Protein 5WB4 (pdb70)

Nearest PDB structures (foldseek):
  5wb4-assembly1_E  TM=1.005E+00  e=1.938E-36  Thermoanaerobacter italicus Ab9
  5wfg-assembly2_E  TM=9.991E-01  e=4.582E-32  Thermoanaerobacter italicus Ab9
  5wfg-assembly1_B  TM=9.938E-01  e=5.884E-32  Thermoanaerobacter italicus Ab9
  5wfg-assembly2_D  TM=9.981E-01  e=2.330E-31  Thermoanaerobacter italicus Ab9
  5wfg-assembly2_F  TM=9.857E-01  e=2.480E-31  Thermoanaerobacter italicus Ab9

Structure (mmCIF, N/CA/C/O backbone):
data_5WB4
#
_entry.id   5WB4
#
_cell.length_a   77.030
_cell.length_b   107.790
_cell.length_c   89.440
_cell.angle_alpha   90.000
_cell.angle_beta   98.290
_cell.angle_gamma   90.000
#
_symmetry.space_group_name_H-M   'P 1 21 1'
#
loop_
_entity.id
_entity.type
_entity.pdbx_description
1 polymer 'N-acetylglucosaminyldiphosphoundecaprenol N-acetyl-beta-D-mannosaminyltransferase'
2 non-polymer 'SULFATE ION'
3 water water
#
loop_
_atom_site.group_PDB
_atom_site.id
_atom_site.type_symbol
_atom_site.label_atom_id
_atom_site.label_alt_id
_atom_site.label_comp_id
_atom_site.label_asym_id
_atom_site.label_entity_id
_atom_site.label_seq_id
_atom_site.pdbx_PDB_ins_code
_atom_site.Cartn_x
_atom_site.Cartn_y
_atom_site.Cartn_z
_atom_site.occupancy
_atom_site.B_iso_or_equiv
_atom_site.auth_seq_id
_atom_site.auth_comp_id
_atom_site.auth_asym_id
_atom_site.auth_atom_id
_atom_site.pdbx_PDB_model_num
ATOM 1 N N . GLU A 1 2 ? 20.754 21.854 10.877 1.00 35.14 3 GLU A N 1
ATOM 2 C CA . GLU A 1 2 ? 21.602 21.438 9.767 1.00 32.64 3 GLU A CA 1
ATOM 3 C C . GLU A 1 2 ? 22.588 20.320 10.137 1.00 31.67 3 GLU A C 1
ATOM 4 O O . GLU A 1 2 ? 22.973 19.575 9.239 1.00 27.58 3 GLU A O 1
ATOM 10 N N . ARG A 1 3 ? 23.060 20.258 11.412 1.00 27.58 4 ARG A N 1
ATOM 11 C CA . ARG A 1 3 ? 24.019 19.236 11.861 1.00 26.91 4 ARG A CA 1
ATOM 12 C C . ARG A 1 3 ? 23.538 18.499 13.099 1.00 31.74 4 ARG A C 1
ATOM 13 O O . ARG A 1 3 ? 22.856 19.068 13.955 1.00 32.39 4 ARG A O 1
ATOM 21 N N . LEU A 1 4 ? 23.914 17.237 13.204 1.00 26.76 5 LEU A N 1
ATOM 22 C CA . LEU A 1 4 ? 23.670 16.467 14.406 1.00 26.22 5 LEU A CA 1
ATOM 23 C C . LEU A 1 4 ? 24.997 15.920 14.901 1.00 25.81 5 LEU A C 1
ATOM 24 O O . LEU A 1 4 ? 25.946 15.833 14.129 1.00 24.20 5 LEU A O 1
ATOM 29 N N . ASP A 1 5 ? 25.067 15.590 16.183 1.00 21.39 6 ASP A N 1
ATOM 30 C CA . ASP A 1 5 ? 26.275 15.117 16.824 1.00 21.86 6 ASP A CA 1
ATOM 31 C C . ASP A 1 5 ? 26.205 13.625 17.107 1.00 25.15 6 ASP A C 1
ATOM 32 O O . ASP A 1 5 ? 25.306 13.176 17.810 1.00 25.89 6 ASP A O 1
ATOM 37 N N . ILE A 1 6 ? 27.151 12.862 16.552 1.00 20.61 7 ILE A N 1
ATOM 38 C CA . ILE A 1 6 ? 27.241 11.418 16.780 1.00 20.19 7 ILE A CA 1
ATOM 39 C C . ILE A 1 6 ? 28.546 11.197 17.553 1.00 23.89 7 ILE A C 1
ATOM 40 O O . ILE A 1 6 ? 29.625 11.161 16.958 1.00 22.09 7 ILE A O 1
ATOM 45 N N . PHE A 1 7 ? 28.443 11.123 18.899 1.00 21.69 8 PHE A N 1
ATOM 46 C CA . PHE A 1 7 ? 29.552 10.920 19.832 1.00 21.67 8 PHE A CA 1
ATOM 47 C C . PHE A 1 7 ? 30.719 11.886 19.588 1.00 24.21 8 PHE A C 1
ATOM 48 O O . PHE A 1 7 ? 31.873 11.461 19.501 1.00 25.99 8 PHE A O 1
ATOM 56 N N . GLY A 1 8 ? 30.396 13.174 19.453 1.00 17.92 9 GLY A N 1
ATOM 57 C CA . GLY A 1 8 ? 31.379 14.220 19.218 1.00 19.56 9 GLY A CA 1
ATOM 58 C C . GLY A 1 8 ? 31.654 14.539 17.753 1.00 24.50 9 GLY A C 1
ATOM 59 O O . GLY A 1 8 ? 32.246 15.585 17.457 1.00 26.09 9 GLY A O 1
ATOM 60 N N . VAL A 1 9 ? 31.229 13.656 16.831 1.00 18.67 10 VAL A N 1
ATOM 61 C CA . VAL A 1 9 ? 31.429 13.829 15.381 1.00 16.91 10 VAL A CA 1
ATOM 62 C C . VAL A 1 9 ? 30.223 14.545 14.761 1.00 19.07 10 VAL A C 1
ATOM 63 O O . VAL A 1 9 ? 29.119 13.988 14.800 1.00 16.92 10 VAL A O 1
ATOM 67 N N . PRO A 1 10 ? 30.399 15.784 14.219 1.00 17.01 11 PRO A N 1
ATOM 68 C CA . PRO A 1 10 ? 29.243 16.472 13.611 1.00 17.40 11 PRO A CA 1
ATOM 69 C C . PRO A 1 10 ? 28.951 15.891 12.231 1.00 19.76 11 PRO A C 1
ATOM 70 O O . PRO A 1 10 ? 29.858 15.607 11.455 1.00 18.55 11 PRO A O 1
ATOM 74 N N . ILE A 1 11 ? 27.679 15.648 11.959 1.00 16.65 12 ILE A N 1
ATOM 75 C CA . ILE A 1 11 ? 27.222 15.072 10.699 1.00 15.34 12 ILE A CA 1
ATOM 76 C C . ILE A 1 11 ? 26.184 16.007 10.117 1.00 19.87 12 ILE A C 1
ATOM 77 O O . ILE A 1 11 ? 25.190 16.297 10.781 1.00 18.38 12 ILE A O 1
ATOM 82 N N . ASP A 1 12 ? 26.413 16.458 8.876 1.00 16.81 13 ASP A N 1
ATOM 83 C CA . ASP A 1 12 ? 25.468 17.320 8.175 1.00 16.79 13 ASP A CA 1
ATOM 84 C C . ASP A 1 12 ? 24.243 16.483 7.815 1.00 19.23 13 ASP A C 1
ATOM 85 O O . ASP A 1 12 ? 24.371 15.364 7.294 1.00 16.85 13 ASP A O 1
ATOM 90 N N . ARG A 1 13 ? 23.068 16.989 8.203 1.00 17.69 14 ARG A N 1
ATOM 91 C CA . ARG A 1 13 ? 21.774 16.346 7.960 1.00 17.58 14 ARG A CA 1
ATOM 92 C C . ARG A 1 13 ? 21.400 16.589 6.488 1.00 19.42 14 ARG A C 1
ATOM 93 O O . ARG A 1 13 ? 20.632 17.500 6.160 1.00 20.03 14 ARG A O 1
ATOM 95 N N . VAL A 1 14 ? 22.024 15.814 5.595 1.00 15.12 15 VAL A N 1
ATOM 96 C CA . VAL A 1 14 ? 21.852 15.960 4.148 1.00 14.06 15 VAL A CA 1
ATOM 97 C C . VAL A 1 14 ? 21.526 14.653 3.439 1.00 18.13 15 VAL A C 1
ATOM 98 O O . VAL A 1 14 ? 22.031 13.597 3.810 1.00 18.35 15 VAL A O 1
ATOM 102 N N . THR A 1 15 ? 20.732 14.747 2.362 1.00 16.45 16 THR A N 1
ATOM 103 C CA . THR A 1 15 ? 20.457 13.622 1.471 1.00 15.98 16 THR A CA 1
ATOM 104 C C . THR A 1 15 ? 21.632 13.612 0.482 1.00 19.49 16 THR A C 1
ATOM 105 O O . THR A 1 15 ? 22.435 14.553 0.466 1.00 16.28 16 THR A O 1
ATOM 117 N N . ILE A 1 17 ? 21.462 14.030 -2.847 1.00 18.66 18 ILE A N 1
ATOM 118 C CA . ILE A 1 17 ? 21.250 15.149 -3.763 1.00 20.04 18 ILE A CA 1
ATOM 119 C C . ILE A 1 17 ? 21.678 16.480 -3.136 1.00 22.11 18 ILE A C 1
ATOM 120 O O . ILE A 1 17 ? 22.313 17.296 -3.816 1.00 20.75 18 ILE A O 1
ATOM 125 N N . GLN A 1 18 ? 21.360 16.689 -1.842 1.00 17.18 19 GLN A N 1
ATOM 126 C CA . GLN A 1 18 ? 21.734 17.915 -1.137 1.00 16.64 19 GLN A CA 1
ATOM 127 C C . GLN A 1 18 ? 23.229 17.991 -0.996 1.00 18.19 19 GLN A C 1
ATOM 128 O O . GLN A 1 18 ? 23.778 19.075 -1.162 1.00 16.83 19 GLN A O 1
ATOM 134 N N . ALA A 1 19 ? 23.889 16.858 -0.693 1.00 14.30 20 ALA A N 1
ATOM 135 C CA . ALA A 1 19 ? 25.349 16.789 -0.558 1.00 15.56 20 ALA A CA 1
ATOM 136 C C . ALA A 1 19 ? 26.018 17.155 -1.900 1.00 18.89 20 ALA A C 1
ATOM 137 O O . ALA A 1 19 ? 26.926 17.977 -1.904 1.00 19.03 20 ALA A O 1
ATOM 139 N N . VAL A 1 20 ? 25.505 16.604 -3.034 1.00 14.27 21 VAL A N 1
ATOM 140 C CA . VAL A 1 20 ? 26.004 16.912 -4.384 1.00 15.32 21 VAL A CA 1
ATOM 141 C C . VAL A 1 20 ? 25.830 18.411 -4.698 1.00 19.59 21 VAL A C 1
ATOM 142 O O . VAL A 1 20 ? 26.781 19.042 -5.163 1.00 20.81 21 VAL A O 1
ATOM 146 N N . ASP A 1 21 ? 24.646 18.983 -4.366 1.00 15.41 22 ASP A N 1
ATOM 147 C CA . ASP A 1 21 ? 24.357 20.404 -4.543 1.00 16.13 22 ASP A CA 1
ATOM 148 C C . ASP A 1 21 ? 25.312 21.283 -3.741 1.00 19.55 22 ASP A C 1
ATOM 149 O O . ASP A 1 21 ? 25.741 22.311 -4.256 1.00 17.45 22 ASP A O 1
ATOM 154 N N . ILE A 1 22 ? 25.648 20.886 -2.494 1.00 18.06 23 ILE A N 1
ATOM 155 C CA . ILE A 1 22 ? 26.579 21.632 -1.615 1.00 18.36 23 ILE A CA 1
ATOM 156 C C . ILE A 1 22 ? 27.994 21.639 -2.225 1.00 19.97 23 ILE A C 1
ATOM 157 O O . ILE A 1 22 ? 28.658 22.687 -2.234 1.00 18.54 23 ILE A O 1
ATOM 162 N N . LEU A 1 23 ? 28.425 20.472 -2.753 1.00 16.54 24 LEU A N 1
ATOM 163 C CA . LEU A 1 23 ? 29.723 20.328 -3.420 1.00 16.32 24 LEU A CA 1
ATOM 164 C C . LEU A 1 23 ? 29.784 21.222 -4.667 1.00 20.03 24 LEU A C 1
ATOM 165 O O . LEU A 1 23 ? 30.782 21.912 -4.859 1.00 18.32 24 LEU A O 1
ATOM 170 N N . ASN A 1 24 ? 28.686 21.271 -5.472 1.00 16.52 25 ASN A N 1
ATOM 171 C CA . ASN A 1 24 ? 28.607 22.133 -6.647 1.00 17.73 25 ASN A CA 1
ATOM 172 C C . ASN A 1 24 ? 28.733 23.609 -6.214 1.00 23.15 25 ASN A C 1
ATOM 173 O O . ASN A 1 24 ? 29.466 24.362 -6.858 1.00 23.64 25 ASN A O 1
ATOM 178 N N . ASN A 1 25 ? 28.055 24.003 -5.099 1.00 17.68 26 ASN A N 1
ATOM 179 C CA . ASN A 1 25 ? 28.112 25.368 -4.553 1.00 19.07 26 ASN A CA 1
ATOM 180 C C . ASN A 1 25 ? 29.532 25.730 -4.068 1.00 22.50 26 ASN A C 1
ATOM 181 O O . ASN A 1 25 ? 29.965 26.879 -4.248 1.00 23.06 26 ASN A O 1
ATOM 186 N N . PHE A 1 26 ? 30.255 24.747 -3.495 1.00 16.40 27 PHE A N 1
ATOM 187 C CA . PHE A 1 26 ? 31.642 24.902 -3.029 1.00 15.29 27 PHE A CA 1
ATOM 188 C C . PHE A 1 26 ? 32.565 25.345 -4.184 1.00 20.61 27 PHE A C 1
ATOM 189 O O . PHE A 1 26 ? 33.511 26.097 -3.949 1.00 19.08 27 PHE A O 1
ATOM 197 N N . LEU A 1 27 ? 32.272 24.898 -5.431 1.00 18.32 28 LEU A N 1
ATOM 198 C CA . LEU A 1 27 ? 33.050 25.269 -6.634 1.00 18.98 28 LEU A CA 1
ATOM 199 C C . LEU A 1 27 ? 32.951 26.757 -6.965 1.00 23.67 28 LEU A C 1
ATOM 200 O O . LEU A 1 27 ? 33.781 27.257 -7.714 1.00 24.03 28 LEU A O 1
ATOM 205 N N . GLN A 1 28 ? 31.953 27.469 -6.393 1.00 20.30 29 GLN A N 1
ATOM 206 C CA . GLN A 1 28 ? 31.784 28.906 -6.596 1.00 20.86 29 GLN A CA 1
ATOM 207 C C . GLN A 1 28 ? 32.545 29.725 -5.540 1.00 25.21 29 GLN A C 1
ATOM 208 O O . GLN A 1 28 ? 32.599 30.949 -5.641 1.00 26.14 29 GLN A O 1
ATOM 214 N N . GLU A 1 29 ? 33.163 29.048 -4.550 1.00 20.27 30 GLU A N 1
ATOM 215 C CA . GLU A 1 29 ? 33.926 29.719 -3.490 1.00 20.74 30 GLU A CA 1
ATOM 216 C C . GLU A 1 29 ? 35.417 29.406 -3.663 1.00 21.32 30 GLU A C 1
ATOM 217 O O . GLU A 1 29 ? 35.805 28.250 -3.550 1.00 17.99 30 GLU A O 1
ATOM 223 N N . ASN A 1 30 ? 36.246 30.426 -3.981 1.00 20.07 31 ASN A N 1
ATOM 224 C CA . ASN A 1 30 ? 37.675 30.254 -4.248 1.00 19.91 31 ASN A CA 1
ATOM 225 C C . ASN A 1 30 ? 38.513 30.050 -2.982 1.00 24.26 31 ASN A C 1
ATOM 226 O O . ASN A 1 30 ? 39.329 30.895 -2.611 1.00 24.44 31 ASN A O 1
ATOM 231 N N . ARG A 1 31 ? 38.332 28.882 -2.351 1.00 20.95 32 ARG A N 1
ATOM 232 C CA . ARG A 1 31 ? 39.063 28.473 -1.152 1.00 21.01 32 ARG A CA 1
ATOM 233 C C . ARG A 1 31 ? 38.984 26.959 -1.047 1.00 24.96 32 ARG A C 1
ATOM 234 O O . ARG A 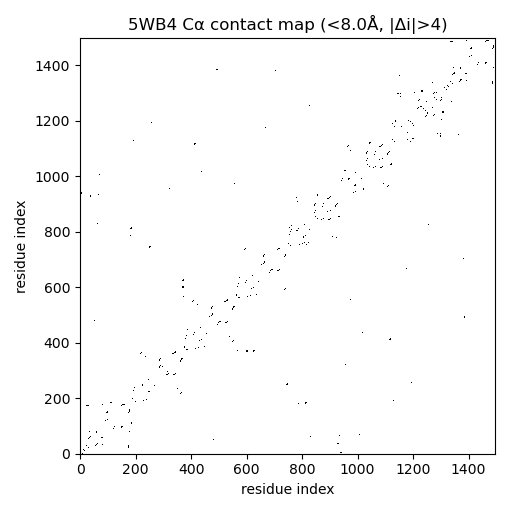1 31 ? 38.128 26.341 -1.694 1.00 23.93 32 ARG A O 1
ATOM 242 N N . LEU A 1 32 ? 39.870 26.361 -0.232 1.00 22.54 33 LEU A N 1
ATOM 243 C CA . LEU A 1 32 ? 39.827 24.919 -0.021 1.00 22.17 33 LEU A CA 1
ATOM 244 C C . LEU A 1 32 ? 38.627 24.559 0.860 1.00 25.03 33 LEU A C 1
ATOM 245 O O . LEU A 1 32 ? 38.402 25.202 1.889 1.00 27.18 33 LEU A O 1
ATOM 250 N N . HIS A 1 33 ? 37.881 23.522 0.453 1.00 18.21 34 HIS A N 1
ATOM 251 C CA . HIS A 1 33 ? 36.788 22.960 1.223 1.00 17.53 34 HIS A CA 1
ATOM 252 C C . HIS A 1 33 ? 37.164 21.503 1.539 1.00 20.94 34 HIS A C 1
ATOM 253 O O . HIS A 1 33 ? 37.473 20.742 0.623 1.00 22.16 34 HIS A O 1
ATOM 260 N N . ILE A 1 34 ? 37.158 21.127 2.824 1.00 16.04 35 ILE A N 1
ATOM 261 C CA . ILE A 1 34 ? 37.448 19.764 3.253 1.00 14.89 35 ILE A CA 1
ATOM 262 C C . ILE A 1 34 ? 36.142 19.001 3.437 1.00 19.48 35 ILE A C 1
ATOM 263 O O . ILE A 1 34 ? 35.274 19.430 4.209 1.00 18.99 35 ILE A O 1
ATOM 268 N N . VAL A 1 35 ? 36.018 17.876 2.716 1.00 15.36 36 VAL A N 1
ATOM 269 C CA . VAL A 1 35 ? 34.848 17.011 2.764 1.00 13.97 36 VAL A CA 1
ATOM 270 C C . VAL A 1 35 ? 35.243 15.641 3.321 1.00 17.92 36 VAL A C 1
ATOM 271 O O . VAL A 1 35 ? 36.204 15.032 2.857 1.00 18.65 36 VAL A O 1
ATOM 275 N N . ALA A 1 36 ? 34.509 15.174 4.334 1.00 14.59 37 ALA A N 1
ATOM 276 C CA . ALA A 1 36 ? 34.695 13.832 4.891 1.00 14.23 37 ALA A CA 1
ATOM 277 C C . ALA A 1 36 ? 33.347 13.121 4.832 1.00 15.07 37 ALA A C 1
ATOM 278 O O . ALA A 1 36 ? 32.316 13.789 4.713 1.00 11.97 37 ALA A O 1
ATOM 280 N N . THR A 1 37 ? 33.354 11.788 4.864 1.00 12.74 38 THR A N 1
ATOM 281 C CA . THR A 1 37 ? 32.140 10.974 4.823 1.00 12.73 38 THR A CA 1
ATOM 282 C C . THR A 1 37 ? 32.171 10.025 6.057 1.00 15.73 38 THR A C 1
ATOM 283 O O . THR A 1 37 ? 32.467 8.834 5.914 1.00 16.05 38 THR A O 1
ATOM 287 N N . PRO A 1 38 ? 31.912 10.538 7.275 1.00 12.11 39 PRO A N 1
ATOM 288 C CA . PRO A 1 38 ? 31.970 9.663 8.451 1.00 12.38 39 PRO A CA 1
ATOM 289 C C . PRO A 1 38 ? 30.931 8.545 8.484 1.00 17.01 39 PRO A C 1
ATOM 290 O O . PRO A 1 38 ? 29.748 8.729 8.158 1.00 16.33 39 PRO A O 1
ATOM 294 N N . ASN A 1 39 ? 31.406 7.368 8.860 1.00 12.44 40 ASN A N 1
ATOM 295 C CA . ASN A 1 39 ? 30.597 6.154 9.032 1.00 12.30 40 ASN A CA 1
ATOM 296 C C . ASN A 1 39 ? 30.787 5.680 10.480 1.00 15.53 40 ASN A C 1
ATOM 297 O O . ASN A 1 39 ? 31.563 6.290 11.216 1.00 15.24 40 ASN A O 1
ATOM 302 N N . ALA A 1 40 ? 30.129 4.579 10.872 1.00 12.02 41 ALA A N 1
ATOM 303 C CA . ALA A 1 40 ? 30.222 4.009 12.224 1.00 11.35 41 ALA A CA 1
ATOM 304 C C . ALA A 1 40 ? 31.690 3.763 12.652 1.00 15.59 41 ALA A C 1
ATOM 305 O O . ALA A 1 40 ? 32.074 4.134 13.766 1.00 13.74 41 ALA A O 1
ATOM 307 N N . GLU A 1 41 ? 32.508 3.185 11.736 1.00 11.33 42 GLU A N 1
ATOM 308 C CA . GLU A 1 41 ? 33.920 2.884 11.964 1.00 12.45 42 GLU A CA 1
ATOM 309 C C . GLU A 1 41 ? 34.732 4.149 12.301 1.00 20.62 42 GLU A C 1
ATOM 310 O O . GLU A 1 41 ? 35.533 4.133 13.238 1.00 21.78 42 GLU A O 1
ATOM 316 N N . ILE A 1 42 ? 34.505 5.242 11.540 1.00 17.94 43 ILE A N 1
ATOM 317 C CA . ILE A 1 42 ? 35.167 6.536 11.738 1.00 17.10 43 ILE A CA 1
ATOM 318 C C . ILE A 1 42 ? 34.784 7.135 13.108 1.00 18.98 43 ILE A C 1
ATOM 319 O O . ILE A 1 42 ? 35.648 7.623 13.818 1.00 17.52 43 ILE A O 1
ATOM 324 N N . VAL A 1 43 ? 33.505 7.040 13.490 1.00 17.05 44 VAL A N 1
ATOM 325 C CA . VAL A 1 43 ? 33.024 7.509 14.801 1.00 17.46 44 VAL A CA 1
ATOM 326 C C . VAL A 1 43 ? 33.805 6.776 15.911 1.00 19.83 44 VAL A C 1
ATOM 327 O O . VAL A 1 43 ? 34.332 7.418 16.821 1.00 19.71 44 VAL A O 1
ATOM 347 N N . ALA A 1 46 ? 37.523 8.001 15.978 1.00 16.24 47 ALA A N 1
ATOM 348 C CA . ALA A 1 46 ? 37.602 9.367 16.523 1.00 17.28 47 ALA A CA 1
ATOM 349 C C . ALA A 1 46 ? 37.571 9.416 18.059 1.00 24.35 47 ALA A C 1
ATOM 350 O O . ALA A 1 46 ? 38.170 10.321 18.643 1.00 26.28 47 ALA A O 1
ATOM 352 N N . GLN A 1 47 ? 36.922 8.418 18.708 1.00 22.76 48 GLN A N 1
ATOM 353 C CA . GLN A 1 47 ? 36.842 8.301 20.186 1.00 23.98 48 GLN A CA 1
ATOM 354 C C . GLN A 1 47 ? 38.223 8.064 20.832 1.00 28.22 48 GLN A C 1
ATOM 355 O O . GLN A 1 47 ? 38.431 8.430 21.981 1.00 26.92 48 GLN A O 1
ATOM 361 N N . LYS A 1 48 ? 39.132 7.403 20.103 1.00 26.68 49 LYS A N 1
ATOM 362 C CA . LYS A 1 48 ? 40.473 7.052 20.562 1.00 28.04 49 LYS A CA 1
ATOM 363 C C . LYS A 1 48 ? 41.566 7.950 19.952 1.00 33.16 49 LYS A C 1
ATOM 364 O O . LYS A 1 48 ? 42.702 7.904 20.427 1.00 33.43 49 LYS A O 1
ATOM 366 N N . ASP A 1 49 ? 41.223 8.755 18.903 1.00 28.81 50 ASP A N 1
ATOM 367 C CA . ASP A 1 49 ? 42.153 9.639 18.188 1.00 28.04 50 ASP A CA 1
ATOM 368 C C . ASP A 1 49 ? 41.725 11.129 18.295 1.00 32.24 50 ASP A C 1
ATOM 369 O O . ASP A 1 49 ? 40.919 11.595 17.495 1.00 30.02 50 ASP A O 1
ATOM 374 N N . LYS A 1 50 ? 42.301 11.872 19.271 1.00 30.98 51 LYS A N 1
ATOM 375 C CA . LYS A 1 50 ? 42.013 13.296 19.518 1.00 31.19 51 LYS A CA 1
ATOM 376 C C . LYS A 1 50 ? 42.207 14.169 18.268 1.00 33.11 51 LYS A C 1
ATOM 377 O O . LYS A 1 50 ? 41.320 14.963 17.933 1.00 32.57 51 LYS A O 1
ATOM 379 N N . GLU A 1 51 ? 43.337 13.976 17.552 1.00 27.43 52 GLU A N 1
ATOM 380 C CA . GLU A 1 51 ? 43.674 14.709 16.332 1.00 26.32 52 GLU A CA 1
ATOM 381 C C . GLU A 1 51 ? 42.611 14.499 15.267 1.00 24.89 52 GLU A C 1
ATOM 382 O O . GLU A 1 51 ? 42.178 15.467 14.649 1.00 22.48 52 GLU A O 1
ATOM 388 N N . TYR A 1 52 ? 42.174 13.238 15.075 1.00 20.97 53 TYR A N 1
ATOM 389 C CA . TYR A 1 52 ? 41.123 12.888 14.119 1.00 19.12 53 TYR A CA 1
ATOM 390 C C . TYR A 1 52 ? 39.795 13.535 14.510 1.00 20.90 53 TYR A C 1
ATOM 391 O O . TYR A 1 52 ? 39.123 14.096 13.642 1.00 18.45 53 TYR A O 1
ATOM 408 N N . GLU A 1 54 ? 39.391 16.300 16.203 1.00 17.97 55 GLU A N 1
ATOM 409 C CA . GLU A 1 54 ? 39.594 17.729 15.937 1.00 18.61 55 GLU A CA 1
ATOM 410 C C . GLU A 1 54 ? 39.380 18.041 14.444 1.00 22.46 55 GLU A C 1
ATOM 411 O O . GLU A 1 54 ? 38.634 18.971 14.113 1.00 22.29 55 GLU A O 1
ATOM 413 N N . ILE A 1 55 ? 39.989 17.234 13.550 1.00 18.15 56 ILE A N 1
ATOM 414 C CA . ILE A 1 55 ? 39.840 17.394 12.098 1.00 17.83 56 ILE A CA 1
ATOM 415 C C . ILE A 1 55 ? 38.363 17.295 11.693 1.00 19.63 56 ILE A C 1
ATOM 416 O O . ILE A 1 55 ? 37.865 18.164 10.974 1.00 17.83 56 ILE A O 1
ATOM 421 N N . LEU A 1 56 ? 37.672 16.261 12.190 1.00 16.77 57 LEU A N 1
ATOM 422 C CA . LEU A 1 56 ? 36.256 16.012 11.867 1.00 16.65 57 LEU A CA 1
ATOM 423 C C . LEU A 1 56 ? 35.324 17.140 12.355 1.00 19.59 57 LEU A C 1
ATOM 424 O O . LEU A 1 56 ? 34.213 17.292 11.847 1.00 19.95 57 LEU A O 1
ATOM 429 N N . ASN A 1 57 ? 35.801 17.942 13.316 1.00 18.12 58 ASN A N 1
ATOM 430 C CA . ASN A 1 57 ? 35.092 19.103 13.847 1.00 18.76 58 ASN A CA 1
ATOM 431 C C . ASN A 1 57 ? 35.470 20.394 13.122 1.00 24.15 58 ASN A C 1
ATOM 432 O O . ASN A 1 57 ? 34.946 21.471 13.446 1.00 23.28 58 ASN A O 1
ATOM 437 N N . ASN A 1 58 ? 36.367 20.288 12.113 1.00 22.00 59 ASN A N 1
ATOM 438 C CA . ASN A 1 58 ? 36.841 21.438 11.345 1.00 22.17 59 ASN A CA 1
ATOM 439 C C . ASN A 1 58 ? 36.683 21.290 9.818 1.00 26.94 59 ASN A C 1
ATOM 440 O O . ASN A 1 58 ? 37.261 22.069 9.058 1.00 28.73 59 ASN A O 1
ATOM 445 N N . THR A 1 59 ? 35.868 20.326 9.367 1.00 20.88 60 THR A N 1
ATOM 446 C CA . THR A 1 59 ? 35.623 20.122 7.934 1.00 18.67 60 THR A CA 1
ATOM 447 C C . THR A 1 59 ? 34.472 21.031 7.481 1.00 22.38 60 THR A C 1
ATOM 448 O O . THR A 1 59 ? 33.676 21.500 8.317 1.00 22.63 60 THR A O 1
ATOM 452 N N . ASP A 1 60 ? 34.352 21.253 6.166 1.00 16.46 61 ASP A N 1
ATOM 453 C CA . ASP A 1 60 ? 33.278 22.070 5.589 1.00 16.23 61 ASP A CA 1
ATOM 454 C C . ASP A 1 60 ? 31.977 21.282 5.414 1.00 21.22 61 ASP A C 1
ATOM 455 O O . ASP A 1 60 ? 30.887 21.871 5.406 1.00 21.55 61 ASP A O 1
ATOM 460 N N . LEU A 1 61 ? 32.097 19.953 5.227 1.00 16.95 62 LEU A N 1
ATOM 461 C CA . LEU A 1 61 ? 30.952 19.083 5.022 1.00 16.28 62 LEU A CA 1
ATOM 462 C C . LEU A 1 61 ? 31.270 17.656 5.439 1.00 17.74 62 LEU A C 1
ATOM 463 O O . LEU A 1 61 ? 32.263 17.103 4.997 1.00 16.66 62 LEU A O 1
ATOM 468 N N . ASN A 1 62 ? 30.421 17.075 6.308 1.00 14.11 63 ASN A N 1
ATOM 469 C CA . ASN A 1 62 ? 30.520 15.688 6.768 1.00 13.16 63 ASN A CA 1
ATOM 470 C C . ASN A 1 62 ? 29.247 14.976 6.319 1.00 17.63 63 ASN A C 1
ATOM 471 O O . ASN A 1 62 ? 28.194 15.128 6.943 1.00 15.49 63 ASN A O 1
ATOM 476 N N . VAL A 1 63 ? 29.340 14.247 5.202 1.00 14.62 64 VAL A N 1
ATOM 477 C CA . VAL A 1 63 ? 28.198 13.513 4.642 1.00 13.98 64 VAL A CA 1
ATOM 478 C C . VAL A 1 63 ? 28.144 12.143 5.330 1.00 15.91 64 VAL A C 1
ATOM 479 O O . VAL A 1 63 ? 29.177 11.479 5.401 1.00 15.36 64 VAL A O 1
ATOM 483 N N . PRO A 1 64 ? 26.986 11.696 5.849 1.00 11.74 65 PRO A N 1
ATOM 484 C CA . PRO A 1 64 ? 26.944 10.369 6.480 1.00 10.77 65 PRO A CA 1
ATOM 485 C C . PRO A 1 64 ? 27.267 9.267 5.475 1.00 14.35 65 PRO A C 1
ATOM 486 O O . PRO A 1 64 ? 26.865 9.342 4.309 1.00 14.56 65 PRO A O 1
ATOM 490 N N . ASP A 1 65 ? 28.023 8.257 5.920 1.00 11.03 66 ASP A N 1
ATOM 491 C CA . ASP A 1 65 ? 28.349 7.113 5.079 1.00 10.21 66 ASP A CA 1
ATOM 492 C C . ASP A 1 65 ? 27.880 5.825 5.762 1.00 14.41 66 ASP A C 1
ATOM 493 O O . ASP A 1 65 ? 28.124 5.647 6.934 1.00 15.59 66 ASP A O 1
ATOM 498 N N . GLY A 1 66 ? 27.206 4.953 5.021 1.00 12.96 67 GLY A N 1
ATOM 499 C CA . GLY A 1 66 ? 26.743 3.669 5.520 1.00 13.30 67 GLY A CA 1
ATOM 500 C C . GLY A 1 66 ? 25.443 3.701 6.303 1.00 17.03 67 GLY A C 1
ATOM 501 O O . GLY A 1 66 ? 24.814 4.747 6.473 1.00 17.65 67 GLY A O 1
ATOM 502 N N . SER A 1 67 ? 25.054 2.534 6.811 1.00 12.36 68 SER A N 1
ATOM 503 C CA . SER A 1 67 ? 23.803 2.336 7.528 1.00 11.73 68 SER A CA 1
ATOM 504 C C . SER A 1 67 ? 23.884 2.608 9.037 1.00 14.40 68 SER A C 1
ATOM 505 O O . SER A 1 67 ? 22.933 3.161 9.600 1.00 10.79 68 SER A O 1
ATOM 508 N N . GLY A 1 68 ? 24.984 2.166 9.662 1.00 11.22 69 GLY A N 1
ATOM 509 C CA . GLY A 1 68 ? 25.233 2.297 11.090 1.00 10.49 69 GLY A CA 1
ATOM 510 C C . GLY A 1 68 ? 25.026 3.705 11.610 1.00 14.47 69 GLY A C 1
ATOM 511 O O . GLY A 1 68 ? 24.293 3.890 12.585 1.00 14.00 69 GLY A O 1
ATOM 512 N N . ILE A 1 69 ? 25.630 4.714 10.931 1.00 11.45 70 ILE A N 1
ATOM 513 C CA . ILE A 1 69 ? 25.541 6.114 11.360 1.00 11.44 70 ILE A CA 1
ATOM 514 C C . ILE A 1 69 ? 24.089 6.628 11.284 1.00 15.95 70 ILE A C 1
ATOM 515 O O . ILE A 1 69 ? 23.673 7.402 12.150 1.00 18.34 70 ILE A O 1
ATOM 520 N N . VAL A 1 70 ? 23.321 6.175 10.291 1.00 11.86 71 VAL A N 1
ATOM 521 C CA . VAL A 1 70 ? 21.904 6.548 10.141 1.00 11.54 71 VAL A CA 1
ATOM 522 C C . VAL A 1 70 ? 21.106 5.937 11.317 1.00 18.40 71 VAL A C 1
ATOM 523 O O . VAL A 1 70 ? 20.306 6.627 11.946 1.00 19.70 71 VAL A O 1
ATOM 527 N N . PHE A 1 71 ? 21.365 4.654 11.638 1.00 14.59 72 PHE A N 1
ATOM 528 C CA . PHE A 1 71 ? 20.707 3.992 12.767 1.00 13.97 72 PHE A CA 1
ATOM 529 C C . PHE A 1 71 ? 20.973 4.769 14.088 1.00 17.60 72 PHE A C 1
ATOM 530 O O . PHE A 1 71 ? 20.031 4.988 14.845 1.00 15.77 72 PHE A O 1
ATOM 538 N N . ALA A 1 72 ? 22.241 5.203 14.333 1.00 14.00 73 ALA A N 1
ATOM 539 C CA . ALA A 1 72 ? 22.607 5.991 15.515 1.00 14.77 73 ALA A CA 1
ATOM 540 C C . ALA A 1 72 ? 21.784 7.298 15.612 1.00 16.67 73 ALA A C 1
ATOM 541 O O . ALA A 1 72 ? 21.419 7.698 16.711 1.00 13.84 73 ALA A O 1
ATOM 543 N N . SER A 1 73 ? 21.475 7.937 14.457 1.00 13.50 74 SER A N 1
ATOM 544 C CA . SER A 1 73 ? 20.732 9.182 14.397 1.00 14.10 74 SER A CA 1
ATOM 545 C C . SER A 1 73 ? 19.247 9.043 14.744 1.00 18.37 74 SER A C 1
ATOM 546 O O . SER A 1 73 ? 18.607 10.071 14.969 1.00 19.72 74 SER A O 1
ATOM 549 N N . LYS A 1 74 ? 18.703 7.798 14.785 1.00 12.83 75 LYS A N 1
ATOM 550 C CA . LYS A 1 74 ? 17.282 7.551 15.101 1.00 14.44 75 LYS A CA 1
ATOM 551 C C . LYS A 1 74 ? 16.871 8.047 16.503 1.00 18.61 75 LYS A C 1
ATOM 552 O O . LYS A 1 74 ? 15.677 8.261 16.736 1.00 18.98 75 LYS A O 1
ATOM 558 N N . VAL A 1 75 ? 17.850 8.254 17.411 1.00 13.81 76 VAL A N 1
ATOM 559 C CA . VAL A 1 75 ? 17.618 8.765 18.776 1.00 14.91 76 VAL A CA 1
ATOM 560 C C . VAL A 1 75 ? 17.154 10.250 18.758 1.00 17.88 76 VAL A C 1
ATOM 561 O O . VAL A 1 75 ? 16.615 10.736 19.759 1.00 16.37 76 VAL A O 1
ATOM 565 N N . PHE A 1 76 ? 17.403 10.958 17.631 1.00 14.12 77 PHE A N 1
ATOM 566 C CA . PHE A 1 76 ? 17.063 12.370 17.470 1.00 14.29 77 PHE A CA 1
ATOM 567 C C . PHE A 1 76 ? 15.664 12.576 16.925 1.00 17.78 77 PHE A C 1
ATOM 568 O O . PHE A 1 76 ? 15.209 11.761 16.140 1.00 17.26 77 PHE A O 1
ATOM 576 N N . LYS A 1 77 ? 15.009 13.697 17.297 1.00 15.77 78 LYS A N 1
ATOM 577 C CA . LYS A 1 77 ? 13.694 14.101 16.769 1.00 16.22 78 LYS A CA 1
ATOM 578 C C . LYS A 1 77 ? 13.814 14.269 15.241 1.00 19.84 78 LYS A C 1
ATOM 579 O O . LYS A 1 77 ? 12.878 13.954 14.519 1.00 19.79 78 LYS A O 1
ATOM 585 N N . LYS A 1 78 ? 14.997 14.716 14.760 1.00 17.79 79 LYS A N 1
ATOM 586 C CA . LYS A 1 78 ? 15.303 14.899 13.346 1.00 17.72 79 LYS A CA 1
ATOM 587 C C . LYS A 1 78 ? 16.481 13.999 12.972 1.00 20.43 79 LYS A C 1
ATOM 588 O O . LYS A 1 78 ? 17.633 14.432 13.042 1.00 19.42 79 LYS A O 1
ATOM 590 N N . PRO A 1 79 ? 16.237 12.719 12.592 1.00 17.30 80 PRO A N 1
ATOM 591 C CA . PRO A 1 79 ? 17.369 11.842 12.255 1.00 16.64 80 PRO A CA 1
ATOM 592 C C . PRO A 1 79 ? 18.007 12.216 10.913 1.00 20.23 80 PRO A C 1
ATOM 593 O O . PRO A 1 79 ? 17.520 13.128 10.223 1.00 17.72 80 PRO A O 1
ATOM 597 N N . LEU A 1 80 ? 19.095 11.499 10.535 1.00 16.24 81 LEU A N 1
ATOM 598 C CA . LEU A 1 80 ? 19.732 11.689 9.225 1.00 15.02 81 LEU A CA 1
ATOM 599 C C . LEU A 1 80 ? 18.679 11.235 8.160 1.00 18.86 81 LEU A C 1
ATOM 600 O O . LEU A 1 80 ? 18.000 10.228 8.394 1.00 15.92 81 LEU A O 1
ATOM 605 N N . PRO A 1 81 ? 18.406 12.039 7.094 1.00 15.07 82 PRO A N 1
ATOM 606 C CA . PRO A 1 81 ? 17.304 11.697 6.180 1.00 15.59 82 PRO A CA 1
ATOM 607 C C . PRO A 1 81 ? 17.480 10.438 5.346 1.00 19.97 82 PRO A C 1
ATOM 608 O O . PRO A 1 81 ? 16.474 9.866 4.978 1.00 19.13 82 PRO A O 1
ATOM 612 N N . GLU A 1 82 ? 18.723 10.034 5.004 1.00 17.13 83 GLU A N 1
ATOM 613 C CA . GLU A 1 82 ? 18.916 8.832 4.203 1.00 17.58 83 GLU A CA 1
ATOM 614 C C . GLU A 1 82 ? 20.299 8.198 4.271 1.00 20.99 83 GLU A C 1
ATOM 615 O O . GLU A 1 82 ? 21.293 8.863 4.599 1.00 20.07 83 GLU A O 1
ATOM 621 N N . ARG A 1 83 ? 20.348 6.903 3.913 1.00 16.34 84 ARG A N 1
ATOM 622 C CA . ARG A 1 83 ? 21.588 6.141 3.828 1.00 15.79 84 ARG A CA 1
ATOM 623 C C . ARG A 1 83 ? 22.289 6.551 2.553 1.00 21.00 84 ARG A C 1
ATOM 624 O O . ARG A 1 83 ? 21.708 6.505 1.471 1.00 20.80 84 ARG A O 1
ATOM 632 N N . VAL A 1 84 ? 23.513 7.041 2.703 1.00 19.02 85 VAL A N 1
ATOM 633 C CA . VAL A 1 84 ? 24.360 7.515 1.622 1.00 18.17 85 VAL A CA 1
ATOM 634 C C . VAL A 1 84 ? 25.665 6.716 1.670 1.00 20.62 85 VAL A C 1
ATOM 635 O O . VAL A 1 84 ? 26.186 6.478 2.759 1.00 19.30 85 VAL A O 1
ATOM 639 N N . ALA A 1 85 ? 26.196 6.300 0.505 1.00 15.84 86 ALA A N 1
ATOM 640 C CA . ALA A 1 85 ? 27.526 5.660 0.449 1.00 14.97 86 ALA A CA 1
ATOM 641 C C . ALA A 1 85 ? 28.474 6.700 -0.112 1.00 17.28 86 ALA A C 1
ATOM 642 O O . ALA A 1 85 ? 28.133 7.341 -1.104 1.00 16.89 86 ALA A O 1
ATOM 644 N N . GLY A 1 86 ? 29.646 6.866 0.506 1.00 15.36 87 GLY A N 1
ATOM 645 C CA . GLY A 1 86 ? 30.678 7.809 0.068 1.00 14.54 87 GLY A CA 1
ATOM 646 C C . GLY A 1 86 ? 31.076 7.574 -1.375 1.00 15.88 87 GLY A C 1
ATOM 647 O O . GLY A 1 86 ? 31.291 8.528 -2.130 1.00 14.51 87 GLY A O 1
ATOM 648 N N . PHE A 1 87 ? 31.105 6.295 -1.784 1.00 11.14 88 PHE A N 1
ATOM 649 C CA . PHE A 1 87 ? 31.425 5.888 -3.150 1.00 11.57 88 PHE A CA 1
ATOM 650 C C . PHE A 1 87 ? 30.442 6.487 -4.162 1.00 15.28 88 PHE A C 1
ATOM 651 O O . PHE A 1 87 ? 30.862 7.010 -5.195 1.00 14.30 88 PHE A O 1
ATOM 659 N N . ASP A 1 88 ? 29.133 6.367 -3.877 1.00 12.37 89 ASP A N 1
ATOM 660 C CA . ASP A 1 88 ? 28.070 6.897 -4.727 1.00 13.15 89 ASP A CA 1
ATOM 661 C C . ASP A 1 88 ? 28.119 8.421 -4.785 1.00 19.12 89 ASP A C 1
ATOM 662 O O . ASP A 1 88 ? 27.895 9.000 -5.842 1.00 18.85 89 ASP A O 1
ATOM 667 N N . LEU A 1 89 ? 28.431 9.067 -3.662 1.00 17.71 90 LEU A N 1
ATOM 668 C CA . LEU A 1 89 ? 28.569 10.527 -3.596 1.00 17.16 90 LEU A CA 1
ATOM 669 C C . LEU A 1 89 ? 29.668 11.007 -4.552 1.00 17.65 90 LEU A C 1
ATOM 670 O O . LEU A 1 89 ? 29.450 11.948 -5.311 1.00 17.16 90 LEU A O 1
ATOM 683 N N . LEU A 1 91 ? 30.880 9.383 -7.263 1.00 17.88 92 LEU A N 1
ATOM 684 C CA . LEU A 1 91 ? 30.454 9.166 -8.647 1.00 19.49 92 LEU A CA 1
ATOM 685 C C . LEU A 1 91 ? 29.394 10.164 -9.101 1.00 22.12 92 LEU A C 1
ATOM 686 O O . LEU A 1 91 ? 29.458 10.640 -10.231 1.00 19.59 92 LEU A O 1
ATOM 691 N N . GLU A 1 92 ? 28.414 10.456 -8.223 1.00 19.02 93 GLU A N 1
ATOM 692 C CA . GLU A 1 92 ? 27.352 11.392 -8.542 1.00 19.12 93 GLU A CA 1
ATOM 693 C C . GLU A 1 92 ? 27.925 12.802 -8.740 1.00 19.89 93 GLU A C 1
ATOM 694 O O . GLU A 1 92 ? 27.536 13.492 -9.680 1.00 18.99 93 GLU A O 1
ATOM 700 N N . PHE A 1 93 ? 28.869 13.209 -7.883 1.00 15.93 94 PHE A N 1
ATOM 701 C CA . PHE A 1 93 ? 29.519 14.520 -8.005 1.00 15.87 94 PHE A CA 1
ATOM 702 C C . PHE A 1 93 ? 30.321 14.606 -9.323 1.00 19.98 94 PHE A C 1
ATOM 703 O O . PHE A 1 93 ? 30.182 15.605 -10.054 1.00 19.18 94 PHE A O 1
ATOM 711 N N . ILE A 1 94 ? 31.105 13.543 -9.649 1.00 15.38 95 ILE A N 1
ATOM 712 C CA . ILE A 1 94 ? 31.899 13.448 -10.894 1.00 14.96 95 ILE A CA 1
ATOM 713 C C . ILE A 1 94 ? 30.983 13.553 -12.113 1.00 19.33 95 ILE A C 1
ATOM 714 O O . ILE A 1 94 ? 31.261 14.335 -13.031 1.00 18.39 95 ILE A O 1
ATOM 719 N N . LYS A 1 95 ? 29.878 12.779 -12.100 1.00 17.49 96 LYS A N 1
ATOM 720 C CA . LYS A 1 95 ? 28.871 12.770 -13.165 1.00 18.16 96 LYS A CA 1
ATOM 721 C C . LYS A 1 95 ? 28.453 14.207 -13.535 1.00 21.74 96 LYS A C 1
ATOM 722 O O . LYS A 1 95 ? 28.535 14.585 -14.698 1.00 19.65 96 LYS A O 1
ATOM 728 N N . GLY A 1 96 ? 28.049 14.998 -12.541 1.00 19.46 97 GLY A N 1
ATOM 729 C CA . GLY A 1 96 ? 27.619 16.380 -12.757 1.00 19.26 97 GLY A CA 1
ATOM 730 C C . GLY A 1 96 ? 28.711 17.316 -13.250 1.00 23.68 97 GLY A C 1
ATOM 731 O O . GLY A 1 96 ? 28.448 18.170 -14.092 1.00 25.86 97 GLY A O 1
ATOM 732 N N . ILE A 1 97 ? 29.949 17.171 -12.759 1.00 18.96 98 ILE A N 1
ATOM 733 C CA . ILE A 1 97 ? 31.021 18.096 -13.170 1.00 18.72 98 ILE A CA 1
ATOM 734 C C . ILE A 1 97 ? 31.755 17.663 -14.449 1.00 22.96 98 ILE A C 1
ATOM 735 O O . ILE A 1 97 ? 32.528 18.462 -14.987 1.00 23.42 98 ILE A O 1
ATOM 740 N N . SER A 1 98 ? 31.497 16.424 -14.947 1.00 19.23 99 SER A N 1
ATOM 741 C CA . SER A 1 98 ? 32.165 15.846 -16.130 1.00 18.67 99 SER A CA 1
ATOM 742 C C . SER A 1 98 ? 31.872 16.597 -17.427 1.00 24.92 99 SER A C 1
ATOM 743 O O . SER A 1 98 ? 32.623 16.464 -18.374 1.00 23.90 99 SER A O 1
ATOM 746 N N . SER A 1 99 ? 30.767 17.355 -17.477 1.00 24.63 100 SER A N 1
ATOM 747 C CA . SER A 1 99 ? 30.397 18.149 -18.651 1.00 26.23 100 SER A CA 1
ATOM 748 C C . SER A 1 99 ? 30.672 19.658 -18.434 1.00 30.69 100 SER A C 1
ATOM 749 O O . SER A 1 99 ? 30.362 20.470 -19.316 1.00 32.28 100 SER A O 1
ATOM 752 N N . LYS A 1 100 ? 31.261 20.026 -17.272 1.00 24.31 101 LYS A N 1
ATOM 753 C CA . LYS A 1 100 ? 31.520 21.416 -16.892 1.00 23.48 101 LYS A CA 1
ATOM 754 C C . LYS A 1 100 ? 32.994 21.852 -16.981 1.00 30.33 101 LYS A C 1
ATOM 755 O O . LYS A 1 100 ? 33.296 23.016 -16.730 1.00 31.16 101 LYS A O 1
ATOM 761 N N . GLY A 1 101 ? 33.887 20.936 -17.346 1.00 26.78 102 GLY A N 1
ATOM 762 C CA . GLY A 1 101 ? 35.308 21.246 -17.481 1.00 26.25 102 GLY A CA 1
ATOM 763 C C . GLY A 1 101 ? 36.054 21.406 -16.168 1.00 26.84 102 GLY A C 1
ATOM 764 O O . GLY A 1 101 ? 37.157 21.967 -16.149 1.00 26.51 102 GLY A O 1
ATOM 765 N N . VAL A 1 102 ? 35.462 20.916 -15.061 1.00 19.91 103 VAL A N 1
ATOM 766 C CA . VAL A 1 102 ? 36.061 20.982 -13.719 1.00 18.12 103 VAL A CA 1
ATOM 767 C C . VAL A 1 102 ? 37.267 20.029 -13.676 1.00 21.30 103 VAL A C 1
ATOM 768 O O . VAL A 1 102 ? 37.122 18.820 -13.891 1.00 21.73 103 VAL A O 1
ATOM 772 N N . LYS A 1 103 ? 38.448 20.585 -13.414 1.00 16.96 104 LYS A N 1
ATOM 773 C CA . LYS A 1 103 ? 39.699 19.825 -13.369 1.00 15.45 104 LYS A CA 1
ATOM 774 C C . LYS A 1 103 ? 39.771 18.959 -12.118 1.00 19.01 104 LYS A C 1
ATOM 775 O O . LYS A 1 103 ? 39.646 19.461 -10.997 1.00 19.16 104 LYS A O 1
ATOM 781 N N . ILE A 1 104 ? 39.948 17.649 -12.318 1.00 15.62 105 ILE A N 1
ATOM 782 C CA . ILE A 1 104 ? 39.994 16.644 -11.251 1.00 13.78 105 ILE A CA 1
ATOM 783 C C . ILE A 1 104 ? 41.389 16.020 -11.138 1.00 17.31 105 ILE A C 1
ATOM 784 O O . ILE A 1 104 ? 41.999 15.710 -12.152 1.00 16.64 105 ILE A O 1
ATOM 789 N N . TYR A 1 105 ? 41.870 15.810 -9.903 1.00 14.05 106 TYR A N 1
ATOM 790 C CA . TYR A 1 105 ? 43.119 15.102 -9.655 1.00 14.56 106 TYR A CA 1
ATOM 791 C C . TYR A 1 105 ? 42.829 13.862 -8.781 1.00 16.75 106 TYR A C 1
ATOM 792 O O . TYR A 1 105 ? 42.110 13.962 -7.796 1.00 16.04 106 TYR A O 1
ATOM 801 N N . LEU A 1 106 ? 43.402 12.706 -9.146 1.00 12.74 107 LEU A N 1
ATOM 802 C CA . LEU A 1 106 ? 43.219 11.449 -8.397 1.00 12.95 107 LEU A CA 1
ATOM 803 C C . LEU A 1 106 ? 44.515 11.066 -7.645 1.00 18.03 107 LEU A C 1
ATOM 804 O O . LEU A 1 106 ? 45.510 10.729 -8.268 1.00 17.30 107 LEU A O 1
ATOM 809 N N . LEU A 1 107 ? 44.495 11.124 -6.322 1.00 16.06 108 LEU A N 1
ATOM 810 C CA . LEU A 1 107 ? 45.671 10.779 -5.525 1.00 17.44 108 LEU A CA 1
ATOM 811 C C . LEU A 1 107 ? 45.360 9.621 -4.584 1.00 22.21 108 LEU A C 1
ATOM 812 O O . LEU A 1 107 ? 44.490 9.732 -3.719 1.00 20.31 108 LEU A O 1
ATOM 817 N N . GLY A 1 108 ? 46.086 8.526 -4.757 1.00 17.88 109 GLY A N 1
ATOM 818 C CA . GLY A 1 108 ? 45.901 7.377 -3.890 1.00 17.99 109 GLY A CA 1
ATOM 819 C C . GLY A 1 108 ? 45.977 6.051 -4.598 1.00 21.69 109 GLY A C 1
ATOM 820 O O . GLY A 1 108 ? 46.072 6.000 -5.828 1.00 19.21 109 GLY A O 1
ATOM 821 N N . ALA A 1 109 ? 45.906 4.973 -3.791 1.00 20.09 110 ALA A N 1
ATOM 822 C CA . ALA A 1 109 ? 45.941 3.565 -4.176 1.00 20.56 110 ALA A CA 1
ATOM 823 C C . ALA A 1 109 ? 47.311 3.115 -4.720 1.00 25.50 110 ALA A C 1
ATOM 824 O O . ALA A 1 109 ? 48.218 3.937 -4.877 1.00 23.71 110 ALA A O 1
ATOM 826 N N . ALA A 1 110 ? 47.488 1.793 -4.941 1.00 23.85 111 ALA A N 1
ATOM 827 C CA . ALA A 1 110 ? 48.769 1.249 -5.402 1.00 24.53 111 ALA A CA 1
ATOM 828 C C . ALA A 1 110 ? 49.089 1.639 -6.850 1.00 28.40 111 ALA A C 1
ATOM 829 O O . ALA A 1 110 ? 48.233 2.182 -7.560 1.00 26.49 111 ALA A O 1
ATOM 831 N N . ALA A 1 111 ? 50.340 1.396 -7.264 1.00 26.22 112 ALA A N 1
ATOM 832 C CA . ALA A 1 111 ? 50.868 1.668 -8.597 1.00 26.06 112 ALA A CA 1
ATOM 833 C C . ALA A 1 111 ? 49.891 1.312 -9.720 1.00 28.56 112 ALA A C 1
ATOM 834 O O . ALA A 1 111 ? 49.431 0.169 -9.819 1.00 28.37 112 ALA A O 1
ATOM 836 N N . GLN A 1 112 ? 49.565 2.327 -10.545 1.00 24.24 113 GLN A N 1
ATOM 837 C CA . GLN A 1 112 ? 48.704 2.318 -11.744 1.00 23.35 113 GLN A CA 1
ATOM 838 C C . GLN A 1 112 ? 47.188 2.217 -11.461 1.00 24.49 113 GLN A C 1
ATOM 839 O O . GLN A 1 112 ? 46.397 2.259 -12.416 1.00 22.70 113 GLN A O 1
ATOM 841 N N . VAL A 1 113 ? 46.783 2.116 -10.163 1.00 18.76 114 VAL A N 1
ATOM 842 C CA . VAL A 1 113 ? 45.347 2.008 -9.814 1.00 18.15 114 VAL A CA 1
ATOM 843 C C . VAL A 1 113 ? 44.603 3.332 -10.099 1.00 18.88 114 VAL A C 1
ATOM 844 O O . VAL A 1 113 ? 43.499 3.287 -10.641 1.00 15.60 114 VAL A O 1
ATOM 848 N N . ALA A 1 114 ? 45.172 4.491 -9.713 1.00 18.09 115 ALA A N 1
ATOM 849 C CA . ALA A 1 114 ? 44.506 5.776 -10.012 1.00 18.00 115 ALA A CA 1
ATOM 850 C C . ALA A 1 114 ? 44.512 6.059 -11.542 1.00 21.89 115 ALA A C 1
ATOM 851 O O . ALA A 1 114 ? 43.556 6.639 -12.051 1.00 19.42 115 ALA A O 1
ATOM 853 N N . GLU A 1 115 ? 45.522 5.550 -12.274 1.00 19.93 116 GLU A N 1
ATOM 854 C CA . GLU A 1 115 ? 45.574 5.657 -13.745 1.00 21.55 116 GLU A CA 1
ATOM 855 C C . GLU A 1 115 ? 44.452 4.841 -14.407 1.00 22.79 116 GLU A C 1
ATOM 856 O O . GLU A 1 115 ? 43.790 5.333 -15.333 1.00 20.62 116 GLU A O 1
ATOM 862 N N . GLN A 1 116 ? 44.217 3.615 -13.894 1.00 19.62 117 GLN A N 1
ATOM 863 C CA . GLN A 1 116 ? 43.162 2.727 -14.384 1.00 20.15 117 GLN A CA 1
ATOM 864 C C . GLN A 1 116 ? 41.789 3.317 -14.048 1.00 22.22 117 GLN A C 1
ATOM 865 O O . GLN A 1 116 ? 40.891 3.257 -14.885 1.00 20.54 117 GLN A O 1
ATOM 867 N N . ALA A 1 117 ? 41.646 3.915 -12.833 1.00 18.51 118 ALA A N 1
ATOM 868 C CA . ALA A 1 117 ? 40.422 4.572 -12.364 1.00 18.60 118 ALA A CA 1
ATOM 869 C C . ALA A 1 117 ? 40.116 5.740 -13.306 1.00 20.57 118 ALA A C 1
ATOM 870 O O . ALA A 1 117 ? 38.973 5.891 -13.714 1.00 20.18 118 ALA A O 1
ATOM 872 N N . ARG A 1 118 ? 41.150 6.535 -13.676 1.00 14.51 119 ARG A N 1
ATOM 873 C CA . ARG A 1 118 ? 41.023 7.671 -14.603 1.00 14.13 119 ARG A CA 1
ATOM 874 C C . ARG A 1 118 ? 40.487 7.191 -15.957 1.00 19.00 119 ARG A C 1
ATOM 875 O O . ARG A 1 118 ? 39.507 7.748 -16.447 1.00 16.15 119 ARG A O 1
ATOM 883 N N . ALA A 1 119 ? 41.122 6.128 -16.538 1.00 18.48 120 ALA A N 1
ATOM 884 C CA . ALA A 1 119 ? 40.728 5.542 -17.825 1.00 19.23 120 ALA A CA 1
ATOM 885 C C . ALA A 1 119 ? 39.264 5.101 -17.784 1.00 23.55 120 ALA A C 1
ATOM 886 O O . ALA A 1 119 ? 38.517 5.409 -18.710 1.00 23.11 120 ALA A O 1
ATOM 888 N N . ASN A 1 120 ? 38.846 4.455 -16.682 1.00 20.26 121 ASN A N 1
ATOM 889 C CA . ASN A 1 120 ? 37.475 3.970 -16.525 1.00 20.59 121 ASN A CA 1
ATOM 890 C C . ASN A 1 120 ? 36.452 5.094 -16.325 1.00 21.59 121 ASN A C 1
ATOM 891 O O . ASN A 1 120 ? 35.364 5.014 -16.885 1.00 20.28 121 ASN A O 1
ATOM 896 N N . LEU A 1 121 ? 36.812 6.150 -15.590 1.00 18.01 122 LEU A N 1
ATOM 897 C CA . LEU A 1 121 ? 35.945 7.319 -15.399 1.00 16.92 122 LEU A CA 1
ATOM 898 C C . LEU A 1 121 ? 35.758 8.095 -16.720 1.00 19.42 122 LEU A C 1
ATOM 899 O O . LEU A 1 121 ? 34.671 8.615 -16.984 1.00 17.73 122 LEU A O 1
ATOM 904 N N . GLU A 1 122 ? 36.788 8.104 -17.575 1.00 17.26 123 GLU A N 1
ATOM 905 C CA . GLU A 1 122 ? 36.716 8.750 -18.907 1.00 18.21 123 GLU A CA 1
ATOM 906 C C . GLU A 1 122 ? 35.735 8.009 -19.831 1.00 24.18 123 GLU A C 1
ATOM 907 O O . GLU A 1 122 ? 35.061 8.650 -20.638 1.00 26.63 123 GLU A O 1
ATOM 913 N N . LYS A 1 123 ? 35.622 6.669 -19.671 1.00 20.78 124 LYS A N 1
ATOM 914 C CA . LYS A 1 123 ? 34.680 5.846 -20.434 1.00 23.85 124 LYS A CA 1
ATOM 915 C C . LYS A 1 123 ? 33.257 6.033 -19.879 1.00 27.81 124 LYS A C 1
ATOM 916 O O . LYS A 1 123 ? 32.308 6.164 -20.656 1.00 28.30 124 LYS A O 1
ATOM 922 N N . LEU A 1 124 ? 33.120 6.025 -18.529 1.00 23.28 125 LEU A N 1
ATOM 923 C CA . LEU A 1 124 ? 31.848 6.166 -17.827 1.00 23.59 125 LEU A CA 1
ATOM 924 C C . LEU A 1 124 ? 31.218 7.543 -17.972 1.00 22.31 125 LEU A C 1
ATOM 925 O O . LEU A 1 124 ? 29.997 7.639 -18.086 1.00 19.20 125 LEU A O 1
ATOM 930 N N . TYR A 1 125 ? 32.042 8.598 -17.895 1.00 18.33 126 TYR A N 1
ATOM 931 C CA . TYR A 1 125 ? 31.583 9.977 -17.960 1.00 18.09 126 TYR A CA 1
ATOM 932 C C . TYR A 1 125 ? 32.309 10.703 -19.093 1.00 20.74 126 TYR A C 1
ATOM 933 O O . TYR A 1 125 ? 33.286 11.399 -18.841 1.00 19.90 126 TYR A O 1
ATOM 942 N N . PRO A 1 126 ? 31.871 10.519 -20.368 1.00 18.57 127 PRO A N 1
ATOM 943 C CA . PRO A 1 126 ? 32.560 11.195 -21.485 1.00 19.31 127 PRO A CA 1
ATOM 944 C C . PRO A 1 126 ? 32.678 12.707 -21.287 1.00 22.52 127 PRO A C 1
ATOM 945 O O . PRO A 1 126 ? 31.702 13.370 -20.916 1.00 21.51 127 PRO A O 1
ATOM 949 N N . GLY A 1 127 ? 33.896 13.211 -21.451 1.00 20.30 128 GLY A N 1
ATOM 950 C CA . GLY A 1 127 ? 34.208 14.626 -21.289 1.00 20.33 128 GLY A CA 1
ATOM 951 C C . GLY A 1 127 ? 34.872 14.984 -19.975 1.00 22.81 128 GLY A C 1
ATOM 952 O O . GLY A 1 127 ? 35.392 16.100 -19.854 1.00 22.69 128 GLY A O 1
ATOM 953 N N . VAL A 1 128 ? 34.842 14.066 -18.967 1.00 16.23 129 VAL A N 1
ATOM 954 C CA . VAL A 1 128 ? 35.475 14.304 -17.644 1.00 15.58 129 VAL A CA 1
ATOM 955 C C . VAL A 1 128 ? 36.931 14.764 -17.819 1.00 20.54 129 VAL A C 1
ATOM 956 O O . VAL A 1 128 ? 37.666 14.178 -18.621 1.00 19.92 129 VAL A O 1
ATOM 960 N N . LYS A 1 129 ? 37.318 15.831 -17.096 1.00 18.25 130 LYS A N 1
ATOM 961 C CA . LYS A 1 129 ? 38.658 16.412 -17.163 1.00 18.84 130 LYS A CA 1
ATOM 962 C C . LYS A 1 129 ? 39.504 16.015 -15.945 1.00 22.69 130 LYS A C 1
ATOM 963 O O . LYS A 1 129 ? 39.518 16.711 -14.923 1.00 23.06 130 LYS A O 1
ATOM 966 N N . ILE A 1 130 ? 40.195 14.868 -16.054 1.00 19.51 131 ILE A N 1
ATOM 967 C CA . ILE A 1 130 ? 41.096 14.379 -15.016 1.00 18.45 131 ILE A CA 1
ATOM 968 C C . ILE A 1 130 ? 42.498 14.791 -15.464 1.00 21.67 131 ILE A C 1
ATOM 969 O O . ILE A 1 130 ? 43.045 14.227 -16.403 1.00 20.92 131 ILE A O 1
ATOM 974 N N . VAL A 1 131 ? 43.037 15.821 -14.823 1.00 17.31 132 VAL A N 1
ATOM 975 C CA . VAL A 1 131 ? 44.317 16.445 -15.188 1.00 17.16 132 VAL A CA 1
ATOM 976 C C . VAL A 1 131 ? 45.543 15.687 -14.691 1.00 21.51 132 VAL A C 1
ATOM 977 O O . VAL A 1 131 ? 46.637 15.910 -15.187 1.00 21.94 132 VAL A O 1
ATOM 981 N N . GLY A 1 132 ? 45.369 14.811 -13.717 1.00 19.26 133 GLY A N 1
ATOM 982 C CA . GLY A 1 132 ? 46.508 14.062 -13.221 1.00 18.60 133 GLY A CA 1
ATOM 983 C C . GLY A 1 132 ? 46.150 13.008 -12.204 1.00 21.57 133 GLY A C 1
ATOM 984 O O . GLY A 1 132 ? 45.057 13.031 -11.627 1.00 19.79 133 GLY A O 1
ATOM 985 N N . THR A 1 133 ? 47.077 12.066 -12.018 1.00 17.48 134 THR A N 1
ATOM 986 C CA . THR A 1 133 ? 46.954 10.951 -11.080 1.00 18.17 134 THR A CA 1
ATOM 987 C C . THR A 1 133 ? 48.299 10.702 -10.410 1.00 21.74 134 THR A C 1
ATOM 988 O O . THR A 1 133 ? 49.336 11.050 -10.980 1.00 20.26 134 THR A O 1
ATOM 992 N N . HIS A 1 134 ? 48.281 10.117 -9.197 1.00 18.05 135 HIS A N 1
ATOM 993 C CA . HIS A 1 134 ? 49.491 9.725 -8.463 1.00 17.63 135 HIS A CA 1
ATOM 994 C C . HIS A 1 134 ? 49.124 8.682 -7.426 1.00 19.70 135 HIS A C 1
ATOM 995 O O . HIS A 1 134 ? 48.048 8.772 -6.825 1.00 16.64 135 HIS A O 1
ATOM 1002 N N . HIS A 1 135 ? 50.002 7.682 -7.223 1.00 19.67 136 HIS A N 1
ATOM 1003 C CA . HIS A 1 135 ? 49.801 6.616 -6.229 1.00 20.65 136 HIS A CA 1
ATOM 1004 C C . HIS A 1 135 ? 49.774 7.158 -4.805 1.00 22.24 136 HIS A C 1
ATOM 1005 O O . HIS A 1 135 ? 50.317 8.229 -4.555 1.00 20.03 136 HIS A O 1
ATOM 1012 N N . GLY A 1 136 ? 49.188 6.395 -3.892 1.00 21.39 137 GLY A N 1
ATOM 1013 C CA . GLY A 1 136 ? 49.055 6.789 -2.498 1.00 22.81 137 GLY A CA 1
ATOM 1014 C C . GLY A 1 136 ? 49.978 6.144 -1.482 1.00 32.23 137 GLY A C 1
ATOM 1015 O O . GLY A 1 136 ? 49.695 6.190 -0.281 1.00 34.65 137 GLY A O 1
ATOM 1016 N N . TYR A 1 137 ? 51.077 5.561 -1.917 1.00 28.86 138 TYR A N 1
ATOM 1017 C CA . TYR A 1 137 ? 51.965 4.968 -0.919 1.00 29.17 138 TYR A CA 1
ATOM 1018 C C . TYR A 1 137 ? 53.259 5.760 -0.866 1.00 31.78 138 TYR A C 1
ATOM 1019 O O . TYR A 1 137 ? 54.355 5.214 -0.916 1.00 32.95 138 TYR A O 1
ATOM 1028 N N . PHE A 1 138 ? 53.096 7.085 -0.723 1.00 26.38 139 PHE A N 1
ATOM 1029 C CA . PHE A 1 138 ? 54.195 8.042 -0.690 1.00 25.43 139 PHE A CA 1
ATOM 1030 C C . PHE A 1 138 ? 54.667 8.379 0.721 1.00 27.87 139 PHE A C 1
ATOM 1031 O O . PHE A 1 138 ? 53.894 8.319 1.674 1.00 25.23 139 PHE A O 1
ATOM 1039 N N . THR A 1 139 ? 55.936 8.785 0.834 1.00 26.84 140 THR A N 1
ATOM 1040 C CA . THR A 1 139 ? 56.551 9.232 2.084 1.00 27.73 140 THR A CA 1
ATOM 1041 C C . THR A 1 139 ? 56.294 10.748 2.258 1.00 32.72 140 THR A C 1
ATOM 1042 O O . THR A 1 139 ? 55.906 11.416 1.294 1.00 30.62 140 THR A O 1
ATOM 1046 N N . GLU A 1 140 ? 56.575 11.295 3.466 1.00 32.59 141 GLU A N 1
ATOM 1047 C CA . GLU A 1 140 ? 56.475 12.727 3.767 1.00 33.37 141 GLU A CA 1
ATOM 1048 C C . GLU A 1 140 ? 57.393 13.559 2.836 1.00 37.71 141 GLU A C 1
ATOM 1049 O O . GLU A 1 140 ? 57.027 14.668 2.460 1.00 37.73 141 GLU A O 1
ATOM 1051 N N . GLU A 1 141 ? 58.552 12.996 2.441 1.00 34.80 142 GLU A N 1
ATOM 1052 C CA . GLU A 1 141 ? 59.536 13.600 1.530 1.00 35.17 142 GLU A CA 1
ATOM 1053 C C . GLU A 1 141 ? 58.944 13.864 0.125 1.00 37.48 142 GLU A C 1
ATOM 1054 O O . GLU A 1 141 ? 59.218 14.903 -0.472 1.00 36.13 142 GLU A O 1
ATOM 1060 N N . GLU A 1 142 ? 58.162 12.898 -0.396 1.00 33.59 143 GLU A N 1
ATOM 1061 C CA . GLU A 1 142 ? 57.531 12.921 -1.721 1.00 32.41 143 GLU A CA 1
ATOM 1062 C C . GLU A 1 142 ? 56.360 13.914 -1.795 1.00 32.50 143 GLU A C 1
ATOM 1063 O O . GLU A 1 142 ? 56.005 14.371 -2.881 1.00 28.79 143 GLU A O 1
ATOM 1069 N N . GLU A 1 143 ? 55.725 14.159 -0.639 1.00 29.65 144 GLU A N 1
ATOM 1070 C CA . GLU A 1 143 ? 54.539 14.982 -0.409 1.00 28.52 144 GLU A CA 1
ATOM 1071 C C . GLU A 1 143 ? 54.547 16.365 -1.072 1.00 30.47 144 GLU A C 1
ATOM 1072 O O . GLU A 1 143 ? 53.551 16.726 -1.699 1.00 29.08 144 GLU A O 1
ATOM 1078 N N . ASN A 1 144 ? 55.633 17.137 -0.912 1.00 26.71 145 ASN A N 1
ATOM 1079 C CA . ASN A 1 144 ? 55.730 18.500 -1.438 1.00 26.80 145 ASN A CA 1
ATOM 1080 C C . ASN A 1 144 ? 55.735 18.545 -2.972 1.00 28.78 145 ASN A C 1
ATOM 1081 O O . ASN A 1 144 ? 55.080 19.420 -3.549 1.00 27.16 145 ASN A O 1
ATOM 1086 N N . LYS A 1 145 ? 56.408 17.571 -3.619 1.00 26.16 146 LYS A N 1
ATOM 1087 C CA . LYS A 1 145 ? 56.419 17.438 -5.081 1.00 26.82 146 LYS A CA 1
ATOM 1088 C C . LYS A 1 145 ? 55.008 17.028 -5.581 1.00 26.93 146 LYS A C 1
ATOM 1089 O O . LYS A 1 145 ? 54.566 17.520 -6.621 1.00 26.86 146 LYS A O 1
ATOM 1091 N N . ILE A 1 146 ? 54.298 16.164 -4.822 1.00 21.27 147 ILE A N 1
ATOM 1092 C CA . ILE A 1 146 ? 52.917 15.742 -5.161 1.00 19.20 147 ILE A CA 1
ATOM 1093 C C . ILE A 1 146 ? 51.969 16.953 -5.123 1.00 21.39 147 ILE A C 1
ATOM 1094 O O . ILE A 1 146 ? 51.215 17.182 -6.072 1.00 19.28 147 ILE A O 1
ATOM 1099 N N . ILE A 1 147 ? 52.031 17.741 -4.031 1.00 18.08 148 ILE A N 1
ATOM 1100 C CA . ILE A 1 147 ? 51.210 18.950 -3.887 1.00 18.25 148 ILE A CA 1
ATOM 1101 C C . ILE A 1 147 ? 51.531 19.944 -5.024 1.00 21.05 148 ILE A C 1
ATOM 1102 O O . ILE A 1 147 ? 50.609 20.532 -5.595 1.00 19.48 148 ILE A O 1
ATOM 1107 N N . GLU A 1 148 ? 52.833 20.093 -5.375 1.00 19.24 149 GLU A N 1
ATOM 1108 C CA . GLU A 1 148 ? 53.239 20.974 -6.472 1.00 19.68 149 GLU A CA 1
ATOM 1109 C C . GLU A 1 148 ? 52.623 20.555 -7.809 1.00 22.10 149 GLU A C 1
ATOM 1110 O O . GLU A 1 148 ? 52.161 21.422 -8.537 1.00 21.28 149 GLU A O 1
ATOM 1112 N N . GLU A 1 149 ? 52.564 19.234 -8.111 1.00 18.34 150 GLU A N 1
ATOM 1113 C CA . GLU A 1 149 ? 51.982 18.729 -9.357 1.00 17.89 150 GLU A CA 1
ATOM 1114 C C . GLU A 1 149 ? 50.469 18.994 -9.399 1.00 19.64 150 GLU A C 1
ATOM 1115 O O . GLU A 1 149 ? 49.938 19.379 -10.443 1.00 18.44 150 GLU A O 1
ATOM 1117 N N . ILE A 1 150 ? 49.787 18.755 -8.268 1.00 16.13 151 ILE A N 1
ATOM 1118 C CA . ILE A 1 150 ? 48.349 18.998 -8.099 1.00 16.16 151 ILE A CA 1
ATOM 1119 C C . ILE A 1 150 ? 48.050 20.473 -8.396 1.00 18.68 151 ILE A C 1
ATOM 1120 O O . ILE A 1 150 ? 47.142 20.776 -9.176 1.00 16.77 151 ILE A O 1
ATOM 1125 N N . ASN A 1 151 ? 48.843 21.370 -7.793 1.00 16.11 152 ASN A N 1
ATOM 1126 C CA . ASN A 1 151 ? 48.673 22.811 -7.949 1.00 17.87 152 ASN A CA 1
ATOM 1127 C C . ASN A 1 151 ? 49.048 23.282 -9.352 1.00 23.12 152 ASN A C 1
ATOM 1128 O O . ASN A 1 151 ? 48.308 24.077 -9.924 1.00 23.09 152 ASN A O 1
ATOM 1133 N N . ASN A 1 152 ? 50.166 22.761 -9.919 1.00 19.79 153 ASN A N 1
ATOM 1134 C CA . ASN A 1 152 ? 50.623 23.114 -11.269 1.00 19.85 153 ASN A CA 1
ATOM 1135 C C . ASN A 1 152 ? 49.607 22.749 -12.349 1.00 22.16 153 ASN A C 1
ATOM 1136 O O . ASN A 1 152 ? 49.412 23.508 -13.296 1.00 22.56 153 ASN A O 1
ATOM 1141 N N . LYS A 1 153 ? 48.909 21.625 -12.165 1.00 18.67 154 LYS A N 1
ATOM 1142 C CA . LYS A 1 153 ? 47.868 21.162 -13.087 1.00 18.02 154 LYS A CA 1
ATOM 1143 C C . LYS A 1 153 ? 46.537 21.910 -12.936 1.00 21.71 154 LYS A C 1
ATOM 1144 O O . LYS A 1 153 ? 45.601 21.679 -13.711 1.00 21.28 154 LYS A O 1
ATOM 1150 N N . GLY A 1 154 ? 46.472 22.810 -11.958 1.00 19.76 155 GLY A N 1
ATOM 1151 C CA . GLY A 1 154 ? 45.297 23.630 -11.677 1.00 20.16 155 GLY A CA 1
ATOM 1152 C C . GLY A 1 154 ? 44.065 22.858 -11.285 1.00 21.99 155 GLY A C 1
ATOM 1153 O O . GLY A 1 154 ? 42.941 23.262 -11.611 1.00 21.16 155 GLY A O 1
ATOM 1154 N N . ALA A 1 155 ? 44.259 21.744 -10.566 1.00 20.56 156 ALA A N 1
ATOM 1155 C CA . ALA A 1 155 ? 43.136 20.907 -10.117 1.00 19.54 156 ALA A CA 1
ATOM 1156 C C . ALA A 1 155 ? 42.140 21.697 -9.252 1.00 23.06 156 ALA A C 1
ATOM 1157 O O . ALA A 1 155 ? 42.550 22.527 -8.443 1.00 22.31 156 ALA A O 1
ATOM 1159 N N . GLU A 1 156 ? 40.827 21.503 -9.492 1.00 19.77 157 GLU A N 1
ATOM 1160 C CA . GLU A 1 156 ? 39.774 22.168 -8.711 1.00 20.16 157 GLU A CA 1
ATOM 1161 C C . GLU A 1 156 ? 39.240 21.201 -7.664 1.00 21.44 157 GLU A C 1
ATOM 1162 O O . GLU A 1 156 ? 38.791 21.622 -6.594 1.00 23.37 157 GLU A O 1
ATOM 1168 N N . VAL A 1 157 ? 39.237 19.907 -8.002 1.00 14.51 158 VAL A N 1
ATOM 1169 C CA . VAL A 1 157 ? 38.729 18.844 -7.141 1.00 12.92 158 VAL A CA 1
ATOM 1170 C C . VAL A 1 157 ? 39.801 17.802 -7.007 1.00 18.45 158 VAL A C 1
ATOM 1171 O O . VAL A 1 157 ? 40.336 17.344 -8.018 1.00 18.80 158 VAL A O 1
ATOM 1175 N N . LEU A 1 158 ? 40.096 17.403 -5.757 1.00 15.20 159 LEU A N 1
ATOM 1176 C CA . LEU A 1 158 ? 41.097 16.391 -5.444 1.00 13.11 159 LEU A CA 1
ATOM 1177 C C . LEU A 1 158 ? 40.456 15.246 -4.642 1.00 16.47 159 LEU A C 1
ATOM 1178 O O . LEU A 1 158 ? 39.937 15.467 -3.547 1.00 16.82 159 LEU A O 1
ATOM 1183 N N . PHE A 1 159 ? 40.489 14.033 -5.195 1.00 13.34 160 PHE A N 1
ATOM 1184 C CA . PHE A 1 159 ? 39.985 12.833 -4.502 1.00 12.56 160 PHE A CA 1
ATOM 1185 C C . PHE A 1 159 ? 41.183 12.130 -3.906 1.00 17.60 160 PHE A C 1
ATOM 1186 O O . PHE A 1 159 ? 42.177 11.897 -4.598 1.00 17.69 160 PHE A O 1
ATOM 1194 N N . VAL A 1 160 ? 41.120 11.889 -2.589 1.00 14.62 161 VAL A N 1
ATOM 1195 C CA . VAL A 1 160 ? 42.228 11.326 -1.810 1.00 13.69 161 VAL A CA 1
ATOM 1196 C C . VAL A 1 160 ? 41.875 9.918 -1.341 1.00 14.90 161 VAL A C 1
ATOM 1197 O O . VAL A 1 160 ? 41.159 9.742 -0.356 1.00 15.17 161 VAL A O 1
ATOM 1201 N N . ALA A 1 161 ? 42.358 8.914 -2.084 1.00 12.73 162 ALA A N 1
ATOM 1202 C CA . ALA A 1 161 ? 42.098 7.491 -1.806 1.00 13.52 162 ALA A CA 1
ATOM 1203 C C . ALA A 1 161 ? 43.188 6.868 -0.957 1.00 19.92 162 ALA A C 1
ATOM 1204 O O . ALA A 1 161 ? 43.911 5.986 -1.418 1.00 22.07 162 ALA A O 1
ATOM 1206 N N . LEU A 1 162 ? 43.300 7.330 0.302 1.00 17.34 163 LEU A N 1
ATOM 1207 C CA . LEU A 1 162 ? 44.323 6.841 1.243 1.00 17.96 163 LEU A CA 1
ATOM 1208 C C . LEU A 1 162 ? 43.752 6.016 2.395 1.00 20.41 163 LEU A C 1
ATOM 1209 O O . LEU A 1 162 ? 44.506 5.383 3.119 1.00 19.84 163 LEU A O 1
ATOM 1214 N N . GLY A 1 163 ? 42.431 6.075 2.589 1.00 16.85 164 GLY A N 1
ATOM 1215 C CA . GLY A 1 163 ? 41.765 5.370 3.676 1.00 16.68 164 GLY A CA 1
ATOM 1216 C C . GLY A 1 163 ? 41.708 6.199 4.942 1.00 22.42 164 GLY A C 1
ATOM 1217 O O . GLY A 1 163 ? 42.583 7.035 5.184 1.00 23.07 164 GLY A O 1
ATOM 1218 N N . ALA A 1 164 ? 40.662 5.987 5.752 1.00 19.49 165 ALA A N 1
ATOM 1219 C CA . ALA A 1 164 ? 40.478 6.750 6.985 1.00 20.04 165 ALA A CA 1
ATOM 1220 C C . ALA A 1 164 ? 41.309 6.146 8.124 1.00 25.08 165 ALA A C 1
ATOM 1221 O O . ALA A 1 164 ? 41.407 4.918 8.196 1.00 27.13 165 ALA A O 1
ATOM 1223 N N . PRO A 1 165 ? 41.970 6.941 8.995 1.00 21.74 166 PRO A N 1
ATOM 1224 C CA . PRO A 1 165 ? 41.999 8.417 9.064 1.00 21.54 166 PRO A CA 1
ATOM 1225 C C . PRO A 1 165 ? 43.090 9.107 8.239 1.00 22.12 166 PRO A C 1
ATOM 1226 O O . PRO A 1 165 ? 43.115 10.340 8.202 1.00 19.48 166 PRO A O 1
ATOM 1230 N N . LYS A 1 166 ? 44.006 8.337 7.595 1.00 19.57 167 LYS A N 1
ATOM 1231 C CA . LYS A 1 166 ? 45.130 8.885 6.810 1.00 19.87 167 LYS A CA 1
ATOM 1232 C C . LYS A 1 166 ? 44.708 9.966 5.780 1.00 20.34 167 LYS A C 1
ATOM 1233 O O . LYS A 1 166 ? 45.331 11.028 5.726 1.00 18.77 167 LYS A O 1
ATOM 1236 N N . GLN A 1 167 ? 43.618 9.720 5.038 1.00 14.69 168 GLN A N 1
ATOM 1237 C CA . GLN A 1 167 ? 43.138 10.662 4.034 1.00 14.24 168 GLN A CA 1
ATOM 1238 C C . GLN A 1 167 ? 42.751 12.041 4.618 1.00 18.48 168 GLN A C 1
ATOM 1239 O O . GLN A 1 167 ? 43.182 13.052 4.074 1.00 17.39 168 GLN A O 1
ATOM 1245 N N . GLU A 1 168 ? 41.989 12.079 5.725 1.00 16.87 169 GLU A N 1
ATOM 1246 C CA . GLU A 1 168 ? 41.557 13.326 6.382 1.00 16.95 169 GLU A CA 1
ATOM 1247 C C . GLU A 1 168 ? 42.755 14.048 6.984 1.00 19.76 169 GLU A C 1
ATOM 1248 O O . GLU A 1 168 ? 42.869 15.267 6.844 1.00 17.80 169 GLU A O 1
ATOM 1254 N N . LYS A 1 169 ? 43.656 13.280 7.638 1.00 18.06 170 LYS A N 1
ATOM 1255 C CA . LYS A 1 169 ? 44.860 13.810 8.276 1.00 19.44 170 LYS A CA 1
ATOM 1256 C C . LYS A 1 169 ? 45.785 14.457 7.255 1.00 23.62 170 LYS A C 1
ATOM 1257 O O . LYS A 1 169 ? 46.296 15.556 7.503 1.00 23.58 170 LYS A O 1
ATOM 1263 N N . TRP A 1 170 ? 45.973 13.792 6.106 1.00 19.66 171 TRP A N 1
ATOM 1264 C CA . TRP A 1 170 ? 46.837 14.305 5.039 1.00 19.64 171 TRP A CA 1
ATOM 1265 C C . TRP A 1 170 ? 46.285 15.621 4.465 1.00 20.72 171 TRP A C 1
ATOM 1266 O O . TRP A 1 170 ? 47.035 16.583 4.311 1.00 20.10 171 TRP A O 1
ATOM 1277 N N . ILE A 1 171 ? 44.975 15.660 4.163 1.00 16.22 172 ILE A N 1
ATOM 1278 C CA . ILE A 1 171 ? 44.298 16.842 3.637 1.00 17.04 172 ILE A CA 1
ATOM 1279 C C . ILE A 1 171 ? 44.438 18.016 4.617 1.00 22.72 172 ILE A C 1
ATOM 1280 O O . ILE A 1 171 ? 44.883 19.086 4.215 1.00 22.58 172 ILE A O 1
ATOM 1285 N N . TYR A 1 172 ? 44.061 17.789 5.899 1.00 20.85 173 TYR A N 1
ATOM 1286 C CA . TYR A 1 172 ? 44.105 18.782 6.969 1.00 21.39 173 TYR A CA 1
ATOM 1287 C C . TYR A 1 172 ? 45.491 19.338 7.200 1.00 23.62 173 TYR A C 1
ATOM 1288 O O . TYR A 1 172 ? 45.627 20.552 7.299 1.00 23.26 173 TYR A O 1
ATOM 1297 N N . LYS A 1 173 ? 46.515 18.477 7.246 1.00 20.38 174 LYS A N 1
ATOM 1298 C CA . LYS A 1 173 ? 47.901 18.928 7.439 1.00 21.21 174 LYS A CA 1
ATOM 1299 C C . LYS A 1 173 ? 48.338 19.839 6.287 1.00 26.78 174 LYS A C 1
ATOM 1300 O O . LYS A 1 173 ? 49.104 20.781 6.505 1.00 27.26 174 LYS A O 1
ATOM 1302 N N . ASN A 1 174 ? 47.812 19.578 5.066 1.00 23.47 175 ASN A N 1
ATOM 1303 C CA . ASN A 1 174 ? 48.173 20.306 3.852 1.00 23.47 175 ASN A CA 1
ATOM 1304 C C . ASN A 1 174 ? 47.112 21.300 3.383 1.00 26.18 175 ASN A C 1
ATOM 1305 O O . ASN A 1 174 ? 47.158 21.751 2.235 1.00 24.48 175 ASN A O 1
ATOM 1310 N N . LYS A 1 175 ? 46.197 21.693 4.292 1.00 22.51 176 LYS A N 1
ATOM 1311 C CA . LYS A 1 175 ? 45.092 22.607 4.001 1.00 22.21 176 LYS A CA 1
ATOM 1312 C C . LYS A 1 175 ? 45.532 23.989 3.476 1.00 28.06 176 LYS A C 1
ATOM 1313 O O . LYS A 1 175 ? 44.784 24.611 2.716 1.00 27.77 176 LYS A O 1
ATOM 1319 N N . ASP A 1 176 ? 46.730 24.459 3.863 1.00 25.34 177 ASP A N 1
ATOM 1320 C CA . ASP A 1 176 ? 47.248 25.762 3.426 1.00 26.21 177 ASP A CA 1
ATOM 1321 C C . ASP A 1 176 ? 48.172 25.655 2.204 1.00 27.05 177 ASP A C 1
ATOM 1322 O O . ASP A 1 176 ? 48.519 26.678 1.617 1.00 27.22 177 ASP A O 1
ATOM 1327 N N . LYS A 1 177 ? 48.529 24.422 1.797 1.00 21.15 178 LYS A N 1
ATOM 1328 C CA . LYS A 1 177 ? 49.418 24.155 0.658 1.00 21.46 178 LYS A CA 1
ATOM 1329 C C . LYS A 1 177 ? 48.631 23.819 -0.609 1.00 23.61 178 LYS A C 1
ATOM 1330 O O . LYS A 1 177 ? 49.046 24.198 -1.706 1.00 22.70 178 LYS A O 1
ATOM 1336 N N . LEU A 1 178 ? 47.525 23.076 -0.459 1.00 20.98 179 LEU A N 1
ATOM 1337 C CA . LEU A 1 178 ? 46.669 22.651 -1.565 1.00 20.17 179 LEU A CA 1
ATOM 1338 C C . LEU A 1 178 ? 45.858 23.815 -2.117 1.00 26.96 179 LEU A C 1
ATOM 1339 O O . LEU A 1 178 ? 45.137 24.475 -1.357 1.00 27.79 179 LEU A O 1
ATOM 1344 N N . LYS A 1 179 ? 45.978 24.076 -3.439 1.00 22.54 180 LYS A N 1
ATOM 1345 C CA . LYS A 1 179 ? 45.248 25.166 -4.082 1.00 22.76 180 LYS A CA 1
ATOM 1346 C C . LYS A 1 179 ? 44.026 24.646 -4.843 1.00 27.39 180 LYS A C 1
ATOM 1347 O O . LYS A 1 179 ? 43.681 25.129 -5.924 1.00 29.38 180 LYS A O 1
ATOM 1353 N N . VAL A 1 180 ? 43.337 23.688 -4.241 1.00 22.98 181 VAL A N 1
ATOM 1354 C CA . VAL A 1 180 ? 42.128 23.115 -4.841 1.00 21.40 181 VAL A CA 1
ATOM 1355 C C . VAL A 1 180 ? 40.908 23.704 -4.156 1.00 22.30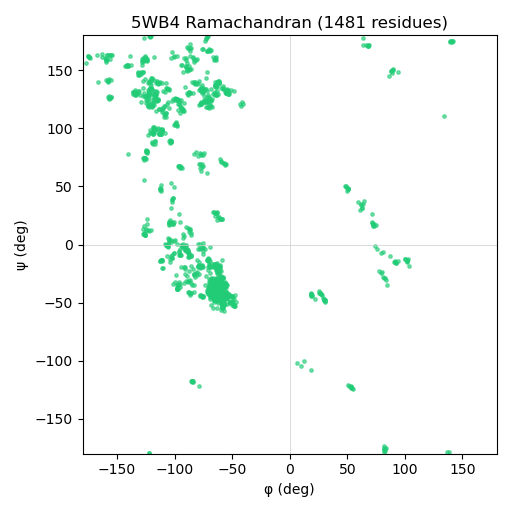 181 VAL A C 1
ATOM 1356 O O . VAL A 1 180 ? 41.054 24.319 -3.094 1.00 21.09 181 VAL A O 1
ATOM 1360 N N . LYS A 1 181 ? 39.713 23.525 -4.749 1.00 17.83 182 LYS A N 1
ATOM 1361 C CA . LYS A 1 181 ? 38.489 24.036 -4.122 1.00 17.76 182 LYS A CA 1
ATOM 1362 C C . LYS A 1 181 ? 37.868 22.971 -3.239 1.00 19.56 182 LYS A C 1
ATOM 1363 O O . LYS A 1 181 ? 37.298 23.312 -2.218 1.00 16.50 182 LYS A O 1
ATOM 1369 N N . ILE A 1 182 ? 38.003 21.673 -3.620 1.00 15.87 183 ILE A N 1
ATOM 1370 C CA . ILE A 1 182 ? 37.505 20.545 -2.839 1.00 15.24 183 ILE A CA 1
ATOM 1371 C C . ILE A 1 182 ? 38.578 19.473 -2.699 1.00 17.82 183 ILE A C 1
ATOM 1372 O O . ILE A 1 182 ? 39.162 19.055 -3.698 1.00 16.77 183 ILE A O 1
ATOM 1377 N N . ALA A 1 183 ? 38.784 18.981 -1.457 1.00 15.61 184 ALA A N 1
ATOM 1378 C CA . ALA A 1 183 ? 39.632 17.835 -1.136 1.00 15.05 184 ALA A CA 1
ATOM 1379 C C . ALA A 1 183 ? 38.758 16.879 -0.341 1.00 18.18 184 ALA A C 1
ATOM 1380 O O . ALA A 1 183 ? 38.189 17.252 0.689 1.00 18.91 184 ALA A O 1
ATOM 1390 N N . GLY A 1 185 ? 38.343 12.673 0.934 1.00 16.34 186 GLY A N 1
ATOM 1391 C CA . GLY A 1 185 ? 38.854 11.327 1.170 1.00 15.84 186 GLY A CA 1
ATOM 1392 C C . GLY A 1 185 ? 37.881 10.310 0.617 1.00 19.74 186 GLY A C 1
ATOM 1393 O O . GLY A 1 185 ? 36.678 10.437 0.854 1.00 18.45 186 GLY A O 1
ATOM 1394 N N . VAL A 1 186 ? 38.377 9.323 -0.176 1.00 15.98 187 VAL A N 1
ATOM 1395 C CA . VAL A 1 186 ? 37.477 8.365 -0.852 1.00 14.20 187 VAL A CA 1
ATOM 1396 C C . VAL A 1 186 ? 37.824 6.873 -0.593 1.00 18.21 187 VAL A C 1
ATOM 1397 O O . VAL A 1 186 ? 37.246 5.999 -1.232 1.00 16.94 187 VAL A O 1
ATOM 1401 N N . GLY A 1 187 ? 38.732 6.599 0.338 1.00 15.67 188 GLY A N 1
ATOM 1402 C CA . GLY A 1 187 ? 39.110 5.240 0.723 1.00 14.54 188 GLY A CA 1
ATOM 1403 C C . GLY A 1 187 ? 39.482 4.302 -0.413 1.00 18.76 188 GLY A C 1
ATOM 1404 O O . GLY A 1 187 ? 40.395 4.602 -1.191 1.00 17.82 188 GLY A O 1
ATOM 1405 N N . GLY A 1 188 ? 38.740 3.183 -0.517 1.00 14.49 189 GLY A N 1
ATOM 1406 C CA . GLY A 1 188 ? 38.982 2.160 -1.533 1.00 15.69 189 GLY A CA 1
ATOM 1407 C C . GLY A 1 188 ? 38.317 2.398 -2.874 1.00 20.11 189 GLY A C 1
ATOM 1408 O O . GLY A 1 188 ? 38.362 1.515 -3.730 1.00 19.92 189 GLY A O 1
ATOM 1409 N N . SER A 1 189 ? 37.716 3.599 -3.080 1.00 17.44 190 SER A N 1
ATOM 1410 C CA . SER A 1 189 ? 36.958 3.962 -4.298 1.00 16.79 190 SER A CA 1
ATOM 1411 C C . SER A 1 189 ? 37.706 3.821 -5.619 1.00 21.19 190 SER A C 1
ATOM 1412 O O . SER A 1 189 ? 37.056 3.482 -6.600 1.00 21.79 190 SER A O 1
ATOM 1415 N N . PHE A 1 190 ? 39.037 4.086 -5.674 1.00 16.26 191 PHE A N 1
ATOM 1416 C CA . PHE A 1 190 ? 39.784 3.946 -6.937 1.00 15.00 191 PHE A CA 1
ATOM 1417 C C . PHE A 1 190 ? 39.941 2.484 -7.313 1.00 18.31 191 PHE A C 1
ATOM 1418 O O . PHE A 1 190 ? 39.790 2.152 -8.491 1.00 18.34 191 PHE A O 1
ATOM 1426 N N . ASP A 1 191 ? 40.233 1.606 -6.314 1.00 13.66 192 ASP A N 1
ATOM 1427 C CA . ASP A 1 191 ? 40.437 0.169 -6.530 1.00 13.74 192 ASP A CA 1
ATOM 1428 C C . ASP A 1 191 ? 39.252 -0.492 -7.213 1.00 19.58 192 ASP A C 1
ATOM 1429 O O . ASP A 1 191 ? 39.436 -1.217 -8.189 1.00 20.57 192 ASP A O 1
ATOM 1434 N N . VAL A 1 192 ? 38.037 -0.189 -6.741 1.00 18.52 193 VAL A N 1
ATOM 1435 C CA . VAL A 1 192 ? 36.791 -0.760 -7.271 1.00 19.44 193 VAL A CA 1
ATOM 1436 C C . VAL A 1 192 ? 36.361 -0.151 -8.626 1.00 24.47 193 VAL A C 1
ATOM 1437 O O . VAL A 1 192 ? 35.535 -0.754 -9.310 1.00 25.17 193 VAL A O 1
ATOM 1441 N N . ILE A 1 193 ? 36.881 1.039 -8.986 1.00 21.78 194 ILE A N 1
ATOM 1442 C CA . ILE A 1 193 ? 36.585 1.635 -10.288 1.00 23.85 194 ILE A CA 1
ATOM 1443 C C . ILE A 1 193 ? 37.628 1.207 -11.314 1.00 28.20 194 ILE A C 1
ATOM 1444 O O . ILE A 1 193 ? 37.338 1.273 -12.496 1.00 27.84 194 ILE A O 1
ATOM 1449 N N . ALA A 1 194 ? 38.811 0.739 -10.852 1.00 25.98 195 ALA A N 1
ATOM 1450 C CA . ALA A 1 194 ? 39.964 0.328 -11.663 1.00 27.03 195 ALA A CA 1
ATOM 1451 C C . ALA A 1 194 ? 39.842 -1.023 -12.363 1.00 33.85 195 ALA A C 1
ATOM 1452 O O . ALA A 1 194 ? 40.788 -1.432 -13.040 1.00 36.63 195 ALA A O 1
ATOM 1454 N N . GLY A 1 195 ? 38.711 -1.694 -12.217 1.00 31.66 196 GLY A N 1
ATOM 1455 C CA . GLY A 1 195 ? 38.466 -2.996 -12.831 1.00 54.79 196 GLY A CA 1
ATOM 1456 C C . GLY A 1 195 ? 37.976 -2.910 -14.261 1.00 77.13 196 GLY A C 1
ATOM 1457 O O . GLY A 1 195 ? 38.582 -2.231 -15.091 1.00 39.76 196 GLY A O 1
ATOM 1466 N N . GLU B 1 2 ? -18.529 -9.399 30.684 1.00 28.03 3 GLU B N 1
ATOM 1467 C CA . GLU B 1 2 ? -19.127 -8.468 29.724 1.00 27.20 3 GLU B CA 1
ATOM 1468 C C . GLU B 1 2 ? -18.216 -7.246 29.712 1.00 29.56 3 GLU B C 1
ATOM 1469 O O . GLU B 1 2 ? -18.103 -6.530 30.718 1.00 27.08 3 GLU B O 1
ATOM 1471 N N . ARG B 1 3 ? -17.478 -7.082 28.617 1.00 26.48 4 ARG B N 1
ATOM 1472 C CA . ARG B 1 3 ? -16.538 -5.986 28.506 1.00 26.25 4 ARG B CA 1
ATOM 1473 C C . ARG B 1 3 ? -16.714 -5.170 27.236 1.00 30.00 4 ARG B C 1
ATOM 1474 O O . ARG B 1 3 ? -17.251 -5.672 26.240 1.00 30.76 4 ARG B O 1
ATOM 1482 N N . LEU B 1 4 ? -16.248 -3.913 27.281 1.00 23.45 5 LEU B N 1
ATOM 1483 C CA . LEU B 1 4 ? -16.241 -2.993 26.142 1.00 23.92 5 LEU B CA 1
ATOM 1484 C C . LEU B 1 4 ? -14.820 -2.478 25.944 1.00 24.81 5 LEU B C 1
ATOM 1485 O O . LEU B 1 4 ? -14.118 -2.189 26.925 1.00 23.95 5 LEU B O 1
ATOM 1490 N N . ASP B 1 5 ? -14.413 -2.316 24.692 1.00 18.64 6 ASP B N 1
ATOM 1491 C CA . ASP B 1 5 ? -13.086 -1.772 24.429 1.00 18.89 6 ASP B CA 1
ATOM 1492 C C . ASP B 1 5 ? -13.175 -0.265 24.182 1.00 21.31 6 ASP B C 1
ATOM 1493 O O . ASP B 1 5 ? -13.851 0.156 23.248 1.00 23.88 6 ASP B O 1
ATOM 1498 N N . ILE B 1 6 ? -12.483 0.526 25.004 1.00 16.84 7 ILE B N 1
ATOM 1499 C CA . ILE B 1 6 ? -12.405 1.986 24.847 1.00 16.78 7 ILE B CA 1
ATOM 1500 C C . ILE B 1 6 ? -10.952 2.318 24.460 1.00 19.25 7 ILE B C 1
ATOM 1501 O O . ILE B 1 6 ? -10.078 2.397 25.331 1.00 16.32 7 ILE B O 1
ATOM 1506 N N . PHE B 1 7 ? -10.692 2.448 23.137 1.00 18.05 8 PHE B N 1
ATOM 1507 C CA . PHE B 1 7 ? -9.367 2.751 22.567 1.00 18.35 8 PHE B CA 1
ATOM 1508 C C . PHE B 1 7 ? -8.258 1.832 23.114 1.00 20.15 8 PHE B C 1
ATOM 1509 O O . PHE B 1 7 ? -7.195 2.299 23.517 1.00 19.42 8 PHE B O 1
ATOM 1517 N N . GLY B 1 8 ? -8.544 0.534 23.157 1.00 16.84 9 GLY B N 1
ATOM 1518 C CA . GLY B 1 8 ? -7.599 -0.481 23.614 1.00 17.30 9 GLY B CA 1
ATOM 1519 C C . GLY B 1 8 ? -7.724 -0.839 25.082 1.00 20.50 9 GLY B C 1
ATOM 1520 O O . GLY B 1 8 ? -7.185 -1.864 25.497 1.00 21.17 9 GLY B O 1
ATOM 1521 N N . VAL B 1 9 ? -8.449 -0.026 25.862 1.00 17.03 10 VAL B N 1
ATOM 1522 C CA . VAL B 1 9 ? -8.651 -0.243 27.309 1.00 16.23 10 VAL B CA 1
ATOM 1523 C C . VAL B 1 9 ? -9.938 -1.035 27.553 1.00 21.44 10 VAL B C 1
ATOM 1524 O O . VAL B 1 9 ? -11.021 -0.529 27.236 1.00 21.38 10 VAL B O 1
ATOM 1528 N N . PRO B 1 10 ? -9.857 -2.284 28.087 1.00 19.87 11 PRO B N 1
ATOM 1529 C CA . PRO B 1 10 ? -11.092 -3.036 28.340 1.00 19.20 11 PRO B CA 1
ATOM 1530 C C . PRO B 1 10 ? -11.797 -2.502 29.577 1.00 21.58 11 PRO B C 1
ATOM 1531 O O . PRO B 1 10 ? -11.150 -2.191 30.574 1.00 20.82 11 PRO B O 1
ATOM 1535 N N . ILE B 1 11 ? -13.116 -2.317 29.477 1.00 16.91 12 ILE B N 1
ATOM 1536 C CA . ILE B 1 11 ? -13.938 -1.798 30.565 1.00 16.07 12 ILE B CA 1
ATOM 1537 C C . ILE B 1 11 ? -15.059 -2.805 30.820 1.00 19.58 12 ILE B C 1
ATOM 1538 O O . ILE B 1 11 ? -15.836 -3.088 29.914 1.00 19.69 12 ILE B O 1
ATOM 1543 N N . ASP B 1 12 ? -15.151 -3.322 32.043 1.00 14.72 13 ASP B N 1
ATOM 1544 C CA . ASP B 1 12 ? -16.244 -4.214 32.416 1.00 15.07 13 ASP B CA 1
ATOM 1545 C C . ASP B 1 12 ? -17.548 -3.413 32.397 1.00 20.18 13 ASP B C 1
ATOM 1546 O O . ASP B 1 12 ? -17.613 -2.294 32.921 1.00 20.02 13 ASP B O 1
ATOM 1551 N N . ARG B 1 13 ? -18.554 -3.957 31.716 1.00 18.42 14 ARG B N 1
ATOM 1552 C CA . ARG B 1 13 ? -19.876 -3.342 31.529 1.00 17.88 14 ARG B CA 1
ATOM 1553 C C . ARG B 1 13 ? -20.681 -3.633 32.795 1.00 19.65 14 ARG B C 1
ATOM 1554 O O . ARG B 1 13 ? -21.450 -4.603 32.863 1.00 18.58 14 ARG B O 1
ATOM 1562 N N . VAL B 1 14 ? -20.407 -2.842 33.846 1.00 14.66 15 VAL B N 1
ATOM 1563 C CA . VAL B 1 14 ? -20.997 -3.068 35.170 1.00 14.30 15 VAL B CA 1
ATOM 1564 C C . VAL B 1 14 ? -21.575 -1.807 35.797 1.00 20.47 15 VAL B C 1
ATOM 1565 O O . VAL B 1 14 ? -21.049 -0.707 35.612 1.00 19.95 15 VAL B O 1
ATOM 1569 N N . THR B 1 15 ? -22.641 -1.994 36.588 1.00 19.17 16 THR B N 1
ATOM 1570 C CA . THR B 1 15 ? -23.228 -0.942 37.398 1.00 18.44 16 THR B CA 1
ATOM 1571 C C . THR B 1 15 ? -22.390 -0.943 38.678 1.00 21.92 16 THR B C 1
ATOM 1572 O O . THR B 1 15 ? -21.584 -1.854 38.893 1.00 19.48 16 THR B O 1
ATOM 1584 N N . ILE B 1 17 ? -23.477 -1.599 41.768 1.00 18.90 18 ILE B N 1
ATOM 1585 C CA . ILE B 1 17 ? -23.906 -2.775 42.535 1.00 19.84 18 ILE B CA 1
ATOM 1586 C C . ILE B 1 17 ? -23.250 -4.045 42.007 1.00 20.98 18 ILE B C 1
ATOM 1587 O O . ILE B 1 17 ? -22.792 -4.864 42.802 1.00 20.78 18 ILE B O 1
ATOM 1592 N N . GLN B 1 18 ? -23.174 -4.191 40.673 1.00 15.89 19 GLN B N 1
ATOM 1593 C CA . GLN B 1 18 ? -22.536 -5.358 40.063 1.00 16.08 19 GLN B CA 1
ATOM 1594 C C . GLN B 1 18 ? -21.040 -5.363 40.357 1.00 17.94 19 GLN B C 1
ATOM 1595 O O . GLN B 1 18 ? -20.490 -6.424 40.618 1.00 16.54 19 GLN B O 1
ATOM 1601 N N . ALA B 1 19 ? -20.397 -4.183 40.331 1.00 15.04 20 ALA B N 1
ATOM 1602 C CA . ALA B 1 19 ? -18.956 -4.047 40.605 1.00 14.80 20 ALA B CA 1
ATOM 1603 C C . ALA B 1 19 ? -18.682 -4.462 42.054 1.00 20.35 20 ALA B C 1
ATOM 1604 O O . ALA B 1 19 ? -17.755 -5.239 42.287 1.00 20.41 20 ALA B O 1
ATOM 1606 N N . VAL B 1 20 ? -19.528 -3.992 43.010 1.00 16.43 21 VAL B N 1
ATOM 1607 C CA . VAL B 1 20 ? -19.424 -4.342 44.432 1.00 16.21 21 VAL B CA 1
ATOM 1608 C C . VAL B 1 20 ? -19.591 -5.877 44.618 1.00 19.76 21 VAL B C 1
ATOM 1609 O O . VAL B 1 20 ? -18.793 -6.485 45.332 1.00 18.45 21 VAL B O 1
ATOM 1613 N N . ASP B 1 21 ? -20.597 -6.483 43.938 1.00 16.74 22 ASP B N 1
ATOM 1614 C CA . ASP B 1 21 ? -20.833 -7.929 43.970 1.00 18.02 22 ASP B CA 1
ATOM 1615 C C . ASP B 1 21 ? -19.618 -8.711 43.483 1.00 19.46 22 ASP B C 1
ATOM 1616 O O . ASP B 1 21 ? -19.261 -9.706 44.109 1.00 18.81 22 ASP B O 1
ATOM 1621 N N . ILE B 1 22 ? -18.974 -8.249 42.394 1.00 15.95 23 ILE B N 1
ATOM 1622 C CA . ILE B 1 22 ? -17.769 -8.877 41.836 1.00 17.20 23 ILE B CA 1
ATOM 1623 C C . ILE B 1 22 ? -16.609 -8.821 42.856 1.00 20.15 23 ILE B C 1
ATOM 1624 O O . ILE B 1 22 ? -15.943 -9.836 43.090 1.00 19.81 23 ILE B O 1
ATOM 1629 N N . LEU B 1 23 ? -16.394 -7.653 43.469 1.00 16.63 24 LEU B N 1
ATOM 1630 C CA . LEU B 1 23 ? -15.360 -7.461 44.499 1.00 15.94 24 LEU B CA 1
ATOM 1631 C C . LEU B 1 23 ? -15.589 -8.407 45.692 1.00 17.30 24 LEU B C 1
ATOM 1632 O O . LEU B 1 23 ? -14.630 -9.008 46.184 1.00 18.10 24 LEU B O 1
ATOM 1637 N N . ASN B 1 24 ? -16.852 -8.555 46.133 1.00 14.39 25 ASN B N 1
ATOM 1638 C CA . ASN B 1 24 ? -17.233 -9.481 47.215 1.00 14.64 25 ASN B CA 1
ATOM 1639 C C . ASN B 1 24 ? -16.884 -10.914 46.808 1.00 20.39 25 ASN B C 1
ATOM 1640 O O . ASN B 1 24 ? -16.305 -11.650 47.613 1.00 21.50 25 ASN B O 1
ATOM 1645 N N . ASN B 1 25 ? -17.171 -11.288 45.533 1.00 16.69 26 ASN B N 1
ATOM 1646 C CA . ASN B 1 25 ? -16.861 -12.631 45.011 1.00 16.87 26 ASN B CA 1
ATOM 1647 C C . ASN B 1 25 ? -15.336 -12.866 44.956 1.00 20.52 26 ASN B C 1
ATOM 1648 O O . ASN B 1 25 ? -14.892 -13.973 45.234 1.00 21.62 26 ASN B O 1
ATOM 1653 N N . PHE B 1 26 ? -14.544 -11.807 44.659 1.00 15.67 27 PHE B N 1
ATOM 1654 C CA . PHE B 1 26 ? -13.071 -11.881 44.607 1.00 15.39 27 PHE B CA 1
ATOM 1655 C C . PHE B 1 26 ? -12.489 -12.324 45.960 1.00 21.04 27 PHE B C 1
ATOM 1656 O O . PHE B 1 26 ? -11.471 -13.016 45.987 1.00 21.44 27 PHE B O 1
ATOM 1664 N N . LEU B 1 27 ? -13.158 -11.953 47.069 1.00 16.79 28 LEU B N 1
ATOM 1665 C CA . LEU B 1 27 ? -12.749 -12.326 48.422 1.00 16.81 28 LEU B CA 1
ATOM 1666 C C . LEU B 1 27 ? -12.827 -13.832 48.667 1.00 19.72 28 LEU B C 1
ATOM 1667 O O . LEU B 1 27 ? -12.188 -14.319 49.592 1.00 20.17 28 LEU B O 1
ATOM 1672 N N . GLN B 1 28 ? -13.593 -14.576 47.833 1.00 17.92 29 GLN B N 1
ATOM 1673 C CA . GLN B 1 28 ? -13.720 -16.035 47.920 1.00 18.12 29 GLN B CA 1
ATOM 1674 C C . GLN B 1 28 ? -12.672 -16.766 47.073 1.00 23.50 29 GLN B C 1
ATOM 1675 O O . GLN B 1 28 ? -12.617 -17.997 47.089 1.00 25.23 29 GLN B O 1
ATOM 1681 N N . GLU B 1 29 ? -11.816 -16.019 46.362 1.00 17.89 30 GLU B N 1
ATOM 1682 C CA . GLU B 1 29 ? -10.771 -16.617 45.530 1.00 16.96 30 GLU B CA 1
ATOM 1683 C C . GLU B 1 29 ? -9.395 -16.274 46.116 1.00 20.64 30 GLU B C 1
ATOM 1684 O O . GLU B 1 29 ? -9.056 -15.089 46.226 1.00 20.98 30 GLU B O 1
ATOM 1690 N N . ASN B 1 30 ? -8.638 -17.297 46.561 1.00 18.65 31 ASN B N 1
ATOM 1691 C CA . ASN B 1 30 ? -7.343 -17.107 47.237 1.00 18.40 31 ASN B CA 1
ATOM 1692 C C . ASN B 1 30 ? -6.168 -16.758 46.295 1.00 20.08 31 ASN B C 1
ATOM 1693 O O . ASN B 1 30 ? -5.183 -17.492 46.194 1.00 18.57 31 ASN B O 1
ATOM 1698 N N . ARG B 1 31 ? -6.270 -15.608 45.641 1.00 17.28 32 ARG B N 1
ATOM 1699 C CA . ARG B 1 31 ? -5.237 -15.091 44.735 1.00 17.15 32 ARG B CA 1
ATOM 1700 C C . ARG B 1 31 ? -5.371 -13.582 44.690 1.00 21.43 32 ARG B C 1
ATOM 1701 O O . ARG B 1 31 ? -6.416 -13.049 45.077 1.00 20.69 32 ARG B O 1
ATOM 1709 N N . LEU B 1 32 ? -4.335 -12.890 44.206 1.00 19.15 33 LEU B N 1
ATOM 1710 C CA . LEU B 1 32 ? -4.395 -11.442 44.091 1.00 19.75 33 LEU B CA 1
ATOM 1711 C C . LEU B 1 32 ? -5.270 -11.054 42.900 1.00 23.27 33 LEU B C 1
ATOM 1712 O O . LEU B 1 32 ? -5.102 -11.600 41.809 1.00 24.66 33 LEU B O 1
ATOM 1717 N N . HIS B 1 33 ? -6.202 -10.131 43.121 1.00 17.58 34 HIS B N 1
ATOM 1718 C CA . HIS B 1 33 ? -7.060 -9.568 42.086 1.00 16.74 34 HIS B CA 1
ATOM 1719 C C . HIS B 1 33 ? -6.693 -8.084 41.966 1.00 21.08 34 HIS B C 1
ATOM 1720 O O . HIS B 1 33 ? -6.714 -7.349 42.978 1.00 18.82 34 HIS B O 1
ATOM 1727 N N . ILE B 1 34 ? -6.357 -7.644 40.734 1.00 17.57 35 ILE B N 1
ATOM 1728 C CA . ILE B 1 34 ? -6.033 -6.237 40.480 1.00 17.84 35 ILE B CA 1
ATOM 1729 C C . ILE B 1 34 ? -7.273 -5.521 39.970 1.00 20.81 35 ILE B C 1
ATOM 1730 O O . ILE B 1 34 ? -7.860 -5.931 38.966 1.00 20.98 35 ILE B O 1
ATOM 1735 N N . VAL B 1 35 ? -7.657 -4.448 40.659 1.00 15.51 36 VAL B N 1
ATOM 1736 C CA . VAL B 1 35 ? -8.814 -3.640 40.294 1.00 14.87 36 VAL B CA 1
ATOM 1737 C C . VAL B 1 35 ? -8.344 -2.212 39.913 1.00 18.41 36 VAL B C 1
ATOM 1738 O O . VAL B 1 35 ? -7.575 -1.588 40.643 1.00 17.35 36 VAL B O 1
ATOM 1742 N N . ALA B 1 36 ? -8.829 -1.705 38.771 1.00 15.73 37 ALA B N 1
ATOM 1743 C CA . ALA B 1 36 ? -8.562 -0.339 38.319 1.00 15.17 37 ALA B CA 1
ATOM 1744 C C . ALA B 1 36 ? -9.906 0.295 37.993 1.00 19.93 37 ALA B C 1
ATOM 1745 O O . ALA B 1 36 ? -10.893 -0.426 37.833 1.00 19.20 37 ALA B O 1
ATOM 1747 N N . THR B 1 37 ? -9.969 1.638 37.972 1.00 17.22 38 THR B N 1
ATOM 1748 C CA . THR B 1 37 ? -11.189 2.387 37.664 1.00 16.91 38 THR B CA 1
ATOM 1749 C C . THR B 1 37 ? -10.866 3.370 36.536 1.00 20.51 38 THR B C 1
ATOM 1750 O O . THR B 1 37 ? -10.701 4.571 36.796 1.00 19.83 38 THR B O 1
ATOM 1754 N N . PRO B 1 38 ? -10.714 2.885 35.280 1.00 17.86 39 PRO B N 1
ATOM 1755 C CA . PRO B 1 38 ? -10.345 3.804 34.196 1.00 16.83 39 PRO B CA 1
ATOM 1756 C C . PRO B 1 38 ? -11.385 4.883 33.893 1.00 18.86 39 PRO B C 1
ATOM 1757 O O . PRO B 1 38 ? -12.591 4.637 33.855 1.00 15.62 39 PRO B O 1
ATOM 1761 N N . ASN B 1 39 ? -10.882 6.085 33.695 1.00 17.28 40 ASN B N 1
ATOM 1762 C CA . ASN B 1 39 ? -11.642 7.269 33.304 1.00 17.41 40 ASN B CA 1
ATOM 1763 C C . ASN B 1 39 ? -11.054 7.778 31.985 1.00 20.33 40 ASN B C 1
ATOM 1764 O O . ASN B 1 39 ? -10.077 7.181 31.482 1.00 19.58 40 ASN B O 1
ATOM 1769 N N . ALA B 1 40 ? -11.618 8.881 31.432 1.00 16.75 41 ALA B N 1
ATOM 1770 C CA . ALA B 1 40 ? -11.133 9.468 30.177 1.00 16.82 41 ALA B CA 1
ATOM 1771 C C . ALA B 1 40 ? -9.617 9.800 30.237 1.00 20.75 41 ALA B C 1
ATOM 1772 O O . ALA B 1 40 ? -8.913 9.555 29.271 1.00 17.92 41 ALA B O 1
ATOM 1774 N N . GLU B 1 41 ? -9.133 10.356 31.361 1.00 19.42 42 GLU B N 1
ATOM 1775 C CA . GLU B 1 41 ? -7.724 10.713 31.565 1.00 20.44 42 GLU B CA 1
ATOM 1776 C C . GLU B 1 41 ? -6.813 9.472 31.476 1.00 24.23 42 GLU B C 1
ATOM 1777 O O . GLU B 1 41 ? -5.769 9.520 30.829 1.00 23.08 42 GLU B O 1
ATOM 1783 N N . ILE B 1 42 ? -7.212 8.372 32.142 1.00 19.69 43 ILE B N 1
ATOM 1784 C CA . ILE B 1 42 ? -6.456 7.116 32.127 1.00 18.74 43 ILE B CA 1
ATOM 1785 C C . ILE B 1 42 ? -6.394 6.529 30.697 1.00 20.53 43 ILE B C 1
ATOM 1786 O O . ILE B 1 42 ? -5.315 6.117 30.263 1.00 18.10 43 ILE B O 1
ATOM 1791 N N . VAL B 1 43 ? -7.519 6.550 29.962 1.00 19.00 44 VAL B N 1
ATOM 1792 C CA . VAL B 1 43 ? -7.543 6.045 28.581 1.00 21.49 44 VAL B CA 1
ATOM 1793 C C . VAL B 1 43 ? -6.551 6.851 27.715 1.00 24.62 44 VAL B C 1
ATOM 1794 O O . VAL B 1 43 ? -5.782 6.255 26.939 1.00 24.78 44 VAL B O 1
ATOM 1814 N N . ALA B 1 46 ? -2.924 5.828 28.627 1.00 20.70 47 ALA B N 1
ATOM 1815 C CA . ALA B 1 46 ? -2.650 4.480 28.108 1.00 20.10 47 ALA B CA 1
ATOM 1816 C C . ALA B 1 46 ? -2.250 4.454 26.652 1.00 24.58 47 ALA B C 1
ATOM 1817 O O . ALA B 1 46 ? -1.512 3.549 26.268 1.00 24.90 47 ALA B O 1
ATOM 1819 N N . GLN B 1 47 ? -2.726 5.428 25.841 1.00 21.67 48 GLN B N 1
ATOM 1820 C CA . GLN B 1 47 ? -2.400 5.578 24.404 1.00 22.11 48 GLN B CA 1
ATOM 1821 C C . GLN B 1 47 ? -0.901 5.844 24.175 1.00 28.45 48 GLN B C 1
ATOM 1822 O O . GLN B 1 47 ? -0.363 5.443 23.153 1.00 29.23 48 GLN B O 1
ATOM 1828 N N . LYS B 1 48 ? -0.251 6.561 25.098 1.00 26.17 49 LYS B N 1
ATOM 1829 C CA . LYS B 1 48 ? 1.165 6.913 24.983 1.00 27.50 49 LYS B CA 1
ATOM 1830 C C . LYS B 1 48 ? 2.092 6.064 25.854 1.00 31.53 49 LYS B C 1
ATOM 1831 O O . LYS B 1 48 ? 3.304 6.133 25.685 1.00 34.06 49 LYS B O 1
ATOM 1833 N N . ASP B 1 49 ? 1.530 5.275 26.788 1.00 26.34 50 ASP B N 1
ATOM 1834 C CA . ASP B 1 49 ? 2.279 4.453 27.731 1.00 24.89 50 ASP B CA 1
ATOM 1835 C C . ASP B 1 49 ? 1.942 2.965 27.522 1.00 28.27 50 ASP B C 1
ATOM 1836 O O . ASP B 1 49 ? 0.931 2.468 28.037 1.00 25.37 50 ASP B O 1
ATOM 1841 N N . LYS B 1 50 ? 2.796 2.268 26.728 1.00 25.48 51 LYS B N 1
ATOM 1842 C CA . LYS B 1 50 ? 2.660 0.847 26.375 1.00 24.40 51 LYS B CA 1
ATOM 1843 C C . LYS B 1 50 ? 2.581 -0.065 27.597 1.00 27.79 51 LYS B C 1
ATOM 1844 O O . LYS B 1 50 ? 1.730 -0.948 27.620 1.00 27.88 51 LYS B O 1
ATOM 1846 N N . GLU B 1 51 ? 3.404 0.191 28.631 1.00 25.55 52 GLU B N 1
ATOM 1847 C CA . GLU B 1 51 ? 3.401 -0.565 29.895 1.00 25.45 52 GLU B CA 1
ATOM 1848 C C . GLU B 1 51 ? 2.070 -0.394 30.637 1.00 25.44 52 GLU B C 1
ATOM 1849 O O . GLU B 1 51 ? 1.516 -1.389 31.118 1.00 23.64 52 GLU B O 1
ATOM 1855 N N . TYR B 1 52 ? 1.543 0.853 30.696 1.00 20.23 53 TYR B N 1
ATOM 1856 C CA . TYR B 1 52 ? 0.257 1.142 31.335 1.00 19.35 53 TYR B CA 1
ATOM 1857 C C . TYR B 1 52 ? -0.878 0.461 30.577 1.00 21.30 53 TYR B C 1
ATOM 1858 O O . TYR B 1 52 ? -1.734 -0.165 31.208 1.00 20.04 53 TYR B O 1
ATOM 1875 N N . GLU B 1 54 ? -0.666 -2.259 28.774 1.00 18.29 55 GLU B N 1
ATOM 1876 C CA . GLU B 1 54 ? -0.492 -3.689 29.068 1.00 18.37 55 GLU B CA 1
ATOM 1877 C C . GLU B 1 54 ? -1.098 -4.052 30.436 1.00 20.71 55 GLU B C 1
ATOM 1878 O O . GLU B 1 54 ? -1.855 -5.022 30.529 1.00 19.75 55 GLU B O 1
ATOM 1884 N N . ILE B 1 55 ? -0.787 -3.265 31.484 1.00 18.67 56 ILE B N 1
ATOM 1885 C CA . ILE B 1 55 ? -1.331 -3.459 32.836 1.00 18.52 56 ILE B CA 1
ATOM 1886 C C . ILE B 1 55 ? -2.870 -3.414 32.808 1.00 20.49 56 ILE B C 1
ATOM 1887 O O . ILE B 1 55 ? -3.513 -4.307 33.362 1.00 19.76 56 ILE B O 1
ATOM 1892 N N . LEU B 1 56 ? -3.447 -2.405 32.123 1.00 18.04 57 LEU B N 1
ATOM 1893 C CA . LEU B 1 56 ? -4.903 -2.225 32.028 1.00 17.60 57 LEU B CA 1
ATOM 1894 C C . LEU B 1 56 ? -5.593 -3.357 31.262 1.00 22.56 57 LEU B C 1
ATOM 1895 O O . LEU B 1 56 ? -6.800 -3.569 31.410 1.00 22.90 57 LEU B O 1
ATOM 1900 N N . ASN B 1 57 ? -4.819 -4.121 30.488 1.00 18.63 58 ASN B N 1
ATOM 1901 C CA . ASN B 1 57 ? -5.320 -5.296 29.774 1.00 18.75 58 ASN B CA 1
ATOM 1902 C C . ASN B 1 57 ? -5.113 -6.582 30.582 1.00 23.70 58 ASN B C 1
ATOM 1903 O O . ASN B 1 57 ? -5.546 -7.640 30.152 1.00 25.51 58 ASN B O 1
ATOM 1908 N N . ASN B 1 58 ? -4.503 -6.479 31.778 1.00 19.40 59 ASN B N 1
ATOM 1909 C CA . ASN B 1 58 ? -4.224 -7.628 32.640 1.00 20.06 59 ASN B CA 1
ATOM 1910 C C . ASN B 1 58 ? -4.802 -7.507 34.053 1.00 24.08 59 ASN B C 1
ATOM 1911 O O . ASN B 1 58 ? -4.379 -8.229 34.948 1.00 25.45 59 ASN B O 1
ATOM 1916 N N . THR B 1 59 ? -5.826 -6.662 34.224 1.00 20.28 60 THR B N 1
ATOM 1917 C CA . THR B 1 59 ? -6.515 -6.480 35.499 1.00 19.49 60 THR B CA 1
ATOM 1918 C C . THR B 1 59 ? -7.716 -7.397 35.558 1.00 22.27 60 THR B C 1
ATOM 1919 O O . THR B 1 59 ? -8.287 -7.751 34.526 1.00 23.35 60 THR B O 1
ATOM 1923 N N . ASP B 1 60 ? -8.120 -7.737 36.773 1.00 15.52 61 ASP B N 1
ATOM 1924 C CA . ASP B 1 60 ? -9.259 -8.601 37.000 1.00 15.26 61 ASP B CA 1
ATOM 1925 C C . ASP B 1 60 ? -10.579 -7.875 36.858 1.00 19.08 61 ASP B C 1
ATOM 1926 O O . ASP B 1 60 ? -11.595 -8.512 36.571 1.00 18.57 61 ASP B O 1
ATOM 1931 N N . LEU B 1 61 ? -10.582 -6.551 37.074 1.00 16.44 62 LEU B N 1
ATOM 1932 C CA . LEU B 1 61 ? -11.788 -5.743 36.971 1.00 16.56 62 LEU B CA 1
ATOM 1933 C C . LEU B 1 61 ? -11.448 -4.291 36.688 1.00 19.62 62 LEU B C 1
ATOM 1934 O O . LEU B 1 61 ? -10.669 -3.689 37.435 1.00 20.38 62 LEU B O 1
ATOM 1939 N N . ASN B 1 62 ? -12.043 -3.733 35.609 1.00 14.08 63 ASN B N 1
ATOM 1940 C CA . ASN B 1 62 ? -11.902 -2.332 35.227 1.00 14.15 63 ASN B CA 1
ATOM 1941 C C . ASN B 1 62 ? -13.273 -1.691 35.299 1.00 17.26 63 ASN B C 1
ATOM 1942 O O . ASN B 1 62 ? -14.100 -1.883 34.400 1.00 14.18 63 ASN B O 1
ATOM 1947 N N . VAL B 1 63 ? -13.540 -0.976 36.399 1.00 14.70 64 VAL B N 1
ATOM 1948 C CA . VAL B 1 63 ? -14.844 -0.315 36.591 1.00 14.10 64 VAL B CA 1
ATOM 1949 C C . VAL B 1 63 ? -14.782 1.070 35.940 1.00 16.10 64 VAL B C 1
ATOM 1950 O O . VAL B 1 63 ? -13.822 1.787 36.196 1.00 17.35 64 VAL B O 1
ATOM 1954 N N . PRO B 1 64 ? -15.768 1.482 35.115 1.00 12.22 65 PRO B N 1
ATOM 1955 C CA . PRO B 1 64 ? -15.702 2.823 34.525 1.00 13.44 65 PRO B CA 1
ATOM 1956 C C . PRO B 1 64 ? -15.764 3.912 35.597 1.00 17.70 65 PRO B C 1
ATOM 1957 O O . PRO B 1 64 ? -16.512 3.775 36.571 1.00 16.58 65 PRO B O 1
ATOM 1961 N N . ASP B 1 65 ? -14.963 4.969 35.430 1.00 15.02 66 ASP B N 1
ATOM 1962 C CA . ASP B 1 65 ? -14.946 6.106 36.344 1.00 14.96 66 ASP B CA 1
ATOM 1963 C C . ASP B 1 65 ? -15.263 7.398 35.581 1.00 20.71 66 ASP B C 1
ATOM 1964 O O . ASP B 1 65 ? -14.674 7.644 34.542 1.00 20.18 66 ASP B O 1
ATOM 1969 N N . GLY B 1 66 ? -16.211 8.184 36.091 1.00 18.68 67 GLY B N 1
ATOM 1970 C CA . GLY B 1 66 ? -16.578 9.460 35.494 1.00 19.74 67 GLY B CA 1
ATOM 1971 C C . GLY B 1 66 ? -17.548 9.407 34.329 1.00 23.91 67 GLY B C 1
ATOM 1972 O O . GLY B 1 66 ? -18.030 8.336 33.953 1.00 23.14 67 GLY B O 1
ATOM 1973 N N . SER B 1 67 ? -17.816 10.572 33.737 1.00 20.33 68 SER B N 1
ATOM 1974 C CA . SER B 1 67 ? -18.791 10.744 32.658 1.00 20.25 68 SER B CA 1
ATOM 1975 C C . SER B 1 67 ? -18.237 10.526 31.245 1.00 21.29 68 SER B C 1
ATOM 1976 O O . SER B 1 67 ? -18.930 9.952 30.404 1.00 19.32 68 SER B O 1
ATOM 1979 N N . GLY B 1 68 ? -17.022 11.014 30.992 1.00 18.46 69 GLY B N 1
ATOM 1980 C CA . GLY B 1 68 ? -16.353 10.908 29.694 1.00 17.74 69 GLY B CA 1
ATOM 1981 C C . GLY B 1 68 ? -16.300 9.493 29.133 1.00 19.71 69 GLY B C 1
ATOM 1982 O O . GLY B 1 68 ? -16.699 9.264 27.984 1.00 18.21 69 GLY B O 1
ATOM 1983 N N . ILE B 1 69 ? -15.866 8.520 29.956 1.00 16.11 70 ILE B N 1
ATOM 1984 C CA . ILE B 1 69 ? -15.758 7.119 29.521 1.00 15.47 70 ILE B CA 1
ATOM 1985 C C . ILE B 1 69 ? -17.152 6.513 29.177 1.00 19.12 70 ILE B C 1
ATOM 1986 O O . ILE B 1 69 ? -17.259 5.725 28.228 1.00 17.75 70 ILE B O 1
ATOM 1991 N N . VAL B 1 70 ? -18.200 6.920 29.905 1.00 16.71 71 VAL B N 1
ATOM 1992 C CA . VAL B 1 70 ? -19.578 6.473 29.654 1.00 17.49 71 VAL B CA 1
ATOM 1993 C C . VAL B 1 70 ? -20.041 7.064 28.308 1.00 21.56 71 VAL B C 1
ATOM 1994 O O . VAL B 1 70 ? -20.598 6.341 27.479 1.00 21.66 71 VAL B O 1
ATOM 1998 N N . PHE B 1 71 ? -19.769 8.358 28.073 1.00 18.26 72 PHE B N 1
ATOM 1999 C CA . PHE B 1 71 ? -20.101 9.003 26.795 1.00 19.24 72 PHE B CA 1
ATOM 2000 C C . PHE B 1 71 ? -19.434 8.251 25.620 1.00 21.16 72 PHE B C 1
ATOM 2001 O O . PHE B 1 71 ? -20.101 8.012 24.620 1.00 20.31 72 PHE B O 1
ATOM 2009 N N . ALA B 1 72 ? -18.138 7.865 25.751 1.00 17.81 73 ALA B N 1
ATOM 2010 C CA . ALA B 1 72 ? -17.411 7.119 24.715 1.00 18.96 73 ALA B CA 1
ATOM 2011 C C . ALA B 1 72 ? -18.099 5.794 24.377 1.00 22.94 73 ALA B C 1
ATOM 2012 O O . ALA B 1 72 ? -18.140 5.415 23.211 1.00 22.59 73 ALA B O 1
ATOM 2014 N N . SER B 1 73 ? -18.689 5.126 25.386 1.00 18.71 74 SER B N 1
ATOM 2015 C CA . SER B 1 73 ? -19.370 3.853 25.223 1.00 18.04 74 SER B CA 1
ATOM 2016 C C . SER B 1 73 ? -20.711 3.953 24.484 1.00 20.60 74 SER B C 1
ATOM 2017 O O . SER B 1 73 ? -21.227 2.915 24.098 1.00 20.09 74 SER B O 1
ATOM 2020 N N . LYS B 1 74 ? -21.270 5.177 24.292 1.00 16.39 75 LYS B N 1
ATOM 2021 C CA . LYS B 1 74 ? -22.540 5.378 23.571 1.00 16.98 75 LYS B CA 1
ATOM 2022 C C . LYS B 1 74 ? -22.506 4.890 22.099 1.00 17.20 75 LYS B C 1
ATOM 2023 O O . LYS B 1 74 ? -23.558 4.676 21.516 1.00 15.48 75 LYS B O 1
ATOM 2025 N N . VAL B 1 75 ? -21.310 4.699 21.522 1.00 13.62 76 VAL B N 1
ATOM 2026 C CA . VAL B 1 75 ? -21.139 4.194 20.143 1.00 13.94 76 VAL B CA 1
ATOM 2027 C C . VAL B 1 75 ? -21.534 2.697 20.046 1.00 17.00 76 VAL B C 1
ATOM 2028 O O . VAL B 1 75 ? -21.762 2.193 18.948 1.00 16.74 76 VAL B O 1
ATOM 2032 N N . PHE B 1 76 ? -21.595 1.995 21.204 1.00 14.12 77 PHE B N 1
ATOM 2033 C CA . PHE B 1 76 ? -21.915 0.566 21.261 1.00 14.28 77 PHE B CA 1
ATOM 2034 C C . PHE B 1 76 ? -23.413 0.330 21.374 1.00 18.85 77 PHE B C 1
ATOM 2035 O O . PHE B 1 76 ? -24.111 1.145 21.969 1.00 18.36 77 PHE B O 1
ATOM 2043 N N . LYS B 1 77 ? -23.893 -0.799 20.854 1.00 17.51 78 LYS B N 1
ATOM 2044 C CA . LYS B 1 77 ? -25.317 -1.204 20.972 1.00 18.14 78 LYS B CA 1
ATOM 2045 C C . LYS B 1 77 ? -25.650 -1.371 22.474 1.00 21.48 78 LYS B C 1
ATOM 2046 O O . LYS B 1 77 ? -26.774 -1.082 22.893 1.00 20.29 78 LYS B O 1
ATOM 2052 N N . LYS B 1 78 ? -24.645 -1.812 23.277 1.00 16.89 79 LYS B N 1
ATOM 2053 C CA . LYS B 1 78 ? -24.779 -2.001 24.730 1.00 16.79 79 LYS B CA 1
ATOM 2054 C C . LYS B 1 78 ? -23.776 -1.060 25.425 1.00 22.40 79 LYS B C 1
ATOM 2055 O O . LYS B 1 78 ? -22.630 -1.457 25.684 1.00 20.93 79 LYS B O 1
ATOM 2061 N N . PRO B 1 79 ? -24.141 0.215 25.691 1.00 21.27 80 PRO B N 1
ATOM 2062 C CA . PRO B 1 79 ? -23.163 1.127 26.317 1.00 20.74 80 PRO B CA 1
ATOM 2063 C C . PRO B 1 79 ? -22.931 0.768 27.787 1.00 24.13 80 PRO B C 1
ATOM 2064 O O . PRO B 1 79 ? -23.557 -0.166 28.305 1.00 22.59 80 PRO B O 1
ATOM 2068 N N . LEU B 1 80 ? -22.039 1.498 28.461 1.00 20.68 81 LEU B N 1
ATOM 2069 C CA . LEU B 1 80 ? -21.828 1.291 29.902 1.00 19.50 81 LEU B CA 1
ATOM 2070 C C . LEU B 1 80 ? -23.136 1.685 30.599 1.00 21.98 81 LEU B C 1
ATOM 2071 O O . LEU B 1 80 ? -23.722 2.712 30.236 1.00 21.72 81 LEU B O 1
ATOM 2076 N N . PRO B 1 81 ? -23.686 0.826 31.482 1.00 19.49 82 PRO B N 1
ATOM 2077 C CA . PRO B 1 81 ? -25.021 1.110 32.056 1.00 19.82 82 PRO B CA 1
ATOM 2078 C C . PRO B 1 81 ? -25.144 2.373 32.912 1.00 24.49 82 PRO B C 1
ATOM 2079 O O . PRO B 1 81 ? -26.218 2.962 32.954 1.00 23.79 82 PRO B O 1
ATOM 2083 N N . GLU B 1 82 ? -24.073 2.791 33.598 1.00 22.04 83 GLU B N 1
ATOM 2084 C CA . GLU B 1 82 ? -24.167 3.982 34.457 1.00 22.68 83 GLU B CA 1
ATOM 2085 C C . GLU B 1 82 ? -22.850 4.638 34.796 1.00 23.72 83 GLU B C 1
ATOM 2086 O O . GLU B 1 82 ? -21.789 3.996 34.758 1.00 23.05 83 GLU B O 1
ATOM 2092 N N . ARG B 1 83 ? -22.942 5.920 35.189 1.00 18.87 84 ARG B N 1
ATOM 2093 C CA . ARG B 1 83 ? -21.803 6.708 35.619 1.00 18.19 84 ARG B CA 1
ATOM 2094 C C . ARG B 1 83 ? -21.470 6.255 37.044 1.00 20.50 84 ARG B C 1
ATOM 2095 O O . ARG B 1 83 ? -22.324 6.238 37.927 1.00 19.82 84 ARG B O 1
ATOM 2097 N N . VAL B 1 84 ? -20.257 5.784 37.220 1.00 17.66 85 VAL B N 1
ATOM 2098 C CA . VAL B 1 84 ? -19.734 5.298 38.495 1.00 18.04 85 VAL B CA 1
ATOM 2099 C C . VAL B 1 84 ? -18.503 6.165 38.825 1.00 21.37 85 VAL B C 1
ATOM 2100 O O . VAL B 1 84 ? -17.752 6.508 37.923 1.00 19.47 85 VAL B O 1
ATOM 2104 N N . ALA B 1 85 ? -18.326 6.534 40.103 1.00 18.87 86 ALA B N 1
ATOM 2105 C CA . ALA B 1 85 ? -17.140 7.243 40.578 1.00 18.46 86 ALA B CA 1
ATOM 2106 C C . ALA B 1 85 ? -16.329 6.207 41.365 1.00 20.31 86 ALA B C 1
ATOM 2107 O O . ALA B 1 85 ? -16.910 5.464 42.160 1.00 18.45 86 ALA B O 1
ATOM 2109 N N . GLY B 1 86 ? -15.013 6.154 41.118 1.00 15.32 87 GLY B N 1
ATOM 2110 C CA . GLY B 1 86 ? -14.110 5.240 41.810 1.00 15.52 87 GLY B CA 1
ATOM 2111 C C . GLY B 1 86 ? -14.157 5.407 43.312 1.00 17.94 87 GLY B C 1
ATOM 2112 O O . GLY B 1 86 ? -14.110 4.424 44.062 1.00 16.50 87 GLY B O 1
ATOM 2113 N N . PHE B 1 87 ? -14.322 6.669 43.756 1.00 14.08 88 PHE B N 1
ATOM 2114 C CA . PHE B 1 87 ? -14.417 6.994 45.171 1.00 13.60 88 PHE B CA 1
ATOM 2115 C C . PHE B 1 87 ? -15.625 6.305 45.826 1.00 17.12 88 PHE B C 1
ATOM 2116 O O . PHE B 1 87 ? -15.480 5.730 46.914 1.00 14.11 88 PHE B O 1
ATOM 2124 N N . ASP B 1 88 ? -16.813 6.387 45.169 1.00 14.48 89 ASP B N 1
ATOM 2125 C CA . ASP B 1 88 ? -18.037 5.774 45.666 1.00 14.85 89 ASP B CA 1
ATOM 2126 C C . ASP B 1 88 ? -17.922 4.250 45.686 1.00 19.48 89 ASP B C 1
ATOM 2127 O O . ASP B 1 88 ? -18.423 3.616 46.614 1.00 18.17 89 ASP B O 1
ATOM 2132 N N . LEU B 1 89 ? -17.256 3.665 44.666 1.00 16.48 90 LEU B N 1
ATOM 2133 C CA . LEU B 1 89 ? -17.025 2.221 44.609 1.00 15.61 90 LEU B CA 1
ATOM 2134 C C . LEU B 1 89 ? -16.230 1.765 45.852 1.00 19.17 90 LEU B C 1
ATOM 2135 O O . LEU B 1 89 ? -16.605 0.779 46.496 1.00 18.51 90 LEU B O 1
ATOM 2148 N N . LEU B 1 91 ? -15.953 3.324 48.864 1.00 16.64 92 LEU B N 1
ATOM 2149 C CA . LEU B 1 91 ? -16.793 3.459 50.057 1.00 18.18 92 LEU B CA 1
ATOM 2150 C C . LEU B 1 91 ? -17.881 2.407 50.145 1.00 20.31 92 LEU B C 1
ATOM 2151 O O . LEU B 1 91 ? -18.110 1.876 51.232 1.00 18.04 92 LEU B O 1
ATOM 2156 N N . GLU B 1 92 ? -18.556 2.120 49.013 1.00 17.46 93 GLU B N 1
ATOM 2157 C CA . GLU B 1 92 ? -19.614 1.103 48.966 1.00 18.37 93 GLU B CA 1
ATOM 2158 C C . GLU B 1 92 ? -19.044 -0.289 49.269 1.00 19.67 93 GLU B C 1
ATOM 2159 O O . GLU B 1 92 ? -19.639 -1.038 50.027 1.00 18.13 93 GLU B O 1
ATOM 2165 N N . PHE B 1 93 ? -17.858 -0.598 48.735 1.00 17.65 94 PHE B N 1
ATOM 2166 C CA . PHE B 1 93 ? -17.197 -1.877 48.998 1.00 15.76 94 PHE B CA 1
ATOM 2167 C C . PHE B 1 93 ? -16.804 -2.001 50.486 1.00 18.22 94 PHE B C 1
ATOM 2168 O O . PHE B 1 93 ? -17.088 -3.036 51.089 1.00 15.79 94 PHE B O 1
ATOM 2176 N N . ILE B 1 94 ? -16.227 -0.922 51.072 1.00 16.98 95 ILE B N 1
ATOM 2177 C CA . ILE B 1 94 ? -15.836 -0.854 52.492 1.00 16.91 95 ILE B CA 1
ATOM 2178 C C . ILE B 1 94 ? -17.069 -1.046 53.375 1.00 19.73 95 ILE B C 1
ATOM 2179 O O . ILE B 1 94 ? -17.033 -1.854 54.321 1.00 18.93 95 ILE B O 1
ATOM 2184 N N . LYS B 1 95 ? -18.165 -0.308 53.054 1.00 14.44 96 LYS B N 1
ATOM 2185 C CA . LYS B 1 95 ? -19.433 -0.391 53.769 1.00 14.36 96 LYS B CA 1
ATOM 2186 C C . LYS B 1 95 ? -19.855 -1.859 53.971 1.00 18.88 96 LYS B C 1
ATOM 2187 O O . LYS B 1 95 ? -20.088 -2.268 55.100 1.00 20.23 96 LYS B O 1
ATOM 2193 N N . GLY B 1 96 ? -19.902 -2.629 52.887 1.00 15.78 97 GLY B N 1
ATOM 2194 C CA . GLY B 1 96 ? -20.292 -4.029 52.931 1.00 16.29 97 GLY B CA 1
ATOM 2195 C C . GLY B 1 96 ? -19.347 -4.932 53.697 1.00 20.44 97 GLY B C 1
ATOM 2196 O O . GLY B 1 96 ? -19.805 -5.835 54.389 1.00 20.83 97 GLY B O 1
ATOM 2197 N N . ILE B 1 97 ? -18.022 -4.727 53.579 1.00 17.31 98 ILE B N 1
ATOM 2198 C CA . ILE B 1 97 ? -17.077 -5.619 54.265 1.00 17.29 98 ILE B CA 1
ATOM 2199 C C . ILE B 1 97 ? -16.777 -5.214 55.725 1.00 22.00 98 ILE B C 1
ATOM 2200 O O . ILE B 1 97 ? -16.153 -5.996 56.452 1.00 21.50 98 ILE B O 1
ATOM 2205 N N . SER B 1 98 ? -17.220 -4.017 56.151 1.00 19.04 99 SER B N 1
ATOM 2206 C CA . SER B 1 98 ? -16.966 -3.470 57.484 1.00 19.24 99 SER B CA 1
ATOM 2207 C C . SER B 1 98 ? -17.568 -4.295 58.628 1.00 23.43 99 SER B C 1
ATOM 2208 O O . SER B 1 98 ? -17.094 -4.195 59.749 1.00 22.18 99 SER B O 1
ATOM 2211 N N . SER B 1 99 ? -18.610 -5.082 58.344 1.00 22.07 100 SER B N 1
ATOM 2212 C CA . SER B 1 99 ? -19.286 -5.941 59.321 1.00 23.27 100 SER B CA 1
ATOM 2213 C C . SER B 1 99 ? -18.913 -7.429 59.110 1.00 28.40 100 SER B C 1
ATOM 2214 O O . SER B 1 99 ? -19.472 -8.300 59.780 1.00 28.67 100 SER B O 1
ATOM 2217 N N . LYS B 1 100 ? -17.969 -7.708 58.188 1.00 24.79 101 LYS B N 1
ATOM 2218 C CA . LYS B 1 100 ? -17.536 -9.076 57.847 1.00 24.99 101 LYS B CA 1
ATOM 2219 C C . LYS B 1 100 ? -16.122 -9.459 58.361 1.00 26.78 101 LYS B C 1
ATOM 2220 O O . LYS B 1 100 ? -15.676 -10.585 58.150 1.00 26.55 101 LYS B O 1
ATOM 2226 N N . GLY B 1 101 ? -15.446 -8.537 59.030 1.00 21.22 102 GLY B N 1
ATOM 2227 C CA . GLY B 1 101 ? -14.113 -8.769 59.576 1.00 20.50 102 GLY B CA 1
ATOM 2228 C C . GLY B 1 101 ? -12.994 -8.814 58.550 1.00 23.23 102 GLY B C 1
ATOM 2229 O O . GLY B 1 101 ? -11.888 -9.272 58.864 1.00 22.35 102 GLY B O 1
ATOM 2230 N N . VAL B 1 102 ? -13.264 -8.317 57.322 1.00 18.27 103 VAL B N 1
ATOM 2231 C CA . VAL B 1 102 ? -12.288 -8.277 56.227 1.00 17.36 103 VAL B CA 1
ATOM 2232 C C . VAL B 1 102 ? -11.172 -7.272 56.559 1.00 20.31 103 VAL B C 1
ATOM 2233 O O . VAL B 1 102 ? -11.435 -6.076 56.754 1.00 19.34 103 VAL B O 1
ATOM 2237 N N . LYS B 1 103 ? -9.922 -7.783 56.641 1.00 16.53 104 LYS B N 1
ATOM 2238 C CA . LYS B 1 103 ? -8.734 -7.010 56.980 1.00 15.01 104 LYS B CA 1
ATOM 2239 C C . LYS B 1 103 ? -8.297 -6.078 55.849 1.00 18.53 104 LYS B C 1
ATOM 2240 O O . LYS B 1 103 ? -7.975 -6.525 54.750 1.00 17.54 104 LYS B O 1
ATOM 2246 N N . ILE B 1 104 ? -8.312 -4.772 56.131 1.00 15.50 105 ILE B N 1
ATOM 2247 C CA . ILE B 1 104 ? -7.996 -3.716 55.166 1.00 13.57 105 ILE B CA 1
ATOM 2248 C C . ILE B 1 104 ? -6.680 -3.039 55.507 1.00 17.69 105 ILE B C 1
ATOM 2249 O O . ILE B 1 104 ? -6.427 -2.728 56.680 1.00 17.41 105 ILE B O 1
ATOM 2254 N N . TYR B 1 105 ? -5.869 -2.747 54.466 1.00 14.48 106 TYR B N 1
ATOM 2255 C CA . TYR B 1 105 ? -4.630 -1.969 54.619 1.00 13.41 106 TYR B CA 1
ATOM 2256 C C . TYR B 1 105 ? -4.712 -0.728 53.737 1.00 16.08 106 TYR B C 1
ATOM 2257 O O . TYR B 1 105 ? -5.112 -0.812 52.577 1.00 12.33 106 TYR B O 1
ATOM 2266 N N . LEU B 1 106 ? -4.325 0.436 54.285 1.00 15.72 107 LEU B N 1
ATOM 2267 C CA . LEU B 1 106 ? -4.343 1.704 53.552 1.00 15.41 107 LEU B CA 1
ATOM 2268 C C . LEU B 1 106 ? -2.925 2.174 53.232 1.00 17.90 107 LEU B C 1
ATOM 2269 O O . LEU B 1 106 ? -2.181 2.568 54.138 1.00 17.85 107 LEU B O 1
ATOM 2274 N N . LEU B 1 107 ? -2.549 2.115 51.952 1.00 12.46 108 LEU B N 1
ATOM 2275 C CA . LEU B 1 107 ? -1.229 2.595 51.539 1.00 11.58 108 LEU B CA 1
ATOM 2276 C C . LEU B 1 107 ? -1.287 3.812 50.600 1.00 17.40 108 LEU B C 1
ATOM 2277 O O . LEU B 1 107 ? -1.881 3.748 49.533 1.00 17.99 108 LEU B O 1
ATOM 2282 N N . GLY B 1 108 ? -0.633 4.898 50.989 1.00 16.66 109 GLY B N 1
ATOM 2283 C CA . GLY B 1 108 ? -0.568 6.087 50.136 1.00 16.96 109 GLY B CA 1
ATOM 2284 C C . GLY B 1 108 ? -0.769 7.399 50.853 1.00 20.53 109 GLY B C 1
ATOM 2285 O O . GLY B 1 108 ? -0.955 7.413 52.078 1.00 19.73 109 GLY B O 1
ATOM 2286 N N . ALA B 1 109 ? -0.747 8.518 50.062 1.00 18.05 110 ALA B N 1
ATOM 2287 C CA . ALA B 1 109 ? -0.875 9.924 50.486 1.00 20.05 110 ALA B CA 1
ATOM 2288 C C . ALA B 1 109 ? 0.283 10.399 51.392 1.00 27.21 110 ALA B C 1
ATOM 2289 O O . ALA B 1 109 ? 1.185 9.616 51.693 1.00 26.96 110 ALA B O 1
ATOM 2291 N N . ALA B 1 110 ? 0.285 11.689 51.787 1.00 26.27 111 ALA B N 1
ATOM 2292 C CA . ALA B 1 110 ? 1.339 12.245 52.631 1.00 27.62 111 ALA B CA 1
ATOM 2293 C C . ALA B 1 110 ? 1.204 11.834 54.101 1.00 33.01 111 ALA B C 1
ATOM 2294 O O . ALA B 1 110 ? 0.182 11.272 54.506 1.00 30.75 111 ALA B O 1
ATOM 2296 N N . ALA B 1 111 ? 2.260 12.106 54.883 1.00 32.45 112 ALA B N 1
ATOM 2297 C CA . ALA B 1 111 ? 2.370 11.799 56.313 1.00 33.35 112 ALA B CA 1
ATOM 2298 C C . ALA B 1 111 ? 1.102 12.100 57.118 1.00 36.05 112 ALA B C 1
ATOM 2299 O O . ALA B 1 111 ? 0.625 13.233 57.119 1.00 37.30 112 ALA B O 1
ATOM 2301 N N . GLN B 1 112 ? 0.536 11.043 57.739 1.00 30.16 113 GLN B N 1
ATOM 2302 C CA . GLN B 1 112 ? -0.647 10.994 58.620 1.00 28.23 113 GLN B CA 1
ATOM 2303 C C . GLN B 1 112 ? -2.011 10.977 57.901 1.00 27.22 113 GLN B C 1
ATOM 2304 O O . GLN B 1 112 ? -3.016 10.771 58.576 1.00 27.28 113 GLN B O 1
ATOM 2306 N N . VAL B 1 113 ? -2.056 11.145 56.560 1.00 20.94 114 VAL B N 1
ATOM 2307 C CA . VAL B 1 113 ? -3.322 11.158 55.802 1.00 19.26 114 VAL B CA 1
ATOM 2308 C C . VAL B 1 113 ? -3.998 9.770 55.831 1.00 21.38 114 VAL B C 1
ATOM 2309 O O . VAL B 1 113 ? -5.210 9.687 56.071 1.00 20.30 114 VAL B O 1
ATOM 2313 N N . ALA B 1 114 ? -3.229 8.689 55.631 1.00 18.07 115 ALA B N 1
ATOM 2314 C CA . ALA B 1 114 ? -3.791 7.333 55.696 1.00 18.45 115 ALA B CA 1
ATOM 2315 C C . ALA B 1 114 ? -4.290 6.974 57.101 1.00 21.63 115 ALA B C 1
ATOM 2316 O O . ALA B 1 114 ? -5.291 6.263 57.233 1.00 22.46 115 ALA B O 1
ATOM 2318 N N . GLU B 1 115 ? -3.638 7.520 58.140 1.00 18.89 116 GLU B N 1
ATOM 2319 C CA . GLU B 1 115 ? -4.023 7.347 59.539 1.00 18.70 116 GLU B CA 1
ATOM 2320 C C . GLU B 1 115 ? -5.334 8.068 59.827 1.00 21.67 116 GLU B C 1
ATOM 2321 O O . GLU B 1 115 ? -6.208 7.482 60.471 1.00 20.25 116 GLU B O 1
ATOM 2327 N N . GLN B 1 116 ? -5.478 9.327 59.329 1.00 18.08 117 GLN B N 1
ATOM 2328 C CA . GLN B 1 116 ? -6.692 10.145 59.497 1.00 17.93 117 GLN B CA 1
ATOM 2329 C C . GLN B 1 116 ? -7.862 9.508 58.726 1.00 21.58 117 GLN B C 1
ATOM 2330 O O . GLN B 1 116 ? -8.982 9.479 59.235 1.00 21.27 117 GLN B O 1
ATOM 2336 N N . ALA B 1 117 ? -7.583 8.947 57.517 1.00 16.88 118 ALA B N 1
ATOM 2337 C CA . ALA B 1 117 ? -8.581 8.267 56.705 1.00 15.80 118 ALA B CA 1
ATOM 2338 C C . ALA B 1 117 ? -9.109 7.045 57.460 1.00 19.31 118 ALA B C 1
ATOM 2339 O O . ALA B 1 117 ? -10.318 6.829 57.488 1.00 18.59 118 ALA B O 1
ATOM 2341 N N . ARG B 1 118 ? -8.202 6.275 58.096 1.00 16.58 119 ARG B N 1
ATOM 2342 C CA . ARG B 1 118 ? -8.521 5.109 58.925 1.00 16.46 119 ARG B CA 1
ATOM 2343 C C . ARG B 1 118 ? -9.454 5.526 60.079 1.00 20.19 119 ARG B C 1
ATOM 2344 O O . ARG B 1 118 ? -10.511 4.916 60.258 1.00 19.67 119 ARG B O 1
ATOM 2352 N N . ALA B 1 119 ? -9.066 6.566 60.842 1.00 17.78 120 ALA B N 1
ATOM 2353 C CA . ALA B 1 119 ? -9.848 7.084 61.970 1.00 18.18 120 ALA B CA 1
ATOM 2354 C C . ALA B 1 119 ? -11.272 7.462 61.514 1.00 22.12 120 ALA B C 1
ATOM 2355 O O . ALA B 1 119 ? -12.245 7.057 62.150 1.00 20.66 120 ALA B O 1
ATOM 2357 N N . ASN B 1 120 ? -11.386 8.164 60.367 1.00 18.81 121 ASN B N 1
ATOM 2358 C CA . ASN B 1 120 ? -12.677 8.587 59.836 1.00 18.69 121 ASN B CA 1
ATOM 2359 C C . ASN B 1 120 ? -13.530 7.430 59.300 1.00 20.99 121 ASN B C 1
ATOM 2360 O O . ASN B 1 120 ? -14.745 7.445 59.501 1.00 19.71 121 ASN B O 1
ATOM 2365 N N . LEU B 1 121 ? -12.899 6.411 58.683 1.00 17.30 122 LEU B N 1
ATOM 2366 C CA . LEU B 1 121 ? -13.613 5.221 58.196 1.00 17.15 122 LEU B CA 1
ATOM 2367 C C . LEU B 1 121 ? -14.148 4.392 59.361 1.00 21.64 122 LEU B C 1
ATOM 2368 O O . LEU B 1 121 ? -15.241 3.835 59.254 1.00 22.07 122 LEU B O 1
ATOM 2373 N N . GLU B 1 122 ? -13.414 4.363 60.490 1.00 17.84 123 GLU B N 1
ATOM 2374 C CA . GLU B 1 122 ? -13.830 3.668 61.717 1.00 18.47 123 GLU B CA 1
ATOM 2375 C C . GLU B 1 122 ? -15.083 4.313 62.327 1.00 23.09 123 GLU B C 1
ATOM 2376 O O . GLU B 1 122 ? -15.926 3.603 62.868 1.00 23.31 123 GLU B O 1
ATOM 2382 N N . LYS B 1 123 ? -15.226 5.653 62.188 1.00 18.90 124 LYS B N 1
ATOM 2383 C CA . LYS B 1 123 ? -16.405 6.379 62.664 1.00 18.96 124 LYS B CA 1
ATOM 2384 C C . LYS B 1 123 ? -17.580 6.160 61.703 1.00 21.79 124 LYS B C 1
ATOM 2385 O O . LYS B 1 123 ? -18.708 5.957 62.149 1.00 20.41 124 LYS B O 1
ATOM 2387 N N . LEU B 1 124 ? -17.316 6.236 60.379 1.00 19.51 125 LEU B N 1
ATOM 2388 C CA . LEU B 1 124 ? -18.328 6.074 59.327 1.00 19.24 125 LEU B CA 1
ATOM 2389 C C . LEU B 1 124 ? -18.879 4.654 59.243 1.00 20.51 125 LEU B C 1
ATOM 2390 O O . LEU B 1 124 ? -20.075 4.466 58.993 1.00 19.45 125 LEU B O 1
ATOM 2395 N N . TYR B 1 125 ? -17.998 3.656 59.389 1.00 15.13 126 TYR B N 1
ATOM 2396 C CA . TYR B 1 125 ? -18.371 2.249 59.274 1.00 15.20 126 TYR B CA 1
ATOM 2397 C C . TYR B 1 125 ? -17.962 1.504 60.540 1.00 19.41 126 TYR B C 1
ATOM 2398 O O . TYR B 1 125 ? -16.903 0.874 60.553 1.00 19.29 126 TYR B O 1
ATOM 2407 N N . PRO B 1 126 ? -18.772 1.602 61.632 1.00 16.80 127 PRO B N 1
ATOM 2408 C CA . PRO B 1 126 ? -18.421 0.910 62.886 1.00 17.58 127 PRO B CA 1
ATOM 2409 C C . PRO B 1 126 ? -18.147 -0.576 62.671 1.00 22.19 127 PRO B C 1
ATOM 2410 O O . PRO B 1 126 ? -18.899 -1.248 61.970 1.00 21.08 127 PRO B O 1
ATOM 2414 N N . GLY B 1 127 ? -17.016 -1.037 63.192 1.00 21.37 128 GLY B N 1
ATOM 2415 C CA . GLY B 1 127 ? -16.593 -2.425 63.076 1.00 21.43 128 GLY B CA 1
ATOM 2416 C C . GLY B 1 127 ? -15.556 -2.679 62.005 1.00 23.79 128 GLY B C 1
ATOM 2417 O O . GLY B 1 127 ? -14.971 -3.765 61.985 1.00 22.30 128 GLY B O 1
ATOM 2418 N N . VAL B 1 128 ? -15.316 -1.683 61.099 1.00 19.55 129 VAL B N 1
ATOM 2419 C CA . VAL B 1 128 ? -14.341 -1.831 59.997 1.00 17.31 129 VAL B CA 1
ATOM 2420 C C . VAL B 1 128 ? -12.970 -2.229 60.539 1.00 19.40 129 VAL B C 1
ATOM 2421 O O . VAL B 1 128 ? -12.527 -1.665 61.533 1.00 18.11 129 VAL B O 1
ATOM 2425 N N . LYS B 1 129 ? -12.344 -3.250 59.930 1.00 16.98 130 LYS B N 1
ATOM 2426 C CA . LYS B 1 129 ? -11.057 -3.752 60.393 1.00 17.74 130 LYS B CA 1
ATOM 2427 C C . LYS B 1 129 ? -9.895 -3.282 59.504 1.00 20.98 130 LYS B C 1
ATOM 2428 O O . LYS B 1 129 ? -9.534 -3.949 58.530 1.00 20.48 130 LYS B O 1
ATOM 2430 N N . ILE B 1 130 ? -9.323 -2.115 59.846 1.00 17.59 131 ILE B N 1
ATOM 2431 C CA . ILE B 1 130 ? -8.180 -1.555 59.149 1.00 18.48 131 ILE B CA 1
ATOM 2432 C C . ILE B 1 130 ? -6.961 -1.916 60.001 1.00 22.95 131 ILE B C 1
ATOM 2433 O O . ILE B 1 130 ? -6.762 -1.362 61.078 1.00 23.65 131 ILE B O 1
ATOM 2438 N N . VAL B 1 131 ? -6.197 -2.882 59.534 1.00 19.99 132 VAL B N 1
ATOM 2439 C CA . VAL B 1 131 ? -5.049 -3.461 60.249 1.00 19.80 132 VAL B CA 1
ATOM 2440 C C . VAL B 1 131 ? -3.757 -2.631 60.176 1.00 21.52 132 VAL B C 1
ATOM 2441 O O . VAL B 1 131 ? -2.827 -2.868 60.961 1.00 20.82 132 VAL B O 1
ATOM 2445 N N . GLY B 1 132 ? -3.678 -1.723 59.217 1.00 16.89 133 GLY B N 1
ATOM 2446 C CA . GLY B 1 132 ? -2.472 -0.927 59.069 1.00 16.60 133 GLY B CA 1
ATOM 2447 C C . GLY B 1 132 ? -2.576 0.135 58.006 1.00 20.68 133 GLY B C 1
ATOM 2448 O O . GLY B 1 132 ? -3.462 0.090 57.141 1.00 18.01 133 GLY B O 1
ATOM 2449 N N . THR B 1 133 ? -1.653 1.113 58.100 1.00 16.13 134 THR B N 1
ATOM 2450 C CA . THR B 1 133 ? -1.561 2.249 57.210 1.00 16.79 134 THR B CA 1
ATOM 2451 C C . THR B 1 133 ? -0.098 2.581 56.972 1.00 21.57 134 THR B C 1
ATOM 2452 O O . THR B 1 133 ? 0.738 2.279 57.822 1.00 22.89 134 THR B O 1
ATOM 2456 N N . HIS B 1 134 ? 0.214 3.198 55.823 1.00 17.45 135 HIS B N 1
ATOM 2457 C CA . HIS B 1 134 ? 1.562 3.678 55.495 1.00 17.72 135 HIS B CA 1
ATOM 2458 C C . HIS B 1 134 ? 1.456 4.759 54.427 1.00 22.14 135 HIS B C 1
ATOM 2459 O O . HIS B 1 134 ? 0.609 4.659 53.534 1.00 20.53 135 HIS B O 1
ATOM 2466 N N . HIS B 1 135 ? 2.302 5.805 54.536 1.00 19.78 136 HIS B N 1
ATOM 2467 C CA . HIS B 1 135 ? 2.345 6.906 53.568 1.00 19.76 136 HIS B CA 1
ATOM 2468 C C . HIS B 1 135 ? 2.823 6.437 52.200 1.00 22.00 136 HIS B C 1
ATOM 2469 O O . HIS B 1 135 ? 3.492 5.409 52.103 1.00 19.70 136 HIS B O 1
ATOM 2476 N N . GLY B 1 136 ? 2.500 7.206 51.162 1.00 20.29 137 GLY B N 1
ATOM 2477 C CA . GLY B 1 136 ? 2.855 6.854 49.790 1.00 21.05 137 GLY B CA 1
ATOM 2478 C C . GLY B 1 136 ? 4.050 7.547 49.158 1.00 28.55 137 GLY B C 1
ATOM 2479 O O . GLY B 1 136 ? 4.186 7.532 47.928 1.00 29.56 137 GLY B O 1
ATOM 2480 N N . TYR B 1 137 ? 4.920 8.155 49.958 1.00 25.94 138 TYR B N 1
ATOM 2481 C CA . TYR B 1 137 ? 6.064 8.833 49.341 1.00 27.37 138 TYR B CA 1
ATOM 2482 C C . TYR B 1 137 ? 7.353 8.107 49.708 1.00 29.10 138 TYR B C 1
ATOM 2483 O O . TYR B 1 137 ? 8.331 8.715 50.123 1.00 29.80 138 TYR B O 1
ATOM 2492 N N . PHE B 1 138 ? 7.314 6.773 49.562 1.00 22.42 139 PHE B N 1
ATOM 2493 C CA . PHE B 1 138 ? 8.398 5.856 49.871 1.00 21.85 139 PHE B CA 1
ATOM 2494 C C . PHE B 1 138 ? 9.371 5.637 48.718 1.00 25.76 139 PHE B C 1
ATOM 2495 O O . PHE B 1 138 ? 8.998 5.743 47.547 1.00 25.06 139 PHE B O 1
ATOM 2503 N N . THR B 1 139 ? 10.615 5.287 49.068 1.00 23.36 140 THR B N 1
ATOM 2504 C CA . THR B 1 139 ? 11.675 5.019 48.115 1.00 23.87 140 THR B CA 1
ATOM 2505 C C . THR B 1 139 ? 11.648 3.547 47.731 1.00 27.70 140 THR B C 1
ATOM 2506 O O . THR B 1 139 ? 10.966 2.755 48.383 1.00 27.45 140 THR B O 1
ATOM 2510 N N . GLU B 1 140 ? 12.433 3.182 46.692 1.00 25.17 141 GLU B N 1
ATOM 2511 C CA . GLU B 1 140 ? 12.585 1.816 46.164 1.00 24.64 141 GLU B CA 1
ATOM 2512 C C . GLU B 1 140 ? 13.055 0.846 47.251 1.00 28.74 141 GLU B C 1
ATOM 2513 O O . GLU B 1 140 ? 12.521 -0.254 47.368 1.00 27.65 141 GLU B O 1
ATOM 2519 N N . GLU B 1 141 ? 14.057 1.272 48.031 1.00 27.27 142 GLU B N 1
ATOM 2520 C CA . GLU B 1 141 ? 14.670 0.514 49.113 1.00 28.01 142 GLU B CA 1
ATOM 2521 C C . GLU B 1 141 ? 13.710 0.175 50.268 1.00 32.25 142 GLU B C 1
ATOM 2522 O O . GLU B 1 141 ? 13.900 -0.858 50.900 1.00 31.68 142 GLU B O 1
ATOM 2524 N N . GLU B 1 142 ? 12.689 0.997 50.540 1.00 29.74 143 GLU B N 1
ATOM 2525 C CA . GLU B 1 142 ? 11.787 0.665 51.657 1.00 29.55 143 GLU B CA 1
ATOM 2526 C C . GLU B 1 142 ? 10.513 -0.094 51.228 1.00 31.48 143 GLU B C 1
ATOM 2527 O O . GLU B 1 142 ? 9.733 -0.514 52.091 1.00 29.07 143 GLU B O 1
ATOM 2533 N N . GLU B 1 143 ? 10.319 -0.297 49.908 1.00 28.55 144 GLU B N 1
ATOM 2534 C CA . GLU B 1 143 ? 9.159 -1.008 49.354 1.00 27.47 144 GLU B CA 1
ATOM 2535 C C . GLU B 1 143 ? 9.006 -2.438 49.935 1.00 27.95 144 GLU B C 1
ATOM 2536 O O . GLU B 1 143 ? 7.907 -2.829 50.330 1.00 23.19 144 GLU B O 1
ATOM 2542 N N . ASN B 1 144 ? 10.114 -3.196 50.007 1.00 26.50 145 ASN B N 1
ATOM 2543 C CA . ASN B 1 144 ? 10.082 -4.578 50.500 1.00 26.31 145 ASN B CA 1
ATOM 2544 C C . ASN B 1 144 ? 9.606 -4.673 51.948 1.00 28.22 145 ASN B C 1
ATOM 2545 O O . ASN B 1 144 ? 8.792 -5.546 52.236 1.00 27.32 145 ASN B O 1
ATOM 2550 N N . LYS B 1 145 ? 10.041 -3.739 52.833 1.00 24.44 146 LYS B N 1
ATOM 2551 C CA . LYS B 1 145 ? 9.583 -3.665 54.220 1.00 22.54 146 LYS B CA 1
ATOM 2552 C C . LYS B 1 145 ? 8.082 -3.317 54.269 1.00 24.51 146 LYS B C 1
ATOM 2553 O O . LYS B 1 145 ? 7.364 -3.889 55.089 1.00 23.65 146 LYS B O 1
ATOM 2555 N N . ILE B 1 146 ? 7.606 -2.404 53.375 1.00 20.07 147 ILE B N 1
ATOM 2556 C CA . ILE B 1 146 ? 6.177 -2.016 53.297 1.00 18.64 147 ILE B CA 1
ATOM 2557 C C . ILE B 1 146 ? 5.305 -3.232 52.933 1.00 20.32 147 ILE B C 1
ATOM 2558 O O . ILE B 1 146 ? 4.310 -3.515 53.609 1.00 18.07 147 ILE B O 1
ATOM 2563 N N . ILE B 1 147 ? 5.697 -3.959 51.865 1.00 17.96 148 ILE B N 1
ATOM 2564 C CA . ILE B 1 147 ? 4.997 -5.162 51.414 1.00 16.58 148 ILE B CA 1
ATOM 2565 C C . ILE B 1 147 ? 4.992 -6.211 52.541 1.00 20.80 148 ILE B C 1
ATOM 2566 O O . ILE B 1 147 ? 3.959 -6.836 52.771 1.00 19.16 148 ILE B O 1
ATOM 2571 N N . GLU B 1 148 ? 6.142 -6.390 53.239 1.00 19.80 149 GLU B N 1
ATOM 2572 C CA . GLU B 1 148 ? 6.247 -7.334 54.358 1.00 21.09 149 GLU B CA 1
ATOM 2573 C C . GLU B 1 148 ? 5.281 -6.999 55.484 1.00 21.74 149 GLU B C 1
ATOM 2574 O O . GLU B 1 148 ? 4.684 -7.920 56.020 1.00 21.08 149 GLU B O 1
ATOM 2580 N N . GLU B 1 149 ? 5.106 -5.698 55.828 1.00 17.87 150 GLU B N 1
ATOM 2581 C CA . GLU B 1 149 ? 4.146 -5.263 56.847 1.00 17.95 150 GLU B CA 1
ATOM 2582 C C . GLU B 1 149 ? 2.706 -5.572 56.434 1.00 17.82 150 GLU B C 1
ATOM 2583 O O . GLU B 1 149 ? 1.898 -5.973 57.279 1.00 14.88 150 GLU B O 1
ATOM 2589 N N . ILE B 1 150 ? 2.380 -5.350 55.136 1.00 15.03 151 ILE B N 1
ATOM 2590 C CA . ILE B 1 150 ? 1.036 -5.601 54.579 1.00 13.09 151 ILE B CA 1
ATOM 2591 C C . ILE B 1 150 ? 0.744 -7.099 54.730 1.00 15.07 151 ILE B C 1
ATOM 2592 O O . ILE B 1 150 ? -0.335 -7.477 55.175 1.00 12.94 151 ILE B O 1
ATOM 2597 N N . ASN B 1 151 ? 1.701 -7.932 54.331 1.00 14.51 152 ASN B N 1
ATOM 2598 C CA . ASN B 1 151 ? 1.579 -9.389 54.401 1.00 15.85 152 ASN B CA 1
ATOM 2599 C C . ASN B 1 151 ? 1.551 -9.897 55.854 1.00 20.68 152 ASN B C 1
ATOM 2600 O O . ASN B 1 151 ? 0.726 -10.756 56.181 1.00 21.44 152 ASN B O 1
ATOM 2605 N N . ASN B 1 152 ? 2.412 -9.338 56.726 1.00 18.24 153 ASN B N 1
ATOM 2606 C CA . ASN B 1 152 ? 2.472 -9.725 58.141 1.00 18.83 153 ASN B CA 1
ATOM 2607 C C . ASN B 1 152 ? 1.181 -9.421 58.888 1.00 20.53 153 ASN B C 1
ATOM 2608 O O . ASN B 1 152 ? 0.784 -10.181 59.766 1.00 21.33 153 ASN B O 1
ATOM 2613 N N . LYS B 1 153 ? 0.515 -8.334 58.518 1.00 15.54 154 LYS B N 1
ATOM 2614 C CA . LYS B 1 153 ? -0.765 -7.925 59.115 1.00 15.72 154 LYS B CA 1
ATOM 2615 C C . LYS B 1 153 ? -1.966 -8.694 58.559 1.00 19.49 154 LYS B C 1
ATOM 2616 O O . LYS B 1 153 ? -3.104 -8.466 58.992 1.00 18.24 154 LYS B O 1
ATOM 2622 N N . GLY B 1 154 ? -1.702 -9.613 57.629 1.00 18.95 155 GLY B N 1
ATOM 2623 C CA . GLY B 1 154 ? -2.707 -10.479 57.012 1.00 18.29 155 GLY B CA 1
ATOM 2624 C C . GLY B 1 154 ? -3.788 -9.751 56.247 1.00 21.72 155 GLY B C 1
ATOM 2625 O O . GLY B 1 154 ? -4.918 -10.233 56.184 1.00 22.28 155 GLY B O 1
ATOM 2626 N N . ALA B 1 155 ? -3.465 -8.572 55.672 1.00 18.12 156 ALA B N 1
ATOM 2627 C CA . ALA B 1 155 ? -4.441 -7.776 54.918 1.00 17.36 156 ALA B CA 1
ATOM 2628 C C . ALA B 1 155 ? -5.046 -8.573 53.750 1.00 20.05 156 ALA B C 1
ATOM 2629 O O . ALA B 1 155 ? -4.327 -9.285 53.034 1.00 18.07 156 ALA B O 1
ATOM 2631 N N . GLU B 1 156 ? -6.371 -8.497 53.604 1.00 16.19 157 GLU B N 1
ATOM 2632 C CA . GLU B 1 156 ? -7.107 -9.141 52.516 1.00 16.21 157 GLU B CA 1
ATOM 2633 C C . GLU B 1 156 ? -7.357 -8.121 51.380 1.00 17.31 157 GLU B C 1
ATOM 2634 O O . GLU B 1 156 ? -7.407 -8.493 50.199 1.00 15.50 157 GLU B O 1
ATOM 2640 N N . VAL B 1 157 ? -7.585 -6.847 51.763 1.00 12.90 158 VAL B N 1
ATOM 2641 C CA . VAL B 1 157 ? -7.871 -5.757 50.836 1.00 12.88 158 VAL B CA 1
ATOM 2642 C C . VAL B 1 157 ? -6.823 -4.659 51.024 1.00 17.55 158 VAL B C 1
ATOM 2643 O O . VAL B 1 157 ? -6.609 -4.166 52.141 1.00 17.87 158 VAL B O 1
ATOM 2647 N N . LEU B 1 158 ? -6.209 -4.243 49.926 1.00 13.63 159 LEU B N 1
ATOM 2648 C CA . LEU B 1 158 ? -5.232 -3.171 49.960 1.00 12.30 159 LEU B CA 1
ATOM 2649 C C . LEU B 1 158 ? -5.690 -2.028 49.043 1.00 16.60 159 LEU B C 1
ATOM 2650 O O . LEU B 1 158 ? -5.862 -2.232 47.835 1.00 15.40 159 LEU B O 1
ATOM 2655 N N . PHE B 1 159 ? -5.885 -0.828 49.619 1.00 11.44 160 PHE B N 1
ATOM 2656 C CA . PHE B 1 159 ? -6.210 0.362 48.856 1.00 12.84 160 PHE B CA 1
ATOM 2657 C C . PHE B 1 159 ? -4.921 1.137 48.667 1.00 17.58 160 PHE B C 1
ATOM 2658 O O . PHE B 1 159 ? -4.202 1.382 49.633 1.00 16.41 160 PHE B O 1
ATOM 2666 N N . VAL B 1 160 ? -4.597 1.439 47.404 1.00 15.35 161 VAL B N 1
ATOM 2667 C CA . VAL B 1 160 ? -3.346 2.086 46.993 1.00 15.16 161 VAL B CA 1
ATOM 2668 C C . VAL B 1 160 ? -3.640 3.505 46.473 1.00 19.40 161 VAL B C 1
ATOM 2669 O O . VAL B 1 160 ? -4.076 3.681 45.328 1.00 17.92 161 VAL B O 1
ATOM 2673 N N . ALA B 1 161 ? -3.431 4.508 47.345 1.00 16.94 162 ALA B N 1
ATOM 2674 C CA . ALA B 1 161 ? -3.685 5.926 47.049 1.00 17.63 162 ALA B CA 1
ATOM 2675 C C . ALA B 1 161 ? -2.409 6.637 46.589 1.00 22.53 162 ALA B C 1
ATOM 2676 O O . ALA B 1 161 ? -1.875 7.523 47.271 1.00 21.66 162 ALA B O 1
ATOM 2678 N N . LEU B 1 162 ? -1.903 6.224 45.419 1.00 19.88 163 LEU B N 1
ATOM 2679 C CA . LEU B 1 162 ? -0.674 6.770 44.845 1.00 18.96 163 LEU B CA 1
ATOM 2680 C C . LEU B 1 162 ? -0.934 7.604 43.582 1.00 23.21 163 LEU B C 1
ATOM 2681 O O . LEU B 1 162 ? -0.026 8.268 43.104 1.00 23.28 163 LEU B O 1
ATOM 2686 N N . GLY B 1 163 ? -2.141 7.512 43.019 1.00 20.81 164 GLY B N 1
ATOM 2687 C CA . GLY B 1 163 ? -2.495 8.208 41.788 1.00 20.09 164 GLY B CA 1
ATOM 2688 C C . GLY B 1 163 ? -2.187 7.369 40.556 1.00 22.48 164 GLY B C 1
ATOM 2689 O O . GLY B 1 163 ? -1.282 6.530 40.576 1.00 20.67 164 GLY B O 1
ATOM 2690 N N . ALA B 1 164 ? -2.948 7.577 39.478 1.00 18.46 165 ALA B N 1
ATOM 2691 C CA . ALA B 1 164 ? -2.738 6.868 38.226 1.00 19.62 165 ALA B CA 1
ATOM 2692 C C . ALA B 1 164 ? -1.655 7.604 37.411 1.00 23.35 165 ALA B C 1
ATOM 2693 O O . ALA B 1 164 ? -1.675 8.840 37.399 1.00 22.76 165 ALA B O 1
ATOM 2695 N N . PRO B 1 165 ? -0.714 6.906 36.725 1.00 21.56 166 PRO B N 1
ATOM 2696 C CA . PRO B 1 165 ? -0.549 5.444 36.602 1.00 21.10 166 PRO B CA 1
ATOM 2697 C C . PRO B 1 165 ? 0.300 4.770 37.688 1.00 24.16 166 PRO B C 1
ATOM 2698 O O . PRO B 1 165 ? 0.382 3.544 37.690 1.00 21.97 166 PRO B O 1
ATOM 2702 N N . LYS B 1 166 ? 0.937 5.550 38.597 1.00 22.07 167 LYS B N 1
ATOM 2703 C CA . LYS B 1 166 ? 1.797 5.019 39.673 1.00 21.90 167 LYS B CA 1
ATOM 2704 C C . LYS B 1 166 ? 1.171 3.866 40.493 1.00 22.15 167 LYS B C 1
ATOM 2705 O O . LYS B 1 166 ? 1.848 2.861 40.734 1.00 20.12 167 LYS B O 1
ATOM 2711 N N . GLN B 1 167 ? -0.109 3.999 40.903 1.00 16.72 168 GLN B N 1
ATOM 2712 C CA . GLN B 1 167 ? -0.781 2.961 41.706 1.00 14.60 168 GLN B CA 1
ATOM 2713 C C . GLN B 1 167 ? -0.892 1.605 40.978 1.00 17.99 168 GLN B C 1
ATOM 2714 O O . GLN B 1 167 ? -0.558 0.586 41.573 1.00 15.77 168 GLN B O 1
ATOM 2720 N N . GLU B 1 168 ? -1.314 1.610 39.690 1.00 15.11 169 GLU B N 1
ATOM 2721 C CA . GLU B 1 168 ? -1.456 0.421 38.848 1.00 15.49 169 GLU B CA 1
ATOM 2722 C C . GLU B 1 168 ? -0.105 -0.218 38.591 1.00 20.13 169 GLU B C 1
ATOM 2723 O O . GLU B 1 168 ? 0.011 -1.452 38.599 1.00 19.14 169 GLU B O 1
ATOM 2729 N N . LYS B 1 169 ? 0.901 0.626 38.337 1.00 16.58 170 LYS B N 1
ATOM 2730 C CA . LYS B 1 169 ? 2.252 0.176 38.060 1.00 15.78 170 LYS B CA 1
ATOM 2731 C C . LYS B 1 169 ? 2.894 -0.446 39.296 1.00 21.20 170 LYS B C 1
ATOM 2732 O O . LYS B 1 169 ? 3.511 -1.496 39.180 1.00 21.34 170 LYS B O 1
ATOM 2738 N N . TRP B 1 170 ? 2.722 0.175 40.485 1.00 19.40 171 TRP B N 1
ATOM 2739 C CA . TRP B 1 170 ? 3.267 -0.346 41.743 1.00 19.54 171 TRP B CA 1
ATOM 2740 C C . TRP B 1 170 ? 2.628 -1.693 42.093 1.00 20.84 171 TRP B C 1
ATOM 2741 O O . TRP B 1 170 ? 3.346 -2.639 42.417 1.00 19.13 171 TRP B O 1
ATOM 2752 N N . ILE B 1 171 ? 1.283 -1.786 42.014 1.00 16.38 172 ILE B N 1
ATOM 2753 C CA . ILE B 1 171 ? 0.539 -3.024 42.272 1.00 16.57 172 ILE B CA 1
ATOM 2754 C C . ILE B 1 171 ? 1.018 -4.147 41.321 1.00 22.40 172 ILE B C 1
ATOM 2755 O O . ILE B 1 171 ? 1.384 -5.225 41.801 1.00 21.48 172 ILE B O 1
ATOM 2760 N N . TYR B 1 172 ? 1.013 -3.873 39.985 1.00 19.43 173 TYR B N 1
ATOM 2761 C CA . TYR B 1 172 ? 1.420 -4.829 38.954 1.00 20.45 173 TYR B CA 1
ATOM 2762 C C . TYR B 1 172 ? 2.859 -5.320 39.118 1.00 23.05 173 TYR B C 1
ATOM 2763 O O . TYR B 1 172 ? 3.091 -6.521 39.042 1.00 21.78 173 TYR B O 1
ATOM 2772 N N . LYS B 1 173 ? 3.804 -4.415 39.387 1.00 19.95 174 LYS B N 1
ATOM 2773 C CA . LYS B 1 173 ? 5.211 -4.783 39.611 1.00 20.36 174 LYS B CA 1
ATOM 2774 C C . LYS B 1 173 ? 5.335 -5.734 40.831 1.00 23.96 174 LYS B C 1
ATOM 2775 O O . LYS B 1 173 ? 6.179 -6.636 40.836 1.00 22.61 174 LYS B O 1
ATOM 2781 N N . ASN B 1 174 ? 4.468 -5.542 41.840 1.00 21.25 175 ASN B N 1
ATOM 2782 C CA . ASN B 1 174 ? 4.479 -6.315 43.090 1.00 21.35 175 ASN B CA 1
ATOM 2783 C C . ASN B 1 174 ? 3.379 -7.367 43.190 1.00 24.22 175 ASN B C 1
ATOM 2784 O O . ASN B 1 174 ? 3.112 -7.871 44.285 1.00 23.78 175 ASN B O 1
ATOM 2789 N N . LYS B 1 175 ? 2.772 -7.734 42.040 1.00 20.50 176 LYS B N 1
ATOM 2790 C CA . LYS B 1 175 ? 1.669 -8.705 41.972 1.00 19.42 176 LYS B CA 1
ATOM 2791 C C . LYS B 1 175 ? 2.006 -10.100 42.556 1.00 26.33 176 LYS B C 1
ATOM 2792 O O . LYS B 1 175 ? 1.103 -10.778 43.035 1.00 26.13 176 LYS B O 1
ATOM 2798 N N . ASP B 1 176 ? 3.290 -10.515 42.522 1.00 25.37 177 ASP B N 1
ATOM 2799 C CA . ASP B 1 176 ? 3.707 -11.817 43.051 1.00 26.73 177 ASP B CA 1
ATOM 2800 C C . ASP B 1 176 ? 4.223 -11.737 44.491 1.00 31.03 177 ASP B C 1
ATOM 2801 O O . ASP B 1 176 ? 4.423 -12.776 45.111 1.00 33.22 177 ASP B O 1
ATOM 2806 N N . LYS B 1 177 ? 4.405 -10.509 45.028 1.00 26.01 178 LYS B N 1
ATOM 2807 C CA . LYS B 1 177 ? 4.901 -10.247 46.387 1.00 24.86 178 LYS B CA 1
ATOM 2808 C C . LYS B 1 177 ? 3.758 -9.996 47.378 1.00 27.29 178 LYS B C 1
ATOM 2809 O O . LYS B 1 177 ? 3.853 -10.391 48.544 1.00 25.98 178 LYS B O 1
ATOM 2815 N N . LEU B 1 178 ? 2.697 -9.326 46.918 1.00 23.14 179 LEU B N 1
ATOM 2816 C CA . LEU B 1 178 ? 1.524 -8.990 47.725 1.00 22.47 179 LEU B CA 1
ATOM 2817 C C . LEU B 1 178 ? 0.646 -10.212 47.972 1.00 26.12 179 LEU B C 1
ATOM 2818 O O . LEU B 1 178 ? 0.218 -10.859 47.027 1.00 25.63 179 LEU B O 1
ATOM 2823 N N . LYS B 1 179 ? 0.376 -10.528 49.249 1.00 21.88 180 LYS B N 1
ATOM 2824 C CA . LYS B 1 179 ? -0.453 -11.678 49.614 1.00 20.76 180 LYS B CA 1
ATOM 2825 C C . LYS B 1 179 ? -1.869 -11.252 50.005 1.00 25.41 180 LYS B C 1
ATOM 2826 O O . LYS B 1 179 ? -2.481 -11.818 50.919 1.00 27.09 180 LYS B O 1
ATOM 2832 N N . VAL B 1 180 ? -2.406 -10.265 49.280 1.00 18.99 181 VAL B N 1
ATOM 2833 C CA . VAL B 1 180 ? -3.774 -9.768 49.498 1.00 15.89 181 VAL B CA 1
ATOM 2834 C C . VAL B 1 180 ? -4.692 -10.372 48.438 1.00 16.65 181 VAL B C 1
ATOM 2835 O O . VAL B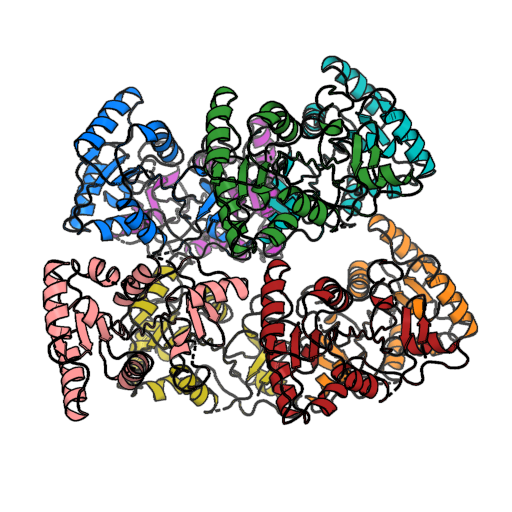 1 180 ? -4.205 -10.862 47.431 1.00 14.69 181 VAL B O 1
ATOM 2839 N N . LYS B 1 181 ? -6.010 -10.353 48.657 1.00 13.70 182 LYS B N 1
ATOM 2840 C CA . LYS B 1 181 ? -6.947 -10.853 47.649 1.00 13.00 182 LYS B CA 1
ATOM 2841 C C . LYS B 1 181 ? -7.315 -9.735 46.679 1.00 17.76 182 LYS B C 1
ATOM 2842 O O . LYS B 1 181 ? -7.586 -10.015 45.524 1.00 15.28 182 LYS B O 1
ATOM 2848 N N . ILE B 1 182 ? -7.339 -8.471 47.144 1.00 15.86 183 ILE B N 1
ATOM 2849 C CA . ILE B 1 182 ? -7.668 -7.329 46.284 1.00 14.77 183 ILE B CA 1
ATOM 2850 C C . ILE B 1 182 ? -6.676 -6.218 46.516 1.00 19.04 183 ILE B C 1
ATOM 2851 O O . ILE B 1 182 ? -6.426 -5.840 47.663 1.00 18.18 183 ILE B O 1
ATOM 2856 N N . ALA B 1 183 ? -6.155 -5.655 45.412 1.00 16.22 184 ALA B N 1
ATOM 2857 C CA . ALA B 1 183 ? -5.286 -4.481 45.399 1.00 16.09 184 ALA B CA 1
ATOM 2858 C C . ALA B 1 183 ? -5.935 -3.534 44.412 1.00 19.18 184 ALA B C 1
ATOM 2859 O O . ALA B 1 183 ? -6.163 -3.891 43.244 1.00 19.34 184 ALA B O 1
ATOM 2869 N N . GLY B 1 185 ? -6.202 0.684 43.192 1.00 13.48 186 GLY B N 1
ATOM 2870 C CA . GLY B 1 185 ? -5.735 2.067 43.138 1.00 13.78 186 GLY B CA 1
ATOM 2871 C C . GLY B 1 185 ? -6.892 3.000 43.435 1.00 18.00 186 GLY B C 1
ATOM 2872 O O . GLY B 1 185 ? -7.979 2.837 42.861 1.00 17.76 186 GLY B O 1
ATOM 2873 N N . VAL B 1 186 ? -6.695 3.963 44.369 1.00 14.91 187 VAL B N 1
ATOM 2874 C CA . VAL B 1 186 ? -7.795 4.849 44.769 1.00 14.93 187 VAL B CA 1
ATOM 2875 C C . VAL B 1 186 ? -7.474 6.364 44.650 1.00 17.33 187 VAL B C 1
ATOM 2876 O O . VAL B 1 186 ? -8.277 7.176 45.089 1.00 17.17 187 VAL B O 1
ATOM 2880 N N . GLY B 1 187 ? -6.335 6.720 44.057 1.00 15.51 188 GLY B N 1
ATOM 2881 C CA . GLY B 1 187 ? -5.937 8.113 43.837 1.00 14.71 188 GLY B CA 1
ATOM 2882 C C . GLY B 1 187 ? -5.950 9.012 45.060 1.00 17.84 188 GLY B C 1
ATOM 2883 O O . GLY B 1 187 ? -5.302 8.716 46.062 1.00 18.10 188 GLY B O 1
ATOM 2884 N N . GLY B 1 188 ? -6.725 10.089 44.989 1.00 14.68 189 GLY B N 1
ATOM 2885 C CA . GLY B 1 188 ? -6.841 11.064 46.062 1.00 14.17 189 GLY B CA 1
ATOM 2886 C C . GLY B 1 188 ? -7.897 10.749 47.103 1.00 19.50 189 GLY B C 1
ATOM 2887 O O . GLY B 1 188 ? -8.173 11.598 47.951 1.00 19.70 189 GLY B O 1
ATOM 2888 N N . SER B 1 189 ? -8.468 9.517 47.081 1.00 16.53 190 SER B N 1
ATOM 2889 C CA . SER B 1 189 ? -9.540 9.085 47.997 1.00 15.49 190 SER B CA 1
ATOM 2890 C C . SER B 1 189 ? -9.231 9.210 49.498 1.00 18.23 190 SER B C 1
ATOM 2891 O O . SER B 1 189 ? -10.151 9.486 50.260 1.00 19.24 190 SER B O 1
ATOM 2894 N N . PHE B 1 190 ? -7.964 9.005 49.933 1.00 14.21 191 PHE B N 1
ATOM 2895 C CA . PHE B 1 190 ? -7.636 9.133 51.364 1.00 13.95 191 PHE B CA 1
ATOM 2896 C C . PHE B 1 190 ? -7.692 10.601 51.818 1.00 18.81 191 PHE B C 1
ATOM 2897 O O . PHE B 1 190 ? -8.200 10.899 52.912 1.00 17.30 191 PHE B O 1
ATOM 2905 N N . ASP B 1 191 ? -7.169 11.515 50.972 1.00 16.30 192 ASP B N 1
ATOM 2906 C CA . ASP B 1 191 ? -7.121 12.945 51.251 1.00 17.23 192 ASP B CA 1
ATOM 2907 C C . ASP B 1 191 ? -8.498 13.533 51.548 1.00 21.56 192 ASP B C 1
ATOM 2908 O O . ASP B 1 191 ? -8.656 14.248 52.536 1.00 24.44 192 ASP B O 1
ATOM 2913 N N . VAL B 1 192 ? -9.497 13.175 50.739 1.00 16.23 193 VAL B N 1
ATOM 2914 C CA . VAL B 1 192 ? -10.870 13.687 50.860 1.00 16.18 193 VAL B CA 1
ATOM 2915 C C . VAL B 1 192 ? -11.657 13.077 52.036 1.00 22.52 193 VAL B C 1
ATOM 2916 O O . VAL B 1 192 ? -12.735 13.578 52.355 1.00 21.84 193 VAL B O 1
ATOM 2920 N N . ILE B 1 193 ? -11.111 12.054 52.712 1.00 21.66 194 ILE B N 1
ATOM 2921 C CA . ILE B 1 193 ? -11.727 11.457 53.913 1.00 22.33 194 ILE B CA 1
ATOM 2922 C C . ILE B 1 193 ? -10.779 11.577 55.133 1.00 27.49 194 ILE B C 1
ATOM 2923 O O . ILE B 1 193 ? -11.031 10.939 56.151 1.00 29.41 194 ILE B O 1
ATOM 2928 N N . ALA B 1 194 ? -9.705 12.382 55.026 1.00 22.63 195 ALA B N 1
ATOM 2929 C CA . ALA B 1 194 ? -8.682 12.535 56.074 1.00 28.28 195 ALA B CA 1
ATOM 2930 C C . ALA B 1 194 ? -9.114 13.423 57.216 1.00 57.07 195 ALA B C 1
ATOM 2931 O O . ALA B 1 194 ? -9.830 14.381 56.992 1.00 28.74 195 ALA B O 1
ATOM 2933 N N . GLU C 1 2 ? 19.745 44.933 49.361 1.00 32.49 3 GLU C N 1
ATOM 2934 C CA . GLU C 1 2 ? 19.670 44.646 47.931 1.00 30.18 3 GLU C CA 1
ATOM 2935 C C . GLU C 1 2 ? 20.708 43.599 47.531 1.00 30.12 3 GLU C C 1
ATOM 2936 O O . GLU C 1 2 ? 20.542 42.904 46.526 1.00 27.28 3 GLU C O 1
ATOM 2942 N N . ARG C 1 3 ? 21.801 43.542 48.303 1.00 25.83 4 ARG C N 1
ATOM 2943 C CA . ARG C 1 3 ? 22.891 42.601 48.139 1.00 25.59 4 ARG C CA 1
ATOM 2944 C C . ARG C 1 3 ? 23.014 41.776 49.400 1.00 30.72 4 ARG C C 1
ATOM 2945 O O . ARG C 1 3 ? 22.809 42.283 50.509 1.00 29.83 4 ARG C O 1
ATOM 2953 N N . LEU C 1 4 ? 23.331 40.497 49.214 1.00 27.48 5 LEU C N 1
ATOM 2954 C CA . LEU C 1 4 ? 23.602 39.577 50.301 1.00 28.98 5 LEU C CA 1
ATOM 2955 C C . LEU C 1 4 ? 25.065 39.149 50.170 1.00 33.44 5 LEU C C 1
ATOM 2956 O O . LEU C 1 4 ? 25.541 38.913 49.051 1.00 32.49 5 LEU C O 1
ATOM 2961 N N . ASP C 1 5 ? 25.778 39.056 51.296 1.00 29.55 6 ASP C N 1
ATOM 2962 C CA . ASP C 1 5 ? 27.165 38.609 51.260 1.00 29.60 6 ASP C CA 1
ATOM 2963 C C . ASP C 1 5 ? 27.235 37.111 51.509 1.00 31.58 6 ASP C C 1
ATOM 2964 O O . ASP C 1 5 ? 26.805 36.645 52.563 1.00 32.03 6 ASP C O 1
ATOM 2969 N N . ILE C 1 6 ? 27.751 36.359 50.523 1.00 25.89 7 ILE C N 1
ATOM 2970 C CA . ILE C 1 6 ? 27.930 34.912 50.627 1.00 25.57 7 ILE C CA 1
ATOM 2971 C C . ILE C 1 6 ? 29.445 34.657 50.660 1.00 27.43 7 ILE C C 1
ATOM 2972 O O . ILE C 1 6 ? 30.084 34.623 49.602 1.00 25.24 7 ILE C O 1
ATOM 2977 N N . PHE C 1 7 ? 30.010 34.539 51.876 1.00 23.74 8 PHE C N 1
ATOM 2978 C CA . PHE C 1 7 ? 31.433 34.303 52.135 1.00 24.90 8 PHE C CA 1
ATOM 2979 C C . PHE C 1 7 ? 32.351 35.292 51.369 1.00 25.83 8 PHE C C 1
ATOM 2980 O O . PHE C 1 7 ? 33.303 34.884 50.704 1.00 24.72 8 PHE C O 1
ATOM 2988 N N . GLY C 1 8 ? 32.030 36.579 51.462 1.00 21.71 9 GLY C N 1
ATOM 2989 C CA . GLY C 1 8 ? 32.777 37.643 50.794 1.00 21.15 9 GLY C CA 1
ATOM 2990 C C . GLY C 1 8 ? 32.290 38.011 49.398 1.00 24.63 9 GLY C C 1
ATOM 2991 O O . GLY C 1 8 ? 32.661 39.067 48.876 1.00 25.27 9 GLY C O 1
ATOM 2992 N N . VAL C 1 9 ? 31.452 37.158 48.780 1.00 20.38 10 VAL C N 1
ATOM 2993 C CA . VAL C 1 9 ? 30.923 37.371 47.428 1.00 19.03 10 VAL C CA 1
ATOM 2994 C C . VAL C 1 9 ? 29.569 38.080 47.502 1.00 22.65 10 VAL C C 1
ATOM 2995 O O . VAL C 1 9 ? 28.626 37.501 48.040 1.00 22.33 10 VAL C O 1
ATOM 2999 N N . PRO C 1 10 ? 29.441 39.321 46.961 1.00 20.81 11 PRO C N 1
ATOM 3000 C CA . PRO C 1 10 ? 28.133 39.997 47.012 1.00 20.82 11 PRO C CA 1
ATOM 3001 C C . PRO C 1 10 ? 27.193 39.428 45.955 1.00 22.84 11 PRO C C 1
ATOM 3002 O O . PRO C 1 10 ? 27.610 39.173 44.839 1.00 20.03 11 PRO C O 1
ATOM 3006 N N . ILE C 1 11 ? 25.954 39.148 46.343 1.00 20.94 12 ILE C N 1
ATOM 3007 C CA . ILE C 1 11 ? 24.943 38.583 45.444 1.00 20.01 12 ILE C CA 1
ATOM 3008 C C . ILE C 1 11 ? 23.742 39.504 45.454 1.00 21.15 12 ILE C C 1
ATOM 3009 O O . ILE C 1 11 ? 23.179 39.755 46.510 1.00 19.33 12 ILE C O 1
ATOM 3014 N N . ASP C 1 12 ? 23.335 39.968 44.273 1.00 19.43 13 ASP C N 1
ATOM 3015 C CA . ASP C 1 12 ? 22.160 40.829 44.134 1.00 19.84 13 ASP C CA 1
ATOM 3016 C C . ASP C 1 12 ? 20.906 39.985 44.406 1.00 24.70 13 ASP C C 1
ATOM 3017 O O . ASP C 1 12 ? 20.756 38.889 43.853 1.00 23.94 13 ASP C O 1
ATOM 3022 N N . ARG C 1 13 ? 20.071 40.451 45.352 1.00 22.98 14 ARG C N 1
ATOM 3023 C CA . ARG C 1 13 ? 18.842 39.775 45.791 1.00 22.71 14 ARG C CA 1
ATOM 3024 C C . ARG C 1 13 ? 17.802 40.031 44.729 1.00 24.33 14 ARG C C 1
ATOM 3025 O O . ARG C 1 13 ? 16.966 40.919 44.867 1.00 24.50 14 ARG C O 1
ATOM 3027 N N . VAL C 1 14 ? 17.915 39.289 43.617 1.00 18.78 15 VAL C N 1
ATOM 3028 C CA . VAL C 1 14 ? 17.062 39.488 42.458 1.00 19.52 15 VAL C CA 1
ATOM 3029 C C . VAL C 1 14 ? 16.421 38.207 41.960 1.00 23.05 15 VAL C C 1
ATOM 3030 O O . VAL C 1 14 ? 17.037 37.125 42.005 1.00 21.44 15 VAL C O 1
ATOM 3034 N N . THR C 1 15 ? 15.197 38.355 41.428 1.00 19.20 16 THR C N 1
ATOM 3035 C CA . THR C 1 15 ? 14.504 37.269 40.751 1.00 18.77 16 THR C CA 1
ATOM 3036 C C . THR C 1 15 ? 15.058 37.319 39.318 1.00 21.59 16 THR C C 1
ATOM 3037 O O . THR C 1 15 ? 15.742 38.276 38.954 1.00 19.84 16 THR C O 1
ATOM 3049 N N . ILE C 1 17 ? 13.329 37.876 36.530 1.00 23.23 18 ILE C N 1
ATOM 3050 C CA . ILE C 1 17 ? 12.688 39.032 35.885 1.00 24.35 18 ILE C CA 1
ATOM 3051 C C . ILE C 1 17 ? 13.369 40.343 36.270 1.00 25.40 18 ILE C C 1
ATOM 3052 O O . ILE C 1 17 ? 13.598 41.186 35.398 1.00 23.18 18 ILE C O 1
ATOM 3057 N N . GLN C 1 18 ? 13.721 40.506 37.560 1.00 21.35 19 GLN C N 1
ATOM 3058 C CA . GLN C 1 18 ? 14.401 41.712 38.036 1.00 20.80 19 GLN C CA 1
ATOM 3059 C C . GLN C 1 18 ? 15.783 41.801 37.429 1.00 21.85 19 GLN C C 1
ATOM 3060 O O . GLN C 1 18 ? 16.190 42.888 37.046 1.00 20.35 19 GLN C O 1
ATOM 3066 N N . ALA C 1 19 ? 16.489 40.657 37.317 1.00 19.54 20 ALA C N 1
ATOM 3067 C CA . ALA C 1 19 ? 17.833 40.585 36.724 1.00 19.42 20 ALA C CA 1
ATOM 3068 C C . ALA C 1 19 ? 17.768 41.004 35.256 1.00 23.48 20 ALA C C 1
ATOM 3069 O O . ALA C 1 19 ? 18.556 41.837 34.844 1.00 22.77 20 ALA C O 1
ATOM 3071 N N . VAL C 1 20 ? 16.760 40.506 34.508 1.00 21.93 21 VAL C N 1
ATOM 3072 C CA . VAL C 1 20 ? 16.535 40.843 33.094 1.00 21.38 21 VAL C CA 1
ATOM 3073 C C . VAL C 1 20 ? 16.247 42.344 32.948 1.00 25.85 21 VAL C C 1
ATOM 3074 O O . VAL C 1 20 ? 16.832 42.980 32.069 1.00 24.40 21 VAL C O 1
ATOM 3078 N N . ASP C 1 21 ? 15.389 42.909 33.836 1.00 23.34 22 ASP C N 1
ATOM 3079 C CA . ASP C 1 21 ? 15.058 44.346 33.850 1.00 23.28 22 ASP C CA 1
ATOM 3080 C C . ASP C 1 21 ? 16.312 45.197 34.082 1.00 25.30 22 ASP C C 1
ATOM 3081 O O . ASP C 1 21 ? 16.476 46.214 33.416 1.00 25.48 22 ASP C O 1
ATOM 3086 N N . ILE C 1 22 ? 17.201 44.766 34.994 1.00 20.76 23 ILE C N 1
ATOM 3087 C CA . ILE C 1 22 ? 18.468 45.455 35.287 1.00 20.39 23 ILE C CA 1
ATOM 3088 C C . ILE C 1 22 ? 19.372 45.444 34.037 1.00 21.29 23 ILE C C 1
ATOM 3089 O O . ILE C 1 22 ? 19.896 46.487 33.648 1.00 21.61 23 ILE C O 1
ATOM 3094 N N . LEU C 1 23 ? 19.493 44.282 33.378 1.00 15.91 24 LEU C N 1
ATOM 3095 C CA . LEU C 1 23 ? 20.291 44.147 32.166 1.00 15.81 24 LEU C CA 1
ATOM 3096 C C . LEU C 1 23 ? 19.770 45.076 31.072 1.00 20.13 24 LEU C C 1
ATOM 3097 O O . LEU C 1 23 ? 20.570 45.708 30.404 1.00 18.21 24 LEU C O 1
ATOM 3102 N N . ASN C 1 24 ? 18.436 45.220 30.937 1.00 16.89 25 ASN C N 1
ATOM 3103 C CA . ASN C 1 24 ? 17.819 46.102 29.954 1.00 16.95 25 ASN C CA 1
ATOM 3104 C C . ASN C 1 24 ? 18.156 47.549 30.298 1.00 21.40 25 ASN C C 1
ATOM 3105 O O . ASN C 1 24 ? 18.453 48.336 29.408 1.00 20.75 25 ASN C O 1
ATOM 3110 N N . ASN C 1 25 ? 18.142 47.896 31.595 1.00 19.34 26 ASN C N 1
ATOM 3111 C CA . ASN C 1 25 ? 18.487 49.255 32.046 1.00 19.98 26 ASN C CA 1
ATOM 3112 C C . ASN C 1 25 ? 19.959 49.580 31.756 1.00 22.16 26 ASN C C 1
ATOM 3113 O O . ASN C 1 25 ? 20.271 50.710 31.368 1.00 20.96 26 ASN C O 1
ATOM 3118 N N . PHE C 1 26 ? 20.836 48.561 31.859 1.00 17.57 27 PHE C N 1
ATOM 3119 C CA . PHE C 1 26 ? 22.276 48.689 31.573 1.00 17.62 27 PHE C CA 1
ATOM 3120 C C . PHE C 1 26 ? 22.518 49.127 30.127 1.00 21.73 27 PHE C C 1
ATOM 3121 O O . PHE C 1 26 ? 23.462 49.863 29.877 1.00 22.39 27 PHE C O 1
ATOM 3129 N N . LEU C 1 27 ? 21.645 48.700 29.191 1.00 19.01 28 LEU C N 1
ATOM 3130 C CA . LEU C 1 27 ? 21.714 49.053 27.764 1.00 18.40 28 LEU C CA 1
ATOM 3131 C C . LEU C 1 27 ? 21.486 50.557 27.518 1.00 22.79 28 LEU C C 1
ATOM 3132 O O . LEU C 1 27 ? 21.830 51.047 26.450 1.00 21.60 28 LEU C O 1
ATOM 3137 N N . GLN C 1 28 ? 20.928 51.283 28.506 1.00 21.03 29 GLN C N 1
ATOM 3138 C CA . GLN C 1 28 ? 20.720 52.734 28.400 1.00 22.18 29 GLN C CA 1
ATOM 3139 C C . GLN C 1 28 ? 21.931 53.518 28.927 1.00 27.72 29 GLN C C 1
ATOM 3140 O O . GLN C 1 28 ? 21.966 54.732 28.801 1.00 29.30 29 GLN C O 1
ATOM 3146 N N . GLU C 1 29 ? 22.933 52.826 29.487 1.00 23.00 30 GLU C N 1
ATOM 3147 C CA . GLU C 1 29 ? 24.133 53.471 30.038 1.00 22.13 30 GLU C CA 1
ATOM 3148 C C . GLU C 1 29 ? 25.351 53.174 29.170 1.00 23.20 30 GLU C C 1
ATOM 3149 O O . GLU C 1 29 ? 25.720 52.017 29.027 1.00 22.08 30 GLU C O 1
ATOM 3155 N N . ASN C 1 30 ? 25.946 54.216 28.559 1.00 22.41 31 ASN C N 1
ATOM 3156 C CA . ASN C 1 30 ? 27.107 54.077 27.675 1.00 22.66 31 ASN C CA 1
ATOM 3157 C C . ASN C 1 30 ? 28.431 53.877 28.432 1.00 25.44 31 ASN C C 1
ATOM 3158 O O . ASN C 1 30 ? 29.322 54.728 28.417 1.00 25.52 31 ASN C O 1
ATOM 3163 N N . ARG C 1 31 ? 28.557 52.702 29.060 1.00 21.69 32 ARG C N 1
ATOM 3164 C CA . ARG C 1 31 ? 29.761 52.243 29.750 1.00 20.85 32 ARG C CA 1
ATOM 3165 C C . ARG C 1 31 ? 29.706 50.726 29.821 1.00 22.95 32 ARG C C 1
ATOM 3166 O O . ARG C 1 31 ? 28.635 50.133 29.641 1.00 21.23 32 ARG C O 1
ATOM 3174 N N . LEU C 1 32 ? 30.854 50.104 30.100 1.00 18.76 33 LEU C N 1
ATOM 3175 C CA . LEU C 1 32 ? 30.900 48.662 30.253 1.00 18.93 33 LEU C CA 1
ATOM 3176 C C . LEU C 1 32 ? 30.259 48.270 31.588 1.00 22.51 33 LEU C C 1
ATOM 3177 O O . LEU C 1 32 ? 30.518 48.906 32.619 1.00 23.32 33 LEU C O 1
ATOM 3182 N N . HIS C 1 33 ? 29.395 47.256 31.548 1.00 17.92 34 HIS C N 1
ATOM 3183 C CA . HIS C 1 33 ? 28.782 46.652 32.728 1.00 16.59 34 HIS C CA 1
ATOM 3184 C C . HIS C 1 33 ? 29.234 45.198 32.760 1.00 21.17 34 HIS C C 1
ATOM 3185 O O . HIS C 1 33 ? 29.062 44.472 31.769 1.00 22.08 34 HIS C O 1
ATOM 3192 N N . ILE C 1 34 ? 29.820 44.772 33.893 1.00 16.20 35 ILE C N 1
ATOM 3193 C CA . ILE C 1 34 ? 30.277 43.393 34.062 1.00 15.66 35 ILE C CA 1
ATOM 3194 C C . ILE C 1 34 ? 29.228 42.626 34.828 1.00 20.01 35 ILE C C 1
ATOM 3195 O O . ILE C 1 34 ? 28.839 43.031 35.929 1.00 19.18 35 ILE C O 1
ATOM 3200 N N . VAL C 1 35 ? 28.782 41.504 34.245 1.00 15.47 36 VAL C N 1
ATOM 3201 C CA . VAL C 1 35 ? 27.765 40.653 34.850 1.00 15.75 36 VAL C CA 1
ATOM 3202 C C . VAL C 1 35 ? 28.369 39.264 35.101 1.00 20.27 36 VAL C C 1
ATOM 3203 O O . VAL C 1 35 ? 28.963 38.675 34.200 1.00 20.22 36 VAL C O 1
ATOM 3207 N N . ALA C 1 36 ? 28.205 38.759 36.322 1.00 16.12 37 ALA C N 1
ATOM 3208 C CA . ALA C 1 36 ? 28.652 37.419 36.700 1.00 15.23 37 ALA C CA 1
ATOM 3209 C C . ALA C 1 36 ? 27.439 36.693 37.299 1.00 16.82 37 ALA C C 1
ATOM 3210 O O . ALA C 1 36 ? 26.480 37.330 37.721 1.00 14.49 37 ALA C O 1
ATOM 3212 N N . THR C 1 37 ? 27.467 35.361 37.289 1.00 14.08 38 THR C N 1
ATOM 3213 C CA . THR C 1 37 ? 26.396 34.533 37.838 1.00 15.08 38 THR C CA 1
ATOM 3214 C C . THR C 1 37 ? 27.024 33.594 38.874 1.00 20.62 38 THR C C 1
ATOM 3215 O O . THR C 1 37 ? 27.249 32.413 38.568 1.00 20.67 38 THR C O 1
ATOM 3219 N N . PRO C 1 38 ? 27.405 34.106 40.073 1.00 18.59 39 PRO C N 1
ATOM 3220 C CA . PRO C 1 38 ? 28.072 33.233 41.046 1.00 18.39 39 PRO C CA 1
ATOM 3221 C C . PRO C 1 38 ? 27.190 32.105 41.557 1.00 21.62 39 PRO C C 1
ATOM 3222 O O . PRO C 1 38 ? 26.007 32.282 41.834 1.00 20.75 39 PRO C O 1
ATOM 3226 N N . ASN C 1 39 ? 27.789 30.931 41.630 1.00 17.59 40 ASN C N 1
ATOM 3227 C CA . ASN C 1 39 ? 27.206 29.704 42.170 1.00 16.46 40 ASN C CA 1
ATOM 3228 C C . ASN C 1 39 ? 28.114 29.259 43.326 1.00 18.37 40 ASN C C 1
ATOM 3229 O O . ASN C 1 39 ? 29.145 29.897 43.574 1.00 17.55 40 ASN C O 1
ATOM 3234 N N . ALA C 1 40 ? 27.767 28.146 43.992 1.00 14.04 41 ALA C N 1
ATOM 3235 C CA . ALA C 1 40 ? 28.556 27.607 45.103 1.00 12.10 41 ALA C CA 1
ATOM 3236 C C . ALA C 1 40 ? 30.051 27.372 44.726 1.00 15.97 41 ALA C C 1
ATOM 3237 O O . ALA C 1 40 ? 30.934 27.675 45.520 1.00 14.64 41 ALA C O 1
ATOM 3239 N N . GLU C 1 41 ? 30.317 26.830 43.517 1.00 16.59 42 GLU C N 1
ATOM 3240 C CA . GLU C 1 41 ? 31.668 26.558 43.008 1.00 18.25 42 GLU C CA 1
ATOM 3241 C C . GLU C 1 41 ? 32.489 27.848 42.918 1.00 19.25 42 GLU C C 1
ATOM 3242 O O . GLU C 1 41 ? 33.650 27.871 43.336 1.00 19.66 42 GLU C O 1
ATOM 3248 N N . ILE C 1 42 ? 31.868 28.919 42.413 1.00 13.94 43 ILE C N 1
ATOM 3249 C CA . ILE C 1 42 ? 32.516 30.228 42.277 1.00 13.59 43 ILE C CA 1
ATOM 3250 C C . ILE C 1 42 ? 32.811 30.815 43.654 1.00 17.52 43 ILE C C 1
ATOM 3251 O O . ILE C 1 42 ? 33.918 31.296 43.879 1.00 17.20 43 ILE C O 1
ATOM 3256 N N . VAL C 1 43 ? 31.868 30.669 44.609 1.00 15.33 44 VAL C N 1
ATOM 3257 C CA . VAL C 1 43 ? 32.064 31.118 45.992 1.00 15.83 44 VAL C CA 1
ATOM 3258 C C . VAL C 1 43 ? 33.317 30.454 46.571 1.00 19.05 44 VAL C C 1
ATOM 3259 O O . VAL C 1 43 ? 34.151 31.131 47.175 1.00 18.98 44 VAL C O 1
ATOM 3279 N N . ALA C 1 46 ? 36.687 31.753 44.840 1.00 17.31 47 ALA C N 1
ATOM 3280 C CA . ALA C 1 46 ? 36.982 33.133 45.265 1.00 17.28 47 ALA C CA 1
ATOM 3281 C C . ALA C 1 46 ? 37.651 33.219 46.648 1.00 23.16 47 ALA C C 1
ATOM 3282 O O . ALA C 1 46 ? 38.365 34.202 46.906 1.00 22.92 47 ALA C O 1
ATOM 3284 N N . GLN C 1 47 ? 37.453 32.179 47.518 1.00 19.01 48 GLN C N 1
ATOM 3285 C CA . GLN C 1 47 ? 38.047 32.122 48.868 1.00 20.23 48 GLN C CA 1
ATOM 3286 C C . GLN C 1 47 ? 39.566 32.016 48.769 1.00 26.95 48 GLN C C 1
ATOM 3287 O O . GLN C 1 47 ? 40.271 32.584 49.594 1.00 26.73 48 GLN C O 1
ATOM 3293 N N . LYS C 1 48 ? 40.065 31.276 47.759 1.00 24.96 49 LYS C N 1
ATOM 3294 C CA . LYS C 1 48 ? 41.504 31.032 47.570 1.00 25.85 49 LYS C CA 1
ATOM 3295 C C . LYS C 1 48 ? 42.158 31.912 46.497 1.00 29.52 49 LYS C C 1
ATOM 3296 O O . LYS C 1 48 ? 43.378 31.882 46.346 1.00 30.28 49 LYS C O 1
ATOM 3298 N N . ASP C 1 49 ? 41.350 32.682 45.753 1.00 24.42 50 ASP C N 1
ATOM 3299 C CA . ASP C 1 49 ? 41.813 33.528 44.658 1.00 22.29 50 ASP C CA 1
ATOM 3300 C C . ASP C 1 49 ? 41.457 34.995 44.937 1.00 25.61 50 ASP C C 1
ATOM 3301 O O . ASP C 1 49 ? 40.329 35.420 44.664 1.00 23.16 50 ASP C O 1
ATOM 3306 N N . LYS C 1 50 ? 42.433 35.757 45.489 1.00 22.95 51 LYS C N 1
ATOM 3307 C CA . LYS C 1 50 ? 42.280 37.171 45.851 1.00 23.78 51 LYS C CA 1
ATOM 3308 C C . LYS C 1 50 ? 41.849 38.063 44.679 1.00 29.02 51 LYS C C 1
ATOM 3309 O O . LYS C 1 50 ? 41.002 38.945 44.858 1.00 30.14 51 LYS C O 1
ATOM 3311 N N . GLU C 1 51 ? 42.419 37.831 43.485 1.00 25.89 52 GLU C N 1
ATOM 3312 C CA . GLU C 1 51 ? 42.093 38.565 42.263 1.00 25.38 52 GLU C CA 1
ATOM 3313 C C . GLU C 1 51 ? 40.633 38.295 41.863 1.00 25.53 52 GLU C C 1
ATOM 3314 O O . GLU C 1 51 ? 39.909 39.239 41.555 1.00 23.41 52 GLU C O 1
ATOM 3320 N N . TYR C 1 52 ? 40.194 37.017 41.921 1.00 21.28 53 TYR C N 1
ATOM 3321 C CA . TYR C 1 52 ? 38.823 36.636 41.590 1.00 20.22 53 TYR C CA 1
ATOM 3322 C C . TYR C 1 52 ? 37.843 37.239 42.589 1.00 22.01 53 TYR C C 1
ATOM 3323 O O . TYR C 1 52 ? 36.821 37.768 42.170 1.00 20.93 53 TYR C O 1
ATOM 3340 N N . GLU C 1 54 ? 38.266 40.014 44.304 1.00 21.00 55 GLU C N 1
ATOM 3341 C CA . GLU C 1 54 ? 38.258 41.439 43.978 1.00 20.76 55 GLU C CA 1
ATOM 3342 C C . GLU C 1 54 ? 37.323 41.718 42.790 1.00 22.38 55 GLU C C 1
ATOM 3343 O O . GLU C 1 54 ? 36.504 42.640 42.870 1.00 19.88 55 GLU C O 1
ATOM 3345 N N . ILE C 1 55 ? 37.427 40.905 41.702 1.00 18.68 56 ILE C N 1
ATOM 3346 C CA . ILE C 1 55 ? 36.604 41.057 40.505 1.00 17.42 56 ILE C CA 1
ATOM 3347 C C . ILE C 1 55 ? 35.140 40.924 40.875 1.00 20.53 56 ILE C C 1
ATOM 3348 O O . ILE C 1 55 ? 34.356 41.791 40.516 1.00 21.64 56 ILE C O 1
ATOM 3353 N N . LEU C 1 56 ? 34.785 39.864 41.626 1.00 15.97 57 LEU C N 1
ATOM 3354 C CA . LEU C 1 56 ? 33.407 39.582 42.059 1.00 15.43 57 LEU C CA 1
ATOM 3355 C C . LEU C 1 56 ? 32.826 40.669 42.976 1.00 21.52 57 LEU C C 1
ATOM 3356 O O . LEU C 1 56 ? 31.613 40.801 43.066 1.00 22.75 57 LEU C O 1
ATOM 3361 N N . ASN C 1 57 ? 33.688 41.491 43.577 1.00 20.47 58 ASN C N 1
ATOM 3362 C CA . ASN C 1 57 ? 33.289 42.640 44.404 1.00 20.77 58 ASN C CA 1
ATOM 3363 C C . ASN C 1 57 ? 33.208 43.939 43.599 1.00 24.07 58 ASN C C 1
ATOM 3364 O O . ASN C 1 57 ? 32.773 44.971 44.132 1.00 21.71 58 ASN C O 1
ATOM 3369 N N . ASN C 1 58 ? 33.554 43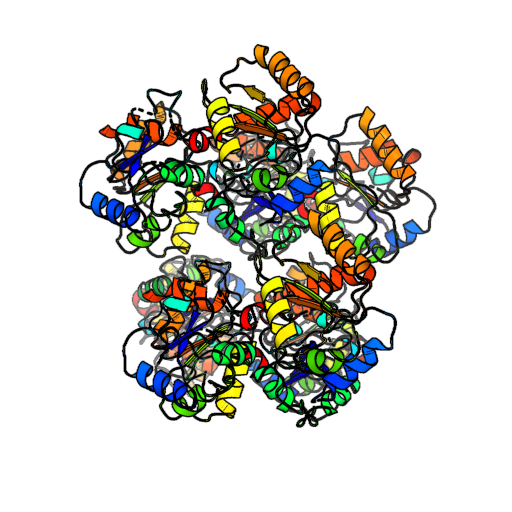.869 42.292 1.00 20.27 59 ASN C N 1
ATOM 3370 C CA . ASN C 1 58 ? 33.562 45.041 41.406 1.00 19.89 59 ASN C CA 1
ATOM 3371 C C . ASN C 1 58 ? 32.714 44.895 40.141 1.00 24.59 59 ASN C C 1
ATOM 3372 O O . ASN C 1 58 ? 32.827 45.716 39.220 1.00 24.59 59 ASN C O 1
ATOM 3377 N N . THR C 1 59 ? 31.862 43.866 40.098 1.00 20.63 60 THR C N 1
ATOM 3378 C CA . THR C 1 59 ? 30.945 43.645 38.986 1.00 19.43 60 THR C CA 1
ATOM 3379 C C . THR C 1 59 ? 29.711 44.510 39.211 1.00 22.87 60 THR C C 1
ATOM 3380 O O . THR C 1 59 ? 29.408 44.882 40.351 1.00 23.27 60 THR C O 1
ATOM 3384 N N . ASP C 1 60 ? 28.983 44.813 38.127 1.00 18.43 61 ASP C N 1
ATOM 3385 C CA . ASP C 1 60 ? 27.769 45.621 38.172 1.00 17.19 61 ASP C CA 1
ATOM 3386 C C . ASP C 1 60 ? 26.546 44.823 38.602 1.00 21.93 61 ASP C C 1
ATOM 3387 O O . ASP C 1 60 ? 25.581 45.394 39.122 1.00 21.57 61 ASP C O 1
ATOM 3392 N N . LEU C 1 61 ? 26.591 43.495 38.403 1.00 19.18 62 LEU C N 1
ATOM 3393 C CA . LEU C 1 61 ? 25.483 42.617 38.753 1.00 18.62 62 LEU C CA 1
ATOM 3394 C C . LEU C 1 61 ? 25.956 41.196 38.950 1.00 21.45 62 LEU C C 1
ATOM 3395 O O . LEU C 1 61 ? 26.606 40.638 38.066 1.00 22.58 62 LEU C O 1
ATOM 3400 N N . ASN C 1 62 ? 25.616 40.612 40.114 1.00 15.69 63 ASN C N 1
ATOM 3401 C CA . ASN C 1 62 ? 25.915 39.220 40.440 1.00 14.88 63 ASN C CA 1
ATOM 3402 C C . ASN C 1 62 ? 24.586 38.508 40.650 1.00 18.96 63 ASN C C 1
ATOM 3403 O O . ASN C 1 62 ? 23.954 38.662 41.704 1.00 17.24 63 ASN C O 1
ATOM 3408 N N . VAL C 1 63 ? 24.141 37.763 39.623 1.00 15.80 64 VAL C N 1
ATOM 3409 C CA . VAL C 1 63 ? 22.878 37.024 39.674 1.00 14.71 64 VAL C CA 1
ATOM 3410 C C . VAL C 1 63 ? 23.169 35.643 40.277 1.00 17.32 64 VAL C C 1
ATOM 3411 O O . VAL C 1 63 ? 24.094 34.972 39.808 1.00 16.23 64 VAL C O 1
ATOM 3415 N N . PRO C 1 64 ? 22.417 35.190 41.309 1.00 14.54 65 PRO C N 1
ATOM 3416 C CA . PRO C 1 64 ? 22.692 33.856 41.861 1.00 14.98 65 PRO C CA 1
ATOM 3417 C C . PRO C 1 64 ? 22.491 32.755 40.814 1.00 19.29 65 PRO C C 1
ATOM 3418 O O . PRO C 1 64 ? 21.564 32.838 40.012 1.00 18.28 65 PRO C O 1
ATOM 3422 N N . ASP C 1 65 ? 23.369 31.755 40.812 1.00 15.28 66 ASP C N 1
ATOM 3423 C CA . ASP C 1 65 ? 23.258 30.616 39.910 1.00 15.50 66 ASP C CA 1
ATOM 3424 C C . ASP C 1 65 ? 23.203 29.305 40.706 1.00 17.42 66 ASP C C 1
ATOM 3425 O O . ASP C 1 65 ? 24.032 29.085 41.577 1.00 17.89 66 ASP C O 1
ATOM 3430 N N . GLY C 1 66 ? 22.219 28.465 40.407 1.00 14.03 67 GLY C N 1
ATOM 3431 C CA . GLY C 1 66 ? 22.059 27.154 41.031 1.00 14.69 67 GLY C CA 1
ATOM 3432 C C . GLY C 1 66 ? 21.343 27.147 42.363 1.00 19.94 67 GLY C C 1
ATOM 3433 O O . GLY C 1 66 ? 20.900 28.194 42.840 1.00 20.28 67 GLY C O 1
ATOM 3434 N N . SER C 1 67 ? 21.274 25.954 42.996 1.00 17.25 68 SER C N 1
ATOM 3435 C CA . SER C 1 67 ? 20.584 25.739 44.272 1.00 17.53 68 SER C CA 1
ATOM 3436 C C . SER C 1 67 ? 21.424 26.040 45.498 1.00 18.50 68 SER C C 1
ATOM 3437 O O . SER C 1 67 ? 20.894 26.609 46.449 1.00 15.33 68 SER C O 1
ATOM 3440 N N . GLY C 1 68 ? 22.699 25.627 45.483 1.00 15.75 69 GLY C N 1
ATOM 3441 C CA . GLY C 1 68 ? 23.625 25.809 46.601 1.00 16.19 69 GLY C CA 1
ATOM 3442 C C . GLY C 1 68 ? 23.686 27.221 47.145 1.00 18.82 69 GLY C C 1
ATOM 3443 O O . GLY C 1 68 ? 23.532 27.429 48.352 1.00 18.80 69 GLY C O 1
ATOM 3444 N N . ILE C 1 69 ? 23.865 28.210 46.252 1.00 16.28 70 ILE C N 1
ATOM 3445 C CA . ILE C 1 69 ? 23.956 29.611 46.681 1.00 16.79 70 ILE C CA 1
ATOM 3446 C C . ILE C 1 69 ? 22.630 30.123 47.310 1.00 19.38 70 ILE C C 1
ATOM 3447 O O . ILE C 1 69 ? 22.671 30.903 48.268 1.00 18.54 70 ILE C O 1
ATOM 3452 N N . VAL C 1 70 ? 21.474 29.644 46.811 1.00 17.06 71 VAL C N 1
ATOM 3453 C CA . VAL C 1 70 ? 20.155 29.999 47.363 1.00 17.83 71 VAL C CA 1
ATOM 3454 C C . VAL C 1 70 ? 20.030 29.398 48.777 1.00 23.25 71 VAL C C 1
ATOM 3455 O O . VAL C 1 70 ? 19.583 30.086 49.702 1.00 23.54 71 VAL C O 1
ATOM 3459 N N . PHE C 1 71 ? 20.471 28.134 48.948 1.00 19.08 72 PHE C N 1
ATOM 3460 C CA . PHE C 1 71 ? 20.448 27.452 50.244 1.00 18.33 72 PHE C CA 1
ATOM 3461 C C . PHE C 1 71 ? 21.274 28.242 51.260 1.00 19.79 72 PHE C C 1
ATOM 3462 O O . PHE C 1 71 ? 20.798 28.444 52.363 1.00 19.87 72 PHE C O 1
ATOM 3470 N N . ALA C 1 72 ? 22.481 28.725 50.874 1.00 16.09 73 ALA C N 1
ATOM 3471 C CA . ALA C 1 72 ? 23.357 29.530 51.738 1.00 15.29 73 ALA C CA 1
ATOM 3472 C C . ALA C 1 72 ? 22.670 30.804 52.215 1.00 22.03 73 ALA C C 1
ATOM 3473 O O . ALA C 1 72 ? 22.847 31.178 53.377 1.00 20.95 73 ALA C O 1
ATOM 3475 N N . SER C 1 73 ? 21.830 31.432 51.352 1.00 19.99 74 SER C N 1
ATOM 3476 C CA . SER C 1 73 ? 21.105 32.660 51.674 1.00 19.59 74 SER C CA 1
ATOM 3477 C C . SER C 1 73 ? 19.979 32.487 52.692 1.00 24.43 74 SER C C 1
ATOM 3478 O O . SER C 1 73 ? 19.490 33.500 53.199 1.00 24.71 74 SER C O 1
ATOM 3481 N N . LYS C 1 74 ? 19.570 31.229 53.002 1.00 20.66 75 LYS C N 1
ATOM 3482 C CA . LYS C 1 74 ? 18.498 30.943 53.967 1.00 21.79 75 LYS C CA 1
ATOM 3483 C C . LYS C 1 74 ? 18.805 31.438 55.402 1.00 28.07 75 LYS C C 1
ATOM 3484 O O . LYS C 1 74 ? 17.882 31.629 56.194 1.00 28.51 75 LYS C O 1
ATOM 3486 N N . VAL C 1 75 ? 20.085 31.709 55.708 1.00 26.85 76 VAL C N 1
ATOM 3487 C CA . VAL C 1 75 ? 20.534 32.273 56.999 1.00 28.29 76 VAL C CA 1
ATOM 3488 C C . VAL C 1 75 ? 20.084 33.770 57.152 1.00 30.16 76 VAL C C 1
ATOM 3489 O O . VAL C 1 75 ? 20.125 34.314 58.254 1.00 30.47 76 VAL C O 1
ATOM 3493 N N . PHE C 1 76 ? 19.680 34.423 56.042 1.00 24.98 77 PHE C N 1
ATOM 3494 C CA . PHE C 1 76 ? 19.255 35.831 56.059 1.00 26.09 77 PHE C CA 1
ATOM 3495 C C . PHE C 1 76 ? 17.749 36.032 56.243 1.00 30.68 77 PHE C C 1
ATOM 3496 O O . PHE C 1 76 ? 16.966 35.211 55.778 1.00 30.17 77 PHE C O 1
ATOM 3504 N N . LYS C 1 77 ? 17.355 37.150 56.894 1.00 29.55 78 LYS C N 1
ATOM 3505 C CA . LYS C 1 77 ? 15.950 37.541 57.122 1.00 30.77 78 LYS C CA 1
ATOM 3506 C C . LYS C 1 77 ? 15.202 37.593 55.772 1.00 34.80 78 LYS C C 1
ATOM 3507 O O . LYS C 1 77 ? 14.067 37.134 55.679 1.00 35.24 78 LYS C O 1
ATOM 3509 N N . LYS C 1 78 ? 15.877 38.110 54.728 1.00 30.84 79 LYS C N 1
ATOM 3510 C CA . LYS C 1 78 ? 15.406 38.174 53.347 1.00 30.78 79 LYS C CA 1
ATOM 3511 C C . LYS C 1 78 ? 16.357 37.328 52.473 1.00 34.96 79 LYS C C 1
ATOM 3512 O O . LYS C 1 78 ? 17.364 37.848 51.979 1.00 34.84 79 LYS C O 1
ATOM 3514 N N . PRO C 1 79 ? 16.092 36.008 52.314 1.00 31.68 80 PRO C N 1
ATOM 3515 C CA . PRO C 1 79 ? 16.987 35.167 51.492 1.00 30.11 80 PRO C CA 1
ATOM 3516 C C . PRO C 1 79 ? 16.859 35.503 49.999 1.00 32.51 80 PRO C C 1
ATOM 3517 O O . PRO C 1 79 ? 16.067 36.374 49.636 1.00 30.99 80 PRO C O 1
ATOM 3521 N N . LEU C 1 80 ? 17.629 34.822 49.134 1.00 26.93 81 LEU C N 1
ATOM 3522 C CA . LEU C 1 80 ? 17.525 35.030 47.686 1.00 25.67 81 LEU C CA 1
ATOM 3523 C C . LEU C 1 80 ? 16.117 34.563 47.273 1.00 31.52 81 LEU C C 1
ATOM 3524 O O . LEU C 1 80 ? 15.677 33.503 47.743 1.00 31.66 81 LEU C O 1
ATOM 3529 N N . PRO C 1 81 ? 15.346 35.412 46.540 1.00 27.75 82 PRO C N 1
ATOM 3530 C CA . PRO C 1 81 ? 13.934 35.073 46.254 1.00 28.20 82 PRO C CA 1
ATOM 3531 C C . PRO C 1 81 ? 13.704 33.826 45.407 1.00 31.68 82 PRO C C 1
ATOM 3532 O O . PRO C 1 81 ? 12.653 33.199 45.555 1.00 32.09 82 PRO C O 1
ATOM 3536 N N . GLU C 1 82 ? 14.654 33.458 44.523 1.00 27.74 83 GLU C N 1
ATOM 3537 C CA . GLU C 1 82 ? 14.456 32.263 43.685 1.00 26.85 83 GLU C CA 1
ATOM 3538 C C . GLU C 1 82 ? 15.716 31.663 43.091 1.00 27.21 83 GLU C C 1
ATOM 3539 O O . GLU C 1 82 ? 16.737 32.349 42.921 1.00 25.77 83 GLU C O 1
ATOM 3545 N N . ARG C 1 83 ? 15.612 30.370 42.729 1.00 23.53 84 ARG C N 1
ATOM 3546 C CA . ARG C 1 83 ? 16.693 29.644 42.081 1.00 23.18 84 ARG C CA 1
ATOM 3547 C C . ARG C 1 83 ? 16.713 30.098 40.622 1.00 26.90 84 ARG C C 1
ATOM 3548 O O . ARG C 1 83 ? 15.693 30.069 39.934 1.00 27.47 84 ARG C O 1
ATOM 3550 N N . VAL C 1 84 ? 17.860 30.614 40.201 1.00 22.81 85 VAL C N 1
ATOM 3551 C CA . VAL C 1 84 ? 18.077 31.128 38.853 1.00 21.66 85 VAL C CA 1
ATOM 3552 C C . VAL C 1 84 ? 19.252 30.341 38.267 1.00 23.27 85 VAL C C 1
ATOM 3553 O O . VAL C 1 84 ? 20.206 30.048 38.992 1.00 20.64 85 VAL C O 1
ATOM 3557 N N . ALA C 1 85 ? 19.169 29.969 36.976 1.00 19.40 86 ALA C N 1
ATOM 3558 C CA . ALA C 1 85 ? 20.280 29.323 36.276 1.00 19.86 86 ALA C CA 1
ATOM 3559 C C . ALA C 1 85 ? 20.859 30.377 35.341 1.00 21.63 86 ALA C C 1
ATOM 3560 O O . ALA C 1 85 ? 20.099 31.071 34.667 1.00 21.77 86 ALA C O 1
ATOM 3562 N N . GLY C 1 86 ? 22.179 30.511 35.313 1.00 16.74 87 GLY C N 1
ATOM 3563 C CA . GLY C 1 86 ? 22.849 31.467 34.439 1.00 15.62 87 GLY C CA 1
ATOM 3564 C C . GLY C 1 86 ? 22.546 31.223 32.972 1.00 18.40 87 GLY C C 1
ATOM 3565 O O . GLY C 1 86 ? 22.454 32.166 32.192 1.00 16.62 87 GLY C O 1
ATOM 3566 N N . PHE C 1 87 ? 22.335 29.945 32.593 1.00 15.93 88 PHE C N 1
ATOM 3567 C CA . PHE C 1 87 ? 21.964 29.599 31.227 1.00 15.54 88 PHE C CA 1
ATOM 3568 C C . PHE C 1 87 ? 20.589 30.204 30.862 1.00 18.78 88 PHE C C 1
ATOM 3569 O O . PHE C 1 87 ? 20.433 30.756 29.773 1.00 17.70 88 PHE C O 1
ATOM 3577 N N . ASP C 1 88 ? 19.601 30.074 31.764 1.00 16.50 89 ASP C N 1
ATOM 3578 C CA . ASP C 1 88 ? 18.253 30.616 31.553 1.00 16.84 89 ASP C CA 1
ATOM 3579 C C . ASP C 1 88 ? 18.264 32.130 31.540 1.00 20.13 89 ASP C C 1
ATOM 3580 O O . ASP C 1 88 ? 17.517 32.723 30.762 1.00 20.18 89 ASP C O 1
ATOM 3585 N N . LEU C 1 89 ? 19.146 32.756 32.358 1.00 16.73 90 LEU C N 1
ATOM 3586 C CA . LEU C 1 89 ? 19.282 34.213 32.398 1.00 16.08 90 LEU C CA 1
ATOM 3587 C C . LEU C 1 89 ? 19.749 34.720 31.038 1.00 18.77 90 LEU C C 1
ATOM 3588 O O . LEU C 1 89 ? 19.226 35.712 30.548 1.00 19.68 90 LEU C O 1
ATOM 3601 N N . LEU C 1 91 ? 19.380 33.194 28.037 1.00 19.37 92 LEU C N 1
ATOM 3602 C CA . LEU C 1 91 ? 18.303 32.992 27.066 1.00 20.40 92 LEU C CA 1
ATOM 3603 C C . LEU C 1 91 ? 17.160 33.979 27.248 1.00 23.13 92 LEU C C 1
ATOM 3604 O O . LEU C 1 91 ? 16.656 34.493 26.256 1.00 22.91 92 LEU C O 1
ATOM 3609 N N . GLU C 1 92 ? 16.741 34.239 28.506 1.00 18.56 93 GLU C N 1
ATOM 3610 C CA . GLU C 1 92 ? 15.663 35.184 28.806 1.00 18.45 93 GLU C CA 1
ATOM 3611 C C . GLU C 1 92 ? 16.066 36.600 28.374 1.00 20.48 93 GLU C C 1
ATOM 3612 O O . GLU C 1 92 ? 15.253 37.300 27.780 1.00 19.52 93 GLU C O 1
ATOM 3618 N N . PHE C 1 93 ? 17.330 36.998 28.627 1.00 16.90 94 PHE C N 1
ATOM 3619 C CA . PHE C 1 93 ? 17.814 38.316 28.212 1.00 16.65 94 PHE C CA 1
ATOM 3620 C C . PHE C 1 93 ? 17.834 38.426 26.680 1.00 20.46 94 PHE C C 1
ATOM 3621 O O . PHE C 1 93 ? 17.346 39.429 26.148 1.00 19.34 94 PHE C O 1
ATOM 3629 N N . ILE C 1 94 ? 18.352 37.380 25.976 1.00 19.29 95 ILE C N 1
ATOM 3630 C CA . ILE C 1 94 ? 18.399 37.322 24.496 1.00 19.77 95 ILE C CA 1
ATOM 3631 C C . ILE C 1 94 ? 16.975 37.425 23.924 1.00 23.96 95 ILE C C 1
ATOM 3632 O O . ILE C 1 94 ? 16.730 38.229 23.016 1.00 24.21 95 ILE C O 1
ATOM 3637 N N . LYS C 1 95 ? 16.040 36.630 24.483 1.00 20.17 96 LYS C N 1
ATOM 3638 C CA . LYS C 1 95 ? 14.630 36.612 24.078 1.00 20.17 96 LYS C CA 1
ATOM 3639 C C . LYS C 1 95 ? 14.060 38.043 23.995 1.00 24.61 96 LYS C C 1
ATOM 3640 O O . LYS C 1 95 ? 13.533 38.428 22.950 1.00 25.38 96 LYS C O 1
ATOM 3646 N N . GLY C 1 96 ? 14.226 38.816 25.065 1.00 20.84 97 GLY C N 1
ATOM 3647 C CA . GLY C 1 96 ? 13.735 40.182 25.138 1.00 21.54 97 GLY C CA 1
ATOM 3648 C C . GLY C 1 96 ? 14.406 41.155 24.189 1.00 27.02 97 GLY C C 1
ATOM 3649 O O . GLY C 1 96 ? 13.734 42.033 23.649 1.00 29.26 97 GLY C O 1
ATOM 3650 N N . ILE C 1 97 ? 15.722 41.025 23.970 1.00 21.47 98 ILE C N 1
ATOM 3651 C CA . ILE C 1 97 ? 16.429 41.972 23.095 1.00 22.58 98 ILE C CA 1
ATOM 3652 C C . ILE C 1 97 ? 16.418 41.556 21.602 1.00 27.16 98 ILE C C 1
ATOM 3653 O O . ILE C 1 97 ? 16.789 42.369 20.761 1.00 27.34 98 ILE C O 1
ATOM 3658 N N . SER C 1 98 ? 15.988 40.312 21.275 1.00 25.05 99 SER C N 1
ATOM 3659 C CA . SER C 1 98 ? 15.938 39.797 19.895 1.00 26.07 99 SER C CA 1
ATOM 3660 C C . SER C 1 98 ? 15.000 40.571 18.961 1.00 33.67 99 SER C C 1
ATOM 3661 O O . SER C 1 98 ? 15.210 40.541 17.747 1.00 34.28 99 SER C O 1
ATOM 3664 N N . SER C 1 99 ? 14.003 41.292 19.517 1.00 31.06 100 SER C N 1
ATOM 3665 C CA . SER C 1 99 ? 13.077 42.105 18.727 1.00 32.29 100 SER C CA 1
ATOM 3666 C C . SER C 1 99 ? 13.419 43.607 18.806 1.00 38.07 100 SER C C 1
ATOM 3667 O O . SER C 1 99 ? 12.704 44.421 18.221 1.00 40.17 100 SER C O 1
ATOM 3670 N N . LYS C 1 100 ? 14.511 43.970 19.517 1.00 33.47 101 LYS C N 1
ATOM 3671 C CA . LYS C 1 100 ? 14.920 45.356 19.738 1.00 33.31 101 LYS C CA 1
ATOM 3672 C C . LYS C 1 100 ? 16.144 45.811 18.925 1.00 37.71 101 LYS C C 1
ATOM 3673 O O . LYS C 1 100 ? 16.534 46.972 19.032 1.00 38.94 101 LYS C O 1
ATOM 3679 N N . GLY C 1 101 ? 16.724 44.916 18.124 1.00 32.80 102 GLY C N 1
ATOM 3680 C CA . GLY C 1 101 ? 17.890 45.230 17.298 1.00 32.32 102 GLY C CA 1
ATOM 3681 C C . GLY C 1 101 ? 19.198 45.381 18.061 1.00 33.36 102 GLY C C 1
ATOM 3682 O O . GLY C 1 101 ? 20.169 45.910 17.517 1.00 33.33 102 GLY C O 1
ATOM 3683 N N . VAL C 1 102 ? 19.251 44.875 19.315 1.00 26.60 103 VAL C N 1
ATOM 3684 C CA . VAL C 1 102 ? 20.454 44.931 20.154 1.00 24.85 103 VAL C CA 1
ATOM 3685 C C . VAL C 1 102 ? 21.525 43.993 19.572 1.00 27.39 103 VAL C C 1
ATOM 3686 O O . VAL C 1 102 ? 21.294 42.790 19.420 1.00 26.55 103 VAL C O 1
ATOM 3690 N N . LYS C 1 103 ? 22.677 44.566 19.216 1.00 24.18 104 LYS C N 1
ATOM 3691 C CA . LYS C 1 103 ? 23.790 43.845 18.601 1.00 23.42 104 LYS C CA 1
ATOM 3692 C C . LYS C 1 103 ? 24.516 42.964 19.622 1.00 26.60 104 LYS C C 1
ATOM 3693 O O . LYS C 1 103 ? 24.971 43.440 20.669 1.00 25.58 104 LYS C O 1
ATOM 3699 N N . ILE C 1 104 ? 24.570 41.669 19.326 1.00 23.00 105 ILE C N 1
ATOM 3700 C CA . ILE C 1 104 ? 25.170 40.644 20.189 1.00 21.51 105 ILE C CA 1
ATOM 3701 C C . ILE C 1 104 ? 26.42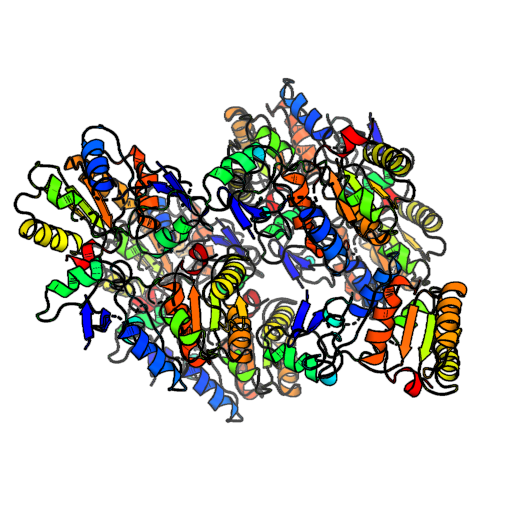9 40.055 19.545 1.00 24.50 105 ILE C C 1
ATOM 3702 O O . ILE C 1 104 ? 26.447 39.793 18.334 1.00 25.80 105 ILE C O 1
ATOM 3707 N N . TYR C 1 105 ? 27.462 39.819 20.363 1.00 18.55 106 TYR C N 1
ATOM 3708 C CA . TYR C 1 105 ? 28.678 39.126 19.918 1.00 18.55 106 TYR C CA 1
ATOM 3709 C C . TYR C 1 105 ? 28.878 37.879 20.787 1.00 21.10 106 TYR C C 1
ATOM 3710 O O . TYR C 1 105 ? 28.744 37.945 22.010 1.00 19.95 106 TYR C O 1
ATOM 3719 N N . LEU C 1 106 ? 29.192 36.748 20.154 1.00 19.31 107 LEU C N 1
ATOM 3720 C CA . LEU C 1 106 ? 29.435 35.489 20.855 1.00 19.10 107 LEU C CA 1
ATOM 3721 C C . LEU C 1 106 ? 30.938 35.129 20.830 1.00 23.70 107 LEU C C 1
ATOM 3722 O O . LEU C 1 106 ? 31.488 34.830 19.780 1.00 24.82 107 LEU C O 1
ATOM 3727 N N . LEU C 1 107 ? 31.591 35.154 21.993 1.00 20.10 108 LEU C N 1
ATOM 3728 C CA . LEU C 1 107 ? 33.015 34.825 22.091 1.00 19.51 108 LEU C CA 1
ATOM 3729 C C . LEU C 1 107 ? 33.247 33.630 23.010 1.00 21.85 108 LEU C C 1
ATOM 3730 O O . LEU C 1 107 ? 32.931 33.689 24.196 1.00 20.39 108 LEU C O 1
ATOM 3735 N N . GLY C 1 108 ? 33.827 32.573 22.466 1.00 20.46 109 GLY C N 1
ATOM 3736 C CA . GLY C 1 108 ? 34.120 31.388 23.262 1.00 20.81 109 GLY C CA 1
ATOM 3737 C C . GLY C 1 108 ? 33.847 30.069 22.577 1.00 24.41 109 GLY C C 1
ATOM 3738 O O . GLY C 1 108 ? 33.316 30.032 21.461 1.00 22.65 109 GLY C O 1
ATOM 3739 N N . ALA C 1 109 ? 34.219 28.972 23.285 1.00 21.44 110 ALA C N 1
ATOM 3740 C CA . ALA C 1 109 ? 34.077 27.567 22.902 1.00 21.51 110 ALA C CA 1
ATOM 3741 C C . ALA C 1 109 ? 34.966 27.182 21.680 1.00 28.03 110 ALA C C 1
ATOM 3742 O O . ALA C 1 109 ? 35.612 28.054 21.086 1.00 28.30 110 ALA C O 1
ATOM 3744 N N . ALA C 1 110 ? 35.041 25.883 21.354 1.00 26.44 111 ALA C N 1
ATOM 3745 C CA . ALA C 1 110 ? 35.891 25.393 20.263 1.00 28.94 111 ALA C CA 1
ATOM 3746 C C . ALA C 1 110 ? 35.366 25.757 18.885 1.00 34.27 111 ALA C C 1
ATOM 3747 O O . ALA C 1 110 ? 34.219 26.176 18.755 1.00 33.39 111 ALA C O 1
ATOM 3749 N N . ALA C 1 111 ? 36.231 25.595 17.865 1.00 33.43 112 ALA C N 1
ATOM 3750 C CA . ALA C 1 111 ? 36.040 25.835 16.430 1.00 34.20 112 ALA C CA 1
ATOM 3751 C C . ALA C 1 111 ? 34.704 26.493 16.021 1.00 35.65 112 ALA C C 1
ATOM 3752 O O . ALA C 1 111 ? 34.573 27.704 16.160 1.00 35.69 112 ALA C O 1
ATOM 3754 N N . GLN C 1 112 ? 33.741 25.704 15.512 1.00 30.88 113 GLN C N 1
ATOM 3755 C CA . GLN C 1 112 ? 32.459 26.117 14.953 1.00 29.66 113 GLN C CA 1
ATOM 3756 C C . GLN C 1 112 ? 31.294 26.145 15.943 1.00 30.78 113 GLN C C 1
ATOM 3757 O O . GLN C 1 112 ? 30.143 26.314 15.520 1.00 29.27 113 GLN C O 1
ATOM 3759 N N . VAL C 1 113 ? 31.576 25.981 17.252 1.00 27.16 114 VAL C N 1
ATOM 3760 C CA . VAL C 1 113 ? 30.540 25.956 18.299 1.00 25.30 114 VAL C CA 1
ATOM 3761 C C . VAL C 1 113 ? 29.790 27.301 18.406 1.00 27.39 114 VAL C C 1
ATOM 3762 O O . VAL C 1 113 ? 28.548 27.297 18.445 1.00 25.15 114 VAL C O 1
ATOM 3766 N N . ALA C 1 114 ? 30.520 28.440 18.400 1.00 23.71 115 ALA C N 1
ATOM 3767 C CA . ALA C 1 114 ? 29.877 29.755 18.490 1.00 22.74 115 ALA C CA 1
ATOM 3768 C C . ALA C 1 114 ? 29.054 30.088 17.236 1.00 26.45 115 ALA C C 1
ATOM 3769 O O . ALA C 1 114 ? 28.000 30.736 17.315 1.00 24.14 115 ALA C O 1
ATOM 3771 N N . GLU C 1 115 ? 29.517 29.596 16.087 1.00 26.41 116 GLU C N 1
ATOM 3772 C CA . GLU C 1 115 ? 28.835 29.766 14.811 1.00 26.98 116 GLU C CA 1
ATOM 3773 C C . GLU C 1 115 ? 27.516 28.970 14.814 1.00 29.28 116 GLU C C 1
ATOM 3774 O O . GLU C 1 115 ? 26.477 29.497 14.395 1.00 28.12 116 GLU C O 1
ATOM 3776 N N . GLN C 1 116 ? 27.561 27.718 15.326 1.00 26.21 117 GLN C N 1
ATOM 3777 C CA . GLN C 1 116 ? 26.389 26.840 15.432 1.00 25.55 117 GLN C CA 1
ATOM 3778 C C . GLN C 1 116 ? 25.391 27.399 16.428 1.00 28.09 117 GLN C C 1
ATOM 3779 O O . GLN C 1 116 ? 24.190 27.367 16.151 1.00 27.93 117 GLN C O 1
ATOM 3785 N N . ALA C 1 117 ? 25.894 27.951 17.567 1.00 24.07 118 ALA C N 1
ATOM 3786 C CA . ALA C 1 117 ? 25.088 28.590 18.612 1.00 22.36 118 ALA C CA 1
ATOM 3787 C C . ALA C 1 117 ? 24.327 29.779 18.011 1.00 24.60 118 ALA C C 1
ATOM 3788 O O . ALA C 1 117 ? 23.127 29.918 18.254 1.00 24.96 118 ALA C O 1
ATOM 3790 N N . ARG C 1 118 ? 25.015 30.599 17.196 1.00 21.32 119 ARG C N 1
ATOM 3791 C CA . ARG C 1 118 ? 24.440 31.752 16.477 1.00 21.12 119 ARG C CA 1
ATOM 3792 C C . ARG C 1 118 ? 23.286 31.295 15.579 1.00 25.34 119 ARG C C 1
ATOM 3793 O O . ARG C 1 118 ? 22.185 31.845 15.677 1.00 25.47 119 ARG C O 1
ATOM 3801 N N . ALA C 1 119 ? 23.537 30.276 14.732 1.00 23.61 120 ALA C N 1
ATOM 3802 C CA . ALA C 1 119 ? 22.541 29.716 13.820 1.00 25.16 120 ALA C CA 1
ATOM 3803 C C . ALA C 1 119 ? 21.292 29.244 14.576 1.00 28.25 120 ALA C C 1
ATOM 3804 O O . ALA C 1 119 ? 20.176 29.557 14.167 1.00 27.51 120 ALA C O 1
ATOM 3806 N N . ASN C 1 120 ? 21.492 28.547 15.715 1.00 24.65 121 ASN C N 1
ATOM 3807 C CA . ASN C 1 120 ? 20.395 28.032 16.530 1.00 24.30 121 ASN C CA 1
ATOM 3808 C C . ASN C 1 120 ? 19.616 29.140 17.258 1.00 24.99 121 ASN C C 1
ATOM 3809 O O . ASN C 1 120 ? 18.387 29.061 17.329 1.00 22.39 121 ASN C O 1
ATOM 3814 N N . LEU C 1 121 ? 20.310 30.186 17.732 1.00 20.74 122 LEU C N 1
ATOM 3815 C CA . LEU C 1 121 ? 19.661 31.335 18.380 1.00 19.98 122 LEU C CA 1
ATOM 3816 C C . LEU C 1 121 ? 18.821 32.144 17.368 1.00 23.35 122 LEU C C 1
ATOM 3817 O O . LEU C 1 121 ? 17.763 32.661 17.726 1.00 21.60 122 LEU C O 1
ATOM 3822 N N . GLU C 1 122 ? 19.258 32.188 16.101 1.00 22.89 123 GLU C N 1
ATOM 3823 C CA . GLU C 1 122 ? 18.523 32.875 15.023 1.00 24.93 123 GLU C CA 1
ATOM 3824 C C . GLU C 1 122 ? 17.203 32.152 14.717 1.00 32.12 123 GLU C C 1
ATOM 3825 O O . GLU C 1 122 ? 16.210 32.812 14.389 1.00 32.53 123 GLU C O 1
ATOM 3831 N N . LYS C 1 123 ? 17.184 30.799 14.860 1.00 28.73 124 LYS C N 1
ATOM 3832 C CA . LYS C 1 123 ? 15.975 29.994 14.674 1.00 29.53 124 LYS C CA 1
ATOM 3833 C C . LYS C 1 123 ? 15.051 30.146 15.899 1.00 34.54 124 LYS C C 1
ATOM 3834 O O . LYS C 1 123 ? 13.842 30.303 15.734 1.00 34.84 124 LYS C O 1
ATOM 3840 N N . LEU C 1 124 ? 15.624 30.073 17.123 1.00 30.78 125 LEU C N 1
ATOM 3841 C CA . LEU C 1 124 ? 14.891 30.181 18.389 1.00 31.12 125 LEU C CA 1
ATOM 3842 C C . LEU C 1 124 ? 14.283 31.555 18.626 1.00 33.52 125 LEU C C 1
ATOM 3843 O O . LEU C 1 124 ? 13.172 31.646 19.157 1.00 32.34 125 LEU C O 1
ATOM 3848 N N . TYR C 1 125 ? 15.044 32.621 18.296 1.00 28.33 126 TYR C N 1
ATOM 3849 C CA . TYR C 1 125 ? 14.626 33.997 18.511 1.00 27.38 126 TYR C CA 1
ATOM 3850 C C . TYR C 1 125 ? 14.668 34.771 17.206 1.00 30.05 126 TYR C C 1
ATOM 3851 O O . TYR C 1 125 ? 15.647 35.470 16.955 1.00 28.51 126 TYR C O 1
ATOM 3860 N N . PRO C 1 126 ? 13.631 34.626 16.343 1.00 28.37 127 PRO C N 1
ATOM 3861 C CA . PRO C 1 126 ? 13.647 35.334 15.053 1.00 29.32 127 PRO C CA 1
ATOM 3862 C C . PRO C 1 126 ? 13.819 36.839 15.208 1.00 32.90 127 PRO C C 1
ATOM 3863 O O . PRO C 1 126 ? 13.169 37.456 16.053 1.00 31.85 127 PRO C O 1
ATOM 3867 N N . GLY C 1 127 ? 14.756 37.386 14.448 1.00 30.49 128 GLY C N 1
ATOM 3868 C CA . GLY C 1 127 ? 15.082 38.807 14.475 1.00 30.42 128 GLY C CA 1
ATOM 3869 C C . GLY C 1 127 ? 16.341 39.134 15.250 1.00 32.29 128 GLY C C 1
ATOM 3870 O O . GLY C 1 127 ? 16.829 40.267 15.153 1.00 32.40 128 GLY C O 1
ATOM 3871 N N . VAL C 1 128 ? 16.862 38.154 16.048 1.00 25.60 129 VAL C N 1
ATOM 3872 C CA . VAL C 1 128 ? 18.063 38.350 16.875 1.00 24.59 129 VAL C CA 1
ATOM 3873 C C . VAL C 1 128 ? 19.233 38.834 16.007 1.00 26.70 129 VAL C C 1
ATOM 3874 O O . VAL C 1 128 ? 19.440 38.313 14.906 1.00 25.01 129 VAL C O 1
ATOM 3878 N N . LYS C 1 129 ? 19.939 39.871 16.484 1.00 22.48 130 LYS C N 1
ATOM 3879 C CA . LYS C 1 129 ? 21.050 40.481 15.767 1.00 23.09 130 LYS C CA 1
ATOM 3880 C C . LYS C 1 129 ? 22.396 40.088 16.372 1.00 27.01 130 LYS C C 1
ATOM 3881 O O . LYS C 1 129 ? 22.908 40.761 17.275 1.00 25.90 130 LYS C O 1
ATOM 3884 N N . ILE C 1 130 ? 22.955 38.967 15.882 1.00 23.28 131 ILE C N 1
ATOM 3885 C CA . ILE C 1 130 ? 24.263 38.472 16.307 1.00 22.24 131 ILE C CA 1
ATOM 3886 C C . ILE C 1 130 ? 25.235 38.923 15.220 1.00 28.90 131 ILE C C 1
ATOM 3887 O O . ILE C 1 130 ? 25.217 38.405 14.100 1.00 29.56 131 ILE C O 1
ATOM 3892 N N . VAL C 1 131 ? 26.009 39.969 15.529 1.00 26.95 132 VAL C N 1
ATOM 3893 C CA . VAL C 1 131 ? 26.909 40.640 14.587 1.00 28.13 132 VAL C CA 1
ATOM 3894 C C . VAL C 1 131 ? 28.223 39.897 14.340 1.00 31.43 132 VAL C C 1
ATOM 3895 O O . VAL C 1 131 ? 28.884 40.143 13.332 1.00 32.51 132 VAL C O 1
ATOM 3899 N N . GLY C 1 132 ? 28.581 38.993 15.231 1.00 26.90 133 GLY C N 1
ATOM 3900 C CA . GLY C 1 132 ? 29.821 38.256 15.078 1.00 27.20 133 GLY C CA 1
ATOM 3901 C C . GLY C 1 132 ? 30.031 37.184 16.110 1.00 28.39 133 GLY C C 1
ATOM 3902 O O . GLY C 1 132 ? 29.389 37.180 17.163 1.00 26.92 133 GLY C O 1
ATOM 3903 N N . THR C 1 133 ? 30.937 36.268 15.783 1.00 25.34 134 THR C N 1
ATOM 3904 C CA . THR C 1 133 ? 31.317 35.132 16.609 1.00 26.87 134 THR C CA 1
ATOM 3905 C C . THR C 1 133 ? 32.819 34.912 16.513 1.00 31.96 134 THR C C 1
ATOM 3906 O O . THR C 1 133 ? 33.423 35.266 15.502 1.00 31.88 134 THR C O 1
ATOM 3910 N N . HIS C 1 134 ? 33.411 34.323 17.563 1.00 28.57 135 HIS C N 1
ATOM 3911 C CA . HIS C 1 134 ? 34.830 33.949 17.579 1.00 29.95 135 HIS C CA 1
ATOM 3912 C C . HIS C 1 134 ? 35.041 32.861 18.609 1.00 34.00 135 HIS C C 1
ATOM 3913 O O . HIS C 1 134 ? 34.437 32.909 19.689 1.00 31.42 135 HIS C O 1
ATOM 3920 N N . HIS C 1 135 ? 35.904 31.873 18.283 1.00 31.44 136 HIS C N 1
ATOM 3921 C CA . HIS C 1 135 ? 36.227 30.776 19.195 1.00 31.41 136 HIS C CA 1
ATOM 3922 C C . HIS C 1 135 ? 36.958 31.288 20.443 1.00 31.89 136 HIS C C 1
ATOM 3923 O O . HIS C 1 135 ? 37.529 32.384 20.424 1.00 29.72 136 HIS C O 1
ATOM 3930 N N . GLY C 1 136 ? 36.934 30.499 21.513 1.00 28.79 137 GLY C N 1
ATOM 3931 C CA . GLY C 1 136 ? 37.563 30.882 22.768 1.00 28.77 137 GLY C CA 1
ATOM 3932 C C . GLY C 1 136 ? 38.919 30.288 23.089 1.00 36.63 137 GLY C C 1
ATOM 3933 O O . GLY C 1 136 ? 39.318 30.304 24.255 1.00 38.67 137 GLY C O 1
ATOM 3934 N N . TYR C 1 137 ? 39.647 29.773 22.103 1.00 33.86 138 TYR C N 1
ATOM 3935 C CA . TYR C 1 137 ? 40.949 29.209 22.426 1.00 34.92 138 TYR C CA 1
ATOM 3936 C C . TYR C 1 137 ? 42.061 30.075 21.814 1.00 39.87 138 TYR C C 1
ATOM 3937 O O . TYR C 1 137 ? 43.020 29.582 21.219 1.00 41.33 138 TYR C O 1
ATOM 3946 N N . PHE C 1 138 ? 41.929 31.392 22.028 1.00 35.38 139 PHE C N 1
ATOM 3947 C CA . PHE C 1 138 ? 42.859 32.426 21.548 1.00 35.25 139 PHE C CA 1
ATOM 3948 C C . PHE C 1 138 ? 43.995 32.717 22.557 1.00 40.19 139 PHE C C 1
ATOM 3949 O O . PHE C 1 138 ? 43.827 32.520 23.760 1.00 38.15 139 PHE C O 1
ATOM 3957 N N . THR C 1 139 ? 45.122 33.227 22.066 1.00 40.88 140 THR C N 1
ATOM 3958 C CA . THR C 1 139 ? 46.269 33.594 22.917 1.00 41.78 140 THR C CA 1
ATOM 3959 C C . THR C 1 139 ? 46.104 35.051 23.405 1.00 45.50 140 THR C C 1
ATOM 3960 O O . THR C 1 139 ? 45.249 35.768 22.880 1.00 44.09 140 THR C O 1
ATOM 3964 N N . GLU C 1 140 ? 46.943 35.492 24.373 1.00 42.67 141 GLU C N 1
ATOM 3965 C CA . GLU C 1 140 ? 46.968 36.848 24.952 1.00 42.76 141 GLU C CA 1
ATOM 3966 C C . GLU C 1 140 ? 47.286 37.910 23.883 1.00 48.85 141 GLU C C 1
ATOM 3967 O O . GLU C 1 140 ? 46.759 39.026 23.941 1.00 48.37 141 GLU C O 1
ATOM 3973 N N . GLU C 1 141 ? 48.147 37.549 22.909 1.00 46.47 142 GLU C N 1
ATOM 3974 C CA . GLU C 1 141 ? 48.564 38.400 21.794 1.00 47.76 142 GLU C CA 1
ATOM 3975 C C . GLU C 1 141 ? 47.441 38.620 20.756 1.00 50.48 142 GLU C C 1
ATOM 3976 O O . GLU C 1 141 ? 47.507 39.578 19.981 1.00 51.49 142 GLU C O 1
ATOM 3982 N N . GLU C 1 142 ? 46.417 37.747 20.749 1.00 44.19 143 GLU C N 1
ATOM 3983 C CA . GLU C 1 142 ? 45.292 37.816 19.816 1.00 43.33 143 GLU C CA 1
ATOM 3984 C C . GLU C 1 142 ? 44.102 38.615 20.353 1.00 44.29 143 GLU C C 1
ATOM 3985 O O . GLU C 1 142 ? 43.273 39.048 19.552 1.00 43.67 143 GLU C O 1
ATOM 3987 N N . GLU C 1 143 ? 44.020 38.826 21.694 1.00 38.83 144 GLU C N 1
ATOM 3988 C CA . GLU C 1 143 ? 42.894 39.508 22.338 1.00 36.88 144 GLU C CA 1
ATOM 3989 C C . GLU C 1 143 ? 42.693 40.958 21.842 1.00 41.93 144 GLU C C 1
ATOM 3990 O O . GLU C 1 143 ? 41.553 41.298 21.552 1.00 41.70 144 GLU C O 1
ATOM 3996 N N . ASN C 1 144 ? 43.757 41.765 21.643 1.00 40.09 145 ASN C N 1
ATOM 3997 C CA . ASN C 1 144 ? 43.608 43.154 21.137 1.00 40.71 145 ASN C CA 1
ATOM 3998 C C . ASN C 1 144 ? 42.864 43.214 19.812 1.00 44.05 145 ASN C C 1
ATOM 3999 O O . ASN C 1 144 ? 41.966 44.047 19.655 1.00 43.53 145 ASN C O 1
ATOM 4004 N N . LYS C 1 145 ? 43.208 42.291 18.889 1.00 40.61 146 LYS C N 1
ATOM 4005 C CA . LYS C 1 145 ? 42.583 42.186 17.573 1.00 41.08 146 LYS C CA 1
ATOM 4006 C C . LYS C 1 145 ? 41.144 41.767 17.738 1.00 41.90 146 LYS C C 1
ATOM 4007 O O . LYS C 1 145 ? 40.266 42.384 17.130 1.00 41.64 146 LYS C O 1
ATOM 4009 N N . ILE C 1 146 ? 40.895 40.753 18.615 1.00 35.33 147 ILE C N 1
ATOM 4010 C CA . ILE C 1 146 ? 39.562 40.238 18.902 1.00 33.30 147 ILE C CA 1
ATOM 4011 C C . ILE C 1 146 ? 38.664 41.310 19.484 1.00 33.92 147 ILE C C 1
ATOM 4012 O O . ILE C 1 146 ? 37.518 41.423 19.055 1.00 33.42 147 ILE C O 1
ATOM 4014 N N . ILE C 1 147 ? 39.191 42.114 20.439 1.00 30.28 148 ILE C N 1
ATOM 4015 C CA . ILE C 1 147 ? 38.474 43.214 21.110 1.00 29.59 148 ILE C CA 1
ATOM 4016 C C . ILE C 1 147 ? 38.134 44.311 20.092 1.00 32.86 148 ILE C C 1
ATOM 4017 O O . ILE C 1 147 ? 37.028 44.861 20.134 1.00 30.45 148 ILE C O 1
ATOM 4022 N N . GLU C 1 148 ? 39.052 44.556 19.134 1.00 31.13 149 GLU C N 1
ATOM 4023 C CA . GLU C 1 148 ? 38.843 45.519 18.050 1.00 32.72 149 GLU C CA 1
ATOM 4024 C C . GLU C 1 148 ? 37.650 45.107 17.168 1.00 36.36 149 GLU C C 1
ATOM 4025 O O . GLU C 1 148 ? 36.864 45.972 16.805 1.00 35.40 149 GLU C O 1
ATOM 4027 N N . GLU C 1 149 ? 37.483 43.795 16.878 1.00 33.95 150 GLU C N 1
ATOM 4028 C CA . GLU C 1 149 ? 36.351 43.277 16.080 1.00 33.17 150 GLU C CA 1
ATOM 4029 C C . GLU C 1 149 ? 35.014 43.470 16.813 1.00 31.68 150 GLU C C 1
ATOM 4030 O O . GLU C 1 149 ? 34.030 43.899 16.200 1.00 29.99 150 GLU C O 1
ATOM 4036 N N . ILE C 1 150 ? 34.974 43.133 18.115 1.00 25.54 151 ILE C N 1
ATOM 4037 C CA . ILE C 1 150 ? 33.783 43.301 18.958 1.00 24.02 151 ILE C CA 1
ATOM 4038 C C . ILE C 1 150 ? 33.396 44.797 18.986 1.00 29.69 151 ILE C C 1
ATOM 4039 O O . ILE C 1 150 ? 32.218 45.139 18.809 1.00 28.37 151 ILE C O 1
ATOM 4044 N N . ASN C 1 151 ? 34.415 45.674 19.161 1.00 27.47 152 ASN C N 1
ATOM 4045 C CA . ASN C 1 151 ? 34.288 47.129 19.159 1.00 27.13 152 ASN C CA 1
ATOM 4046 C C . ASN C 1 151 ? 33.736 47.693 17.838 1.00 30.05 152 ASN C C 1
ATOM 4047 O O . ASN C 1 151 ? 32.740 48.418 17.873 1.00 28.44 152 ASN C O 1
ATOM 4052 N N . ASN C 1 152 ? 34.399 47.382 16.696 1.00 27.66 153 ASN C N 1
ATOM 4053 C CA . ASN C 1 152 ? 34.068 47.866 15.347 1.00 28.42 153 ASN C CA 1
ATOM 4054 C C . ASN C 1 152 ? 32.667 47.502 14.891 1.00 31.08 153 ASN C C 1
ATOM 4055 O O . ASN C 1 152 ? 31.956 48.361 14.375 1.00 30.77 153 ASN C O 1
ATOM 4060 N N . LYS C 1 153 ? 32.257 46.252 15.122 1.00 29.46 154 LYS C N 1
ATOM 4061 C CA . LYS C 1 153 ? 30.933 45.725 14.767 1.00 30.09 154 LYS C CA 1
ATOM 4062 C C . LYS C 1 153 ? 29.770 46.309 15.607 1.00 35.28 154 LYS C C 1
ATOM 4063 O O . LYS C 1 153 ? 28.607 45.985 15.337 1.00 37.03 154 LYS C O 1
ATOM 4069 N N . GLY C 1 154 ? 30.082 47.181 16.568 1.00 30.25 155 GLY C N 1
ATOM 4070 C CA . GLY C 1 154 ? 29.093 47.851 17.411 1.00 29.39 155 GLY C CA 1
ATOM 4071 C C . GLY C 1 154 ? 28.264 46.932 18.302 1.00 31.26 155 GLY C C 1
ATOM 4072 O O . GLY C 1 154 ? 27.078 47.198 18.540 1.00 28.92 155 GLY C O 1
ATOM 4073 N N . ALA C 1 155 ? 28.871 45.842 18.806 1.00 27.24 156 ALA C N 1
ATOM 4074 C CA . ALA C 1 155 ? 28.166 44.927 19.705 1.00 25.98 156 ALA C CA 1
ATOM 4075 C C . ALA C 1 155 ? 27.909 45.647 21.028 1.00 25.53 156 ALA C C 1
ATOM 4076 O O . ALA C 1 155 ? 28.780 46.356 21.534 1.00 22.12 156 ALA C O 1
ATOM 4078 N N . GLU C 1 156 ? 26.685 45.527 21.531 1.00 21.27 157 GLU C N 1
ATOM 4079 C CA . GLU C 1 156 ? 26.289 46.142 22.794 1.00 19.34 157 GLU C CA 1
ATOM 4080 C C . GLU C 1 156 ? 26.344 45.100 23.880 1.00 18.53 157 GLU C C 1
ATOM 4081 O O . GLU C 1 156 ? 26.510 45.437 25.050 1.00 15.66 157 GLU C O 1
ATOM 4087 N N . VAL C 1 157 ? 26.176 43.821 23.484 1.00 15.81 158 VAL C N 1
ATOM 4088 C CA . VAL C 1 157 ? 26.168 42.696 24.408 1.00 14.07 158 VAL C CA 1
ATOM 4089 C C . VAL C 1 157 ? 27.203 41.659 23.970 1.00 19.52 158 VAL C C 1
ATOM 4090 O O . VAL C 1 157 ? 27.209 41.192 22.823 1.00 20.43 158 VAL C O 1
ATOM 4094 N N . LEU C 1 158 ? 28.056 41.277 24.903 1.00 15.21 159 LEU C N 1
ATOM 4095 C CA . LEU C 1 158 ? 29.076 40.287 24.631 1.00 14.40 159 LEU C CA 1
ATOM 4096 C C . LEU C 1 158 ? 28.935 39.126 25.608 1.00 19.31 159 LEU C C 1
ATOM 4097 O O . LEU C 1 158 ? 29.022 39.326 26.823 1.00 18.78 159 LEU C O 1
ATOM 4102 N N . PHE C 1 159 ? 28.695 37.916 25.075 1.00 16.34 160 PHE C N 1
ATOM 4103 C CA . PHE C 1 159 ? 28.624 36.709 25.889 1.00 16.08 160 PHE C CA 1
ATOM 4104 C C . PHE C 1 159 ? 29.979 36.021 25.782 1.00 19.18 160 PHE C C 1
ATOM 4105 O O . PHE C 1 159 ? 30.486 35.805 24.670 1.00 15.88 160 PHE C O 1
ATOM 4113 N N . VAL C 1 160 ? 30.592 35.757 26.951 1.00 16.29 161 VAL C N 1
ATOM 4114 C CA . VAL C 1 160 ? 31.958 35.204 27.053 1.00 15.51 161 VAL C CA 1
ATOM 4115 C C . VAL C 1 160 ? 31.894 33.762 27.600 1.00 19.62 161 VAL C C 1
ATOM 4116 O O . VAL C 1 160 ? 31.758 33.545 28.808 1.00 19.23 161 VAL C O 1
ATOM 4120 N N . ALA C 1 161 ? 31.963 32.781 26.682 1.00 16.74 162 ALA C N 1
ATOM 4121 C CA . ALA C 1 161 ? 31.858 31.355 27.008 1.00 16.36 162 ALA C CA 1
ATOM 4122 C C . ALA C 1 161 ? 33.244 30.727 27.170 1.00 21.96 162 ALA C C 1
ATOM 4123 O O . ALA C 1 161 ? 33.667 29.901 26.351 1.00 22.73 162 ALA C O 1
ATOM 4125 N N . LEU C 1 162 ? 33.949 31.149 28.237 1.00 19.43 163 LEU C N 1
ATOM 4126 C CA . LEU C 1 162 ? 35.315 30.725 28.531 1.00 20.54 163 LEU C CA 1
ATOM 4127 C C . LEU C 1 162 ? 35.445 29.825 29.769 1.00 23.05 163 LEU C C 1
ATOM 4128 O O . LEU C 1 162 ? 36.451 29.129 29.915 1.00 22.29 163 LEU C O 1
ATOM 4133 N N . GLY C 1 163 ? 34.444 29.880 30.638 1.00 19.86 164 GLY C N 1
ATOM 4134 C CA . GLY C 1 163 ? 34.424 29.150 31.901 1.00 19.45 164 GLY C CA 1
ATOM 4135 C C . GLY C 1 163 ? 34.950 29.986 33.060 1.00 20.65 164 GLY C C 1
ATOM 4136 O O . GLY C 1 163 ? 35.809 30.833 32.857 1.00 19.88 164 GLY C O 1
ATOM 4137 N N . ALA C 1 164 ? 34.436 29.764 34.283 1.00 17.30 165 ALA C N 1
ATOM 4138 C CA . ALA C 1 164 ? 34.869 30.513 35.475 1.00 16.96 165 ALA C CA 1
ATOM 4139 C C . ALA C 1 164 ? 36.166 29.908 36.040 1.00 21.52 165 ALA C C 1
ATOM 4140 O O . ALA C 1 164 ? 36.283 28.690 36.045 1.00 21.67 165 ALA C O 1
ATOM 4142 N N . PRO C 1 165 ? 37.166 30.699 36.509 1.00 18.68 166 PRO C N 1
ATOM 4143 C CA . PRO C 1 165 ? 37.206 32.169 36.590 1.00 18.46 166 PRO C CA 1
ATOM 4144 C C . PRO C 1 165 ? 37.743 32.883 35.340 1.00 21.09 166 PRO C C 1
ATOM 4145 O O . PRO C 1 165 ? 37.719 34.106 35.324 1.00 19.93 166 PRO C O 1
ATOM 4149 N N . LYS C 1 166 ? 38.226 32.140 34.310 1.00 18.16 167 LYS C N 1
ATOM 4150 C CA . LYS C 1 166 ? 38.804 32.718 33.082 1.00 17.94 167 LYS C CA 1
ATOM 4151 C C . LYS C 1 166 ? 37.919 33.788 32.427 1.00 19.53 167 LYS C C 1
ATOM 4152 O O . LYS C 1 166 ? 38.423 34.863 32.096 1.00 20.19 167 LYS C O 1
ATOM 4158 N N . GLN C 1 167 ? 36.621 33.519 32.261 1.00 14.41 168 GLN C N 1
ATOM 4159 C CA . GLN C 1 167 ? 35.691 34.461 31.649 1.00 14.04 168 GLN C CA 1
ATOM 4160 C C . GLN C 1 167 ? 35.617 35.813 32.395 1.00 16.93 168 GLN C C 1
ATOM 4161 O O . GLN C 1 167 ? 35.697 36.832 31.733 1.00 17.27 168 GLN C O 1
ATOM 4167 N N . GLU C 1 168 ? 35.490 35.822 33.746 1.00 14.33 169 GLU C N 1
ATOM 4168 C CA . GLU C 1 168 ? 35.437 37.062 34.542 1.00 14.63 169 GLU C CA 1
ATOM 4169 C C . GLU C 1 168 ? 36.767 37.791 34.505 1.00 20.85 169 GLU C C 1
ATOM 4170 O O . GLU C 1 168 ? 36.788 39.015 34.356 1.00 21.35 169 GLU C O 1
ATOM 4176 N N . LYS C 1 169 ? 37.881 37.039 34.630 1.00 19.01 170 LYS C N 1
ATOM 4177 C CA . LYS C 1 169 ? 39.235 37.577 34.603 1.00 18.98 170 LYS C CA 1
ATOM 4178 C C . LYS C 1 169 ? 39.568 38.218 33.257 1.00 24.57 170 LYS C C 1
ATOM 4179 O O . LYS C 1 169 ? 40.154 39.300 33.248 1.00 23.19 170 LYS C O 1
ATOM 4185 N N . TRP C 1 170 ? 39.185 37.569 32.128 1.00 21.12 171 TRP C N 1
ATOM 4186 C CA . TRP C 1 170 ? 39.403 38.104 30.780 1.00 20.19 171 TRP C CA 1
ATOM 4187 C C . TRP C 1 170 ? 38.622 39.413 30.600 1.00 21.46 171 TRP C C 1
ATOM 4188 O O . TRP C 1 170 ? 39.195 40.389 30.130 1.00 19.74 171 TRP C O 1
ATOM 4199 N N . ILE C 1 171 ? 37.314 39.433 30.987 1.00 18.63 172 ILE C N 1
ATOM 4200 C CA . ILE C 1 171 ? 36.478 40.636 30.907 1.00 18.53 172 ILE C CA 1
ATOM 4201 C C . ILE C 1 171 ? 37.110 41.780 31.733 1.00 22.94 172 ILE C C 1
ATOM 4202 O O . ILE C 1 171 ? 37.316 42.859 31.193 1.00 23.04 172 ILE C O 1
ATOM 4207 N N . TYR C 1 172 ? 37.401 41.535 33.030 1.00 20.71 173 TYR C N 1
ATOM 4208 C CA . TYR C 1 172 ? 37.962 42.521 33.957 1.00 20.67 173 TYR C CA 1
ATOM 4209 C C . TYR C 1 172 ? 39.297 43.064 33.503 1.00 24.75 173 TYR C C 1
ATOM 4210 O O . TYR C 1 172 ? 39.487 44.271 33.555 1.00 24.24 173 TYR C O 1
ATOM 4219 N N . LYS C 1 173 ? 40.209 42.200 33.015 1.00 21.60 174 LYS C N 1
ATOM 4220 C CA . LYS C 1 173 ? 41.515 42.642 32.496 1.00 22.32 174 LYS C CA 1
ATOM 4221 C C . LYS C 1 173 ? 41.340 43.575 31.304 1.00 25.27 174 LYS C C 1
ATOM 4222 O O . LYS C 1 173 ? 42.133 44.499 31.132 1.00 24.59 174 LYS C O 1
ATOM 4224 N N . ASN C 1 174 ? 40.260 43.366 30.514 1.00 22.55 175 ASN C N 1
ATOM 4225 C CA . ASN C 1 174 ? 39.963 44.143 29.309 1.00 23.46 175 ASN C CA 1
ATOM 4226 C C . ASN C 1 174 ? 38.834 45.169 29.500 1.00 26.25 175 ASN C C 1
ATOM 4227 O O . ASN C 1 174 ? 38.274 45.644 28.518 1.00 22.92 175 ASN C O 1
ATOM 4232 N N . LYS C 1 175 ? 38.555 45.552 30.779 1.00 24.94 176 LYS C N 1
ATOM 4233 C CA . LYS C 1 175 ? 37.456 46.463 31.153 1.00 25.30 176 LYS C CA 1
ATOM 4234 C C . LYS C 1 175 ? 37.575 47.889 30.546 1.00 28.86 176 LYS C C 1
ATOM 4235 O O . LYS C 1 175 ? 36.547 48.539 30.337 1.00 27.04 176 LYS C O 1
ATOM 4241 N N . ASP C 1 176 ? 38.801 48.333 30.220 1.00 26.92 177 ASP C N 1
ATOM 4242 C CA . ASP C 1 176 ? 39.021 49.638 29.587 1.00 28.61 177 ASP C CA 1
ATOM 4243 C C . ASP C 1 176 ? 39.148 49.545 28.055 1.00 33.36 177 ASP C C 1
ATOM 4244 O O . ASP C 1 176 ? 39.167 50.572 27.384 1.00 37.39 177 ASP C O 1
ATOM 4249 N N . LYS C 1 177 ? 39.233 48.326 27.510 1.00 27.29 178 LYS C N 1
ATOM 4250 C CA . LYS C 1 177 ? 39.396 48.072 26.068 1.00 26.72 178 LYS C CA 1
ATOM 4251 C C . LYS C 1 177 ? 38.078 47.742 25.375 1.00 27.50 178 LYS C C 1
ATOM 4252 O O . LYS C 1 177 ? 37.887 48.102 24.211 1.00 25.60 178 LYS C O 1
ATOM 4258 N N . LEU C 1 178 ? 37.176 47.041 26.086 1.00 25.08 179 LEU C N 1
ATOM 4259 C CA . LEU C 1 178 ? 35.874 46.631 25.561 1.00 25.38 179 LEU C CA 1
ATOM 4260 C C . LEU C 1 178 ? 34.895 47.794 25.538 1.00 31.23 179 LEU C C 1
ATOM 4261 O O . LEU C 1 178 ? 34.654 48.426 26.571 1.00 31.57 179 LEU C O 1
ATOM 4266 N N . LYS C 1 179 ? 34.364 48.109 24.345 1.00 27.75 180 LYS C N 1
ATOM 4267 C CA . LYS C 1 179 ? 33.411 49.198 24.160 1.00 26.66 180 LYS C CA 1
ATOM 4268 C C . LYS C 1 179 ? 31.984 48.670 24.036 1.00 27.44 180 LYS C C 1
ATOM 4269 O O . LYS C 1 179 ? 31.181 49.207 23.274 1.00 26.84 180 LYS C O 1
ATOM 4275 N N . VAL C 1 180 ? 31.674 47.610 24.811 1.00 20.78 181 VAL C N 1
ATOM 4276 C CA . VAL C 1 180 ? 30.335 47.016 24.851 1.00 18.93 181 VAL C CA 1
ATOM 4277 C C . VAL C 1 180 ? 29.650 47.541 26.102 1.00 21.72 181 VAL C C 1
ATOM 4278 O O . VAL C 1 180 ? 30.318 47.998 27.028 1.00 19.38 181 VAL C O 1
ATOM 4282 N N . LYS C 1 181 ? 28.324 47.448 26.137 1.00 17.82 182 LYS C N 1
ATOM 4283 C CA . LYS C 1 181 ? 27.587 47.869 27.305 1.00 16.81 182 LYS C CA 1
ATOM 4284 C C . LYS C 1 181 ? 27.512 46.757 28.322 1.00 19.91 182 LYS C C 1
ATOM 4285 O O . LYS C 1 181 ? 27.483 47.036 29.502 1.00 19.03 182 LYS C O 1
ATOM 4291 N N . ILE C 1 182 ? 27.460 45.493 27.884 1.00 16.90 183 ILE C N 1
ATOM 4292 C CA . ILE C 1 182 ? 27.361 44.354 28.789 1.00 14.42 183 ILE C CA 1
ATOM 4293 C C . ILE C 1 182 ? 28.312 43.280 28.321 1.00 18.22 183 ILE C C 1
ATOM 4294 O O . ILE C 1 182 ? 28.297 42.922 27.133 1.00 15.46 183 ILE C O 1
ATOM 4299 N N . ALA C 1 183 ? 29.114 42.750 29.281 1.00 15.64 184 ALA C N 1
ATOM 4300 C CA . ALA C 1 183 ? 30.009 41.616 29.094 1.00 15.22 184 ALA C CA 1
ATOM 4301 C C . ALA C 1 183 ? 29.646 40.649 30.204 1.00 18.75 184 ALA C C 1
ATOM 4302 O O . ALA C 1 183 ? 29.656 41.015 31.386 1.00 16.39 184 ALA C O 1
ATOM 4312 N N . GLY C 1 185 ? 29.948 36.405 31.416 1.00 17.39 186 GLY C N 1
ATOM 4313 C CA . GLY C 1 185 ? 30.520 35.060 31.337 1.00 16.64 186 GLY C CA 1
ATOM 4314 C C . GLY C 1 185 ? 29.404 34.031 31.307 1.00 19.57 186 GLY C C 1
ATOM 4315 O O . GLY C 1 185 ? 28.474 34.124 32.111 1.00 18.02 186 GLY C O 1
ATOM 4316 N N . VAL C 1 186 ? 29.441 33.077 30.338 1.00 16.13 187 VAL C N 1
ATOM 4317 C CA . VAL C 1 186 ? 28.341 32.111 30.193 1.00 15.54 187 VAL C CA 1
ATOM 4318 C C . VAL C 1 186 ? 28.796 30.613 30.218 1.00 17.87 187 VAL C C 1
ATOM 4319 O O . VAL C 1 186 ? 27.973 29.732 29.943 1.00 16.26 187 VAL C O 1
ATOM 4323 N N . GLY C 1 187 ? 30.071 30.346 30.527 1.00 14.68 188 GLY C N 1
ATOM 4324 C CA . GLY C 1 187 ? 30.622 28.987 30.637 1.00 14.34 188 GLY C CA 1
ATOM 4325 C C . GLY C 1 187 ? 30.385 28.095 29.434 1.00 19.31 188 GLY C C 1
ATOM 4326 O O . GLY C 1 187 ? 30.759 28.453 28.315 1.00 20.76 188 GLY C O 1
ATOM 4327 N N . GLY C 1 188 ? 29.744 26.950 29.661 1.00 15.17 189 GLY C N 1
ATOM 4328 C CA . GLY C 1 188 ? 29.439 25.983 28.605 1.00 16.14 189 GLY C CA 1
ATOM 4329 C C . GLY C 1 188 ? 28.151 26.211 27.839 1.00 19.07 189 GLY C C 1
ATOM 4330 O O . GLY C 1 188 ? 27.740 25.335 27.082 1.00 20.04 189 GLY C O 1
ATOM 4331 N N . SER C 1 189 ? 27.526 27.411 27.981 1.00 17.39 190 SER C N 1
ATOM 4332 C CA . SER C 1 189 ? 26.242 27.770 27.346 1.00 16.87 190 SER C CA 1
ATOM 4333 C C . SER C 1 189 ? 26.212 27.678 25.813 1.00 19.81 190 SER C C 1
ATOM 4334 O O . SER C 1 189 ? 25.157 27.342 25.274 1.00 19.57 190 SER C O 1
ATOM 4337 N N . PHE C 1 190 ? 27.319 27.959 25.109 1.00 15.85 191 PHE C N 1
ATOM 4338 C CA . PHE C 1 190 ? 27.317 27.864 23.635 1.00 16.44 191 PHE C CA 1
ATOM 4339 C C . PHE C 1 190 ? 27.263 26.409 23.196 1.00 21.06 191 PHE C C 1
ATOM 4340 O O . PHE C 1 190 ? 26.545 26.089 22.245 1.00 21.99 191 PHE C O 1
ATOM 4348 N N . ASP C 1 191 ? 28.015 25.530 23.888 1.00 18.12 192 ASP C N 1
ATOM 4349 C CA . ASP C 1 191 ? 28.085 24.091 23.556 1.00 18.64 192 ASP C CA 1
ATOM 4350 C C . ASP C 1 191 ? 26.705 23.431 23.549 1.00 22.92 192 ASP C C 1
ATOM 4351 O O . ASP C 1 191 ? 26.364 22.740 22.590 1.00 23.86 192 ASP C O 1
ATOM 4356 N N . VAL C 1 192 ? 25.894 23.719 24.573 1.00 18.55 193 VAL C N 1
ATOM 4357 C CA . VAL C 1 192 ? 24.551 23.152 24.761 1.00 18.70 193 VAL C CA 1
ATOM 4358 C C . VAL C 1 192 ? 23.480 23.780 23.831 1.00 24.68 193 VAL C C 1
ATOM 4359 O O . VAL C 1 192 ? 22.427 23.178 23.642 1.00 26.09 193 VAL C O 1
ATOM 4363 N N . ILE C 1 193 ? 23.744 24.963 23.260 1.00 23.33 194 ILE C N 1
ATOM 4364 C CA . ILE C 1 193 ? 22.834 25.622 22.308 1.00 25.22 194 ILE C CA 1
ATOM 4365 C C . ILE C 1 193 ? 23.210 25.183 20.883 1.00 29.10 194 ILE C C 1
ATOM 4366 O O . ILE C 1 193 ? 22.357 25.221 20.001 1.00 28.88 194 ILE C O 1
ATOM 4371 N N . ALA C 1 194 ? 24.479 24.777 20.668 1.00 25.55 195 ALA C N 1
ATOM 4372 C CA . ALA C 1 194 ? 25.036 24.369 19.371 1.00 42.47 195 ALA C CA 1
ATOM 4373 C C . ALA C 1 194 ? 24.523 23.031 18.845 1.00 65.12 195 ALA C C 1
ATOM 4374 O O . ALA C 1 194 ? 24.375 22.083 19.606 1.00 32.93 195 ALA C O 1
ATOM 4376 N N . GLU D 1 2 ? -19.403 31.356 49.097 1.00 30.24 3 GLU D N 1
ATOM 4377 C CA . GLU D 1 2 ? -19.211 31.207 47.654 1.00 28.53 3 GLU D CA 1
ATOM 4378 C C . GLU D 1 2 ? -18.094 30.232 47.325 1.00 27.61 3 GLU D C 1
ATOM 4379 O O . GLU D 1 2 ? -18.183 29.562 46.300 1.00 24.50 3 GLU D O 1
ATOM 4381 N N . ARG D 1 3 ? -17.039 30.164 48.175 1.00 23.86 4 ARG D N 1
ATOM 4382 C CA . ARG D 1 3 ? -15.921 29.226 48.022 1.00 23.31 4 ARG D CA 1
ATOM 4383 C C . ARG D 1 3 ? -15.701 28.440 49.302 1.00 28.20 4 ARG D C 1
ATOM 4384 O O . ARG D 1 3 ? -15.810 28.980 50.411 1.00 28.76 4 ARG D O 1
ATOM 4392 N N . LEU D 1 4 ? -15.388 27.162 49.138 1.00 23.00 5 LEU D N 1
ATOM 4393 C CA . LEU D 1 4 ? -15.123 26.248 50.234 1.00 23.36 5 LEU D CA 1
ATOM 4394 C C . LEU D 1 4 ? -13.662 25.825 50.129 1.00 24.98 5 LEU D C 1
ATOM 4395 O O . LEU D 1 4 ? -13.153 25.604 49.023 1.00 22.10 5 LEU D O 1
ATOM 4400 N N . ASP D 1 5 ? -12.986 25.709 51.279 1.00 20.16 6 ASP D N 1
ATOM 4401 C CA . ASP D 1 5 ? -11.576 25.303 51.276 1.00 19.56 6 ASP D CA 1
ATOM 4402 C C . ASP D 1 5 ? -11.421 23.796 51.507 1.00 24.36 6 ASP D C 1
ATOM 4403 O O . ASP D 1 5 ? -11.791 23.289 52.566 1.00 25.03 6 ASP D O 1
ATOM 4408 N N . ILE D 1 6 ? -10.942 23.075 50.486 1.00 19.41 7 ILE D N 1
ATOM 4409 C CA . ILE D 1 6 ? -10.751 21.625 50.580 1.00 19.39 7 ILE D CA 1
ATOM 4410 C C . ILE D 1 6 ? -9.259 21.374 50.630 1.00 22.95 7 ILE D C 1
ATOM 4411 O O . ILE D 1 6 ? -8.596 21.354 49.578 1.00 20.40 7 ILE D O 1
ATOM 4416 N N . PHE D 1 7 ? -8.723 21.232 51.865 1.00 22.26 8 PHE D N 1
ATOM 4417 C CA . PHE D 1 7 ? -7.297 21.007 52.148 1.00 23.02 8 PHE D CA 1
ATOM 4418 C C . PHE D 1 7 ? -6.396 22.002 51.391 1.00 22.95 8 PHE D C 1
ATOM 4419 O O . PHE D 1 7 ? -5.436 21.594 50.736 1.00 22.05 8 PHE D O 1
ATOM 4427 N N . GLY D 1 8 ? -6.728 23.294 51.500 1.00 18.51 9 GLY D N 1
ATOM 4428 C CA . GLY D 1 8 ? -5.998 24.385 50.858 1.00 18.70 9 GLY D CA 1
ATOM 4429 C C . GLY D 1 8 ? -6.409 24.728 49.435 1.00 21.91 9 GLY D C 1
ATOM 4430 O O . GLY D 1 8 ? -5.962 25.742 48.894 1.00 22.44 9 GLY D O 1
ATOM 4431 N N . VAL D 1 9 ? -7.259 23.893 48.806 1.00 19.09 10 VAL D N 1
ATOM 4432 C CA . VAL D 1 9 ? -7.718 24.110 47.426 1.00 17.41 10 VAL D CA 1
ATOM 4433 C C . VAL D 1 9 ? -9.087 24.806 47.469 1.00 19.62 10 VAL D C 1
ATOM 4434 O O . VAL D 1 9 ? -10.030 24.221 47.986 1.00 17.16 10 VAL D O 1
ATOM 4438 N N . PRO D 1 10 ? -9.224 26.054 46.968 1.00 17.16 11 PRO D N 1
ATOM 4439 C CA . PRO D 1 10 ? -10.538 26.707 47.036 1.00 17.19 11 PRO D CA 1
ATOM 4440 C C . PRO D 1 10 ? -11.466 26.153 45.956 1.00 18.78 11 PRO D C 1
ATOM 4441 O O . PRO D 1 10 ? -11.057 25.969 44.825 1.00 17.03 11 PRO D O 1
ATOM 4445 N N . ILE D 1 11 ? -12.691 25.800 46.336 1.00 16.09 12 ILE D N 1
ATOM 4446 C CA . ILE D 1 11 ? -13.680 25.243 45.404 1.00 15.46 12 ILE D CA 1
ATOM 4447 C C . ILE D 1 11 ? -14.894 26.137 45.395 1.00 19.31 12 ILE D C 1
ATOM 4448 O O . ILE D 1 11 ? -15.485 26.355 46.447 1.00 18.54 12 ILE D O 1
ATOM 4453 N N . ASP D 1 12 ? -15.280 26.620 44.208 1.00 16.24 13 ASP D N 1
ATOM 4454 C CA . ASP D 1 12 ? -16.462 27.453 44.050 1.00 16.96 13 ASP D CA 1
ATOM 4455 C C . ASP D 1 12 ? -17.698 26.576 44.280 1.00 21.74 13 ASP D C 1
ATOM 4456 O O . ASP D 1 12 ? -17.817 25.499 43.687 1.00 19.61 13 ASP D O 1
ATOM 4461 N N . ARG D 1 13 ? -18.556 27.005 45.226 1.00 21.51 14 ARG D N 1
ATOM 4462 C CA . ARG D 1 13 ? -19.793 26.311 45.611 1.00 22.09 14 ARG D CA 1
ATOM 4463 C C . ARG D 1 13 ? -20.812 26.546 44.503 1.00 25.90 14 ARG D C 1
ATOM 4464 O O . ARG D 1 13 ? -21.662 27.428 44.602 1.00 24.78 14 ARG D O 1
ATOM 4472 N N . VAL D 1 14 ? -20.668 25.784 43.408 1.00 21.76 15 VAL D N 1
ATOM 4473 C CA . VAL D 1 14 ? -21.506 25.957 42.229 1.00 21.30 15 VAL D CA 1
ATOM 4474 C C . VAL D 1 14 ? -22.114 24.663 41.709 1.00 23.87 15 VAL D C 1
ATOM 4475 O O . VAL D 1 14 ? -21.477 23.604 41.758 1.00 22.18 15 VAL D O 1
ATOM 4479 N N . THR D 1 15 ? -23.339 24.778 41.148 1.00 19.82 16 THR D N 1
ATOM 4480 C CA . THR D 1 15 ? -23.983 23.681 40.437 1.00 20.00 16 THR D CA 1
ATOM 4481 C C . THR D 1 15 ? -23.404 23.775 39.021 1.00 24.66 16 THR D C 1
ATOM 4482 O O . THR D 1 15 ? -22.736 24.756 38.686 1.00 21.91 16 THR D O 1
ATOM 4494 N N . ILE D 1 17 ? -25.109 24.369 36.206 1.00 25.44 18 ILE D N 1
ATOM 4495 C CA . ILE D 1 17 ? -25.749 25.519 35.564 1.00 26.02 18 ILE D CA 1
ATOM 4496 C C . ILE D 1 17 ? -25.099 26.843 35.991 1.00 27.42 18 ILE D C 1
ATOM 4497 O O . ILE D 1 17 ? -24.863 27.709 35.138 1.00 25.70 18 ILE D O 1
ATOM 4502 N N . GLN D 1 18 ? -24.781 26.986 37.289 1.00 23.39 19 GLN D N 1
ATOM 4503 C CA . GLN D 1 18 ? -24.138 28.189 37.807 1.00 22.75 19 GLN D CA 1
ATOM 4504 C C . GLN D 1 18 ? -22.734 28.328 37.234 1.00 24.02 19 GLN D C 1
ATOM 4505 O O . GLN D 1 18 ? -22.322 29.441 36.901 1.00 22.07 19 GLN D O 1
ATOM 4511 N N . ALA D 1 19 ? -22.016 27.191 37.087 1.00 20.69 20 ALA D N 1
ATOM 4512 C CA . ALA D 1 19 ? -20.652 27.160 36.523 1.00 19.81 20 ALA D CA 1
ATOM 4513 C C . ALA D 1 19 ? -20.697 27.620 35.061 1.00 24.26 20 ALA D C 1
ATOM 4514 O O . ALA D 1 19 ? -19.903 28.471 34.675 1.00 22.82 20 ALA D O 1
ATOM 4516 N N . VAL D 1 20 ? -21.687 27.130 34.287 1.00 22.68 21 VAL D N 1
ATOM 4517 C CA . VAL D 1 20 ? -21.899 27.495 32.881 1.00 23.70 21 VAL D CA 1
ATOM 4518 C C . VAL D 1 20 ? -22.216 29.003 32.765 1.00 29.49 21 VAL D C 1
ATOM 4519 O O . VAL D 1 20 ? -21.628 29.683 31.918 1.00 27.71 21 VAL D O 1
ATOM 4523 N N . ASP D 1 21 ? -23.094 29.533 33.661 1.00 26.67 22 ASP D N 1
ATOM 4524 C CA . ASP D 1 21 ? -23.436 30.966 33.709 1.00 25.96 22 ASP D CA 1
ATOM 4525 C C . ASP D 1 21 ? -22.191 31.829 33.976 1.00 28.16 22 ASP D C 1
ATOM 4526 O O . ASP D 1 21 ? -22.031 32.868 33.339 1.00 27.70 22 ASP D O 1
ATOM 4531 N N . ILE D 1 22 ? -21.306 31.382 34.895 1.00 22.96 23 ILE D N 1
ATOM 4532 C CA . ILE D 1 22 ? -20.048 32.085 35.214 1.00 20.68 23 ILE D CA 1
ATOM 4533 C C . ILE D 1 22 ? -19.135 32.124 33.987 1.00 21.76 23 ILE D C 1
ATOM 4534 O O . ILE D 1 22 ? -18.602 33.186 33.651 1.00 21.92 23 ILE D O 1
ATOM 4539 N N . LEU D 1 23 ? -18.976 30.975 33.303 1.00 17.28 24 LEU D N 1
ATOM 4540 C CA . LEU D 1 23 ? -18.158 30.872 32.095 1.00 16.22 24 LEU D CA 1
ATOM 4541 C C . LEU D 1 23 ? -18.686 31.813 31.012 1.00 19.32 24 LEU D C 1
ATOM 4542 O O . LEU D 1 23 ? -17.896 32.474 30.357 1.00 18.67 24 LEU D O 1
ATOM 4547 N N . ASN D 1 24 ? -20.023 31.896 30.832 1.00 16.79 25 ASN D N 1
ATOM 4548 C CA . ASN D 1 24 ? -20.647 32.807 29.872 1.00 16.39 25 ASN D CA 1
ATOM 4549 C C . ASN D 1 24 ? -20.310 34.255 30.241 1.00 20.37 25 ASN D C 1
ATOM 4550 O O . ASN D 1 24 ? -19.961 35.030 29.348 1.00 19.44 25 ASN D O 1
ATOM 4555 N N . ASN D 1 25 ? -20.343 34.604 31.553 1.00 16.00 26 ASN D N 1
ATOM 4556 C CA . ASN D 1 25 ? -20.008 35.949 32.032 1.00 17.33 26 ASN D CA 1
ATOM 4557 C C . ASN D 1 25 ? -18.517 36.285 31.767 1.00 21.26 26 ASN D C 1
ATOM 4558 O O . ASN D 1 25 ? -18.191 37.420 31.416 1.00 22.36 26 ASN D O 1
ATOM 4563 N N . PHE D 1 26 ? -17.637 35.273 31.871 1.00 16.28 27 PHE D N 1
ATOM 4564 C CA . PHE D 1 26 ? -16.199 35.425 31.609 1.00 15.74 27 PHE D CA 1
ATOM 4565 C C . PHE D 1 26 ? -15.931 35.893 30.176 1.00 18.60 27 PHE D C 1
ATOM 4566 O O . PHE D 1 26 ? -14.996 36.671 29.953 1.00 17.56 27 PHE D O 1
ATOM 4574 N N . LEU D 1 27 ? -16.783 35.456 29.213 1.00 16.49 28 LEU D N 1
ATOM 4575 C CA . LEU D 1 27 ? -16.693 35.851 27.798 1.00 16.32 28 LEU D CA 1
ATOM 4576 C C . LEU D 1 27 ? -16.929 37.350 27.589 1.00 19.59 28 LEU D C 1
ATOM 4577 O O . LEU D 1 27 ? -16.583 37.867 26.536 1.00 19.06 28 LEU D O 1
ATOM 4582 N N . GLN D 1 28 ? -17.517 38.046 28.584 1.00 17.75 29 GLN D N 1
ATOM 4583 C CA . GLN D 1 28 ? -17.757 39.494 28.488 1.00 17.88 29 GLN D CA 1
ATOM 4584 C C . GLN D 1 28 ? -16.570 40.305 29.038 1.00 22.02 29 GLN D C 1
ATOM 4585 O O . GLN D 1 28 ? -16.564 41.525 28.915 1.00 21.28 29 GLN D O 1
ATOM 4591 N N . GLU D 1 29 ? -15.561 39.626 29.601 1.00 18.33 30 GLU D N 1
ATOM 4592 C CA . GLU D 1 29 ? -14.391 40.290 30.188 1.00 19.41 30 GLU D CA 1
ATOM 4593 C C . GLU D 1 29 ? -13.151 40.014 29.341 1.00 22.81 30 GLU D C 1
ATOM 4594 O O . GLU D 1 29 ? -12.759 38.857 29.186 1.00 23.07 30 GLU D O 1
ATOM 4600 N N . ASN D 1 30 ? -12.554 41.076 28.780 1.00 20.99 31 ASN D N 1
ATOM 4601 C CA . ASN D 1 30 ? -11.383 40.984 27.897 1.00 21.21 31 ASN D CA 1
ATOM 4602 C C . ASN D 1 30 ? -10.052 40.752 28.647 1.00 23.49 31 ASN D C 1
ATOM 4603 O O . ASN D 1 30 ? -9.124 41.578 28.620 1.00 21.70 31 ASN D O 1
ATOM 4608 N N . ARG D 1 31 ? -9.960 39.584 29.273 1.00 19.24 32 ARG D N 1
ATOM 4609 C CA . ARG D 1 31 ? -8.760 39.119 29.965 1.00 18.95 32 ARG D CA 1
ATOM 4610 C C . ARG D 1 31 ? -8.805 37.597 30.018 1.00 20.80 32 ARG D C 1
ATOM 4611 O O . ARG D 1 31 ? -9.861 36.996 29.819 1.00 18.13 32 ARG D O 1
ATOM 4619 N N . LEU D 1 32 ? -7.663 36.976 30.289 1.00 17.29 33 LEU D N 1
ATOM 4620 C CA . LEU D 1 32 ? -7.610 35.540 30.400 1.00 18.08 33 LEU D CA 1
ATOM 4621 C C . LEU D 1 32 ? -8.221 35.102 31.726 1.00 19.66 33 LEU D C 1
ATOM 4622 O O . LEU D 1 32 ? -7.922 35.695 32.764 1.00 17.55 33 LEU D O 1
ATOM 4627 N N . HIS D 1 33 ? -9.099 34.091 31.665 1.00 16.86 34 HIS D N 1
ATOM 4628 C CA . HIS D 1 33 ? -9.714 33.472 32.832 1.00 15.85 34 HIS D CA 1
ATOM 4629 C C . HIS D 1 33 ? -9.237 32.028 32.852 1.00 21.81 34 HIS D C 1
ATOM 4630 O O . HIS D 1 33 ? -9.388 31.314 31.851 1.00 21.99 34 HIS D O 1
ATOM 4637 N N . ILE D 1 34 ? -8.654 31.600 33.981 1.00 18.48 35 ILE D N 1
ATOM 4638 C CA . ILE D 1 34 ? -8.175 30.230 34.148 1.00 17.87 35 ILE D CA 1
ATOM 4639 C C . ILE D 1 34 ? -9.216 29.434 34.890 1.00 17.96 35 ILE D C 1
ATOM 4640 O O . ILE D 1 34 ? -9.619 29.813 35.986 1.00 15.02 35 ILE D O 1
ATOM 4645 N N . VAL D 1 35 ? -9.645 28.321 34.287 1.00 14.66 36 VAL D N 1
ATOM 4646 C CA . VAL D 1 35 ? -10.663 27.445 34.864 1.00 13.52 36 VAL D CA 1
ATOM 4647 C C . VAL D 1 35 ? -10.032 26.079 35.105 1.00 15.68 36 VAL D C 1
ATOM 4648 O O . VAL D 1 35 ? -9.417 25.518 34.209 1.00 13.89 36 VAL D O 1
ATOM 4652 N N . ALA D 1 36 ? -10.188 25.554 36.328 1.00 14.88 37 ALA D N 1
ATOM 4653 C CA . ALA D 1 36 ? -9.734 24.210 36.694 1.00 14.45 37 ALA D CA 1
ATOM 4654 C C . ALA D 1 36 ? -10.958 23.478 37.260 1.00 19.88 37 ALA D C 1
ATOM 4655 O O . ALA D 1 36 ? -11.933 24.121 37.644 1.00 20.02 37 ALA D O 1
ATOM 4657 N N . THR D 1 37 ? -10.924 22.136 37.258 1.00 15.55 38 THR D N 1
ATOM 4658 C CA . THR D 1 37 ? -12.007 21.302 37.771 1.00 15.09 38 THR D CA 1
ATOM 4659 C C . THR D 1 37 ? -11.369 20.350 38.806 1.00 21.33 38 THR D C 1
ATOM 4660 O O . THR D 1 37 ? -11.111 19.184 38.495 1.00 21.44 38 THR D O 1
ATOM 4664 N N . PRO D 1 38 ? -11.008 20.849 40.016 1.00 18.53 39 PRO D N 1
ATOM 4665 C CA . PRO D 1 38 ? -10.315 19.978 40.970 1.00 17.36 39 PRO D CA 1
ATOM 4666 C C . PRO D 1 38 ? -11.169 18.816 41.454 1.00 18.61 39 PRO D C 1
ATOM 4667 O O . PRO D 1 38 ? -12.372 18.951 41.715 1.00 14.89 39 PRO D O 1
ATOM 4671 N N . ASN D 1 39 ? -10.530 17.667 41.519 1.00 16.62 40 ASN D N 1
ATOM 4672 C CA . ASN D 1 39 ? -11.089 16.413 42.035 1.00 16.86 40 ASN D CA 1
ATOM 4673 C C . ASN D 1 39 ? -10.192 15.956 43.201 1.00 20.05 40 ASN D C 1
ATOM 4674 O O . ASN D 1 39 ? -9.184 16.617 43.489 1.00 19.84 40 ASN D O 1
ATOM 4679 N N . ALA D 1 40 ? -10.531 14.830 43.846 1.00 16.58 41 ALA D N 1
ATOM 4680 C CA . ALA D 1 40 ? -9.760 14.276 44.965 1.00 15.93 41 ALA D CA 1
ATOM 4681 C C . ALA D 1 40 ? -8.254 14.092 44.624 1.00 19.30 41 ALA D C 1
ATOM 4682 O O . ALA D 1 40 ? -7.404 14.399 45.452 1.00 19.38 41 ALA D O 1
ATOM 4684 N N . GLU D 1 41 ? -7.941 13.591 43.420 1.00 15.53 42 GLU D N 1
ATOM 4685 C CA . GLU D 1 41 ? -6.576 13.352 42.932 1.00 16.14 42 GLU D CA 1
ATOM 4686 C C . GLU D 1 41 ? -5.788 14.664 42.869 1.00 18.70 42 GLU D C 1
ATOM 4687 O O . GLU D 1 41 ? -4.645 14.708 43.304 1.00 19.38 42 GLU D O 1
ATOM 4693 N N . ILE D 1 42 ? -6.403 15.726 42.334 1.00 15.74 43 ILE D N 1
ATOM 4694 C CA . ILE D 1 42 ? -5.804 17.067 42.239 1.00 14.97 43 ILE D CA 1
ATOM 4695 C C . ILE D 1 42 ? -5.531 17.639 43.649 1.00 15.28 43 ILE D C 1
ATOM 4696 O O . ILE D 1 42 ? -4.452 18.165 43.901 1.00 12.79 43 ILE D O 1
ATOM 4701 N N . VAL D 1 43 ? -6.486 17.459 44.582 1.00 14.22 44 VAL D N 1
ATOM 4702 C CA . VAL D 1 43 ? -6.320 17.869 45.987 1.00 14.15 44 VAL D CA 1
ATOM 4703 C C . VAL D 1 43 ? -5.079 17.185 46.580 1.00 17.99 44 VAL D C 1
ATOM 4704 O O . VAL D 1 43 ? -4.212 17.882 47.100 1.00 18.84 44 VAL D O 1
ATOM 4724 N N . ALA D 1 46 ? -1.811 18.644 45.019 1.00 20.07 47 ALA D N 1
ATOM 4725 C CA . ALA D 1 46 ? -1.600 20.000 45.542 1.00 20.11 47 ALA D CA 1
ATOM 4726 C C . ALA D 1 46 ? -0.871 20.008 46.901 1.00 25.14 47 ALA D C 1
ATOM 4727 O O . ALA D 1 46 ? -0.057 20.897 47.134 1.00 26.37 47 ALA D O 1
ATOM 4729 N N . GLN D 1 47 ? -1.132 19.005 47.758 1.00 21.90 48 GLN D N 1
ATOM 4730 C CA . GLN D 1 47 ? -0.527 18.848 49.096 1.00 23.06 48 GLN D CA 1
ATOM 4731 C C . GLN D 1 47 ? 0.999 18.756 49.055 1.00 28.53 48 GLN D C 1
ATOM 4732 O O . GLN D 1 47 ? 1.661 19.261 49.961 1.00 28.67 48 GLN D O 1
ATOM 4738 N N . LYS D 1 48 ? 1.552 18.122 48.008 1.00 25.16 49 LYS D N 1
ATOM 4739 C CA . LYS D 1 48 ? 2.991 17.913 47.860 1.00 25.81 49 LYS D CA 1
ATOM 4740 C C . LYS D 1 48 ? 3.670 18.844 46.848 1.00 29.82 49 LYS D C 1
ATOM 4741 O O . LYS D 1 48 ? 4.897 18.919 46.816 1.00 30.51 49 LYS D O 1
ATOM 4743 N N . ASP D 1 49 ? 2.884 19.514 45.997 1.00 23.87 50 ASP D N 1
ATOM 4744 C CA . ASP D 1 49 ? 3.398 20.390 44.960 1.00 21.95 50 ASP D CA 1
ATOM 4745 C C . ASP D 1 49 ? 2.970 21.840 45.251 1.00 26.09 50 ASP D C 1
ATOM 4746 O O . ASP D 1 49 ? 1.831 22.241 44.977 1.00 23.06 50 ASP D O 1
ATOM 4751 N N . LYS D 1 50 ? 3.900 22.629 45.813 1.00 24.61 51 LYS D N 1
ATOM 4752 C CA . LYS D 1 50 ? 3.660 24.031 46.171 1.00 24.51 51 LYS D CA 1
ATOM 4753 C C . LYS D 1 50 ? 3.260 24.896 44.977 1.00 25.78 51 LYS D C 1
ATOM 4754 O O . LYS D 1 50 ? 2.408 25.767 45.139 1.00 23.14 51 LYS D O 1
ATOM 4756 N N . GLU D 1 51 ? 3.858 24.652 43.788 1.00 22.78 52 GLU D N 1
ATOM 4757 C CA . GLU D 1 51 ? 3.564 25.397 42.555 1.00 21.55 52 GLU D CA 1
ATOM 4758 C C . GLU D 1 51 ? 2.129 25.122 42.108 1.00 23.89 52 GLU D C 1
ATOM 4759 O O . GLU D 1 51 ? 1.410 26.058 41.753 1.00 22.49 52 GLU D O 1
ATOM 4761 N N . TYR D 1 52 ? 1.708 23.844 42.149 1.00 20.09 53 TYR D N 1
ATOM 4762 C CA . TYR D 1 52 ? 0.345 23.455 41.762 1.00 18.44 53 TYR D CA 1
ATOM 4763 C C . TYR D 1 52 ? -0.668 24.025 42.744 1.00 17.52 53 TYR D C 1
ATOM 4764 O O . TYR D 1 52 ? -1.677 24.550 42.321 1.00 17.03 53 TYR D O 1
ATOM 4781 N N . GLU D 1 54 ? -0.308 26.776 44.513 1.00 19.68 55 GLU D N 1
ATOM 4782 C CA . GLU D 1 54 ? -0.314 28.219 44.205 1.00 19.72 55 GLU D CA 1
ATOM 4783 C C . GLU D 1 54 ? -1.229 28.509 43.020 1.00 22.01 55 GLU D C 1
ATOM 4784 O O . GLU D 1 54 ? -2.065 29.405 43.116 1.00 22.27 55 GLU D O 1
ATOM 4790 N N . ILE D 1 55 ? -1.085 27.746 41.918 1.00 17.82 56 ILE D N 1
ATOM 4791 C CA . ILE D 1 55 ? -1.912 27.895 40.717 1.00 16.75 56 ILE D CA 1
ATOM 4792 C C . ILE D 1 55 ? -3.397 27.717 41.056 1.00 19.22 56 ILE D C 1
ATOM 4793 O O . ILE D 1 55 ? -4.201 28.567 40.673 1.00 17.90 56 ILE D O 1
ATOM 4798 N N . LEU D 1 56 ? -3.765 26.612 41.764 1.00 14.35 57 LEU D N 1
ATOM 4799 C CA . LEU D 1 56 ? -5.169 26.322 42.112 1.00 14.26 57 LEU D CA 1
ATOM 4800 C C . LEU D 1 56 ? -5.833 27.391 42.987 1.00 16.27 57 LEU D C 1
ATOM 4801 O O . LEU D 1 56 ? -7.047 27.492 42.986 1.00 13.60 57 LEU D O 1
ATOM 4806 N N . ASN D 1 57 ? -5.019 28.194 43.695 1.00 16.46 58 ASN D N 1
ATOM 4807 C CA . ASN D 1 57 ? -5.414 29.315 44.554 1.00 15.83 58 ASN D CA 1
ATOM 4808 C C . ASN D 1 57 ? -5.449 30.641 43.775 1.00 18.89 58 ASN D C 1
ATOM 4809 O O . ASN D 1 57 ? -5.930 31.638 44.307 1.00 16.22 58 ASN D O 1
ATOM 4814 N N . ASN D 1 58 ? -5.028 30.624 42.479 1.00 17.48 59 ASN D N 1
ATOM 4815 C CA . ASN D 1 58 ? -5.020 31.811 41.604 1.00 18.20 59 ASN D CA 1
ATOM 4816 C C . ASN D 1 58 ? -5.842 31.663 40.313 1.00 24.15 59 ASN D C 1
ATOM 4817 O O . ASN D 1 58 ? -5.763 32.518 39.435 1.00 24.72 59 ASN D O 1
ATOM 4822 N N . THR D 1 59 ? -6.653 30.608 40.212 1.00 21.84 60 THR D N 1
ATOM 4823 C CA . THR D 1 59 ? -7.563 30.400 39.079 1.00 20.59 60 THR D CA 1
ATOM 4824 C C . THR D 1 59 ? -8.808 31.262 39.294 1.00 22.47 60 THR D C 1
ATOM 4825 O O . THR D 1 59 ? -9.094 31.677 40.424 1.00 22.13 60 THR D O 1
ATOM 4829 N N . ASP D 1 60 ? -9.546 31.537 38.211 1.00 17.01 61 ASP D N 1
ATOM 4830 C CA . ASP D 1 60 ? -10.763 32.356 38.262 1.00 15.15 61 ASP D CA 1
ATOM 4831 C C . ASP D 1 60 ? -11.972 31.548 38.683 1.00 18.63 61 ASP D C 1
ATOM 4832 O O . ASP D 1 60 ? -12.924 32.111 39.220 1.00 17.06 61 ASP D O 1
ATOM 4837 N N . LEU D 1 61 ? -11.950 30.233 38.421 1.00 15.79 62 LEU D N 1
ATOM 4838 C CA . LEU D 1 61 ? -13.052 29.344 38.754 1.00 15.84 62 LEU D CA 1
ATOM 4839 C C . LEU D 1 61 ? -12.566 27.917 38.929 1.00 20.86 62 LEU D C 1
ATOM 4840 O O . LEU D 1 61 ? -11.893 27.367 38.044 1.00 20.25 62 LEU D O 1
ATOM 4845 N N . ASN D 1 62 ? -12.914 27.318 40.078 1.00 18.26 63 ASN D N 1
ATOM 4846 C CA . ASN D 1 62 ? -12.602 25.924 40.397 1.00 18.59 63 ASN D CA 1
ATOM 4847 C C . ASN D 1 62 ? -13.919 25.193 40.588 1.00 21.79 63 ASN D C 1
ATOM 4848 O O . ASN D 1 62 ? -14.572 25.349 41.623 1.00 18.97 63 ASN D O 1
ATOM 4853 N N . VAL D 1 63 ? -14.326 24.440 39.555 1.00 19.26 64 VAL D N 1
ATOM 4854 C CA . VAL D 1 63 ? -15.581 23.685 39.589 1.00 19.07 64 VAL D CA 1
ATOM 4855 C C . VAL D 1 63 ? -15.276 22.301 40.189 1.00 21.89 64 VAL D C 1
ATOM 4856 O O . VAL D 1 63 ? -14.321 21.655 39.754 1.00 20.87 64 VAL D O 1
ATOM 4860 N N . PRO D 1 64 ? -16.034 21.825 41.194 1.00 19.68 65 PRO D N 1
ATOM 4861 C CA . PRO D 1 64 ? -15.741 20.489 41.740 1.00 19.49 65 PRO D CA 1
ATOM 4862 C C . PRO D 1 64 ? -15.901 19.390 40.680 1.00 21.86 65 PRO D C 1
ATOM 4863 O O . PRO D 1 64 ? -16.826 19.457 39.868 1.00 20.58 65 PRO D O 1
ATOM 4867 N N . ASP D 1 65 ? -14.994 18.414 40.674 1.00 17.30 66 ASP D N 1
ATOM 4868 C CA . ASP D 1 65 ? -15.055 17.276 39.734 1.00 16.51 66 ASP D CA 1
ATOM 4869 C C . ASP D 1 65 ? -15.076 15.970 40.506 1.00 18.40 66 ASP D C 1
ATOM 4870 O O . ASP D 1 65 ? -14.246 15.776 41.390 1.00 17.00 66 ASP D O 1
ATOM 4875 N N . GLY D 1 66 ? -16.045 15.110 40.192 1.00 16.16 67 GLY D N 1
ATOM 4876 C CA . GLY D 1 66 ? -16.183 13.792 40.815 1.00 16.29 67 GLY D CA 1
ATOM 4877 C C . GLY D 1 66 ? -16.873 13.772 42.163 1.00 20.66 67 GLY D C 1
ATOM 4878 O O . GLY D 1 66 ? -17.333 14.812 42.647 1.00 22.47 67 GLY D O 1
ATOM 4879 N N . SER D 1 67 ? -16.918 12.589 42.796 1.00 16.44 68 SER D N 1
ATOM 4880 C CA . SER D 1 67 ? -17.611 12.380 44.063 1.00 16.04 68 SER D CA 1
ATOM 4881 C C . SER D 1 67 ? -16.806 12.690 45.310 1.00 18.40 68 SER D C 1
ATOM 4882 O O . SER D 1 67 ? -17.372 13.237 46.252 1.00 16.48 68 SER D O 1
ATOM 4885 N N . GLY D 1 68 ? -15.526 12.300 45.327 1.00 16.36 69 GLY D N 1
ATOM 4886 C CA . GLY D 1 68 ? -14.624 12.487 46.466 1.00 15.21 69 GLY D CA 1
ATOM 4887 C C . GLY D 1 68 ? -14.584 13.902 47.009 1.00 18.36 69 GLY D C 1
ATOM 4888 O O . GLY D 1 68 ? -14.761 14.116 48.216 1.00 16.64 69 GLY D O 1
ATOM 4889 N N . ILE D 1 69 ? -14.400 14.892 46.115 1.00 15.54 70 ILE D N 1
ATOM 4890 C CA . ILE D 1 69 ? -14.344 16.299 46.543 1.00 15.01 70 ILE D CA 1
ATOM 4891 C C . ILE D 1 69 ? -15.688 16.798 47.159 1.00 16.49 70 ILE D C 1
ATOM 4892 O O . ILE D 1 69 ? -15.682 17.592 48.102 1.00 15.26 70 ILE D O 1
ATOM 4897 N N . VAL D 1 70 ? -16.816 16.295 46.649 1.00 13.95 71 VAL D N 1
ATOM 4898 C CA . VAL D 1 70 ? -18.149 16.623 47.158 1.00 14.15 71 VAL D CA 1
ATOM 4899 C C . VAL D 1 70 ? -18.284 16.010 48.575 1.00 20.40 71 VAL D C 1
ATOM 4900 O O . VAL D 1 70 ? -18.755 16.681 49.496 1.00 20.40 71 VAL D O 1
ATOM 4904 N N . PHE D 1 71 ? -17.815 14.762 48.748 1.00 17.90 72 PHE D N 1
ATOM 4905 C CA . PHE D 1 71 ? -17.843 14.080 50.042 1.00 18.59 72 PHE D CA 1
ATOM 4906 C C . PHE D 1 71 ? -17.060 14.886 51.084 1.00 22.96 72 PHE D C 1
ATOM 4907 O O . PHE D 1 71 ? -17.565 15.081 52.180 1.00 21.69 72 PHE D O 1
ATOM 4915 N N . ALA D 1 72 ? -15.855 15.384 50.725 1.00 19.69 73 ALA D N 1
ATOM 4916 C CA . ALA D 1 72 ? -15.044 16.223 51.611 1.00 18.71 73 ALA D CA 1
ATOM 4917 C C . ALA D 1 72 ? -15.800 17.496 52.086 1.00 23.11 73 ALA D C 1
ATOM 4918 O O . ALA D 1 72 ? -15.634 17.906 53.238 1.00 21.24 73 ALA D O 1
ATOM 4920 N N . SER D 1 73 ? -16.657 18.083 51.209 1.00 20.45 74 SER D N 1
ATOM 4921 C CA . SER D 1 73 ? -17.445 19.285 51.524 1.00 19.74 74 SER D CA 1
ATOM 4922 C C . SER D 1 73 ? -18.593 19.051 52.526 1.00 24.06 74 SER D C 1
ATOM 4923 O O . SER D 1 73 ? -19.171 20.013 53.035 1.00 21.65 74 SER D O 1
ATOM 4926 N N . LYS D 1 74 ? -18.918 17.784 52.824 1.00 22.46 75 LYS D N 1
ATOM 4927 C CA . LYS D 1 74 ? -19.991 17.435 53.769 1.00 22.99 75 LYS D CA 1
ATOM 4928 C C . LYS D 1 74 ? -19.763 17.973 55.198 1.00 27.80 75 LYS D C 1
ATOM 4929 O O . LYS D 1 74 ? -20.727 18.115 55.952 1.00 29.06 75 LYS D O 1
ATOM 4935 N N . VAL D 1 75 ? -18.503 18.322 55.541 1.00 24.10 76 VAL D N 1
ATOM 4936 C CA . VAL D 1 75 ? -18.124 18.885 56.846 1.00 24.79 76 VAL D CA 1
ATOM 4937 C C . VAL D 1 75 ? -18.672 20.320 57.044 1.00 28.39 76 VAL D C 1
ATOM 4938 O O . VAL D 1 75 ? -18.744 20.807 58.170 1.00 28.88 76 VAL D O 1
ATOM 4942 N N . PHE D 1 76 ? -19.028 21.000 55.942 1.00 24.70 77 PHE D N 1
ATOM 4943 C CA . PHE D 1 76 ? -19.549 22.370 55.934 1.00 24.47 77 PHE D CA 1
ATOM 4944 C C . PHE D 1 76 ? -21.060 22.406 56.098 1.00 27.30 77 PHE D C 1
ATOM 4945 O O . PHE D 1 76 ? -21.739 21.478 55.646 1.00 24.11 77 PHE D O 1
ATOM 4953 N N . LYS D 1 77 ? -21.583 23.491 56.712 1.00 24.84 78 LYS D N 1
ATOM 4954 C CA . LYS D 1 77 ? -23.019 23.731 56.876 1.00 26.32 78 LYS D CA 1
ATOM 4955 C C . LYS D 1 77 ? -23.664 23.798 55.490 1.00 30.81 78 LYS D C 1
ATOM 4956 O O . LYS D 1 77 ? -24.776 23.316 55.309 1.00 32.98 78 LYS D O 1
ATOM 4958 N N . LYS D 1 78 ? -22.947 24.371 54.508 1.00 26.70 79 LYS D N 1
ATOM 4959 C CA . LYS D 1 78 ? -23.372 24.461 53.118 1.00 25.47 79 LYS D CA 1
ATOM 4960 C C . LYS D 1 78 ? -22.378 23.655 52.237 1.00 25.01 79 LYS D C 1
ATOM 4961 O O . LYS D 1 78 ? -21.370 24.191 51.772 1.00 22.16 79 LYS D O 1
ATOM 4963 N N . PRO D 1 79 ? -22.637 22.338 52.031 1.00 21.97 80 PRO D N 1
ATOM 4964 C CA . PRO D 1 79 ? -21.705 21.530 51.222 1.00 21.48 80 PRO D CA 1
ATOM 4965 C C . PRO D 1 79 ? -21.822 21.880 49.739 1.00 25.37 80 PRO D C 1
ATOM 4966 O O . PRO D 1 79 ? -22.659 22.701 49.372 1.00 27.30 80 PRO D O 1
ATOM 4970 N N . LEU D 1 80 ? -20.993 21.277 48.894 1.00 18.64 81 LEU D N 1
ATOM 4971 C CA . LEU D 1 80 ? -21.067 21.490 47.445 1.00 17.00 81 LEU D CA 1
ATOM 4972 C C . LEU D 1 80 ? -22.440 20.974 46.987 1.00 24.11 81 LEU D C 1
ATOM 4973 O O . LEU D 1 80 ? -22.851 19.897 47.432 1.00 25.31 81 LEU D O 1
ATOM 4978 N N . PRO D 1 81 ? -23.219 21.795 46.232 1.00 20.57 82 PRO D N 1
ATOM 4979 C CA . PRO D 1 81 ? -24.613 21.408 45.906 1.00 20.66 82 PRO D CA 1
ATOM 4980 C C . PRO D 1 81 ? -24.793 20.142 45.075 1.00 26.35 82 PRO D C 1
ATOM 4981 O O . PRO D 1 81 ? -25.828 19.467 45.206 1.00 26.64 82 PRO D O 1
ATOM 4985 N N . GLU D 1 82 ? -23.819 19.815 44.205 1.00 23.12 83 GLU D N 1
ATOM 4986 C CA . GLU D 1 82 ? -23.948 18.623 43.359 1.00 23.60 83 GLU D CA 1
ATOM 4987 C C . GLU D 1 82 ? -22.638 18.096 42.805 1.00 26.04 83 GLU D C 1
ATOM 4988 O O . GLU D 1 82 ? -21.663 18.839 42.652 1.00 25.48 83 GLU D O 1
ATOM 4994 N N . ARG D 1 83 ? -22.651 16.801 42.462 1.00 23.52 84 ARG D N 1
ATOM 4995 C CA . ARG D 1 83 ? -21.549 16.126 41.806 1.00 22.53 84 ARG D CA 1
ATOM 4996 C C . ARG D 1 83 ? -21.558 16.605 40.342 1.00 26.87 84 ARG D C 1
ATOM 4997 O O . ARG D 1 83 ? -22.585 16.561 39.649 1.00 27.96 84 ARG D O 1
ATOM 4999 N N . VAL D 1 84 ? -20.437 17.169 39.930 1.00 21.59 85 VAL D N 1
ATOM 5000 C CA . VAL D 1 84 ? -20.229 17.716 38.595 1.00 20.67 85 VAL D CA 1
ATOM 5001 C C . VAL D 1 84 ? -19.031 16.964 38.019 1.00 23.71 85 VAL D C 1
ATOM 5002 O O . VAL D 1 84 ? -18.091 16.660 38.755 1.00 21.83 85 VAL D O 1
ATOM 5006 N N . ALA D 1 85 ? -19.095 16.626 36.719 1.00 21.52 86 ALA D N 1
ATOM 5007 C CA . ALA D 1 85 ? -17.975 16.013 35.996 1.00 21.64 86 ALA D CA 1
ATOM 5008 C C . ALA D 1 85 ? -17.425 17.099 35.074 1.00 24.28 86 ALA D C 1
ATOM 5009 O O . ALA D 1 85 ? -18.213 17.800 34.418 1.00 23.77 86 ALA D O 1
ATOM 5011 N N . GLY D 1 86 ? -16.090 17.243 35.046 1.00 18.79 87 GLY D N 1
ATOM 5012 C CA . GLY D 1 86 ? -15.389 18.203 34.191 1.00 17.70 87 GLY D CA 1
ATOM 5013 C C . GLY D 1 86 ? -15.726 18.035 32.719 1.00 18.70 87 GLY D C 1
ATOM 5014 O O . GLY D 1 86 ? -15.777 19.013 31.970 1.00 17.14 87 GLY D O 1
ATOM 5015 N N . PHE D 1 87 ? -15.998 16.788 32.307 1.00 16.19 88 PHE D N 1
ATOM 5016 C CA . PHE D 1 87 ? -16.389 16.437 30.945 1.00 15.87 88 PHE D CA 1
ATOM 5017 C C . PHE D 1 87 ? -17.774 17.038 30.575 1.00 17.79 88 PHE D C 1
ATOM 5018 O O . PHE D 1 87 ? -17.941 17.571 29.477 1.00 16.48 88 PHE D O 1
ATOM 5026 N N . ASP D 1 88 ? -18.758 16.898 31.470 1.00 15.21 89 ASP D N 1
ATOM 5027 C CA . ASP D 1 88 ? -20.114 17.410 31.257 1.00 15.83 89 ASP D CA 1
ATOM 5028 C C . ASP D 1 88 ? -20.100 18.932 31.237 1.00 21.82 89 ASP D C 1
ATOM 5029 O O . ASP D 1 88 ? -20.806 19.524 30.436 1.00 22.03 89 ASP D O 1
ATOM 5034 N N . LEU D 1 89 ? -19.255 19.565 32.074 1.00 19.34 90 LEU D N 1
ATOM 5035 C CA . LEU D 1 89 ? -19.120 21.028 32.091 1.00 19.18 90 LEU D CA 1
ATOM 5036 C C . LEU D 1 89 ? -18.627 21.521 30.723 1.00 21.35 90 LEU D C 1
ATOM 5037 O O . LEU D 1 89 ? -19.183 22.467 30.164 1.00 20.00 90 LEU D O 1
ATOM 5050 N N . LEU D 1 91 ? -18.942 19.993 27.716 1.00 20.75 92 LEU D N 1
ATOM 5051 C CA . LEU D 1 91 ? -20.019 19.807 26.729 1.00 22.12 92 LEU D CA 1
ATOM 5052 C C . LEU D 1 91 ? -21.157 20.787 26.889 1.00 25.35 92 LEU D C 1
ATOM 5053 O O . LEU D 1 91 ? -21.645 21.322 25.881 1.00 24.51 92 LEU D O 1
ATOM 5058 N N . GLU D 1 92 ? -21.599 21.014 28.147 1.00 21.48 93 GLU D N 1
ATOM 5059 C CA . GLU D 1 92 ? -22.689 21.944 28.452 1.00 21.51 93 GLU D CA 1
ATOM 5060 C C . GLU D 1 92 ? -22.295 23.369 28.053 1.00 23.60 93 GLU D C 1
ATOM 5061 O O . GLU D 1 92 ? -23.109 24.072 27.451 1.00 23.57 93 GLU D O 1
ATOM 5067 N N . PHE D 1 93 ? -21.040 23.784 28.343 1.00 19.00 94 PHE D N 1
ATOM 5068 C CA . PHE D 1 93 ? -20.564 25.117 27.969 1.00 17.71 94 PHE D CA 1
ATOM 5069 C C . PHE D 1 93 ? -20.515 25.259 26.433 1.00 23.00 94 PHE D C 1
ATOM 5070 O O . PHE D 1 93 ? -20.978 26.266 25.916 1.00 24.38 94 PHE D O 1
ATOM 5078 N N . ILE D 1 94 ? -20.000 24.236 25.717 1.00 19.62 95 ILE D N 1
ATOM 5079 C CA . ILE D 1 94 ? -19.922 24.216 24.243 1.00 20.92 95 ILE D CA 1
ATOM 5080 C C . ILE D 1 94 ? -21.336 24.328 23.640 1.00 26.10 95 ILE D C 1
ATOM 5081 O O . ILE D 1 94 ? -21.564 25.149 22.740 1.00 23.46 95 ILE D O 1
ATOM 5086 N N . LYS D 1 95 ? -22.280 23.513 24.168 1.00 24.10 96 LYS D N 1
ATOM 5087 C CA . LYS D 1 95 ? -23.690 23.499 23.748 1.00 24.19 96 LYS D CA 1
ATOM 5088 C C . LYS D 1 95 ? -24.251 24.931 23.708 1.00 28.08 96 LYS D C 1
ATOM 5089 O O . LYS D 1 95 ? -24.770 25.341 22.680 1.00 29.37 96 LYS D O 1
ATOM 5095 N N . GLY D 1 96 ? -24.095 25.677 24.804 1.00 24.47 97 GLY D N 1
ATOM 5096 C CA . GLY D 1 96 ? -24.581 27.049 24.912 1.00 24.38 97 GLY D CA 1
ATOM 5097 C C . GLY D 1 96 ? -23.914 28.042 23.982 1.00 28.11 97 GLY D C 1
ATOM 5098 O O . GLY D 1 96 ? -24.591 28.914 23.440 1.00 30.20 97 GLY D O 1
ATOM 5099 N N . ILE D 1 97 ? -22.592 27.932 23.781 1.00 21.59 98 ILE D N 1
ATOM 5100 C CA . ILE D 1 97 ? -21.877 28.897 22.932 1.00 21.33 98 ILE D CA 1
ATOM 5101 C C . ILE D 1 97 ? -21.875 28.519 21.431 1.00 29.81 98 ILE D C 1
ATOM 5102 O O . ILE D 1 97 ? -21.491 29.358 20.606 1.00 31.21 98 ILE D O 1
ATOM 5107 N N . SER D 1 98 ? -22.320 27.290 21.079 1.00 27.79 99 SER D N 1
ATOM 5108 C CA . SER D 1 98 ? -22.343 26.795 19.702 1.00 29.83 99 SER D CA 1
ATOM 5109 C C . SER D 1 98 ? -23.232 27.606 18.744 1.00 38.47 99 SER D C 1
ATOM 5110 O O . SER D 1 98 ? -22.998 27.585 17.538 1.00 39.25 99 SER D O 1
ATOM 5113 N N . SER D 1 99 ? -24.244 28.308 19.282 1.00 37.08 100 SER D N 1
ATOM 5114 C CA . SER D 1 99 ? -25.168 29.140 18.511 1.00 39.10 100 SER D CA 1
ATOM 5115 C C . SER D 1 99 ? -24.844 30.647 18.658 1.00 43.63 100 SER D C 1
ATOM 5116 O O . SER D 1 99 ? -25.581 31.484 18.129 1.00 44.56 100 SER D O 1
ATOM 5119 N N . LYS D 1 100 ? -23.742 30.984 19.376 1.00 38.39 101 LYS D N 1
ATOM 5120 C CA . LYS D 1 100 ? -23.335 32.361 19.648 1.00 37.63 101 LYS D CA 1
ATOM 5121 C C . LYS D 1 100 ? -22.101 32.842 18.855 1.00 41.23 101 LYS D C 1
ATOM 5122 O O . LYS D 1 100 ? -21.705 34.006 18.986 1.00 41.54 101 LYS D O 1
ATOM 5128 N N . GLY D 1 101 ? -21.523 31.961 18.042 1.00 36.41 102 GLY D N 1
ATOM 5129 C CA . GLY D 1 101 ? -20.354 32.266 17.221 1.00 35.65 102 GLY D CA 1
ATOM 5130 C C . GLY D 1 101 ? -19.054 32.401 17.992 1.00 36.40 102 GLY D C 1
ATOM 5131 O O . GLY D 1 101 ? -18.084 32.936 17.456 1.00 36.10 102 GLY D O 1
ATOM 5132 N N . VAL D 1 102 ? -19.012 31.894 19.249 1.00 29.71 103 VAL D N 1
ATOM 5133 C CA . VAL D 1 102 ? -17.813 31.941 20.106 1.00 27.39 103 VAL D CA 1
ATOM 5134 C C . VAL D 1 102 ? -16.730 31.016 19.535 1.00 29.83 103 VAL D C 1
ATOM 5135 O O . VAL D 1 102 ? -16.959 29.816 19.353 1.00 28.23 103 VAL D O 1
ATOM 5139 N N . LYS D 1 103 ? -15.551 31.595 19.272 1.00 26.33 104 LYS D N 1
ATOM 5140 C CA . LYS D 1 103 ? -14.392 30.916 18.702 1.00 26.25 104 LYS D CA 1
ATOM 5141 C C . LYS D 1 103 ? -13.767 29.973 19.720 1.00 28.85 104 LYS D C 1
ATOM 5142 O O . LYS D 1 103 ? -13.386 30.386 20.823 1.00 28.60 104 LYS D O 1
ATOM 5144 N N . ILE D 1 104 ? -13.675 28.698 19.343 1.00 24.16 105 ILE D N 1
ATOM 5145 C CA . ILE D 1 104 ? -13.101 27.652 20.180 1.00 21.40 105 ILE D CA 1
ATOM 5146 C C . ILE D 1 104 ? -11.830 27.095 19.540 1.00 25.40 105 ILE D C 1
ATOM 5147 O O . ILE D 1 104 ? -11.782 26.904 18.327 1.00 26.96 105 ILE D O 1
ATOM 5152 N N . TYR D 1 105 ? -10.812 26.828 20.364 1.00 21.72 106 TYR D N 1
ATOM 5153 C CA . TYR D 1 105 ? -9.576 26.182 19.933 1.00 22.39 106 TYR D CA 1
ATOM 5154 C C . TYR D 1 105 ? -9.387 24.919 20.775 1.00 23.14 106 TYR D C 1
ATOM 5155 O O . TYR D 1 105 ? -9.547 24.965 21.996 1.00 20.36 106 TYR D O 1
ATOM 5164 N N . LEU D 1 106 ? -9.062 23.796 20.123 1.00 19.95 107 LEU D N 1
ATOM 5165 C CA . LEU D 1 106 ? -8.823 22.528 20.820 1.00 20.33 107 LEU D CA 1
ATOM 5166 C C . LEU D 1 106 ? -7.311 22.187 20.817 1.00 26.52 107 LEU D C 1
ATOM 5167 O O . LEU D 1 106 ? -6.743 21.923 19.762 1.00 27.09 107 LEU D O 1
ATOM 5172 N N . LEU D 1 107 ? -6.672 22.195 21.986 1.00 22.23 108 LEU D N 1
ATOM 5173 C CA . LEU D 1 107 ? -5.254 21.865 22.097 1.00 22.12 108 LEU D CA 1
ATOM 5174 C C . LEU D 1 107 ? -5.042 20.642 23.009 1.00 27.81 108 LEU D C 1
ATOM 5175 O O . LEU D 1 107 ? -5.364 20.684 24.200 1.00 27.75 108 LEU D O 1
ATOM 5180 N N . GLY D 1 108 ? -4.476 19.581 22.454 1.00 25.76 109 GLY D N 1
ATOM 5181 C CA . GLY D 1 108 ? -4.214 18.383 23.243 1.00 25.45 109 GLY D CA 1
ATOM 5182 C C . GLY D 1 108 ? -4.462 17.074 22.529 1.00 28.23 109 GLY D C 1
ATOM 5183 O O . GLY D 1 108 ? -4.955 17.051 21.398 1.00 27.15 109 GLY D O 1
ATOM 5184 N N . ALA D 1 109 ? -4.103 15.972 23.216 1.00 24.74 110 ALA D N 1
ATOM 5185 C CA . ALA D 1 109 ? -4.231 14.571 22.805 1.00 24.91 110 ALA D CA 1
ATOM 5186 C C . ALA D 1 109 ? -3.309 14.187 21.633 1.00 32.02 110 ALA D C 1
ATOM 5187 O O . ALA D 1 109 ? -2.648 15.063 21.052 1.00 32.41 110 ALA D O 1
ATOM 5189 N N . ALA D 1 110 ? -3.214 12.874 21.316 1.00 29.74 111 ALA D N 1
ATOM 5190 C CA . ALA D 1 110 ? -2.345 12.402 20.240 1.00 33.18 111 ALA D CA 1
ATOM 5191 C C . ALA D 1 110 ? -2.852 12.776 18.843 1.00 42.04 111 ALA D C 1
ATOM 5192 O O . ALA D 1 110 ? -3.998 13.206 18.684 1.00 40.21 111 ALA D O 1
ATOM 5194 N N . ALA D 1 111 ? -1.960 12.626 17.843 1.00 44.07 112 ALA D N 1
ATOM 5195 C CA . ALA D 1 111 ? -2.125 12.875 16.409 1.00 46.30 112 ALA D CA 1
ATOM 5196 C C . ALA D 1 111 ? -3.439 13.596 15.990 1.00 50.87 112 ALA D C 1
ATOM 5197 O O . ALA D 1 111 ? -3.562 14.803 16.199 1.00 49.72 112 ALA D O 1
ATOM 5199 N N . GLN D 1 112 ? -4.398 12.853 15.414 1.00 48.48 113 GLN D N 1
ATOM 5200 C CA . GLN D 1 112 ? -5.664 13.325 14.854 1.00 47.57 113 GLN D CA 1
ATOM 5201 C C . GLN D 1 112 ? -6.853 13.296 15.824 1.00 46.91 113 GLN D C 1
ATOM 5202 O O . GLN D 1 112 ? -7.975 13.548 15.397 1.00 44.99 113 GLN D O 1
ATOM 5204 N N . VAL D 1 113 ? -6.622 12.956 17.111 1.00 41.89 114 VAL D N 1
ATOM 5205 C CA . VAL D 1 113 ? -7.674 12.875 18.145 1.00 39.25 114 VAL D CA 1
ATOM 5206 C C . VAL D 1 113 ? -8.440 14.202 18.270 1.00 37.89 114 VAL D C 1
ATOM 5207 O O . VAL D 1 113 ? -9.673 14.180 18.292 1.00 36.00 114 VAL D O 1
ATOM 5211 N N . ALA D 1 114 ? -7.714 15.346 18.284 1.00 32.68 115 ALA D N 1
ATOM 5212 C CA . ALA D 1 114 ? -8.313 16.687 18.396 1.00 30.78 115 ALA D CA 1
ATOM 5213 C C . ALA D 1 114 ? -9.136 17.072 17.163 1.00 32.69 115 ALA D C 1
ATOM 5214 O O . ALA D 1 114 ? -10.213 17.658 17.301 1.00 30.06 115 ALA D O 1
ATOM 5216 N N . GLU D 1 115 ? -8.635 16.717 15.962 1.00 30.89 116 GLU D N 1
ATOM 5217 C CA . GLU D 1 115 ? -9.309 16.935 14.685 1.00 30.99 116 GLU D CA 1
ATOM 5218 C C . GLU D 1 115 ? -10.619 16.121 14.636 1.00 34.54 116 GLU D C 1
ATOM 5219 O O . GLU D 1 115 ? -11.650 16.644 14.198 1.00 33.02 116 GLU D O 1
ATOM 5221 N N . GLN D 1 116 ? -10.579 14.854 15.119 1.00 32.31 117 GLN D N 1
ATOM 5222 C CA . GLN D 1 116 ? -11.741 13.960 15.180 1.00 32.29 117 GLN D CA 1
ATOM 5223 C C . GLN D 1 116 ? -12.758 14.487 16.191 1.00 34.58 117 GLN D C 1
ATOM 5224 O O . GLN D 1 116 ? -13.958 14.451 15.910 1.00 34.49 117 GLN D O 1
ATOM 5226 N N . ALA D 1 117 ? -12.275 15.027 17.339 1.00 31.14 118 ALA D N 1
ATOM 5227 C CA . ALA D 1 117 ? -13.109 15.648 18.380 1.00 29.45 118 ALA D CA 1
ATOM 5228 C C . ALA D 1 117 ? -13.861 16.843 17.785 1.00 33.62 118 ALA D C 1
ATOM 5229 O O . ALA D 1 117 ? -15.072 16.968 18.007 1.00 34.41 118 ALA D O 1
ATOM 5231 N N . ARG D 1 118 ? -13.153 17.683 16.989 1.00 29.46 119 ARG D N 1
ATOM 5232 C CA . ARG D 1 118 ? -13.709 18.853 16.296 1.00 28.67 119 ARG D CA 1
ATOM 5233 C C . ARG D 1 118 ? -14.846 18.409 15.369 1.00 32.92 119 ARG D C 1
ATOM 5234 O O . ARG D 1 118 ? -15.948 18.952 15.460 1.00 31.28 119 ARG D O 1
ATOM 5242 N N . ALA D 1 119 ? -14.580 17.396 14.508 1.00 31.59 120 ALA D N 1
ATOM 5243 C CA . ALA D 1 119 ? -15.552 16.848 13.568 1.00 32.39 120 ALA D CA 1
ATOM 5244 C C . ALA D 1 119 ? -16.807 16.368 14.283 1.00 34.54 120 ALA D C 1
ATOM 5245 O O . ALA D 1 119 ? -17.908 16.707 13.859 1.00 34.08 120 ALA D O 1
ATOM 5247 N N . ASN D 1 120 ? -16.642 15.640 15.404 1.00 31.22 121 ASN D N 1
ATOM 5248 C CA . ASN D 1 120 ? -17.755 15.111 16.192 1.00 29.96 121 ASN D CA 1
ATOM 5249 C C . ASN D 1 120 ? -18.556 16.203 16.912 1.00 32.54 121 ASN D C 1
ATOM 5250 O O . ASN D 1 120 ? -19.790 16.113 16.944 1.00 32.85 121 ASN D O 1
ATOM 5255 N N . LEU D 1 121 ? -17.885 17.256 17.413 1.00 26.95 122 LEU D N 1
ATOM 5256 C CA . LEU D 1 121 ? -18.554 18.399 18.050 1.00 25.67 122 LEU D CA 1
ATOM 5257 C C . LEU D 1 121 ? -19.385 19.208 17.033 1.00 30.66 122 LEU D C 1
ATOM 5258 O O . LEU D 1 121 ? -20.465 19.681 17.387 1.00 29.44 122 LEU D O 1
ATOM 5263 N N . GLU D 1 122 ? -18.927 19.314 15.761 1.00 29.52 123 GLU D N 1
ATOM 5264 C CA . GLU D 1 122 ? -19.671 20.003 14.682 1.00 30.42 123 GLU D CA 1
ATOM 5265 C C . GLU D 1 122 ? -20.949 19.236 14.314 1.00 36.58 123 GLU D C 1
ATOM 5266 O O . GLU D 1 122 ? -21.932 19.849 13.890 1.00 37.06 123 GLU D O 1
ATOM 5272 N N . LYS D 1 123 ? -20.938 17.898 14.484 1.00 34.28 124 LYS D N 1
ATOM 5273 C CA . LYS D 1 123 ? -22.118 17.062 14.241 1.00 35.20 124 LYS D CA 1
ATOM 5274 C C . LYS D 1 123 ? -23.087 17.179 15.420 1.00 38.11 124 LYS D C 1
ATOM 5275 O O . LYS D 1 123 ? -24.288 17.328 15.208 1.00 38.14 124 LYS D O 1
ATOM 5281 N N . LEU D 1 124 ? -22.558 17.123 16.660 1.00 34.90 125 LEU D N 1
ATOM 5282 C CA . LEU D 1 124 ? -23.335 17.209 17.899 1.00 34.94 125 LEU D CA 1
ATOM 5283 C C . LEU D 1 124 ? -23.956 18.582 18.134 1.00 38.49 125 LEU D C 1
ATOM 5284 O O . LEU D 1 124 ? -25.084 18.672 18.623 1.00 37.82 125 LEU D O 1
ATOM 5289 N N . TYR D 1 125 ? -23.198 19.651 17.841 1.00 34.77 126 TYR D N 1
ATOM 5290 C CA . TYR D 1 125 ? -23.640 21.023 18.062 1.00 33.62 126 TYR D CA 1
ATOM 5291 C C . TYR D 1 125 ? -23.535 21.814 16.755 1.00 38.56 126 TYR D C 1
ATOM 5292 O O . TYR D 1 125 ? -22.547 22.525 16.543 1.00 37.05 126 TYR D O 1
ATOM 5301 N N . PRO D 1 126 ? -24.528 21.674 15.837 1.00 37.56 127 PRO D N 1
ATOM 5302 C CA . PRO D 1 126 ? -24.457 22.412 14.561 1.00 38.28 127 PRO D CA 1
ATOM 5303 C C . PRO D 1 126 ? -24.295 23.921 14.763 1.00 41.56 127 PRO D C 1
ATOM 5304 O O . PRO D 1 126 ? -24.984 24.529 15.594 1.00 41.02 127 PRO D O 1
ATOM 5308 N N . GLY D 1 127 ? -23.322 24.485 14.058 1.00 37.06 128 GLY D N 1
ATOM 5309 C CA . GLY D 1 127 ? -23.015 25.905 14.135 1.00 35.90 128 GLY D CA 1
ATOM 5310 C C . GLY D 1 127 ? -21.805 26.232 14.985 1.00 37.17 128 GLY D C 1
ATOM 5311 O O . GLY D 1 127 ? -21.314 27.363 14.927 1.00 35.79 128 GLY D O 1
ATOM 5312 N N . VAL D 1 128 ? -21.321 25.255 15.802 1.00 31.93 129 VAL D N 1
ATOM 5313 C CA . VAL D 1 128 ? -20.142 25.432 16.662 1.00 30.07 129 VAL D CA 1
ATOM 5314 C C . VAL D 1 128 ? -18.947 25.935 15.839 1.00 34.14 129 VAL D C 1
ATOM 5315 O O . VAL D 1 128 ? -18.694 25.427 14.742 1.00 35.05 129 VAL D O 1
ATOM 5319 N N . LYS D 1 129 ? -18.277 26.984 16.335 1.00 29.48 130 LYS D N 1
ATOM 5320 C CA . LYS D 1 129 ? -17.141 27.594 15.653 1.00 29.09 130 LYS D CA 1
ATOM 5321 C C . LYS D 1 129 ? -15.797 27.200 16.281 1.00 30.67 130 LYS D C 1
ATOM 5322 O O . LYS D 1 129 ? -15.306 27.869 17.197 1.00 29.40 130 LYS D O 1
ATOM 5325 N N . ILE D 1 130 ? -15.228 26.093 15.799 1.00 26.83 131 ILE D N 1
ATOM 5326 C CA . ILE D 1 130 ? -13.923 25.594 16.224 1.00 26.03 131 ILE D CA 1
ATOM 5327 C C . ILE D 1 130 ? -12.930 26.090 15.171 1.00 32.18 131 ILE D C 1
ATOM 5328 O O . ILE D 1 130 ? -12.909 25.586 14.040 1.00 32.15 131 ILE D O 1
ATOM 5333 N N . VAL D 1 131 ? -12.186 27.160 15.533 1.00 30.25 132 VAL D N 1
ATOM 5334 C CA . VAL D 1 131 ? -11.239 27.864 14.645 1.00 31.24 132 VAL D CA 1
ATOM 5335 C C . VAL D 1 131 ? -9.978 27.041 14.320 1.00 35.48 132 VAL D C 1
ATOM 5336 O O . VAL D 1 131 ? -9.417 27.178 13.226 1.00 34.66 132 VAL D O 1
ATOM 5340 N N . GLY D 1 132 ? -9.548 26.207 15.265 1.00 32.12 133 GLY D N 1
ATOM 5341 C CA . GLY D 1 132 ? -8.325 25.437 15.111 1.00 32.49 133 GLY D CA 1
ATOM 5342 C C . GLY D 1 132 ? -8.134 24.341 16.130 1.00 34.05 133 GLY D C 1
ATOM 5343 O O . GLY D 1 132 ? -8.802 24.312 17.172 1.00 31.78 133 GLY D O 1
ATOM 5344 N N . THR D 1 133 ? -7.225 23.419 15.800 1.00 29.88 134 THR D N 1
ATOM 5345 C CA . THR D 1 133 ? -6.873 22.266 16.637 1.00 28.76 134 THR D CA 1
ATOM 5346 C C . THR D 1 133 ? -5.363 22.033 16.547 1.00 33.67 134 THR D C 1
ATOM 5347 O O . THR D 1 133 ? -4.744 22.394 15.546 1.00 34.94 134 THR D O 1
ATOM 5351 N N . HIS D 1 134 ? -4.782 21.424 17.583 1.00 29.10 135 HIS D N 1
ATOM 5352 C CA . HIS D 1 134 ? -3.368 21.044 17.621 1.00 30.22 135 HIS D CA 1
ATOM 5353 C C . HIS D 1 134 ? -3.173 19.938 18.633 1.00 31.83 135 HIS D C 1
ATOM 5354 O O . HIS D 1 134 ? -3.808 19.968 19.697 1.00 29.37 135 HIS D O 1
ATOM 5361 N N . HIS D 1 135 ? -2.317 18.939 18.300 1.00 28.47 136 HIS D N 1
ATOM 5362 C CA . HIS D 1 135 ? -2.039 17.816 19.194 1.00 28.40 136 HIS D CA 1
ATOM 5363 C C . HIS D 1 135 ? -1.329 18.321 20.482 1.00 31.83 136 HIS D C 1
ATOM 5364 O O . HIS D 1 135 ? -0.752 19.416 20.482 1.00 31.37 136 HIS D O 1
ATOM 5371 N N . GLY D 1 136 ? -1.375 17.527 21.547 1.00 28.09 137 GLY D N 1
ATOM 5372 C CA . GLY D 1 136 ? -0.787 17.905 22.826 1.00 28.71 137 GLY D CA 1
ATOM 5373 C C . GLY D 1 136 ? 0.551 17.299 23.191 1.00 38.35 137 GLY D C 1
ATOM 5374 O O . GLY D 1 136 ? 0.922 17.318 24.369 1.00 40.56 137 GLY D O 1
ATOM 5375 N N . TYR D 1 137 ? 1.290 16.755 22.220 1.00 35.31 138 TYR D N 1
ATOM 5376 C CA . TYR D 1 137 ? 2.591 16.191 22.563 1.00 36.01 138 TYR D CA 1
ATOM 5377 C C . TYR D 1 137 ? 3.697 17.042 21.927 1.00 40.61 138 TYR D C 1
ATOM 5378 O O . TYR D 1 137 ? 4.612 16.542 21.268 1.00 41.20 138 TYR D O 1
ATOM 5387 N N . PHE D 1 138 ? 3.568 18.366 22.138 1.00 37.06 139 PHE D N 1
ATOM 5388 C CA . PHE D 1 138 ? 4.489 19.389 21.657 1.00 37.85 139 PHE D CA 1
ATOM 5389 C C . PHE D 1 138 ? 5.607 19.658 22.679 1.00 41.90 139 PHE D C 1
ATOM 5390 O O . PHE D 1 138 ? 5.413 19.483 23.885 1.00 38.41 139 PHE D O 1
ATOM 5398 N N . THR D 1 139 ? 6.765 20.103 22.191 1.00 42.81 140 THR D N 1
ATOM 5399 C CA . THR D 1 139 ? 7.906 20.441 23.050 1.00 44.12 140 THR D CA 1
ATOM 5400 C C . THR D 1 139 ? 7.760 21.902 23.520 1.00 49.36 140 THR D C 1
ATOM 5401 O O . THR D 1 139 ? 6.944 22.637 22.952 1.00 49.10 140 THR D O 1
ATOM 5404 N N . GLU D 1 140 ? 8.552 22.325 24.533 1.00 46.22 141 GLU D N 1
ATOM 5405 C CA . GLU D 1 140 ? 8.553 23.697 25.054 1.00 45.51 141 GLU D CA 1
ATOM 5406 C C . GLU D 1 140 ? 8.927 24.734 23.968 1.00 50.16 141 GLU D C 1
ATOM 5407 O O . GLU D 1 140 ? 8.378 25.838 23.978 1.00 50.16 141 GLU D O 1
ATOM 5413 N N . GLU D 1 141 ? 9.840 24.381 23.041 1.00 46.46 142 GLU D N 1
ATOM 5414 C CA . GLU D 1 141 ? 10.264 25.260 21.940 1.00 46.93 142 GLU D CA 1
ATOM 5415 C C . GLU D 1 141 ? 9.146 25.482 20.892 1.00 48.44 142 GLU D C 1
ATOM 5416 O O . GLU D 1 141 ? 9.166 26.501 20.209 1.00 47.95 142 GLU D O 1
ATOM 5418 N N . GLU D 1 142 ? 8.175 24.540 20.778 1.00 42.52 143 GLU D N 1
ATOM 5419 C CA . GLU D 1 142 ? 7.063 24.593 19.814 1.00 41.23 143 GLU D CA 1
ATOM 5420 C C . GLU D 1 142 ? 5.891 25.420 20.318 1.00 40.02 143 GLU D C 1
ATOM 5421 O O . GLU D 1 142 ? 5.077 25.881 19.523 1.00 37.57 143 GLU D O 1
ATOM 5423 N N . GLU D 1 143 ? 5.827 25.595 21.642 1.00 35.93 144 GLU D N 1
ATOM 5424 C CA . GLU D 1 143 ? 4.833 26.310 22.431 1.00 34.49 144 GLU D CA 1
ATOM 5425 C C . GLU D 1 143 ? 4.530 27.730 21.922 1.00 36.61 144 GLU D C 1
ATOM 5426 O O . GLU D 1 143 ? 3.353 28.064 21.748 1.00 34.77 144 GLU D O 1
ATOM 5432 N N . ASN D 1 144 ? 5.568 28.549 21.659 1.00 31.78 145 ASN D N 1
ATOM 5433 C CA . ASN D 1 144 ? 5.375 29.918 21.164 1.00 31.61 145 ASN D CA 1
ATOM 5434 C C . ASN D 1 144 ? 4.627 29.969 19.825 1.00 34.63 145 ASN D C 1
ATOM 5435 O O . ASN D 1 144 ? 3.729 30.793 19.695 1.00 32.71 145 ASN D O 1
ATOM 5440 N N . LYS D 1 145 ? 4.933 29.046 18.872 1.00 30.93 146 LYS D N 1
ATOM 5441 C CA . LYS D 1 145 ? 4.226 28.953 17.590 1.00 30.64 146 LYS D CA 1
ATOM 5442 C C . LYS D 1 145 ? 2.778 28.508 17.808 1.00 32.53 146 LYS D C 1
ATOM 5443 O O . LYS D 1 145 ? 1.876 29.055 17.160 1.00 32.07 146 LYS D O 1
ATOM 5445 N N . ILE D 1 146 ? 2.552 27.552 18.758 1.00 28.60 147 ILE D N 1
ATOM 5446 C CA . ILE D 1 146 ? 1.214 27.058 19.137 1.00 28.14 147 ILE D CA 1
ATOM 5447 C C . ILE D 1 146 ? 0.373 28.248 19.598 1.00 30.17 147 ILE D C 1
ATOM 5448 O O . ILE D 1 146 ? -0.717 28.468 19.062 1.00 29.09 147 ILE D O 1
ATOM 5453 N N . ILE D 1 147 ? 0.876 28.988 20.625 1.00 27.68 148 ILE D N 1
ATOM 5454 C CA . ILE D 1 147 ? 0.229 30.159 21.242 1.00 26.88 148 ILE D CA 1
ATOM 5455 C C . ILE D 1 147 ? -0.058 31.241 20.177 1.00 29.79 148 ILE D C 1
ATOM 5456 O O . ILE D 1 147 ? -1.151 31.820 20.180 1.00 27.38 148 ILE D O 1
ATOM 5461 N N . GLU D 1 148 ? 0.904 31.486 19.262 1.00 28.73 149 GLU D N 1
ATOM 5462 C CA . GLU D 1 148 ? 0.724 32.450 18.168 1.00 29.15 149 GLU D CA 1
ATOM 5463 C C . GLU D 1 148 ? -0.460 32.077 17.276 1.00 33.14 149 GLU D C 1
ATOM 5464 O O . GLU D 1 148 ? -1.241 32.962 16.942 1.00 31.60 149 GLU D O 1
ATOM 5470 N N . GLU D 1 149 ? -0.623 30.776 16.941 1.00 30.37 150 GLU D N 1
ATOM 5471 C CA . GLU D 1 149 ? -1.736 30.285 16.114 1.00 30.68 150 GLU D CA 1
ATOM 5472 C C . GLU D 1 149 ? -3.071 30.478 16.826 1.00 30.77 150 GLU D C 1
ATOM 5473 O O . GLU D 1 149 ? -4.041 30.901 16.197 1.00 30.49 150 GLU D O 1
ATOM 5475 N N . ILE D 1 150 ? -3.109 30.174 18.140 1.00 25.70 151 ILE D N 1
ATOM 5476 C CA . ILE D 1 150 ? -4.297 30.326 18.992 1.00 23.68 151 ILE D CA 1
ATOM 5477 C C . ILE D 1 150 ? -4.717 31.816 19.004 1.00 26.31 151 ILE D C 1
ATOM 5478 O O . ILE D 1 150 ? -5.898 32.135 18.802 1.00 25.05 151 ILE D O 1
ATOM 5483 N N . ASN D 1 151 ? -3.732 32.708 19.241 1.00 23.31 152 ASN D N 1
ATOM 5484 C CA . ASN D 1 151 ? -3.911 34.162 19.298 1.00 23.89 152 ASN D CA 1
ATOM 5485 C C . ASN D 1 151 ? -4.318 34.750 17.938 1.00 28.71 152 ASN D C 1
ATOM 5486 O O . ASN D 1 151 ? -5.285 35.516 17.888 1.00 27.13 152 ASN D O 1
ATOM 5491 N N . ASN D 1 152 ? -3.654 34.317 16.843 1.00 26.63 153 ASN D N 1
ATOM 5492 C CA . ASN D 1 152 ? -3.935 34.764 15.470 1.00 27.56 153 ASN D CA 1
ATOM 5493 C C . ASN D 1 152 ? -5.341 34.390 15.006 1.00 30.72 153 ASN D C 1
ATOM 5494 O O . ASN D 1 152 ? -5.987 35.193 14.338 1.00 31.96 153 ASN D O 1
ATOM 5499 N N . LYS D 1 153 ? -5.809 33.186 15.355 1.00 26.74 154 LYS D N 1
ATOM 5500 C CA . LYS D 1 153 ? -7.131 32.684 14.990 1.00 26.99 154 LYS D CA 1
ATOM 5501 C C . LYS D 1 153 ? -8.261 33.339 15.787 1.00 31.72 154 LYS D C 1
ATOM 5502 O O . LYS D 1 153 ? -9.442 33.100 15.502 1.00 33.16 154 LYS D O 1
ATOM 5508 N N . GLY D 1 154 ? -7.889 34.192 16.739 1.00 27.24 155 GLY D N 1
ATOM 5509 C CA . GLY D 1 154 ? -8.811 34.941 17.582 1.00 26.01 155 GLY D CA 1
ATOM 5510 C C . GLY D 1 154 ? -9.673 34.070 18.461 1.00 29.15 155 GLY D C 1
ATOM 5511 O O . GLY D 1 154 ? -10.826 34.423 18.726 1.00 28.24 155 GLY D O 1
ATOM 5512 N N . ALA D 1 155 ? -9.136 32.903 18.892 1.00 24.62 156 ALA D N 1
ATOM 5513 C CA . ALA D 1 155 ? -9.845 31.986 19.775 1.00 23.40 156 ALA D CA 1
ATOM 5514 C C . ALA D 1 155 ? -10.222 32.703 21.074 1.00 23.52 156 ALA D C 1
ATOM 5515 O O . ALA D 1 155 ? -9.415 33.449 21.646 1.00 21.60 156 ALA D O 1
ATOM 5517 N N . GLU D 1 156 ? -11.476 32.519 21.487 1.00 18.53 157 GLU D N 1
ATOM 5518 C CA . GLU D 1 156 ? -12.025 33.065 22.720 1.00 17.28 157 GLU D CA 1
ATOM 5519 C C . GLU D 1 156 ? -11.930 32.031 23.843 1.00 20.24 157 GLU D C 1
ATOM 5520 O O . GLU D 1 156 ? -11.691 32.391 24.993 1.00 18.12 157 GLU D O 1
ATOM 5526 N N . VAL D 1 157 ? -12.125 30.739 23.497 1.00 16.11 158 VAL D N 1
ATOM 5527 C CA . VAL D 1 157 ? -12.135 29.623 24.430 1.00 13.76 158 VAL D CA 1
ATOM 5528 C C . VAL D 1 157 ? -11.083 28.611 24.001 1.00 17.46 158 VAL D C 1
ATOM 5529 O O . VAL D 1 157 ? -11.082 28.153 22.856 1.00 17.29 158 VAL D O 1
ATOM 5533 N N . LEU D 1 158 ? -10.188 28.270 24.930 1.00 14.36 159 LEU D N 1
ATOM 5534 C CA . LEU D 1 158 ? -9.144 27.279 24.728 1.00 15.74 159 LEU D CA 1
ATOM 5535 C C . LEU D 1 158 ? -9.311 26.076 25.656 1.00 18.91 159 LEU D C 1
ATOM 5536 O O . LEU D 1 158 ? -9.250 26.218 26.894 1.00 18.21 159 LEU D O 1
ATOM 5541 N N . PHE D 1 159 ? -9.575 24.892 25.070 1.00 16.74 160 PHE D N 1
ATOM 5542 C CA . PHE D 1 159 ? -9.686 23.662 25.870 1.00 16.05 160 PHE D CA 1
ATOM 5543 C C . PHE D 1 159 ? -8.336 22.977 25.769 1.00 21.64 160 PHE D C 1
ATOM 5544 O O . PHE D 1 159 ? -7.805 22.794 24.654 1.00 21.85 160 PHE D O 1
ATOM 5552 N N . VAL D 1 160 ? -7.740 22.692 26.940 1.00 16.62 161 VAL D N 1
ATOM 5553 C CA . VAL D 1 160 ? -6.382 22.136 27.061 1.00 15.85 161 VAL D CA 1
ATOM 5554 C C . VAL D 1 160 ? -6.440 20.690 27.581 1.00 17.15 161 VAL D C 1
ATOM 5555 O O . VAL D 1 160 ? -6.588 20.457 28.772 1.00 16.08 161 VAL D O 1
ATOM 5559 N N . ALA D 1 161 ? -6.367 19.732 26.659 1.00 16.22 162 ALA D N 1
ATOM 5560 C CA . ALA D 1 161 ? -6.459 18.295 26.960 1.00 17.06 162 ALA D CA 1
ATOM 5561 C C . ALA D 1 161 ? -5.051 17.668 27.147 1.00 21.91 162 ALA D C 1
ATOM 5562 O O . ALA D 1 161 ? -4.611 16.854 26.328 1.00 24.22 162 ALA D O 1
ATOM 5564 N N . LEU D 1 162 ? -4.346 18.088 28.216 1.00 18.73 163 LEU D N 1
ATOM 5565 C CA . LEU D 1 162 ? -2.980 17.637 28.520 1.00 20.63 163 LEU D CA 1
ATOM 5566 C C . LEU D 1 162 ? -2.905 16.774 29.809 1.00 25.17 163 LEU D C 1
ATOM 5567 O O . LEU D 1 162 ? -1.876 16.148 30.065 1.00 24.75 163 LEU D O 1
ATOM 5572 N N . GLY D 1 163 ? -3.966 16.794 30.614 1.00 20.28 164 GLY D N 1
ATOM 5573 C CA . GLY D 1 163 ? -4.010 16.063 31.876 1.00 20.77 164 GLY D CA 1
ATOM 5574 C C . GLY D 1 163 ? -3.459 16.865 33.044 1.00 25.14 164 GLY D C 1
ATOM 5575 O O . GLY D 1 163 ? -2.576 17.711 32.858 1.00 25.01 164 GLY D O 1
ATOM 5576 N N . ALA D 1 164 ? -3.985 16.619 34.259 1.00 21.54 165 ALA D N 1
ATOM 5577 C CA . ALA D 1 164 ? -3.558 17.350 35.467 1.00 22.03 165 ALA D CA 1
ATOM 5578 C C . ALA D 1 164 ? -2.274 16.741 36.042 1.00 24.66 165 ALA D C 1
ATOM 5579 O O . ALA D 1 164 ? -2.174 15.514 36.055 1.00 23.76 165 ALA D O 1
ATOM 5581 N N . PRO D 1 165 ? -1.275 17.530 36.517 1.00 22.35 166 PRO D N 1
ATOM 5582 C CA . PRO D 1 165 ? -1.227 19.004 36.618 1.00 21.80 166 PRO D CA 1
ATOM 5583 C C . PRO D 1 165 ? -0.690 19.735 35.382 1.00 25.59 166 PRO D C 1
ATOM 5584 O O . PRO D 1 165 ? -0.723 20.960 35.374 1.00 23.82 166 PRO D O 1
ATOM 5588 N N . LYS D 1 166 ? -0.175 19.004 34.355 1.00 23.63 167 LYS D N 1
ATOM 5589 C CA . LYS D 1 166 ? 0.401 19.602 33.132 1.00 23.30 167 LYS D CA 1
ATOM 5590 C C . LYS D 1 166 ? -0.474 20.683 32.477 1.00 23.22 167 LYS D C 1
ATOM 5591 O O . LYS D 1 166 ? 0.032 21.754 32.152 1.00 22.97 167 LYS D O 1
ATOM 5593 N N . GLN D 1 167 ? -1.781 20.419 32.309 1.00 17.46 168 GLN D N 1
ATOM 5594 C CA . GLN D 1 167 ? -2.700 21.363 31.692 1.00 15.46 168 GLN D CA 1
ATOM 5595 C C . GLN D 1 167 ? -2.785 22.689 32.456 1.00 19.62 168 GLN D C 1
ATOM 5596 O O . GLN D 1 167 ? -2.702 23.731 31.821 1.00 18.79 168 GLN D O 1
ATOM 5602 N N . GLU D 1 168 ? -2.920 22.654 33.816 1.00 17.53 169 GLU D N 1
ATOM 5603 C CA . GLU D 1 168 ? -2.996 23.882 34.632 1.00 17.41 169 GLU D CA 1
ATOM 5604 C C . GLU D 1 168 ? -1.675 24.645 34.622 1.00 22.87 169 GLU D C 1
ATOM 5605 O O . GLU D 1 168 ? -1.667 25.869 34.450 1.00 23.20 169 GLU D O 1
ATOM 5611 N N . LYS D 1 169 ? -0.558 23.909 34.765 1.00 20.28 170 LYS D N 1
ATOM 5612 C CA . LYS D 1 169 ? 0.789 24.459 34.775 1.00 20.75 170 LYS D CA 1
ATOM 5613 C C . LYS D 1 169 ? 1.134 25.114 33.434 1.00 24.06 170 LYS D C 1
ATOM 5614 O O . LYS D 1 169 ? 1.710 26.195 33.446 1.00 24.26 170 LYS D O 1
ATOM 5620 N N . TRP D 1 170 ? 0.761 24.487 32.294 1.00 21.43 171 TRP D N 1
ATOM 5621 C CA . TRP D 1 170 ? 1.004 25.045 30.951 1.00 21.39 171 TRP D CA 1
ATOM 5622 C C . TRP D 1 170 ? 0.230 26.367 30.784 1.00 23.30 171 TRP D C 1
ATOM 5623 O O . TRP D 1 170 ? 0.804 27.351 30.337 1.00 20.73 171 TRP D O 1
ATOM 5634 N N . ILE D 1 171 ? -1.073 26.382 31.160 1.00 19.97 172 ILE D N 1
ATOM 5635 C CA . ILE D 1 171 ? -1.913 27.568 31.092 1.00 18.89 172 ILE D CA 1
ATOM 5636 C C . ILE D 1 171 ? -1.305 28.703 31.951 1.00 21.72 172 ILE D C 1
ATOM 5637 O O . ILE D 1 171 ? -1.090 29.796 31.440 1.00 19.64 172 ILE D O 1
ATOM 5642 N N . TYR D 1 172 ? -1.044 28.435 33.246 1.00 19.27 173 TYR D N 1
ATOM 5643 C CA . TYR D 1 172 ? -0.489 29.415 34.186 1.00 21.00 173 TYR D CA 1
ATOM 5644 C C . TYR D 1 172 ? 0.875 29.972 33.760 1.00 24.88 173 TYR D C 1
ATOM 5645 O O . TYR D 1 172 ? 1.068 31.178 33.825 1.00 22.92 173 TYR D O 1
ATOM 5654 N N . LYS D 1 173 ? 1.799 29.104 33.281 1.00 21.66 174 LYS D N 1
ATOM 5655 C CA . LYS D 1 173 ? 3.106 29.540 32.762 1.00 22.80 174 LYS D CA 1
ATOM 5656 C C . LYS D 1 173 ? 2.919 30.514 31.568 1.00 24.96 174 LYS D C 1
ATOM 5657 O O . LYS D 1 173 ? 3.694 31.447 31.419 1.00 23.99 174 LYS D O 1
ATOM 5663 N N . ASN D 1 174 ? 1.869 30.304 30.764 1.00 23.05 175 ASN D N 1
ATOM 5664 C CA . ASN D 1 174 ? 1.568 31.103 29.568 1.00 23.66 175 ASN D CA 1
ATOM 5665 C C . ASN D 1 174 ? 0.419 32.112 29.747 1.00 25.63 175 ASN D C 1
ATOM 5666 O O . ASN D 1 174 ? -0.110 32.616 28.750 1.00 23.83 175 ASN D O 1
ATOM 5671 N N . LYS D 1 175 ? 0.068 32.446 31.017 1.00 22.02 176 LYS D N 1
ATOM 5672 C CA . LYS D 1 175 ? -1.045 33.350 31.380 1.00 20.71 176 LYS D CA 1
ATOM 5673 C C . LYS D 1 175 ? -0.919 34.774 30.807 1.00 26.72 176 LYS D C 1
ATOM 5674 O O . LYS D 1 175 ? -1.938 35.458 30.676 1.00 27.97 176 LYS D O 1
ATOM 5680 N N . ASP D 1 176 ? 0.312 35.226 30.470 1.00 23.00 177 ASP D N 1
ATOM 5681 C CA . ASP D 1 176 ? 0.517 36.551 29.879 1.00 22.31 177 ASP D CA 1
ATOM 5682 C C . ASP D 1 176 ? 0.705 36.511 28.356 1.00 24.97 177 ASP D C 1
ATOM 5683 O O . ASP D 1 176 ? 0.746 37.561 27.717 1.00 24.08 177 ASP D O 1
ATOM 5688 N N . LYS D 1 177 ? 0.817 35.300 27.780 1.00 22.34 178 LYS D N 1
ATOM 5689 C CA . LYS D 1 177 ? 1.027 35.071 26.347 1.00 23.25 178 LYS D CA 1
ATOM 5690 C C . LYS D 1 177 ? -0.269 34.756 25.623 1.00 27.26 178 LYS D C 1
ATOM 5691 O O . LYS D 1 177 ? -0.459 35.184 24.480 1.00 28.16 178 LYS D O 1
ATOM 5697 N N . LEU D 1 178 ? -1.145 33.996 26.275 1.00 23.53 179 LEU D N 1
ATOM 5698 C CA . LEU D 1 178 ? -2.442 33.590 25.729 1.00 23.56 179 LEU D CA 1
ATOM 5699 C C . LEU D 1 178 ? -3.435 34.739 25.676 1.00 26.68 179 LEU D C 1
ATOM 5700 O O . LEU D 1 178 ? -3.721 35.359 26.710 1.00 26.30 179 LEU D O 1
ATOM 5705 N N . LYS D 1 179 ? -3.939 35.022 24.458 1.00 22.20 180 LYS D N 1
ATOM 5706 C CA . LYS D 1 179 ? -4.944 36.045 24.185 1.00 21.96 180 LYS D CA 1
ATOM 5707 C C . LYS D 1 179 ? -6.332 35.417 23.953 1.00 23.75 180 LYS D C 1
ATOM 5708 O O . LYS D 1 179 ? -6.992 35.656 22.944 1.00 24.06 180 LYS D O 1
ATOM 5710 N N . VAL D 1 180 ? -6.755 34.590 24.912 1.00 18.29 181 VAL D N 1
ATOM 5711 C CA . VAL D 1 180 ? -8.067 33.959 24.945 1.00 17.20 181 VAL D CA 1
ATOM 5712 C C . VAL D 1 180 ? -8.756 34.474 26.195 1.00 20.05 181 VAL D C 1
ATOM 5713 O O . VAL D 1 180 ? -8.088 34.957 27.109 1.00 19.09 181 VAL D O 1
ATOM 5717 N N . LYS D 1 181 ? -10.078 34.344 26.251 1.00 16.52 182 LYS D N 1
ATOM 5718 C CA . LYS D 1 181 ? -10.823 34.748 27.411 1.00 15.05 182 LYS D CA 1
ATOM 5719 C C . LYS D 1 181 ? -10.914 33.616 28.404 1.00 17.41 182 LYS D C 1
ATOM 5720 O O . LYS D 1 181 ? -10.967 33.873 29.591 1.00 17.80 182 LYS D O 1
ATOM 5726 N N . ILE D 1 182 ? -10.952 32.373 27.941 1.00 14.72 183 ILE D N 1
ATOM 5727 C CA . ILE D 1 182 ? -11.048 31.207 28.826 1.00 14.13 183 ILE D CA 1
ATOM 5728 C C . ILE D 1 182 ? -10.056 30.144 28.390 1.00 18.87 183 ILE D C 1
ATOM 5729 O O . ILE D 1 182 ? -10.051 29.751 27.228 1.00 18.74 183 ILE D O 1
ATOM 5734 N N . ALA D 1 183 ? -9.257 29.662 29.339 1.00 15.95 184 ALA D N 1
ATOM 5735 C CA . ALA D 1 183 ? -8.339 28.535 29.160 1.00 16.64 184 ALA D CA 1
ATOM 5736 C C . ALA D 1 183 ? -8.730 27.528 30.254 1.00 18.85 184 ALA D C 1
ATOM 5737 O O . ALA D 1 183 ? -8.711 27.860 31.444 1.00 16.45 184 ALA D O 1
ATOM 5747 N N . GLY D 1 185 ? -8.446 23.283 31.410 1.00 16.32 186 GLY D N 1
ATOM 5748 C CA . GLY D 1 185 ? -7.874 21.942 31.333 1.00 17.04 186 GLY D CA 1
ATOM 5749 C C . GLY D 1 185 ? -8.984 20.910 31.262 1.00 20.11 186 GLY D C 1
ATOM 5750 O O . GLY D 1 185 ? -9.927 20.975 32.046 1.00 19.35 186 GLY D O 1
ATOM 5751 N N . VAL D 1 186 ? -8.925 19.978 30.293 1.00 18.34 187 VAL D N 1
ATOM 5752 C CA . VAL D 1 186 ? -10.033 19.017 30.099 1.00 17.34 187 VAL D CA 1
ATOM 5753 C C . VAL D 1 186 ? -9.585 17.520 30.096 1.00 21.64 187 VAL D C 1
ATOM 5754 O O . VAL D 1 186 ? -10.400 16.657 29.776 1.00 20.37 187 VAL D O 1
ATOM 5758 N N . GLY D 1 187 ? -8.328 17.244 30.439 1.00 18.65 188 GLY D N 1
ATOM 5759 C CA . GLY D 1 187 ? -7.780 15.886 30.517 1.00 19.68 188 GLY D CA 1
ATOM 5760 C C . GLY D 1 187 ? -7.988 15.019 29.289 1.00 23.47 188 GLY D C 1
ATOM 5761 O O . GLY D 1 187 ? -7.577 15.389 28.200 1.00 24.19 188 GLY D O 1
ATOM 5762 N N . GLY D 1 188 ? -8.649 13.879 29.453 1.00 18.92 189 GLY D N 1
ATOM 5763 C CA . GLY D 1 188 ? -8.898 12.952 28.352 1.00 19.70 189 GLY D CA 1
ATOM 5764 C C . GLY D 1 188 ? -10.191 13.185 27.588 1.00 23.87 189 GLY D C 1
ATOM 5765 O O . GLY D 1 188 ? -10.593 12.325 26.798 1.00 23.37 189 GLY D O 1
ATOM 5766 N N . SER D 1 189 ? -10.830 14.366 27.772 1.00 19.70 190 SER D N 1
ATOM 5767 C CA . SER D 1 189 ? -12.098 14.741 27.129 1.00 19.53 190 SER D CA 1
ATOM 5768 C C . SER D 1 189 ? -12.114 14.676 25.602 1.00 22.19 190 SER D C 1
ATOM 5769 O O . SER D 1 189 ? -13.166 14.350 25.054 1.00 22.28 190 SER D O 1
ATOM 5772 N N . PHE D 1 190 ? -10.988 14.972 24.906 1.00 19.35 191 PHE D N 1
ATOM 5773 C CA . PHE D 1 190 ? -10.982 14.891 23.430 1.00 22.04 191 PHE D CA 1
ATOM 5774 C C . PHE D 1 190 ? -11.030 13.434 22.959 1.00 26.75 191 PHE D C 1
ATOM 5775 O O . PHE D 1 190 ? -11.736 13.125 22.000 1.00 27.40 191 PHE D O 1
ATOM 5783 N N . ASP D 1 191 ? -10.292 12.544 23.640 1.00 25.29 192 ASP D N 1
ATOM 5784 C CA . ASP D 1 191 ? -10.224 11.113 23.300 1.00 27.07 192 ASP D CA 1
ATOM 5785 C C . ASP D 1 191 ? -11.600 10.451 23.274 1.00 28.61 192 ASP D C 1
ATOM 5786 O O . ASP D 1 191 ? -11.926 9.760 22.316 1.00 28.77 192 ASP D O 1
ATOM 5791 N N . VAL D 1 192 ? -12.415 10.729 24.286 1.00 21.59 193 VAL D N 1
ATOM 5792 C CA . VAL D 1 192 ? -13.756 10.153 24.454 1.00 21.06 193 VAL D CA 1
ATOM 5793 C C . VAL D 1 192 ? -14.807 10.796 23.524 1.00 27.65 193 VAL D C 1
ATOM 5794 O O . VAL D 1 192 ? -15.855 10.191 23.321 1.00 26.91 193 VAL D O 1
ATOM 5798 N N . ILE D 1 193 ? -14.539 12.006 22.970 1.00 27.37 194 ILE D N 1
ATOM 5799 C CA . ILE D 1 193 ? -15.440 12.676 22.009 1.00 28.91 194 ILE D CA 1
ATOM 5800 C C . ILE D 1 193 ? -15.047 12.255 20.581 1.00 36.91 194 ILE D C 1
ATOM 5801 O O . ILE D 1 193 ? -15.895 12.277 19.701 1.00 38.00 194 ILE D O 1
ATOM 5806 N N . ALA D 1 194 ? -13.752 11.983 20.331 1.00 35.65 195 ALA D N 1
ATOM 5807 C CA . ALA D 1 194 ? -13.201 11.591 19.022 1.00 61.66 195 ALA D CA 1
ATOM 5808 C C . ALA D 1 194 ? -13.806 10.302 18.452 1.00 88.03 195 ALA D C 1
ATOM 5809 O O . ALA D 1 194 ? -14.088 9.356 19.184 1.00 49.47 195 ALA D O 1
ATOM 5811 N N . GLU E 1 2 ? 28.839 -19.259 -7.355 1.00 45.00 3 GLU E N 1
ATOM 5812 C CA . GLU E 1 2 ? 28.597 -18.944 -5.948 1.00 43.37 3 GLU E CA 1
ATOM 5813 C C . GLU E 1 2 ? 29.501 -17.836 -5.410 1.00 43.72 3 GLU E C 1
ATOM 5814 O O . GLU E 1 2 ? 29.066 -17.091 -4.531 1.00 40.92 3 GLU E O 1
ATOM 5816 N N . ARG E 1 3 ? 30.773 -17.771 -5.889 1.00 39.43 4 ARG E N 1
ATOM 5817 C CA . ARG E 1 3 ? 31.782 -16.783 -5.450 1.00 37.72 4 ARG E CA 1
ATOM 5818 C C . ARG E 1 3 ? 32.432 -16.016 -6.593 1.00 41.10 4 ARG E C 1
ATOM 5819 O O . ARG E 1 3 ? 32.856 -16.622 -7.584 1.00 41.67 4 ARG E O 1
ATOM 5827 N N . LEU E 1 4 ? 32.542 -14.680 -6.426 1.00 35.41 5 LEU E N 1
ATOM 5828 C CA . LEU E 1 4 ? 33.166 -13.764 -7.383 1.00 34.88 5 LEU E CA 1
ATOM 5829 C C . LEU E 1 4 ? 34.507 -13.280 -6.835 1.00 35.84 5 LEU E C 1
ATOM 5830 O O . LEU E 1 4 ? 34.618 -12.982 -5.641 1.00 32.66 5 LEU E O 1
ATOM 5835 N N . ASP E 1 5 ? 35.517 -13.191 -7.695 1.00 32.85 6 ASP E N 1
ATOM 5836 C CA . ASP E 1 5 ? 36.815 -12.700 -7.248 1.00 33.05 6 ASP E CA 1
ATOM 5837 C C . ASP E 1 5 ? 36.946 -11.212 -7.506 1.00 35.34 6 ASP E C 1
ATOM 5838 O O . ASP E 1 5 ? 36.891 -10.774 -8.662 1.00 35.00 6 ASP E O 1
ATOM 5843 N N . ILE E 1 6 ? 37.101 -10.435 -6.424 1.00 30.28 7 ILE E N 1
ATOM 5844 C CA . ILE E 1 6 ? 37.289 -8.986 -6.513 1.00 29.68 7 ILE E CA 1
ATOM 5845 C C . ILE E 1 6 ? 38.730 -8.700 -6.070 1.00 31.35 7 ILE E C 1
ATOM 5846 O O . ILE E 1 6 ? 39.001 -8.629 -4.865 1.00 29.68 7 ILE E O 1
ATOM 5851 N N . PHE E 1 7 ? 39.646 -8.600 -7.048 1.00 28.23 8 PHE E N 1
ATOM 5852 C CA . PHE E 1 7 ? 41.080 -8.349 -6.856 1.00 28.83 8 PHE E CA 1
ATOM 5853 C C . PHE E 1 7 ? 41.708 -9.266 -5.788 1.00 30.43 8 PHE E C 1
ATOM 5854 O O . PHE E 1 7 ? 42.377 -8.793 -4.869 1.00 28.01 8 PHE E O 1
ATOM 5862 N N . GLY E 1 8 ? 41.451 -10.568 -5.919 1.00 27.25 9 GLY E N 1
ATOM 5863 C CA . GLY E 1 8 ? 41.972 -11.585 -5.014 1.00 27.37 9 GLY E CA 1
ATOM 5864 C C . GLY E 1 8 ? 41.070 -11.921 -3.839 1.00 28.59 9 GLY E C 1
ATOM 5865 O O . GLY E 1 8 ? 41.300 -12.926 -3.167 1.00 27.65 9 GLY E O 1
ATOM 5866 N N . VAL E 1 9 ? 40.056 -11.073 -3.562 1.00 23.53 10 VAL E N 1
ATOM 5867 C CA . VAL E 1 9 ? 39.137 -11.259 -2.434 1.00 21.41 10 VAL E CA 1
ATOM 5868 C C . VAL E 1 9 ? 37.893 -12.012 -2.905 1.00 24.02 10 VAL E C 1
ATOM 5869 O O . VAL E 1 9 ? 37.169 -11.485 -3.750 1.00 21.27 10 VAL E O 1
ATOM 5873 N N . PRO E 1 10 ? 37.631 -13.251 -2.403 1.00 23.36 11 PRO E N 1
ATOM 5874 C CA . PRO E 1 10 ? 36.424 -13.964 -2.856 1.00 23.83 11 PRO E CA 1
ATOM 5875 C C . PRO E 1 10 ? 35.197 -13.403 -2.156 1.00 25.71 11 PRO E C 1
ATOM 5876 O O . PRO E 1 10 ? 35.238 -13.141 -0.954 1.00 24.61 11 PRO E O 1
ATOM 5880 N N . ILE E 1 11 ? 34.143 -13.147 -2.922 1.00 21.57 12 ILE E N 1
ATOM 5881 C CA . ILE E 1 11 ? 32.893 -12.588 -2.406 1.00 19.30 12 ILE E CA 1
ATOM 5882 C C . ILE E 1 11 ? 31.773 -13.519 -2.761 1.00 24.67 12 ILE E C 1
ATOM 5883 O O . ILE E 1 11 ? 31.563 -13.795 -3.946 1.00 25.87 12 ILE E O 1
ATOM 5888 N N . ASP E 1 12 ? 31.033 -13.988 -1.744 1.00 20.91 13 ASP E N 1
ATOM 5889 C CA . ASP E 1 12 ? 29.876 -14.844 -1.944 1.00 20.85 13 ASP E CA 1
ATOM 5890 C C . ASP E 1 12 ? 28.766 -14.024 -2.625 1.00 23.31 13 ASP E C 1
ATOM 5891 O O . ASP E 1 12 ? 28.440 -12.926 -2.173 1.00 21.77 13 ASP E O 1
ATOM 5896 N N . ARG E 1 13 ? 28.283 -14.515 -3.768 1.00 22.24 14 ARG E N 1
ATOM 5897 C CA . ARG E 1 13 ? 27.240 -13.883 -4.576 1.00 23.18 14 ARG E CA 1
ATOM 5898 C C . ARG E 1 13 ? 25.906 -14.125 -3.871 1.00 26.95 14 ARG E C 1
ATOM 5899 O O . ARG E 1 13 ? 25.139 -15.019 -4.245 1.00 27.89 14 ARG E O 1
ATOM 5901 N N . VAL E 1 14 ? 25.669 -13.350 -2.792 1.00 21.75 15 VAL E N 1
ATOM 5902 C CA . VAL E 1 14 ? 24.480 -13.508 -1.951 1.00 20.70 15 VAL E CA 1
ATOM 5903 C C . VAL E 1 14 ? 23.738 -12.202 -1.710 1.00 22.03 15 VAL E C 1
ATOM 5904 O O . VAL E 1 14 ? 24.349 -11.128 -1.611 1.00 20.68 15 VAL E O 1
ATOM 5908 N N . THR E 1 15 ? 22.413 -12.312 -1.562 1.00 17.43 16 THR E N 1
ATOM 5909 C CA . THR E 1 15 ? 21.579 -11.191 -1.154 1.00 17.68 16 THR E CA 1
ATOM 5910 C C . THR E 1 15 ? 21.664 -11.192 0.384 1.00 22.66 16 THR E C 1
ATOM 5911 O O . THR E 1 15 ? 22.187 -12.146 0.980 1.00 23.49 16 THR E O 1
ATOM 5923 N N . ILE E 1 17 ? 19.154 -11.633 2.545 1.00 22.75 18 ILE E N 1
ATOM 5924 C CA . ILE E 1 17 ? 18.327 -12.746 3.016 1.00 22.92 18 ILE E CA 1
ATOM 5925 C C . ILE E 1 17 ? 19.053 -14.092 2.875 1.00 26.37 18 ILE E C 1
ATOM 5926 O O . ILE E 1 17 ? 18.992 -14.910 3.796 1.00 25.96 18 ILE E O 1
ATOM 5931 N N . GLN E 1 18 ? 19.782 -14.293 1.761 1.00 23.75 19 GLN E N 1
ATOM 5932 C CA . GLN E 1 18 ? 20.546 -15.527 1.545 1.00 24.60 19 GLN E CA 1
ATOM 5933 C C . GLN E 1 18 ? 21.684 -15.626 2.552 1.00 27.37 19 GLN E C 1
ATOM 5934 O O . GLN E 1 18 ? 21.947 -16.716 3.065 1.00 26.14 19 GLN E O 1
ATOM 5940 N N . ALA E 1 19 ? 22.335 -14.485 2.853 1.00 22.98 20 ALA E N 1
ATOM 5941 C CA . ALA E 1 19 ? 23.427 -14.411 3.829 1.00 22.30 20 ALA E CA 1
ATOM 5942 C C . ALA E 1 19 ? 22.884 -14.770 5.238 1.00 26.00 20 ALA E C 1
ATOM 5943 O O . ALA E 1 19 ? 23.495 -15.577 5.931 1.00 24.10 20 ALA E O 1
ATOM 5945 N N . VAL E 1 20 ? 21.690 -14.247 5.608 1.00 22.88 21 VAL E N 1
ATOM 5946 C CA . VAL E 1 20 ? 21.036 -14.534 6.895 1.00 22.18 21 VAL E CA 1
ATOM 5947 C C . VAL E 1 20 ? 20.715 -16.046 6.984 1.00 23.55 21 VAL E C 1
ATOM 5948 O O . VAL E 1 20 ? 20.967 -16.664 8.024 1.00 22.05 21 VAL E O 1
ATOM 5952 N N . ASP E 1 21 ? 20.187 -16.635 5.890 1.00 20.68 22 ASP E N 1
ATOM 5953 C CA . ASP E 1 21 ? 19.866 -18.062 5.810 1.00 20.65 22 ASP E CA 1
ATOM 5954 C C . ASP E 1 21 ? 21.128 -18.916 6.006 1.00 24.37 22 ASP E C 1
ATOM 5955 O O . ASP E 1 21 ? 21.080 -19.904 6.734 1.00 23.51 22 ASP E O 1
ATOM 5960 N N . ILE E 1 22 ? 22.266 -18.505 5.403 1.00 21.38 23 ILE E N 1
ATOM 5961 C CA . ILE E 1 22 ? 23.553 -19.209 5.543 1.00 21.17 23 ILE E CA 1
ATOM 5962 C C . ILE E 1 22 ? 24.014 -19.162 7.004 1.00 25.80 23 ILE E C 1
ATOM 5963 O O . ILE E 1 22 ? 24.365 -20.197 7.559 1.00 28.02 23 ILE E O 1
ATOM 5968 N N . LEU E 1 23 ? 23.952 -17.989 7.635 1.00 21.87 24 LEU E N 1
ATOM 5969 C CA . LEU E 1 23 ? 24.320 -17.809 9.046 1.00 20.81 24 LEU E CA 1
ATOM 5970 C C . LEU E 1 23 ? 23.455 -18.690 9.959 1.00 22.11 24 LEU E C 1
ATOM 5971 O O . LEU E 1 23 ? 23.990 -19.326 10.853 1.00 21.37 24 LEU E O 1
ATOM 5976 N N . ASN E 1 24 ? 22.138 -18.776 9.694 1.00 19.87 25 ASN E N 1
ATOM 5977 C CA . ASN E 1 24 ? 21.232 -19.649 10.451 1.00 21.54 25 ASN E CA 1
ATOM 5978 C C . ASN E 1 24 ? 21.661 -21.105 10.304 1.00 26.88 25 ASN E C 1
ATOM 5979 O O . ASN E 1 24 ? 21.721 -21.827 11.301 1.00 27.87 25 ASN E O 1
ATOM 5984 N N . ASN E 1 25 ? 22.023 -21.521 9.069 1.00 24.59 26 ASN E N 1
ATOM 5985 C CA . ASN E 1 25 ? 22.500 -22.876 8.795 1.00 25.52 26 ASN E CA 1
ATOM 5986 C C . ASN E 1 25 ? 23.842 -23.159 9.512 1.00 27.83 26 ASN E C 1
ATOM 5987 O O . ASN E 1 25 ? 24.069 -24.295 9.958 1.00 25.54 26 ASN E O 1
ATOM 5992 N N . PHE E 1 26 ? 24.708 -22.116 9.672 1.00 23.91 27 PHE E N 1
ATOM 5993 C CA . PHE E 1 26 ? 26.014 -22.270 10.348 1.00 23.27 27 PHE E CA 1
ATOM 5994 C C . PHE E 1 26 ? 25.850 -22.683 11.811 1.00 27.01 27 PHE E C 1
ATOM 5995 O O . PHE E 1 26 ? 26.698 -23.392 12.365 1.00 28.01 27 PHE E O 1
ATOM 6003 N N . LEU E 1 27 ? 24.724 -22.273 12.418 1.00 23.26 28 LEU E N 1
ATOM 6004 C CA . LEU E 1 27 ? 24.377 -22.614 13.796 1.00 21.85 28 LEU E CA 1
ATOM 6005 C C . LEU E 1 27 ? 24.131 -24.103 13.971 1.00 25.87 28 LEU E C 1
ATOM 6006 O O . LEU E 1 27 ? 24.216 -24.587 15.092 1.00 27.23 28 LEU E O 1
ATOM 6011 N N . GLN E 1 28 ? 23.856 -24.836 12.882 1.00 23.17 29 GLN E N 1
ATOM 6012 C CA . GLN E 1 28 ? 23.636 -26.291 12.944 1.00 24.48 29 GLN E CA 1
ATOM 6013 C C . GLN E 1 28 ? 24.945 -27.081 12.752 1.00 29.19 29 GLN E C 1
ATOM 6014 O O . GLN E 1 28 ? 24.928 -28.297 12.876 1.00 29.32 29 GLN E O 1
ATOM 6020 N N . GLU E 1 29 ? 26.069 -26.391 12.465 1.00 25.10 30 GLU E N 1
ATOM 6021 C CA . GLU E 1 29 ? 27.366 -27.041 12.220 1.00 25.63 30 GLU E CA 1
ATOM 6022 C C . GLU E 1 29 ? 28.323 -26.797 13.374 1.00 29.94 30 GLU E C 1
ATOM 6023 O O . GLU E 1 29 ? 28.651 -25.652 13.670 1.00 28.94 30 GLU E O 1
ATOM 6029 N N . ASN E 1 30 ? 28.760 -27.892 14.025 1.00 28.15 31 ASN E N 1
ATOM 6030 C CA . ASN E 1 30 ? 29.638 -27.877 15.196 1.00 27.98 31 ASN E CA 1
ATOM 6031 C C . ASN E 1 30 ? 31.098 -27.564 14.874 1.00 31.34 31 ASN E C 1
ATOM 6032 O O . ASN E 1 30 ? 31.977 -28.422 15.009 1.00 31.12 31 ASN E O 1
ATOM 6037 N N . ARG E 1 31 ? 31.348 -26.321 14.446 1.00 26.82 32 ARG E N 1
ATOM 6038 C CA . ARG E 1 31 ? 32.692 -25.807 14.149 1.00 25.77 32 ARG E CA 1
ATOM 6039 C C . ARG E 1 31 ? 32.631 -24.300 14.098 1.00 27.17 32 ARG E C 1
ATOM 6040 O O . ARG E 1 31 ? 31.540 -23.726 13.975 1.00 24.16 32 ARG E O 1
ATOM 6048 N N . LEU E 1 32 ? 33.794 -23.646 14.171 1.00 23.67 33 LEU E N 1
ATOM 6049 C CA . LEU E 1 32 ? 33.831 -22.197 14.104 1.00 24.13 33 LEU E CA 1
ATOM 6050 C C . LEU E 1 32 ? 33.690 -21.767 12.645 1.00 27.58 33 LEU E C 1
ATOM 6051 O O . LEU E 1 32 ? 34.346 -22.324 11.767 1.00 28.45 33 LEU E O 1
ATOM 6056 N N . HIS E 1 33 ? 32.815 -20.785 12.398 1.00 20.95 34 HIS E N 1
ATOM 6057 C CA . HIS E 1 33 ? 32.604 -20.192 11.089 1.00 18.39 34 HIS E CA 1
ATOM 6058 C C . HIS E 1 33 ? 33.040 -18.741 11.174 1.00 22.76 34 HIS E C 1
ATOM 6059 O O . HIS E 1 33 ? 32.569 -18.000 12.040 1.00 23.50 34 HIS E O 1
ATOM 6066 N N . ILE E 1 34 ? 33.957 -18.335 10.294 1.00 19.87 35 ILE E N 1
ATOM 6067 C CA . ILE E 1 34 ? 34.442 -16.960 10.235 1.00 19.10 35 ILE E CA 1
ATOM 6068 C C . ILE E 1 34 ? 33.680 -16.216 9.151 1.00 22.92 35 ILE E C 1
ATOM 6069 O O . ILE E 1 34 ? 33.659 -16.635 7.996 1.00 22.98 35 ILE E O 1
ATOM 6074 N N . VAL E 1 35 ? 33.060 -15.096 9.527 1.00 18.07 36 VAL E N 1
ATOM 6075 C CA . VAL E 1 35 ? 32.281 -14.279 8.605 1.00 16.50 36 VAL E CA 1
ATOM 6076 C C . VAL E 1 35 ? 32.935 -12.900 8.509 1.00 22.11 36 VAL E C 1
ATOM 6077 O O . VAL E 1 35 ? 33.222 -12.283 9.537 1.00 20.57 36 VAL E O 1
ATOM 6081 N N . ALA E 1 36 ? 33.198 -12.437 7.277 1.00 19.22 37 ALA E N 1
ATOM 6082 C CA . ALA E 1 36 ? 33.715 -11.100 7.019 1.00 19.33 37 ALA E CA 1
ATOM 6083 C C . ALA E 1 36 ? 32.735 -10.419 6.051 1.00 21.85 37 ALA E C 1
ATOM 6084 O O . ALA E 1 36 ? 31.945 -11.108 5.391 1.00 20.88 37 ALA E O 1
ATOM 6086 N N . THR E 1 37 ? 32.750 -9.084 6.008 1.00 16.56 38 THR E N 1
ATOM 6087 C CA . THR E 1 37 ? 31.892 -8.296 5.128 1.00 16.51 38 THR E CA 1
ATOM 6088 C C . THR E 1 37 ? 32.789 -7.360 4.323 1.00 19.54 38 THR E C 1
ATOM 6089 O O . THR E 1 37 ? 32.873 -6.168 4.644 1.00 20.76 38 THR E O 1
ATOM 6093 N N . PRO E 1 38 ? 33.523 -7.878 3.311 1.00 15.54 39 PRO E N 1
ATOM 6094 C CA . PRO E 1 38 ? 34.453 -7.009 2.584 1.00 15.33 39 PRO E CA 1
ATOM 6095 C C . PRO E 1 38 ? 33.775 -5.895 1.806 1.00 17.76 39 PRO E C 1
ATOM 6096 O O . PRO E 1 38 ? 32.731 -6.093 1.176 1.00 15.84 39 PRO E O 1
ATOM 6100 N N . ASN E 1 39 ? 34.380 -4.708 1.896 1.00 14.92 40 ASN E N 1
ATOM 6101 C CA . ASN E 1 39 ? 33.979 -3.501 1.186 1.00 14.91 40 ASN E CA 1
ATOM 6102 C C . ASN E 1 39 ? 35.181 -3.035 0.350 1.00 19.89 40 ASN E C 1
ATOM 6103 O O . ASN E 1 39 ? 36.246 -3.664 0.403 1.00 18.57 40 ASN E O 1
ATOM 6108 N N . ALA E 1 40 ? 35.027 -1.914 -0.389 1.00 16.47 41 ALA E N 1
ATOM 6109 C CA . ALA E 1 40 ? 36.094 -1.347 -1.229 1.00 16.01 41 ALA E CA 1
ATOM 6110 C C . ALA E 1 40 ? 37.400 -1.110 -0.439 1.00 20.41 41 ALA E C 1
ATOM 6111 O O . ALA E 1 40 ? 38.479 -1.464 -0.916 1.00 19.12 41 ALA E O 1
ATOM 6113 N N . GLU E 1 41 ? 37.281 -0.550 0.787 1.00 17.74 42 GLU E N 1
ATOM 6114 C CA . GLU E 1 41 ? 38.411 -0.241 1.670 1.00 17.88 42 GLU E CA 1
ATOM 6115 C C . GLU E 1 41 ? 39.184 -1.514 2.045 1.00 19.42 42 GLU E C 1
ATOM 6116 O O . GLU E 1 41 ? 40.408 -1.528 1.990 1.00 17.93 42 GLU E O 1
ATOM 6122 N N . ILE E 1 42 ? 38.464 -2.579 2.412 1.00 18.19 43 ILE E N 1
ATOM 6123 C CA . ILE E 1 42 ? 39.053 -3.881 2.763 1.00 17.53 43 ILE E CA 1
ATOM 6124 C C . ILE E 1 42 ? 39.800 -4.480 1.561 1.00 22.46 43 ILE E C 1
ATOM 6125 O O . ILE E 1 42 ? 40.928 -4.962 1.731 1.00 21.68 43 ILE E O 1
ATOM 6130 N N . VAL E 1 43 ? 39.180 -4.409 0.345 1.00 18.83 44 VAL E N 1
ATOM 6131 C CA . VAL E 1 43 ? 39.803 -4.881 -0.897 1.00 19.58 44 VAL E CA 1
ATOM 6132 C C . VAL E 1 43 ? 41.159 -4.187 -1.093 1.00 22.22 44 VAL E C 1
ATOM 6133 O O . VAL E 1 43 ? 42.155 -4.864 -1.345 1.00 22.03 44 VAL E O 1
ATOM 6153 N N . ALA E 1 46 ? 43.854 -5.427 1.583 1.00 22.92 47 ALA E N 1
ATOM 6154 C CA . ALA E 1 46 ? 44.280 -6.789 1.213 1.00 23.41 47 ALA E CA 1
ATOM 6155 C C . ALA E 1 46 ? 45.308 -6.831 0.078 1.00 27.46 47 ALA E C 1
ATOM 6156 O O . ALA E 1 46 ? 46.065 -7.792 -0.010 1.00 27.05 47 ALA E O 1
ATOM 6158 N N . GLN E 1 47 ? 45.353 -5.795 -0.780 1.00 25.43 48 GLN E N 1
ATOM 6159 C CA . GLN E 1 47 ? 46.360 -5.718 -1.860 1.00 26.05 48 GLN E CA 1
ATOM 6160 C C . GLN E 1 47 ? 47.773 -5.528 -1.273 1.00 29.57 48 GLN E C 1
ATOM 6161 O O . GLN E 1 47 ? 48.755 -5.926 -1.893 1.00 30.49 48 GLN E O 1
ATOM 6167 N N . LYS E 1 48 ? 47.879 -4.880 -0.102 1.00 25.89 49 LYS E N 1
ATOM 6168 C CA . LYS E 1 48 ? 49.181 -4.605 0.525 1.00 27.15 49 LYS E CA 1
ATOM 6169 C C . LYS E 1 48 ? 49.459 -5.487 1.744 1.00 32.46 49 LYS E C 1
ATOM 6170 O O . LYS E 1 48 ? 50.578 -5.482 2.257 1.00 33.96 49 LYS E O 1
ATOM 6172 N N . ASP E 1 49 ? 48.448 -6.235 2.214 1.00 28.43 50 ASP E N 1
ATOM 6173 C CA . ASP E 1 49 ? 48.573 -7.071 3.404 1.00 27.87 50 ASP E CA 1
ATOM 6174 C C . ASP E 1 49 ? 48.336 -8.556 3.064 1.00 30.01 50 ASP E C 1
ATOM 6175 O O . ASP E 1 49 ? 47.193 -9.014 2.987 1.00 28.89 50 ASP E O 1
ATOM 6180 N N . LYS E 1 50 ? 49.429 -9.287 2.843 1.00 25.49 51 LYS E N 1
ATOM 6181 C CA . LYS E 1 50 ? 49.432 -10.714 2.472 1.00 26.60 51 LYS E CA 1
ATOM 6182 C C . LYS E 1 50 ? 48.698 -11.586 3.482 1.00 30.16 51 LYS E C 1
ATOM 6183 O O . LYS E 1 50 ? 47.917 -12.439 3.076 1.00 29.45 51 LYS E O 1
ATOM 6185 N N . GLU E 1 51 ? 48.933 -11.357 4.798 1.00 27.45 52 GLU E N 1
ATOM 6186 C CA . GLU E 1 51 ? 48.273 -12.089 5.887 1.00 27.28 52 GLU E CA 1
ATOM 6187 C C . GLU E 1 51 ? 46.747 -11.848 5.853 1.00 27.80 52 GLU E C 1
ATOM 6188 O O . GLU E 1 51 ? 45.979 -12.794 6.017 1.00 24.68 52 GLU E O 1
ATOM 6194 N N . TYR E 1 52 ? 46.322 -10.593 5.632 1.00 24.48 53 TYR E N 1
ATOM 6195 C CA . TYR E 1 52 ? 44.907 -10.233 5.566 1.00 22.61 53 TYR E CA 1
ATOM 6196 C C . TYR E 1 52 ? 44.246 -10.894 4.369 1.00 25.48 53 TYR E C 1
ATOM 6197 O O . TYR E 1 52 ? 43.161 -11.474 4.515 1.00 25.22 53 TYR E O 1
ATOM 6214 N N . GLU E 1 54 ? 45.205 -13.623 2.841 1.00 23.67 55 GLU E N 1
ATOM 6215 C CA . GLU E 1 54 ? 45.147 -15.051 3.194 1.00 24.55 55 GLU E CA 1
ATOM 6216 C C . GLU E 1 54 ? 43.914 -15.328 4.070 1.00 26.74 55 GLU E C 1
ATOM 6217 O O . GLU E 1 54 ? 43.162 -16.260 3.777 1.00 24.91 55 GLU E O 1
ATOM 6223 N N . ILE E 1 55 ? 43.703 -14.522 5.134 1.00 23.58 56 ILE E N 1
ATOM 6224 C CA . ILE E 1 55 ? 42.532 -14.664 6.020 1.00 22.33 56 ILE E CA 1
ATOM 6225 C C . ILE E 1 55 ? 41.219 -14.542 5.211 1.00 24.66 56 ILE E C 1
ATOM 6226 O O . ILE E 1 55 ? 40.341 -15.384 5.355 1.00 23.97 56 ILE E O 1
ATOM 6231 N N . LEU E 1 56 ? 41.118 -13.530 4.340 1.00 23.08 57 LEU E N 1
ATOM 6232 C CA . LEU E 1 56 ? 39.914 -13.285 3.513 1.00 22.31 57 LEU E CA 1
ATOM 6233 C C . LEU E 1 56 ? 39.637 -14.410 2.500 1.00 26.60 57 LEU E C 1
ATOM 6234 O O . LEU E 1 56 ? 38.501 -14.568 2.026 1.00 26.16 57 LEU E O 1
ATOM 6239 N N . ASN E 1 57 ? 40.667 -15.216 2.215 1.00 21.97 58 ASN E N 1
ATOM 6240 C CA . ASN E 1 57 ? 40.540 -16.377 1.347 1.00 22.47 58 ASN E CA 1
ATOM 6241 C C . ASN E 1 57 ? 40.261 -17.657 2.137 1.00 25.92 58 ASN E C 1
ATOM 6242 O O . ASN E 1 57 ? 40.077 -18.714 1.532 1.00 26.74 58 ASN E O 1
ATOM 6247 N N . ASN E 1 58 ? 40.193 -17.555 3.486 1.00 21.72 59 ASN E N 1
ATOM 6248 C CA . ASN E 1 58 ? 39.939 -18.705 4.364 1.00 22.37 59 ASN E CA 1
ATOM 6249 C C . ASN E 1 58 ? 38.723 -18.556 5.277 1.00 27.32 59 ASN E C 1
ATOM 6250 O O . ASN E 1 58 ? 38.540 -19.363 6.194 1.00 27.25 59 ASN E O 1
ATOM 6255 N N . THR E 1 59 ? 37.882 -17.552 5.017 1.00 24.49 60 THR E N 1
ATOM 6256 C CA . THR E 1 59 ? 36.650 -17.317 5.788 1.00 22.40 60 THR E CA 1
ATOM 6257 C C . THR E 1 59 ? 35.566 -18.200 5.213 1.00 24.09 60 THR E C 1
ATOM 6258 O O . THR E 1 59 ? 35.655 -18.601 4.052 1.00 20.49 60 THR E O 1
ATOM 6262 N N . ASP E 1 60 ? 34.500 -18.450 6.008 1.00 21.70 61 ASP E N 1
ATOM 6263 C CA . ASP E 1 60 ? 33.383 -19.292 5.606 1.00 22.12 61 ASP E CA 1
ATOM 6264 C C . ASP E 1 60 ? 32.361 -18.559 4.777 1.00 26.60 61 ASP E C 1
ATOM 6265 O O . ASP E 1 60 ? 31.617 -19.186 4.016 1.00 28.22 61 ASP E O 1
ATOM 6270 N N . LEU E 1 61 ? 32.296 -17.242 4.945 1.00 21.58 62 LEU E N 1
ATOM 6271 C CA . LEU E 1 61 ? 31.344 -16.396 4.241 1.00 20.47 62 LEU E CA 1
ATOM 6272 C C . LEU E 1 61 ? 31.840 -14.969 4.166 1.00 21.84 62 LEU E C 1
ATOM 6273 O O . LEU E 1 61 ? 32.166 -14.369 5.190 1.00 20.88 62 LEU E O 1
ATOM 6278 N N . ASN E 1 62 ? 31.887 -14.431 2.944 1.00 17.55 63 ASN E N 1
ATOM 6279 C CA . ASN E 1 62 ? 32.257 -13.039 2.682 1.00 15.75 63 ASN E CA 1
ATOM 6280 C C . ASN E 1 62 ? 31.061 -12.360 2.034 1.00 19.60 63 ASN E C 1
ATOM 6281 O O . ASN E 1 62 ? 30.793 -12.565 0.843 1.00 18.40 63 ASN E O 1
ATOM 6286 N N . VAL E 1 63 ? 30.317 -11.596 2.832 1.00 16.69 64 VAL E N 1
ATOM 6287 C CA . VAL E 1 63 ? 29.124 -10.878 2.362 1.00 16.77 64 VAL E CA 1
ATOM 6288 C C . VAL E 1 63 ? 29.567 -9.507 1.848 1.00 19.13 64 VAL E C 1
ATOM 6289 O O . VAL E 1 63 ? 30.286 -8.808 2.565 1.00 19.15 64 VAL E O 1
ATOM 6293 N N . PRO E 1 64 ? 29.181 -9.099 0.618 1.00 16.50 65 PRO E N 1
ATOM 6294 C CA . PRO E 1 64 ? 29.613 -7.764 0.130 1.00 16.10 65 PRO E CA 1
ATOM 6295 C C . PRO E 1 64 ? 29.091 -6.634 1.016 1.00 17.53 65 PRO E C 1
ATOM 6296 O O . PRO E 1 64 ? 27.948 -6.702 1.463 1.00 16.44 65 PRO E O 1
ATOM 6300 N N . ASP E 1 65 ? 29.925 -5.623 1.288 1.00 13.42 66 ASP E N 1
ATOM 6301 C CA . ASP E 1 65 ? 29.521 -4.462 2.089 1.00 13.07 66 ASP E CA 1
ATOM 6302 C C . ASP E 1 65 ? 29.715 -3.181 1.286 1.00 16.96 66 ASP E C 1
ATOM 6303 O O . ASP E 1 65 ? 30.779 -2.983 0.715 1.00 17.66 66 ASP E O 1
ATOM 6308 N N . GLY E 1 66 ? 28.686 -2.338 1.250 1.00 11.08 67 GLY E N 1
ATOM 6309 C CA . GLY E 1 66 ? 28.725 -1.047 0.582 1.00 11.92 67 GLY E CA 1
ATOM 6310 C C . GLY E 1 66 ? 28.494 -1.085 -0.914 1.00 17.59 67 GLY E C 1
ATOM 6311 O O . GLY E 1 66 ? 28.215 -2.145 -1.486 1.00 17.99 67 GLY E O 1
ATOM 6312 N N . SER E 1 67 ? 28.616 0.094 -1.554 1.00 14.54 68 SER E N 1
ATOM 6313 C CA . SER E 1 67 ? 28.376 0.268 -2.988 1.00 13.94 68 SER E CA 1
ATOM 6314 C C . SER E 1 67 ? 29.560 -0.031 -3.884 1.00 17.07 68 SER E C 1
ATOM 6315 O O . SER E 1 67 ? 29.373 -0.604 -4.953 1.00 15.05 68 SER E O 1
ATOM 6318 N N . GLY E 1 68 ? 30.757 0.400 -3.473 1.00 16.04 69 GLY E N 1
ATOM 6319 C CA . GLY E 1 68 ? 31.980 0.240 -4.254 1.00 14.85 69 GLY E CA 1
ATOM 6320 C C . GLY E 1 68 ? 32.238 -1.176 -4.723 1.00 17.43 69 GLY E C 1
ATOM 6321 O O . GLY E 1 68 ? 32.476 -1.403 -5.915 1.00 17.68 69 GLY E O 1
ATOM 6322 N N . ILE E 1 69 ? 32.149 -2.148 -3.795 1.00 14.53 70 ILE E N 1
ATOM 6323 C CA . ILE E 1 69 ? 32.388 -3.563 -4.123 1.00 15.59 70 ILE E CA 1
ATOM 6324 C C . ILE E 1 69 ? 31.353 -4.115 -5.127 1.00 18.26 70 ILE E C 1
ATOM 6325 O O . ILE E 1 69 ? 31.722 -4.917 -5.994 1.00 19.89 70 ILE E O 1
ATOM 6330 N N . VAL E 1 70 ? 30.092 -3.669 -5.026 1.00 13.72 71 VAL E N 1
ATOM 6331 C CA . VAL E 1 70 ? 29.025 -4.056 -5.961 1.00 16.18 71 VAL E CA 1
ATOM 6332 C C . VAL E 1 70 ? 29.358 -3.484 -7.342 1.00 18.27 71 VAL E C 1
ATOM 6333 O O . VAL E 1 70 ? 29.251 -4.198 -8.330 1.00 16.60 71 VAL E O 1
ATOM 6337 N N . PHE E 1 71 ? 29.782 -2.209 -7.400 1.00 16.63 72 PHE E N 1
ATOM 6338 C CA . PHE E 1 71 ? 30.167 -1.561 -8.664 1.00 18.16 72 PHE E CA 1
ATOM 6339 C C . PHE E 1 71 ? 31.303 -2.356 -9.342 1.00 20.23 72 PHE E C 1
ATOM 6340 O O . PHE E 1 71 ? 31.234 -2.610 -10.545 1.00 19.71 72 PHE E O 1
ATOM 6348 N N . ALA E 1 72 ? 32.314 -2.791 -8.570 1.00 15.83 73 ALA E N 1
ATOM 6349 C CA . ALA E 1 72 ? 33.436 -3.581 -9.102 1.00 17.21 73 ALA E CA 1
ATOM 6350 C C . ALA E 1 72 ? 32.943 -4.902 -9.738 1.00 21.50 73 ALA E C 1
ATOM 6351 O O . ALA E 1 72 ? 33.460 -5.311 -10.778 1.00 18.96 73 ALA E O 1
ATOM 6353 N N . SER E 1 73 ? 31.898 -5.531 -9.122 1.00 19.49 74 SER E N 1
ATOM 6354 C CA . SER E 1 73 ? 31.322 -6.781 -9.629 1.00 20.73 74 SER E CA 1
ATOM 6355 C C . SER E 1 73 ? 30.546 -6.642 -10.965 1.00 27.78 74 SER E C 1
ATOM 6356 O O . SER E 1 73 ? 30.270 -7.666 -11.588 1.00 28.10 74 SER E O 1
ATOM 6359 N N . LYS E 1 74 ? 30.202 -5.399 -11.405 1.00 25.83 75 LYS E N 1
ATOM 6360 C CA . LYS E 1 74 ? 29.478 -5.124 -12.663 1.00 27.90 75 LYS E CA 1
ATOM 6361 C C . LYS E 1 74 ? 30.182 -5.641 -13.923 1.00 37.91 75 LYS E C 1
ATOM 6362 O O . LYS E 1 74 ? 29.550 -5.730 -14.981 1.00 39.85 75 LYS E O 1
ATOM 6368 N N . VAL E 1 75 ? 31.468 -6.025 -13.801 1.00 36.67 76 VAL E N 1
ATOM 6369 C CA . VAL E 1 75 ? 32.259 -6.613 -14.890 1.00 38.58 76 VAL E CA 1
ATOM 6370 C C . VAL E 1 75 ? 31.784 -8.039 -15.202 1.00 44.60 76 VAL E C 1
ATOM 6371 O O . VAL E 1 75 ? 32.026 -8.526 -16.309 1.00 47.40 76 VAL E O 1
ATOM 6375 N N . PHE E 1 76 ? 31.104 -8.687 -14.208 1.00 39.74 77 PHE E N 1
ATOM 6376 C CA . PHE E 1 76 ? 30.446 -10.010 -14.158 1.00 57.19 77 PHE E CA 1
ATOM 6377 C C . PHE E 1 76 ? 30.786 -10.774 -12.889 1.00 95.96 77 PHE E C 1
ATOM 6378 O O . PHE E 1 76 ? 29.909 -10.984 -12.055 1.00 64.88 77 PHE E O 1
ATOM 6380 N N . PRO E 1 79 ? 26.765 -10.131 -11.863 1.00 30.69 80 PRO E N 1
ATOM 6381 C CA . PRO E 1 79 ? 27.277 -9.267 -10.783 1.00 28.93 80 PRO E CA 1
ATOM 6382 C C . PRO E 1 79 ? 26.720 -9.647 -9.411 1.00 29.97 80 PRO E C 1
ATOM 6383 O O . PRO E 1 79 ? 25.872 -10.541 -9.317 1.00 31.03 80 PRO E O 1
ATOM 6387 N N . LEU E 1 80 ? 27.160 -8.945 -8.351 1.00 22.60 81 LEU E N 1
ATOM 6388 C CA . LEU E 1 80 ? 26.635 -9.147 -6.999 1.00 20.68 81 LEU E CA 1
ATOM 6389 C C . LEU E 1 80 ? 25.167 -8.708 -7.032 1.00 25.38 81 LEU E C 1
ATOM 6390 O O . LEU E 1 80 ? 24.891 -7.677 -7.637 1.00 24.58 81 LEU E O 1
ATOM 6395 N N . PRO E 1 81 ? 24.212 -9.536 -6.529 1.00 23.93 82 PRO E N 1
ATOM 6396 C CA . PRO E 1 81 ? 22.780 -9.207 -6.703 1.00 24.23 82 PRO E CA 1
ATOM 6397 C C . PRO E 1 81 ? 22.290 -7.915 -6.059 1.00 30.14 82 PRO E C 1
ATOM 6398 O O . PRO E 1 81 ? 21.371 -7.288 -6.596 1.00 30.39 82 PRO E O 1
ATOM 6402 N N . GLU E 1 82 ? 22.895 -7.492 -4.934 1.00 27.18 83 GLU E N 1
ATOM 6403 C CA . GLU E 1 82 ? 22.439 -6.270 -4.257 1.00 25.49 83 GLU E CA 1
ATOM 6404 C C . GLU E 1 82 ? 23.447 -5.626 -3.329 1.00 24.28 83 GLU E C 1
ATOM 6405 O O . GLU E 1 82 ? 24.370 -6.291 -2.833 1.00 22.20 83 GLU E O 1
ATOM 6411 N N . ARG E 1 83 ? 23.216 -4.321 -3.051 1.00 19.21 84 ARG E N 1
ATOM 6412 C CA . ARG E 1 83 ? 24.013 -3.562 -2.108 1.00 17.14 84 ARG E CA 1
ATOM 6413 C C . ARG E 1 83 ? 23.561 -3.973 -0.698 1.00 19.27 84 ARG E C 1
ATOM 6414 O O . ARG E 1 83 ? 22.368 -3.914 -0.367 1.00 17.85 84 ARG E O 1
ATOM 6422 N N . VAL E 1 84 ? 24.506 -4.493 0.073 1.00 16.82 85 VAL E N 1
ATOM 6423 C CA . VAL E 1 84 ? 24.286 -4.988 1.440 1.00 17.43 85 VAL E CA 1
ATOM 6424 C C . VAL E 1 84 ? 25.187 -4.181 2.379 1.00 20.41 85 VAL E C 1
ATOM 6425 O O . VAL E 1 84 ? 26.306 -3.839 2.002 1.00 20.51 85 VAL E O 1
ATOM 6429 N N . ALA E 1 85 ? 24.702 -3.881 3.588 1.00 15.61 86 ALA E N 1
ATOM 6430 C CA . ALA E 1 85 ? 25.507 -3.224 4.611 1.00 15.10 86 ALA E CA 1
ATOM 6431 C C . ALA E 1 85 ? 25.737 -4.287 5.678 1.00 17.44 86 ALA E C 1
ATOM 6432 O O . ALA E 1 85 ? 24.791 -4.972 6.080 1.00 17.14 86 ALA E O 1
ATOM 6434 N N . GLY E 1 86 ? 26.985 -4.442 6.104 1.00 14.14 87 GLY E N 1
ATOM 6435 C CA . GLY E 1 86 ? 27.354 -5.400 7.143 1.00 14.13 87 GLY E CA 1
ATOM 6436 C C . GLY E 1 86 ? 26.599 -5.145 8.437 1.00 17.11 87 GLY E C 1
ATOM 6437 O O . GLY E 1 86 ? 26.198 -6.090 9.127 1.00 16.93 87 GLY E O 1
ATOM 6438 N N . PHE E 1 87 ? 26.347 -3.868 8.735 1.00 11.41 88 PHE E N 1
ATOM 6439 C CA . PHE E 1 87 ? 25.593 -3.469 9.921 1.00 11.74 88 PHE E CA 1
ATOM 6440 C C . PHE E 1 87 ? 24.156 -4.055 9.890 1.00 15.17 88 PHE E C 1
ATOM 6441 O O . PHE E 1 87 ? 23.680 -4.567 10.916 1.00 12.60 88 PHE E O 1
ATOM 6449 N N . ASP E 1 88 ? 23.472 -3.958 8.723 1.00 13.48 89 ASP E N 1
ATOM 6450 C CA . ASP E 1 88 ? 22.089 -4.447 8.580 1.00 13.80 89 ASP E CA 1
ATOM 6451 C C . ASP E 1 88 ? 22.062 -5.962 8.656 1.00 18.75 89 ASP E C 1
ATOM 6452 O O . ASP E 1 88 ? 21.117 -6.507 9.220 1.00 18.28 89 ASP E O 1
ATOM 6457 N N . LEU E 1 89 ? 23.105 -6.642 8.110 1.00 15.91 90 LEU E N 1
ATOM 6458 C CA . LEU E 1 89 ? 23.224 -8.099 8.162 1.00 16.43 90 LEU E CA 1
ATOM 6459 C C . LEU E 1 89 ? 23.272 -8.542 9.633 1.00 19.31 90 LEU E C 1
ATOM 6460 O O . LEU E 1 89 ? 22.562 -9.464 9.991 1.00 18.94 90 LEU E O 1
ATOM 6473 N N . LEU E 1 91 ? 22.168 -6.865 12.410 1.00 18.86 92 LEU E N 1
ATOM 6474 C CA . LEU E 1 91 ? 20.858 -6.635 13.030 1.00 19.66 92 LEU E CA 1
ATOM 6475 C C . LEU E 1 91 ? 19.795 -7.633 12.585 1.00 22.55 92 LEU E C 1
ATOM 6476 O O . LEU E 1 91 ? 19.040 -8.121 13.428 1.00 23.23 92 LEU E O 1
ATOM 6481 N N . GLU E 1 92 ? 19.731 -7.928 11.271 1.00 18.02 93 GLU E N 1
ATOM 6482 C CA . GLU E 1 92 ? 18.774 -8.877 10.710 1.00 18.86 93 GLU E CA 1
ATOM 6483 C C . GLU E 1 92 ? 19.048 -10.288 11.266 1.00 20.13 93 GLU E C 1
ATOM 6484 O O . GLU E 1 92 ? 18.106 -10.993 11.606 1.00 18.46 93 GLU E O 1
ATOM 6490 N N . PHE E 1 93 ? 20.327 -10.676 11.398 1.00 16.54 94 PHE E N 1
ATOM 6491 C CA . PHE E 1 93 ? 20.692 -11.979 11.953 1.00 17.79 94 PHE E CA 1
ATOM 6492 C C . PHE E 1 93 ? 20.300 -12.050 13.445 1.00 20.63 94 PHE E C 1
ATOM 6493 O O . PHE E 1 93 ? 19.699 -13.037 13.852 1.00 19.86 94 PHE E O 1
ATOM 6501 N N . ILE E 1 94 ? 20.582 -10.975 14.231 1.00 17.89 95 ILE E N 1
ATOM 6502 C CA . ILE E 1 94 ? 20.211 -10.883 15.670 1.00 16.83 95 ILE E CA 1
ATOM 6503 C C . ILE E 1 94 ? 18.689 -10.997 15.822 1.00 22.11 95 ILE E C 1
ATOM 6504 O O . ILE E 1 94 ? 18.205 -11.774 16.656 1.00 21.73 95 ILE E O 1
ATOM 6509 N N . LYS E 1 95 ? 17.948 -10.240 14.994 1.00 17.25 96 LYS E N 1
ATOM 6510 C CA . LYS E 1 95 ? 16.474 -10.230 14.990 1.00 17.72 96 LYS E CA 1
ATOM 6511 C C . LYS E 1 95 ? 15.917 -11.660 14.933 1.00 23.68 96 LYS E C 1
ATOM 6512 O O . LYS E 1 95 ? 15.110 -12.033 15.779 1.00 23.55 96 LYS E O 1
ATOM 6518 N N . GLY E 1 96 ? 16.382 -12.455 13.970 1.00 22.57 97 GLY E N 1
ATOM 6519 C CA . GLY E 1 96 ? 15.929 -13.832 13.812 1.00 22.58 97 GLY E CA 1
ATOM 6520 C C . GLY E 1 96 ? 16.299 -14.762 14.949 1.00 27.44 97 GLY E C 1
ATOM 6521 O O . GLY E 1 96 ? 15.494 -15.615 15.327 1.00 29.31 97 GLY E O 1
ATOM 6522 N N . ILE E 1 97 ? 17.516 -14.628 15.501 1.00 22.18 98 ILE E N 1
ATOM 6523 C CA . ILE E 1 97 ? 17.949 -15.538 16.571 1.00 21.53 98 ILE E CA 1
ATOM 6524 C C . ILE E 1 97 ? 17.506 -15.086 17.983 1.00 26.60 98 ILE E C 1
ATOM 6525 O O . ILE E 1 97 ? 17.640 -15.863 18.926 1.00 27.87 98 ILE E O 1
ATOM 6530 N N . SER E 1 98 ? 16.974 -13.856 18.122 1.00 23.16 99 SER E N 1
ATOM 6531 C CA . SER E 1 98 ? 16.552 -13.285 19.411 1.00 23.88 99 SER E CA 1
ATOM 6532 C C . SER E 1 98 ? 15.420 -14.051 20.111 1.00 30.43 99 SER E C 1
ATOM 6533 O O . SER E 1 98 ? 15.285 -13.946 21.328 1.00 30.92 99 SER E O 1
ATOM 6536 N N . SER E 1 99 ? 14.629 -14.823 19.357 1.00 27.52 100 SER E N 1
ATOM 6537 C CA . SER E 1 99 ? 13.526 -15.628 19.891 1.00 28.58 100 SER E CA 1
ATOM 6538 C C . SER E 1 99 ? 13.891 -17.124 19.937 1.00 34.32 100 SER E C 1
ATOM 6539 O O . SER E 1 99 ? 13.061 -17.945 20.338 1.00 34.45 100 SER E O 1
ATOM 6542 N N . LYS E 1 100 ? 15.141 -17.471 19.554 1.00 31.41 101 LYS E N 1
ATOM 6543 C CA . LYS E 1 100 ? 15.625 -18.853 19.484 1.00 31.88 101 LYS E CA 1
ATOM 6544 C C . LYS E 1 100 ? 16.595 -19.266 20.617 1.00 36.67 101 LYS E C 1
ATOM 6545 O O . LYS E 1 100 ? 17.053 -20.413 20.631 1.00 36.18 101 LYS E O 1
ATOM 6551 N N . GLY E 1 101 ? 16.892 -18.340 21.534 1.00 32.60 102 GLY E N 1
ATOM 6552 C CA . GLY E 1 101 ? 17.781 -18.579 22.668 1.00 33.09 102 GLY E CA 1
ATOM 6553 C C . GLY E 1 101 ? 19.248 -18.717 22.313 1.00 36.80 102 GLY E C 1
ATOM 6554 O O . GLY E 1 101 ? 20.032 -19.249 23.108 1.00 37.83 102 GLY E O 1
ATOM 6555 N N . VAL E 1 102 ? 19.644 -18.223 21.123 1.00 30.85 103 VAL E N 1
ATOM 6556 C CA . VAL E 1 102 ? 21.031 -18.292 20.660 1.00 29.41 103 VAL E CA 1
ATOM 6557 C C . VAL E 1 102 ? 21.878 -17.298 21.487 1.00 30.36 103 VAL E C 1
ATOM 6558 O O . VAL E 1 102 ? 21.604 -16.097 21.497 1.00 28.56 103 VAL E O 1
ATOM 6562 N N . LYS E 1 103 ? 22.866 -17.829 22.213 1.00 26.07 104 LYS E N 1
ATOM 6563 C CA . LYS E 1 103 ? 23.750 -17.061 23.081 1.00 25.12 104 LYS E CA 1
ATOM 6564 C C . LYS E 1 103 ? 24.726 -16.198 22.272 1.00 27.34 104 LYS E C 1
ATOM 6565 O O . LYS E 1 103 ? 25.407 -16.711 21.384 1.00 25.61 104 LYS E O 1
ATOM 6571 N N . ILE E 1 104 ? 24.785 -14.885 22.598 1.00 22.53 105 ILE E N 1
ATOM 6572 C CA . ILE E 1 104 ? 25.601 -13.871 21.900 1.00 20.99 105 ILE E CA 1
ATOM 6573 C C . ILE E 1 104 ? 26.597 -13.200 22.832 1.00 24.59 105 ILE E C 1
ATOM 6574 O O . ILE E 1 104 ? 26.267 -12.842 23.965 1.00 25.30 105 ILE E O 1
ATOM 6579 N N . TYR E 1 105 ? 27.815 -13.024 22.339 1.00 19.43 106 TYR E N 1
ATOM 6580 C CA . TYR E 1 105 ? 28.854 -12.329 23.074 1.00 19.10 106 TYR E CA 1
ATOM 6581 C C . TYR E 1 105 ? 29.268 -11.074 22.285 1.00 21.59 106 TYR E C 1
ATOM 6582 O O . TYR E 1 105 ? 29.516 -11.157 21.086 1.00 20.32 106 TYR E O 1
ATOM 6591 N N . LEU E 1 106 ? 29.352 -9.923 22.965 1.00 18.50 107 LEU E N 1
ATOM 6592 C CA . LEU E 1 106 ? 29.755 -8.671 22.325 1.00 17.93 107 LEU E CA 1
ATOM 6593 C C . LEU E 1 106 ? 31.154 -8.267 22.758 1.00 22.25 107 LEU E C 1
ATOM 6594 O O . LEU E 1 106 ? 31.340 -7.859 23.905 1.00 22.22 107 LEU E O 1
ATOM 6599 N N . LEU E 1 107 ? 32.130 -8.346 21.846 1.00 17.38 108 LEU E N 1
ATOM 6600 C CA . LEU E 1 107 ? 33.497 -7.949 22.167 1.00 17.80 108 LEU E CA 1
ATOM 6601 C C . LEU E 1 107 ? 33.979 -6.772 21.287 1.00 21.53 108 LEU E C 1
ATOM 6602 O O . LEU E 1 107 ? 34.043 -6.901 20.065 1.00 20.73 108 LEU E O 1
ATOM 6607 N N . GLY E 1 108 ? 34.343 -5.659 21.922 1.00 18.40 109 GLY E N 1
ATOM 6608 C CA . GLY E 1 108 ? 34.857 -4.506 21.197 1.00 18.29 109 GLY E CA 1
ATOM 6609 C C . GLY E 1 108 ? 34.387 -3.161 21.690 1.00 24.58 109 GLY E C 1
ATOM 6610 O O . GLY E 1 108 ? 33.550 -3.072 22.597 1.00 25.00 109 GLY E O 1
ATOM 6611 N N . ALA E 1 109 ? 34.948 -2.097 21.070 1.00 21.20 110 ALA E N 1
ATOM 6612 C CA . ALA E 1 109 ? 34.683 -0.684 21.321 1.00 21.45 110 ALA E CA 1
ATOM 6613 C C . ALA E 1 109 ? 35.191 -0.197 22.711 1.00 27.31 110 ALA E C 1
ATOM 6614 O O . ALA E 1 109 ? 35.652 -1.004 23.519 1.00 25.96 110 ALA E O 1
ATOM 6616 N N . ALA E 1 110 ? 35.164 1.129 22.947 1.00 25.25 111 ALA E N 1
ATOM 6617 C CA . ALA E 1 110 ? 35.655 1.730 24.174 1.00 26.60 111 ALA E CA 1
ATOM 6618 C C . ALA E 1 110 ? 34.770 1.462 25.369 1.00 32.44 111 ALA E C 1
ATOM 6619 O O . ALA E 1 110 ? 33.639 0.994 25.217 1.00 31.72 111 ALA E O 1
ATOM 6621 N N . ALA E 1 111 ? 35.322 1.755 26.568 1.00 30.34 112 ALA E N 1
ATOM 6622 C CA . ALA E 1 111 ? 34.753 1.660 27.912 1.00 31.10 112 ALA E CA 1
ATOM 6623 C C . ALA E 1 111 ? 33.428 0.884 28.035 1.00 31.96 112 ALA E C 1
ATOM 6624 O O . ALA E 1 111 ? 33.467 -0.338 28.059 1.00 32.17 112 ALA E O 1
ATOM 6626 N N . GLN E 1 112 ? 32.289 1.569 28.107 1.00 26.43 113 GLN E N 1
ATOM 6627 C CA . GLN E 1 112 ? 30.965 0.985 28.358 1.00 24.08 113 GLN E CA 1
ATOM 6628 C C . GLN E 1 112 ? 30.070 0.900 27.114 1.00 23.92 113 GLN E C 1
ATOM 6629 O O . GLN E 1 112 ? 28.874 0.674 27.251 1.00 22.45 113 GLN E O 1
ATOM 6635 N N . VAL E 1 113 ? 30.642 1.020 25.904 1.00 19.62 114 VAL E N 1
ATOM 6636 C CA . VAL E 1 113 ? 29.903 0.975 24.638 1.00 18.79 114 VAL E CA 1
ATOM 6637 C C . VAL E 1 113 ? 29.274 -0.415 24.389 1.00 21.74 114 VAL E C 1
ATOM 6638 O O . VAL E 1 113 ? 28.085 -0.496 24.043 1.00 17.74 114 VAL E O 1
ATOM 6642 N N . ALA E 1 114 ? 30.065 -1.501 24.562 1.00 19.94 115 ALA E N 1
ATOM 6643 C CA . ALA E 1 114 ? 29.545 -2.857 24.350 1.00 19.50 115 ALA E CA 1
ATOM 6644 C C . ALA E 1 114 ? 28.371 -3.151 25.280 1.00 24.89 115 ALA E C 1
ATOM 6645 O O . ALA E 1 114 ? 27.360 -3.717 24.821 1.00 23.83 115 ALA E O 1
ATOM 6647 N N . GLU E 1 115 ? 28.471 -2.721 26.571 1.00 22.14 116 GLU E N 1
ATOM 6648 C CA . GLU E 1 115 ? 27.396 -2.950 27.540 1.00 23.31 116 GLU E CA 1
ATOM 6649 C C . GLU E 1 115 ? 26.162 -2.075 27.215 1.00 25.94 116 GLU E C 1
ATOM 6650 O O . GLU E 1 115 ? 25.043 -2.541 27.426 1.00 24.61 116 GLU E O 1
ATOM 6656 N N . GLN E 1 116 ? 26.359 -0.838 26.689 1.00 23.14 117 GLN E N 1
ATOM 6657 C CA . GLN E 1 116 ? 25.236 0.021 26.276 1.00 24.23 117 GLN E CA 1
ATOM 6658 C C . GLN E 1 116 ? 24.553 -0.581 25.035 1.00 27.21 117 GLN E C 1
ATOM 6659 O O . GLN E 1 116 ? 23.323 -0.548 24.940 1.00 27.98 117 GLN E O 1
ATOM 6665 N N . ALA E 1 117 ? 25.354 -1.162 24.108 1.00 20.81 118 ALA E N 1
ATOM 6666 C CA . ALA E 1 117 ? 24.857 -1.850 22.902 1.00 18.75 118 ALA E CA 1
ATOM 6667 C C . ALA E 1 117 ? 23.966 -3.027 23.323 1.00 21.45 118 ALA E C 1
ATOM 6668 O O . ALA E 1 117 ? 22.884 -3.198 22.767 1.00 19.52 118 ALA E O 1
ATOM 6670 N N . ARG E 1 118 ? 24.407 -3.804 24.338 1.00 19.14 119 ARG E N 1
ATOM 6671 C CA . ARG E 1 118 ? 23.672 -4.945 24.901 1.00 19.28 119 ARG E CA 1
ATOM 6672 C C . ARG E 1 118 ? 22.308 -4.470 25.441 1.00 23.82 119 ARG E C 1
ATOM 6673 O O . ARG E 1 118 ? 21.285 -5.020 25.063 1.00 22.26 119 ARG E O 1
ATOM 6681 N N . ALA E 1 119 ? 22.304 -3.417 26.285 1.00 23.70 120 ALA E N 1
ATOM 6682 C CA . ALA E 1 119 ? 21.087 -2.835 26.856 1.00 24.17 120 ALA E CA 1
ATOM 6683 C C . ALA E 1 119 ? 20.101 -2.430 25.756 1.00 29.22 120 ALA E C 1
ATOM 6684 O O . ALA E 1 119 ? 18.917 -2.774 25.843 1.00 30.02 120 ALA E O 1
ATOM 6686 N N . ASN E 1 120 ? 20.606 -1.770 24.684 1.00 25.51 121 ASN E N 1
ATOM 6687 C CA . ASN E 1 120 ? 19.778 -1.310 23.568 1.00 25.03 121 ASN E CA 1
ATOM 6688 C C . ASN E 1 120 ? 19.246 -2.459 22.699 1.00 27.87 121 ASN E C 1
ATOM 6689 O O . ASN E 1 120 ? 18.082 -2.410 22.287 1.00 28.21 121 ASN E O 1
ATOM 6694 N N . LEU E 1 121 ? 20.052 -3.515 22.483 1.00 21.10 122 LEU E N 1
ATOM 6695 C CA . LEU E 1 121 ? 19.617 -4.690 21.719 1.00 19.27 122 LEU E CA 1
ATOM 6696 C C . LEU E 1 121 ? 18.553 -5.482 22.471 1.00 23.74 122 LEU E C 1
ATOM 6697 O O . LEU E 1 121 ? 17.649 -6.043 21.845 1.00 23.94 122 LEU E O 1
ATOM 6702 N N . GLU E 1 122 ? 18.622 -5.477 23.819 1.00 22.04 123 GLU E N 1
ATOM 6703 C CA . GLU E 1 122 ? 17.628 -6.154 24.661 1.00 23.63 123 GLU E CA 1
ATOM 6704 C C . GLU E 1 122 ? 16.264 -5.457 24.570 1.00 29.13 123 GLU E C 1
ATOM 6705 O O . GLU E 1 122 ? 15.236 -6.135 24.658 1.00 27.57 123 GLU E O 1
ATOM 6711 N N . LYS E 1 123 ? 16.263 -4.111 24.379 1.00 26.84 124 LYS E N 1
ATOM 6712 C CA . LYS E 1 123 ? 15.051 -3.306 24.190 1.00 27.44 124 LYS E CA 1
ATOM 6713 C C . LYS E 1 123 ? 14.502 -3.521 22.776 1.00 31.18 124 LYS E C 1
ATOM 6714 O O . LYS E 1 123 ? 13.295 -3.685 22.615 1.00 32.46 124 LYS E O 1
ATOM 6720 N N . LEU E 1 124 ? 15.388 -3.501 21.755 1.00 26.70 125 LEU E N 1
ATOM 6721 C CA . LEU E 1 124 ? 15.032 -3.657 20.341 1.00 26.38 125 LEU E CA 1
ATOM 6722 C C . LEU E 1 124 ? 14.529 -5.053 20.001 1.00 29.28 125 LEU E C 1
ATOM 6723 O O . LEU E 1 124 ? 13.607 -5.185 19.199 1.00 28.65 125 LEU E O 1
ATOM 6728 N N . TYR E 1 125 ? 15.173 -6.087 20.558 1.00 25.40 126 TYR E N 1
ATOM 6729 C CA . TYR E 1 125 ? 14.824 -7.475 20.285 1.00 25.22 126 TYR E CA 1
ATOM 6730 C C . TYR E 1 125 ? 14.535 -8.202 21.602 1.00 31.19 126 TYR E C 1
ATOM 6731 O O . TYR E 1 125 ? 15.418 -8.887 22.126 1.00 28.85 126 TYR E O 1
ATOM 6740 N N . PRO E 1 126 ? 13.304 -8.045 22.164 1.00 30.90 127 PRO E N 1
ATOM 6741 C CA . PRO E 1 126 ? 12.987 -8.719 23.438 1.00 32.43 127 PRO E CA 1
ATOM 6742 C C . PRO E 1 126 ? 13.199 -10.229 23.370 1.00 36.58 127 PRO E C 1
ATOM 6743 O O . PRO E 1 126 ? 12.794 -10.875 22.398 1.00 37.57 127 PRO E O 1
ATOM 6747 N N . GLY E 1 127 ? 13.898 -10.757 24.367 1.00 31.55 128 GLY E N 1
ATOM 6748 C CA . GLY E 1 127 ? 14.232 -12.175 24.444 1.00 30.61 128 GLY E CA 1
ATOM 6749 C C . GLY E 1 127 ? 15.662 -12.486 24.041 1.00 32.90 128 GLY E C 1
ATOM 6750 O O . GLY E 1 127 ? 16.137 -13.598 24.288 1.00 33.56 128 GLY E O 1
ATOM 6751 N N . VAL E 1 128 ? 16.359 -11.522 23.386 1.00 27.14 129 VAL E N 1
ATOM 6752 C CA . VAL E 1 128 ? 17.745 -11.699 22.929 1.00 24.59 129 VAL E CA 1
ATOM 6753 C C . VAL E 1 128 ? 18.640 -12.127 24.104 1.00 27.91 129 VAL E C 1
ATOM 6754 O O . VAL E 1 128 ? 18.522 -11.594 25.215 1.00 26.83 129 VAL E O 1
ATOM 6758 N N . LYS E 1 129 ? 19.458 -13.154 23.871 1.00 23.94 130 LYS E N 1
ATOM 6759 C CA . LYS E 1 129 ? 20.324 -13.703 24.899 1.00 25.32 130 LYS E CA 1
ATOM 6760 C C . LYS E 1 129 ? 21.779 -13.280 24.713 1.00 28.93 130 LYS E C 1
ATOM 6761 O O . LYS E 1 129 ? 22.546 -13.985 24.062 1.00 29.31 130 LYS E O 1
ATOM 6763 N N . ILE E 1 130 ? 22.151 -12.110 25.267 1.00 24.92 131 ILE E N 1
ATOM 6764 C CA . ILE E 1 130 ? 23.538 -11.608 25.238 1.00 24.27 131 ILE E CA 1
ATOM 6765 C C . ILE E 1 130 ? 24.083 -11.947 26.632 1.00 29.00 131 ILE E C 1
ATOM 6766 O O . ILE E 1 130 ? 23.698 -11.321 27.626 1.00 29.58 131 ILE E O 1
ATOM 6771 N N . VAL E 1 131 ? 24.892 -13.012 26.695 1.00 25.32 132 VAL E N 1
ATOM 6772 C CA . VAL E 1 131 ? 25.445 -13.617 27.913 1.00 26.01 132 VAL E CA 1
ATOM 6773 C C . VAL E 1 131 ? 26.685 -12.882 28.462 1.00 30.56 132 VAL E C 1
ATOM 6774 O O . VAL E 1 131 ? 27.088 -13.112 29.604 1.00 32.39 132 VAL E O 1
ATOM 6778 N N . GLY E 1 132 ? 27.256 -11.997 27.660 1.00 25.68 133 GLY E N 1
ATOM 6779 C CA . GLY E 1 132 ? 28.437 -11.261 28.060 1.00 25.13 133 GLY E CA 1
ATOM 6780 C C . GLY E 1 132 ? 28.905 -10.258 27.044 1.00 26.99 133 GLY E C 1
ATOM 6781 O O . GLY E 1 132 ? 28.605 -10.366 25.842 1.00 24.71 133 GLY E O 1
ATOM 6782 N N . THR E 1 133 ? 29.632 -9.258 27.556 1.00 23.14 134 THR E N 1
ATOM 6783 C CA . THR E 1 133 ? 30.231 -8.154 26.782 1.00 21.66 134 THR E CA 1
ATOM 6784 C C . THR E 1 133 ? 31.641 -7.866 27.317 1.00 26.16 134 THR E C 1
ATOM 6785 O O . THR E 1 133 ? 31.964 -8.270 28.435 1.00 27.95 134 THR E O 1
ATOM 6789 N N . HIS E 1 134 ? 32.476 -7.164 26.534 1.00 22.92 135 HIS E N 1
ATOM 6790 C CA . HIS E 1 134 ? 33.815 -6.735 26.939 1.00 25.26 135 HIS E CA 1
ATOM 6791 C C . HIS E 1 134 ? 34.317 -5.699 25.960 1.00 30.33 135 HIS E C 1
ATOM 6792 O O . HIS E 1 134 ? 34.093 -5.849 24.749 1.00 27.84 135 HIS E O 1
ATOM 6799 N N . HIS E 1 135 ? 34.988 -4.644 26.477 1.00 27.37 136 HIS E N 1
ATOM 6800 C CA . HIS E 1 135 ? 35.564 -3.584 25.654 1.00 27.26 136 HIS E CA 1
ATOM 6801 C C . HIS E 1 135 ? 36.682 -4.165 24.739 1.00 28.82 136 HIS E C 1
ATOM 6802 O O . HIS E 1 135 ? 37.208 -5.236 25.022 1.00 27.53 136 HIS E O 1
ATOM 6809 N N . GLY E 1 136 ? 37.044 -3.458 23.686 1.00 25.61 137 GLY E N 1
ATOM 6810 C CA . GLY E 1 136 ? 38.045 -3.963 22.759 1.00 25.75 137 GLY E CA 1
ATOM 6811 C C . GLY E 1 136 ? 39.476 -3.501 22.907 1.00 32.80 137 GLY E C 1
ATOM 6812 O O . GLY E 1 136 ? 40.337 -3.943 22.144 1.00 34.78 137 GLY E O 1
ATOM 6813 N N . TYR E 1 137 ? 39.772 -2.663 23.883 1.00 30.70 138 TYR E N 1
ATOM 6814 C CA . TYR E 1 137 ? 41.144 -2.139 23.976 1.00 32.07 138 TYR E CA 1
ATOM 6815 C C . TYR E 1 137 ? 41.919 -2.905 25.046 1.00 37.81 138 TYR E C 1
ATOM 6816 O O . TYR E 1 137 ? 42.524 -2.323 25.944 1.00 39.40 138 TYR E O 1
ATOM 6825 N N . PHE E 1 138 ? 41.839 -4.251 24.937 1.00 33.53 139 PHE E N 1
ATOM 6826 C CA . PHE E 1 138 ? 42.369 -5.244 25.860 1.00 34.05 139 PHE E CA 1
ATOM 6827 C C . PHE E 1 138 ? 43.799 -5.628 25.657 1.00 38.76 139 PHE E C 1
ATOM 6828 O O . PHE E 1 138 ? 44.300 -5.626 24.535 1.00 38.20 139 PHE E O 1
ATOM 6836 N N . THR E 1 139 ? 44.434 -6.018 26.768 1.00 35.64 140 THR E N 1
ATOM 6837 C CA . THR E 1 139 ? 45.809 -6.491 26.877 1.00 36.24 140 THR E CA 1
ATOM 6838 C C . THR E 1 139 ? 45.837 -8.003 26.620 1.00 40.51 140 THR E C 1
ATOM 6839 O O . THR E 1 139 ? 44.771 -8.630 26.552 1.00 37.91 140 THR E O 1
ATOM 6843 N N . GLU E 1 140 ? 47.057 -8.602 26.527 1.00 38.04 141 GLU E N 1
ATOM 6844 C CA . GLU E 1 140 ? 47.224 -10.047 26.312 1.00 38.59 141 GLU E CA 1
ATOM 6845 C C . GLU E 1 140 ? 46.630 -10.875 27.457 1.00 43.37 141 GLU E C 1
ATOM 6846 O O . GLU E 1 140 ? 45.987 -11.898 27.196 1.00 41.92 141 GLU E O 1
ATOM 6848 N N . GLU E 1 141 ? 46.823 -10.419 28.720 1.00 40.82 142 GLU E N 1
ATOM 6849 C CA . GLU E 1 141 ? 46.304 -11.097 29.916 1.00 41.88 142 GLU E CA 1
ATOM 6850 C C . GLU E 1 141 ? 44.766 -11.105 29.949 1.00 43.18 142 GLU E C 1
ATOM 6851 O O . GLU E 1 141 ? 44.166 -12.079 30.417 1.00 41.73 142 GLU E O 1
ATOM 6853 N N . GLU E 1 142 ? 44.145 -10.024 29.427 1.00 37.99 143 GLU E N 1
ATOM 6854 C CA . GLU E 1 142 ? 42.694 -9.853 29.334 1.00 36.75 143 GLU E CA 1
ATOM 6855 C C . GLU E 1 142 ? 42.067 -10.799 28.290 1.00 39.46 143 GLU E C 1
ATOM 6856 O O . GLU E 1 142 ? 40.968 -11.292 28.532 1.00 37.98 143 GLU E O 1
ATOM 6858 N N . GLU E 1 143 ? 42.769 -11.053 27.145 1.00 36.66 144 GLU E N 1
ATOM 6859 C CA . GLU E 1 143 ? 42.353 -11.944 26.039 1.00 35.68 144 GLU E CA 1
ATOM 6860 C C . GLU E 1 143 ? 42.022 -13.346 26.570 1.00 40.41 144 GLU E C 1
ATOM 6861 O O . GLU E 1 143 ? 40.973 -13.895 26.230 1.00 39.03 144 GLU E O 1
ATOM 6863 N N . ASN E 1 144 ? 42.892 -13.892 27.440 1.00 39.60 145 ASN E N 1
ATOM 6864 C CA . ASN E 1 144 ? 42.717 -15.206 28.081 1.00 40.40 145 ASN E CA 1
ATOM 6865 C C . ASN E 1 144 ? 41.406 -15.246 28.865 1.00 43.03 145 ASN E C 1
ATOM 6866 O O . ASN E 1 144 ? 40.651 -16.198 28.734 1.00 41.90 145 ASN E O 1
ATOM 6871 N N . LYS E 1 145 ? 41.138 -14.166 29.635 1.00 39.08 146 LYS E N 1
ATOM 6872 C CA . LYS E 1 145 ? 39.951 -13.985 30.464 1.00 38.30 146 LYS E CA 1
ATOM 6873 C C . LYS E 1 145 ? 38.702 -13.870 29.599 1.00 37.73 146 LYS E C 1
ATOM 6874 O O . LYS E 1 145 ? 37.686 -14.475 29.935 1.00 36.62 146 LYS E O 1
ATOM 6876 N N . ILE E 1 146 ? 38.787 -13.104 28.489 1.00 32.30 147 ILE E N 1
ATOM 6877 C CA . ILE E 1 146 ? 37.713 -12.883 27.502 1.00 30.41 147 ILE E CA 1
ATOM 6878 C C . ILE E 1 146 ? 37.350 -14.214 26.815 1.00 32.27 147 ILE E C 1
ATOM 6879 O O . ILE E 1 146 ? 36.178 -14.597 26.812 1.00 29.58 147 ILE E O 1
ATOM 6884 N N . ILE E 1 147 ? 38.363 -14.900 26.232 1.00 30.09 148 ILE E N 1
ATOM 6885 C CA . ILE E 1 147 ? 38.191 -16.198 25.571 1.00 30.18 148 ILE E CA 1
ATOM 6886 C C . ILE E 1 147 ? 37.523 -17.190 26.536 1.00 34.73 148 ILE E C 1
ATOM 6887 O O . ILE E 1 147 ? 36.541 -17.831 26.151 1.00 33.58 148 ILE E O 1
ATOM 6892 N N . GLU E 1 148 ? 38.014 -17.261 27.800 1.00 32.60 149 GLU E N 1
ATOM 6893 C CA . GLU E 1 148 ? 37.447 -18.164 28.802 1.00 33.75 149 GLU E CA 1
ATOM 6894 C C . GLU E 1 148 ? 36.014 -17.805 29.168 1.00 36.39 149 GLU E C 1
ATOM 6895 O O . GLU E 1 148 ? 35.206 -18.710 29.354 1.00 34.99 149 GLU E O 1
ATOM 6901 N N . GLU E 1 149 ? 35.700 -16.491 29.229 1.00 31.91 150 GLU E N 1
ATOM 6902 C CA . GLU E 1 149 ? 34.348 -16.017 29.515 1.00 31.46 150 GLU E CA 1
ATOM 6903 C C . GLU E 1 149 ? 33.419 -16.430 28.370 1.00 34.17 150 GLU E C 1
ATOM 6904 O O . GLU E 1 149 ? 32.332 -16.962 28.633 1.00 34.36 150 GLU E O 1
ATOM 6910 N N . ILE E 1 150 ? 33.878 -16.224 27.108 1.00 28.63 151 ILE E N 1
ATOM 6911 C CA . ILE E 1 150 ? 33.154 -16.572 25.877 1.00 27.14 151 ILE E CA 1
ATOM 6912 C C . ILE E 1 150 ? 32.759 -18.066 25.892 1.00 30.21 151 ILE E C 1
ATOM 6913 O O . ILE E 1 150 ? 31.578 -18.397 25.726 1.00 28.81 151 ILE E O 1
ATOM 6918 N N . ASN E 1 151 ? 33.740 -18.938 26.157 1.00 27.99 152 ASN E N 1
ATOM 6919 C CA . ASN E 1 151 ? 33.562 -20.396 26.210 1.00 28.71 152 ASN E CA 1
ATOM 6920 C C . ASN E 1 151 ? 32.770 -20.874 27.442 1.00 33.99 152 ASN E C 1
ATOM 6921 O O . ASN E 1 151 ? 31.911 -21.740 27.281 1.00 36.00 152 ASN E O 1
ATOM 6926 N N . ASN E 1 152 ? 33.030 -20.319 28.650 1.00 30.41 153 ASN E N 1
ATOM 6927 C CA . ASN E 1 152 ? 32.325 -20.730 29.883 1.00 31.92 153 ASN E CA 1
ATOM 6928 C C . ASN E 1 152 ? 30.833 -20.375 29.866 1.00 35.55 153 ASN E C 1
ATOM 6929 O O . ASN E 1 152 ? 30.013 -21.159 30.331 1.00 35.75 153 ASN E O 1
ATOM 6931 N N . LYS E 1 153 ? 30.487 -19.211 29.302 1.00 31.73 154 LYS E N 1
ATOM 6932 C CA . LYS E 1 153 ? 29.101 -18.746 29.210 1.00 31.06 154 LYS E CA 1
ATOM 6933 C C . LYS E 1 153 ? 28.342 -19.416 28.054 1.00 35.65 154 LYS E C 1
ATOM 6934 O O . LYS E 1 153 ? 27.125 -19.232 27.922 1.00 35.43 154 LYS E O 1
ATOM 6940 N N . GLY E 1 154 ? 29.067 -20.230 27.277 1.00 32.37 155 GLY E N 1
ATOM 6941 C CA . GLY E 1 154 ? 28.535 -21.000 26.159 1.00 31.42 155 GLY E CA 1
ATOM 6942 C C . GLY E 1 154 ? 28.009 -20.167 25.012 1.00 33.96 155 GLY E C 1
ATOM 6943 O O . GLY E 1 154 ? 26.994 -20.531 24.409 1.00 33.55 155 GLY E O 1
ATOM 6944 N N . ALA E 1 155 ? 28.677 -19.039 24.693 1.00 29.84 156 ALA E N 1
ATOM 6945 C CA . ALA E 1 155 ? 28.224 -18.197 23.581 1.00 27.58 156 ALA E CA 1
ATOM 6946 C C . ALA E 1 155 ? 28.347 -18.957 22.239 1.00 28.77 156 ALA E C 1
ATOM 6947 O O . ALA E 1 155 ? 29.278 -19.747 22.069 1.00 27.66 156 ALA E O 1
ATOM 6949 N N . GLU E 1 156 ? 27.349 -18.804 21.345 1.00 23.53 157 GLU E N 1
ATOM 6950 C CA . GLU E 1 156 ? 27.392 -19.442 20.019 1.00 22.02 157 GLU E CA 1
ATOM 6951 C C . GLU E 1 156 ? 27.807 -18.425 18.946 1.00 22.84 157 GLU E C 1
ATOM 6952 O O . GLU E 1 156 ? 28.419 -18.790 17.960 1.00 21.93 157 GLU E O 1
ATOM 6955 N N . VAL E 1 157 ? 27.410 -17.169 19.120 1.00 18.32 158 VAL E N 1
ATOM 6956 C CA . VAL E 1 157 ? 27.671 -16.082 18.175 1.00 17.24 158 VAL E CA 1
ATOM 6957 C C . VAL E 1 157 ? 28.531 -15.027 18.862 1.00 20.58 158 VAL E C 1
ATOM 6958 O O . VAL E 1 157 ? 28.199 -14.551 19.951 1.00 19.42 158 VAL E O 1
ATOM 6962 N N . LEU E 1 158 ? 29.637 -14.669 18.210 1.00 17.41 159 LEU E N 1
ATOM 6963 C CA . LEU E 1 158 ? 30.565 -13.645 18.676 1.00 16.50 159 LEU E CA 1
ATOM 6964 C C . LEU E 1 158 ? 30.659 -12.506 17.670 1.00 19.95 159 LEU E C 1
ATOM 6965 O O . LEU E 1 158 ? 31.052 -12.727 16.518 1.00 19.25 159 LEU E O 1
ATOM 6970 N N . PHE E 1 159 ? 30.339 -11.286 18.121 1.00 16.64 160 PHE E N 1
ATOM 6971 C CA . PHE E 1 159 ? 30.482 -10.088 17.299 1.00 16.36 160 PHE E CA 1
ATOM 6972 C C . PHE E 1 159 ? 31.727 -9.374 17.758 1.00 21.08 160 PHE E C 1
ATOM 6973 O O . PHE E 1 159 ? 31.892 -9.111 18.951 1.00 22.14 160 PHE E O 1
ATOM 6981 N N . VAL E 1 160 ? 32.639 -9.141 16.825 1.00 17.44 161 VAL E N 1
ATOM 6982 C CA . VAL E 1 160 ? 33.948 -8.569 17.116 1.00 17.97 161 VAL E CA 1
ATOM 6983 C C . VAL E 1 160 ? 34.050 -7.162 16.519 1.00 20.72 161 VAL E C 1
ATOM 6984 O O . VAL E 1 160 ? 34.301 -7.005 15.328 1.00 19.75 161 VAL E O 1
ATOM 6988 N N . ALA E 1 161 ? 33.850 -6.146 17.369 1.00 19.10 162 ALA E N 1
ATOM 6989 C CA . ALA E 1 161 ? 33.852 -4.735 16.966 1.00 19.54 162 ALA E CA 1
ATOM 6990 C C . ALA E 1 161 ? 35.216 -4.090 17.204 1.00 24.34 162 ALA E C 1
ATOM 6991 O O . ALA E 1 161 ? 35.360 -3.222 18.065 1.00 25.85 162 ALA E O 1
ATOM 6993 N N . LEU E 1 162 ? 36.221 -4.537 16.441 1.00 20.65 163 LEU E N 1
ATOM 6994 C CA . LEU E 1 162 ? 37.606 -4.062 16.541 1.00 20.52 163 LEU E CA 1
ATOM 6995 C C . LEU E 1 162 ? 38.070 -3.255 15.319 1.00 24.07 163 LEU E C 1
ATOM 6996 O O . LEU E 1 162 ? 39.112 -2.606 15.374 1.00 23.45 163 LEU E O 1
ATOM 7001 N N . GLY E 1 163 ? 37.309 -3.315 14.231 1.00 21.61 164 GLY E N 1
ATOM 7002 C CA . GLY E 1 163 ? 37.652 -2.630 12.987 1.00 21.22 164 GLY E CA 1
ATOM 7003 C C . GLY E 1 163 ? 38.535 -3.494 12.100 1.00 24.38 164 GLY E C 1
ATOM 7004 O O . GLY E 1 163 ? 39.322 -4.303 12.605 1.00 24.40 164 GLY E O 1
ATOM 7005 N N . ALA E 1 164 ? 38.412 -3.328 10.771 1.00 19.05 165 ALA E N 1
ATOM 7006 C CA . ALA E 1 164 ? 39.200 -4.105 9.811 1.00 20.29 165 ALA E CA 1
ATOM 7007 C C . ALA E 1 164 ? 40.593 -3.477 9.650 1.00 25.87 165 ALA E C 1
ATOM 7008 O O . ALA E 1 164 ? 40.680 -2.248 9.625 1.00 25.76 165 ALA E O 1
ATOM 7010 N N . PRO E 1 165 ? 41.701 -4.259 9.578 1.00 23.57 166 PRO E N 1
ATOM 7011 C CA . PRO E 1 165 ? 41.786 -5.732 9.574 1.00 23.37 166 PRO E CA 1
ATOM 7012 C C . PRO E 1 165 ? 41.906 -6.407 10.947 1.00 26.66 166 PRO E C 1
ATOM 7013 O O . PRO E 1 165 ? 41.891 -7.641 11.003 1.00 27.23 166 PRO E O 1
ATOM 7017 N N . LYS E 1 166 ? 42.058 -5.625 12.040 1.00 21.40 167 LYS E N 1
ATOM 7018 C CA . LYS E 1 166 ? 42.238 -6.153 13.410 1.00 21.23 167 LYS E CA 1
ATOM 7019 C C . LYS E 1 166 ? 41.196 -7.218 13.817 1.00 21.98 167 LYS E C 1
ATOM 7020 O O . LYS E 1 166 ? 41.560 -8.268 14.342 1.00 22.54 167 LYS E O 1
ATOM 7026 N N . GLN E 1 167 ? 39.916 -6.975 13.514 1.00 14.85 168 GLN E N 1
ATOM 7027 C CA . GLN E 1 167 ? 38.857 -7.920 13.852 1.00 13.43 168 GLN E CA 1
ATOM 7028 C C . GLN E 1 167 ? 39.015 -9.297 13.183 1.00 18.58 168 GLN E C 1
ATOM 7029 O O . GLN E 1 167 ? 38.893 -10.308 13.877 1.00 18.23 168 GLN E O 1
ATOM 7035 N N . GLU E 1 168 ? 39.298 -9.340 11.861 1.00 15.81 169 GLU E N 1
ATOM 7036 C CA . GLU E 1 168 ? 39.501 -10.615 11.140 1.00 17.02 169 GLU E CA 1
ATOM 7037 C C . GLU E 1 168 ? 40.753 -11.323 11.642 1.00 21.57 169 GLU E C 1
ATOM 7038 O O . GLU E 1 168 ? 40.722 -12.532 11.859 1.00 21.27 169 GLU E O 1
ATOM 7044 N N . LYS E 1 169 ? 41.842 -10.557 11.851 1.00 20.74 170 LYS E N 1
ATOM 7045 C CA . LYS E 1 169 ? 43.132 -11.079 12.334 1.00 21.08 170 LYS E CA 1
ATOM 7046 C C . LYS E 1 169 ? 43.011 -11.669 13.743 1.00 26.63 170 LYS E C 1
ATOM 7047 O O . LYS E 1 169 ? 43.566 -12.736 14.001 1.00 28.64 170 LYS E O 1
ATOM 7053 N N . TRP E 1 170 ? 42.278 -10.998 14.646 1.00 22.44 171 TRP E N 1
ATOM 7054 C CA . TRP E 1 170 ? 42.078 -11.486 16.012 1.00 23.62 171 TRP E CA 1
ATOM 7055 C C . TRP E 1 170 ? 41.278 -12.806 16.009 1.00 27.15 171 TRP E C 1
ATOM 7056 O O . TRP E 1 170 ? 41.664 -13.758 16.681 1.00 26.04 171 TRP E O 1
ATOM 7067 N N . ILE E 1 171 ? 40.168 -12.859 15.239 1.00 23.12 172 ILE E N 1
ATOM 7068 C CA . ILE E 1 171 ? 39.346 -14.057 15.106 1.00 21.63 172 ILE E CA 1
ATOM 7069 C C . ILE E 1 171 ? 40.200 -15.226 14.554 1.00 25.87 172 ILE E C 1
ATOM 7070 O O . ILE E 1 171 ? 40.217 -16.305 15.156 1.00 25.19 172 ILE E O 1
ATOM 7075 N N . TYR E 1 172 ? 40.876 -15.009 13.404 1.00 23.43 173 TYR E N 1
ATOM 7076 C CA . TYR E 1 172 ? 41.713 -16.007 12.727 1.00 24.89 173 TYR E CA 1
ATOM 7077 C C . TYR E 1 172 ? 42.816 -16.542 13.615 1.00 29.55 173 TYR E C 1
ATOM 7078 O O . TYR E 1 172 ? 43.007 -17.753 13.656 1.00 28.68 173 TYR E O 1
ATOM 7087 N N . LYS E 1 173 ? 43.519 -15.659 14.351 1.00 27.84 174 LYS E N 1
ATOM 7088 C CA . LYS E 1 173 ? 44.597 -16.069 15.269 1.00 29.48 174 LYS E CA 1
ATOM 7089 C C . LYS E 1 173 ? 44.030 -16.971 16.382 1.00 32.87 174 LYS E C 1
ATOM 7090 O O . LYS E 1 173 ? 44.695 -17.902 16.826 1.00 33.33 174 LYS E O 1
ATOM 7096 N N . ASN E 1 174 ? 42.785 -16.707 16.800 1.00 28.71 175 ASN E N 1
ATOM 7097 C CA . ASN E 1 174 ? 42.131 -17.442 17.878 1.00 29.48 175 ASN E CA 1
ATOM 7098 C C . ASN E 1 174 ? 41.083 -18.461 17.405 1.00 32.98 175 ASN E C 1
ATOM 7099 O O . ASN E 1 174 ? 40.269 -18.915 18.215 1.00 32.37 175 ASN E O 1
ATOM 7104 N N . LYS E 1 175 ? 41.146 -18.859 16.108 1.00 29.39 176 LYS E N 1
ATOM 7105 C CA . LYS E 1 175 ? 40.201 -19.783 15.479 1.00 29.60 176 LYS E CA 1
ATOM 7106 C C . LYS E 1 175 ? 40.113 -21.161 16.168 1.00 35.03 176 LYS E C 1
ATOM 7107 O O . LYS E 1 175 ? 39.044 -21.770 16.136 1.00 33.75 176 LYS E O 1
ATOM 7113 N N . ASP E 1 176 ? 41.203 -21.625 16.804 1.00 32.74 177 ASP E N 1
ATOM 7114 C CA . ASP E 1 176 ? 41.223 -22.921 17.492 1.00 34.00 177 ASP E CA 1
ATOM 7115 C C . ASP E 1 176 ? 40.958 -22.807 19.000 1.00 38.86 177 ASP E C 1
ATOM 7116 O O . ASP E 1 176 ? 40.819 -23.829 19.672 1.00 39.48 177 ASP E O 1
ATOM 7121 N N . LYS E 1 177 ? 40.868 -21.566 19.525 1.00 34.46 178 LYS E N 1
ATOM 7122 C CA . LYS E 1 177 ? 40.615 -21.291 20.945 1.00 34.58 178 LYS E CA 1
ATOM 7123 C C . LYS E 1 177 ? 39.129 -20.987 21.203 1.00 37.09 178 LYS E C 1
ATOM 7124 O O . LYS E 1 177 ? 38.588 -21.390 22.231 1.00 37.01 178 LYS E O 1
ATOM 7130 N N . LEU E 1 178 ? 38.492 -20.264 20.280 1.00 32.47 179 LEU E N 1
ATOM 7131 C CA . LEU E 1 178 ? 37.085 -19.856 20.358 1.00 31.70 179 LEU E CA 1
ATOM 7132 C C . LEU E 1 178 ? 36.154 -21.037 20.095 1.00 36.69 179 LEU E C 1
ATOM 7133 O O . LEU E 1 178 ? 36.259 -21.693 19.056 1.00 37.18 179 LEU E O 1
ATOM 7138 N N . LYS E 1 179 ? 35.261 -21.322 21.054 1.00 32.23 180 LYS E N 1
ATOM 7139 C CA . LYS E 1 179 ? 34.301 -22.431 20.965 1.00 31.60 180 LYS E CA 1
ATOM 7140 C C . LYS E 1 179 ? 32.932 -21.971 20.442 1.00 32.83 180 LYS E C 1
ATOM 7141 O O . LYS E 1 179 ? 31.905 -22.592 20.729 1.00 32.77 180 LYS E O 1
ATOM 7143 N N . VAL E 1 180 ? 32.916 -20.876 19.662 1.00 27.43 181 VAL E N 1
ATOM 7144 C CA . VAL E 1 180 ? 31.665 -20.358 19.099 1.00 24.60 181 VAL E CA 1
ATOM 7145 C C . VAL E 1 180 ? 31.410 -20.963 17.721 1.00 25.62 181 VAL E C 1
ATOM 7146 O O . VAL E 1 180 ? 32.336 -21.453 17.087 1.00 24.08 181 VAL E O 1
ATOM 7150 N N . LYS E 1 181 ? 30.155 -20.914 17.259 1.00 21.50 182 LYS E N 1
ATOM 7151 C CA . LYS E 1 181 ? 29.803 -21.368 15.923 1.00 20.09 182 LYS E CA 1
ATOM 7152 C C . LYS E 1 181 ? 30.075 -20.243 14.913 1.00 22.79 182 LYS E C 1
ATOM 7153 O O . LYS E 1 181 ? 30.464 -20.522 13.795 1.00 22.44 182 LYS E O 1
ATOM 7159 N N . ILE E 1 182 ? 29.871 -18.981 15.299 1.00 18.49 183 ILE E N 1
ATOM 7160 C CA . ILE E 1 182 ? 30.078 -17.846 14.385 1.00 18.55 183 ILE E CA 1
ATOM 7161 C C . ILE E 1 182 ? 30.858 -16.740 15.075 1.00 23.08 183 ILE E C 1
ATOM 7162 O O . ILE E 1 182 ? 30.497 -16.327 16.183 1.00 23.21 183 ILE E O 1
ATOM 7167 N N . ALA E 1 183 ? 31.901 -16.252 14.403 1.00 19.32 184 ALA E N 1
ATOM 7168 C CA . ALA E 1 183 ? 32.683 -15.102 14.817 1.00 18.80 184 ALA E CA 1
ATOM 7169 C C . ALA E 1 183 ? 32.668 -14.137 13.617 1.00 20.92 184 ALA E C 1
ATOM 7170 O O . ALA E 1 183 ? 33.039 -14.512 12.500 1.00 21.07 184 ALA E O 1
ATOM 7180 N N . GLY E 1 185 ? 33.366 -9.971 12.383 1.00 16.15 186 GLY E N 1
ATOM 7181 C CA . GLY E 1 185 ? 33.880 -8.612 12.571 1.00 16.49 186 GLY E CA 1
ATOM 7182 C C . GLY E 1 185 ? 32.804 -7.599 12.221 1.00 20.82 186 GLY E C 1
ATOM 7183 O O . GLY E 1 185 ? 32.164 -7.725 11.168 1.00 20.56 186 GLY E O 1
ATOM 7184 N N . VAL E 1 186 ? 32.549 -6.611 13.114 1.00 17.27 187 VAL E N 1
ATOM 7185 C CA . VAL E 1 186 ? 31.437 -5.671 12.902 1.00 16.68 187 VAL E CA 1
ATOM 7186 C C . VAL E 1 186 ? 31.846 -4.172 12.968 1.00 19.85 187 VAL E C 1
ATOM 7187 O O . VAL E 1 186 ? 30.962 -3.317 12.967 1.00 19.64 187 VAL E O 1
ATOM 7191 N N . GLY E 1 187 ? 33.144 -3.875 13.016 1.00 15.75 188 GLY E N 1
ATOM 7192 C CA . GLY E 1 187 ? 33.659 -2.506 13.031 1.00 14.53 188 GLY E CA 1
ATOM 7193 C C . GLY E 1 187 ? 33.093 -1.591 14.101 1.00 18.33 188 GLY E C 1
ATOM 7194 O O . GLY E 1 187 ? 33.131 -1.919 15.287 1.00 16.79 188 GLY E O 1
ATOM 7195 N N . GLY E 1 188 ? 32.523 -0.467 13.676 1.00 15.56 189 GLY E N 1
ATOM 7196 C CA . GLY E 1 188 ? 31.916 0.502 14.590 1.00 14.62 189 GLY E CA 1
ATOM 7197 C C . GLY E 1 188 ? 30.451 0.262 14.925 1.00 14.75 189 GLY E C 1
ATOM 7198 O O . GLY E 1 188 ? 29.810 1.142 15.493 1.00 13.63 189 GLY E O 1
ATOM 7199 N N . SER E 1 189 ? 29.919 -0.931 14.623 1.00 11.27 190 SER E N 1
ATOM 7200 C CA . SER E 1 189 ? 28.515 -1.317 14.845 1.00 11.26 190 SER E CA 1
ATOM 7201 C C . SER E 1 189 ? 28.023 -1.187 16.295 1.00 16.15 190 SER E C 1
ATOM 7202 O O . SER E 1 189 ? 26.851 -0.886 16.477 1.00 14.83 190 SER E O 1
ATOM 7205 N N . PHE E 1 190 ? 28.880 -1.414 17.314 1.00 14.38 191 PHE E N 1
ATOM 7206 C CA . PHE E 1 190 ? 28.436 -1.254 18.722 1.00 16.60 191 PHE E CA 1
ATOM 7207 C C . PHE E 1 190 ? 28.223 0.223 19.070 1.00 20.51 191 PHE E C 1
ATOM 7208 O O . PHE E 1 190 ? 27.257 0.555 19.741 1.00 22.22 191 PHE E O 1
ATOM 7216 N N . ASP E 1 191 ? 29.121 1.104 18.607 1.00 16.85 192 ASP E N 1
ATOM 7217 C CA . ASP E 1 191 ? 29.046 2.548 18.869 1.00 17.12 192 ASP E CA 1
ATOM 7218 C C . ASP E 1 191 ? 27.723 3.159 18.425 1.00 19.20 192 ASP E C 1
ATOM 7219 O O . ASP E 1 191 ? 27.093 3.887 19.202 1.00 17.94 192 ASP E O 1
ATOM 7224 N N . VAL E 1 192 ? 27.269 2.798 17.214 1.00 14.82 193 VAL E N 1
ATOM 7225 C CA . VAL E 1 192 ? 26.035 3.315 16.614 1.00 14.30 193 VAL E CA 1
ATOM 7226 C C . VAL E 1 192 ? 24.754 2.678 17.210 1.00 19.93 193 VAL E C 1
ATOM 7227 O O . VAL E 1 192 ? 23.680 3.226 17.019 1.00 22.32 193 VAL E O 1
ATOM 7231 N N . ILE E 1 193 ? 24.856 1.519 17.891 1.00 17.75 194 ILE E N 1
ATOM 7232 C CA . ILE E 1 193 ? 23.721 0.875 18.569 1.00 19.46 194 ILE E CA 1
ATOM 7233 C C . ILE E 1 193 ? 23.663 1.427 20.009 1.00 22.69 194 ILE E C 1
ATOM 7234 O O . ILE E 1 193 ? 22.599 1.442 20.625 1.00 24.19 194 ILE E O 1
ATOM 7239 N N . ALA E 1 194 ? 24.824 1.856 20.524 1.00 17.28 195 ALA E N 1
ATOM 7240 C CA . ALA E 1 194 ? 24.983 2.477 21.840 1.00 42.32 195 ALA E CA 1
ATOM 7241 C C . ALA E 1 194 ? 24.654 3.960 21.723 1.00 58.67 195 ALA E C 1
ATOM 7242 O O . ALA E 1 194 ? 23.902 4.492 22.535 1.00 33.71 195 ALA E O 1
ATOM 7249 N N . GLU F 1 2 ? 19.644 3.643 30.762 1.00 33.44 3 GLU F N 1
ATOM 7250 C CA . GLU F 1 2 ? 19.136 4.638 29.807 1.00 32.83 3 GLU F CA 1
ATOM 7251 C C . GLU F 1 2 ? 20.061 5.856 29.849 1.00 33.86 3 GLU F C 1
ATOM 7252 O O . GLU F 1 2 ? 20.121 6.566 30.857 1.00 32.61 3 GLU F O 1
ATOM 7254 N N . ARG F 1 3 ? 20.871 6.012 28.801 1.00 29.82 4 ARG F N 1
ATOM 7255 C CA . ARG F 1 3 ? 21.865 7.086 28.708 1.00 28.51 4 ARG F CA 1
ATOM 7256 C C . ARG F 1 3 ? 21.727 7.873 27.414 1.00 29.33 4 ARG F C 1
ATOM 7257 O O . ARG F 1 3 ? 21.365 7.300 26.381 1.00 28.34 4 ARG F O 1
ATOM 7265 N N . LEU F 1 4 ? 22.067 9.178 27.476 1.00 22.41 5 LEU F N 1
ATOM 7266 C CA . LEU F 1 4 ? 22.077 10.081 26.332 1.00 23.09 5 LEU F CA 1
ATOM 7267 C C . LEU F 1 4 ? 23.495 10.613 26.161 1.00 23.55 5 LEU F C 1
ATOM 7268 O O . LEU F 1 4 ? 24.192 10.884 27.141 1.00 22.35 5 LEU F O 1
ATOM 7273 N N . ASP F 1 5 ? 23.907 10.791 24.922 1.00 18.61 6 ASP F N 1
ATOM 7274 C CA . ASP F 1 5 ? 25.230 11.318 24.662 1.00 17.70 6 ASP F CA 1
ATOM 7275 C C . ASP F 1 5 ? 25.151 12.819 24.406 1.00 22.32 6 ASP F C 1
ATOM 7276 O O . ASP F 1 5 ? 24.455 13.246 23.492 1.00 26.15 6 ASP F O 1
ATOM 7281 N N . ILE F 1 6 ? 25.847 13.606 25.216 1.00 17.00 7 ILE F N 1
ATOM 7282 C CA . ILE F 1 6 ? 25.930 15.054 25.071 1.00 16.72 7 ILE F CA 1
ATOM 7283 C C . ILE F 1 6 ? 27.386 15.372 24.703 1.00 20.23 7 ILE F C 1
ATOM 7284 O O . ILE F 1 6 ? 28.249 15.437 25.579 1.00 19.01 7 ILE F O 1
ATOM 7289 N N . PHE F 1 7 ? 27.661 15.499 23.391 1.00 17.40 8 PHE F N 1
ATOM 7290 C CA . PHE F 1 7 ? 28.982 15.809 22.836 1.00 18.60 8 PHE F CA 1
ATOM 7291 C C . PHE F 1 7 ? 30.086 14.883 23.398 1.00 20.68 8 PHE F C 1
ATOM 7292 O O . PHE F 1 7 ? 31.141 15.351 23.821 1.00 20.81 8 PHE F O 1
ATOM 7300 N N . GLY F 1 8 ? 29.807 13.576 23.397 1.00 15.54 9 GLY F N 1
ATOM 7301 C CA . GLY F 1 8 ? 30.745 12.566 23.862 1.00 17.26 9 GLY F CA 1
ATOM 7302 C C . GLY F 1 8 ? 30.612 12.208 25.339 1.00 23.12 9 GLY F C 1
ATOM 7303 O O . GLY F 1 8 ? 31.181 11.204 25.771 1.00 23.70 9 GLY F O 1
ATOM 7304 N N . VAL F 1 9 ? 29.878 13.030 26.127 1.00 20.21 10 VAL F N 1
ATOM 7305 C CA . VAL F 1 9 ? 29.680 12.809 27.562 1.00 19.55 10 VAL F CA 1
ATOM 7306 C C . VAL F 1 9 ? 28.385 12.013 27.782 1.00 22.33 10 VAL F C 1
ATOM 7307 O O . VAL F 1 9 ? 27.305 12.523 27.449 1.00 21.86 10 VAL F O 1
ATOM 7311 N N . PRO F 1 10 ? 28.455 10.778 28.342 1.00 17.37 11 PRO F N 1
ATOM 7312 C CA . PRO F 1 10 ? 27.212 10.035 28.579 1.00 16.76 11 PRO F CA 1
ATOM 7313 C C . PRO F 1 10 ? 26.485 10.566 29.815 1.00 18.60 11 PRO F C 1
ATOM 7314 O O . PRO F 1 10 ? 27.111 10.838 30.828 1.00 16.89 11 PRO F O 1
ATOM 7318 N N . ILE F 1 11 ? 25.174 10.792 29.700 1.00 13.91 12 ILE F N 1
ATOM 7319 C CA . ILE F 1 11 ? 24.393 11.261 30.829 1.00 14.79 12 ILE F CA 1
ATOM 7320 C C . ILE F 1 11 ? 23.243 10.298 31.045 1.00 17.22 12 ILE F C 1
ATOM 7321 O O . ILE F 1 11 ? 22.516 10.008 30.108 1.00 14.44 12 ILE F O 1
ATOM 7326 N N . ASP F 1 12 ? 23.107 9.789 32.279 1.00 14.66 13 ASP F N 1
ATOM 7327 C CA . ASP F 1 12 ? 22.023 8.899 32.684 1.00 13.92 13 ASP F CA 1
ATOM 7328 C C . ASP F 1 12 ? 20.697 9.655 32.672 1.00 16.88 13 ASP F C 1
ATOM 7329 O O . ASP F 1 12 ? 20.588 10.744 33.258 1.00 16.61 13 ASP F O 1
ATOM 7334 N N . ARG F 1 13 ? 19.715 9.103 31.934 1.00 14.89 14 ARG F N 1
ATOM 7335 C CA . ARG F 1 13 ? 18.384 9.700 31.763 1.00 16.57 14 ARG F CA 1
ATOM 7336 C C . ARG F 1 13 ? 17.596 9.419 33.037 1.00 20.98 14 ARG F C 1
ATOM 7337 O O . ARG F 1 13 ? 16.802 8.484 33.093 1.00 21.74 14 ARG F O 1
ATOM 7339 N N . VAL F 1 14 ? 17.875 10.206 34.090 1.00 16.31 15 VAL F N 1
ATOM 7340 C CA . VAL F 1 14 ? 17.300 9.987 35.413 1.00 15.83 15 VAL F CA 1
ATOM 7341 C C . VAL F 1 14 ? 16.696 11.235 36.034 1.00 19.99 15 VAL F C 1
ATOM 7342 O O . VAL F 1 14 ? 17.208 12.335 35.864 1.00 19.36 15 VAL F O 1
ATOM 7346 N N . THR F 1 15 ? 15.620 11.034 36.802 1.00 17.95 16 THR F N 1
ATOM 7347 C CA . THR F 1 15 ? 15.015 12.083 37.614 1.00 17.62 16 THR F CA 1
ATOM 7348 C C . THR F 1 15 ? 15.819 12.087 38.920 1.00 18.03 16 THR F C 1
ATOM 7349 O O . THR F 1 15 ? 16.633 11.188 39.151 1.00 17.37 16 THR F O 1
ATOM 7361 N N . ILE F 1 17 ? 14.688 11.443 42.007 1.00 18.18 18 ILE F N 1
ATOM 7362 C CA . ILE F 1 17 ? 14.253 10.265 42.765 1.00 18.29 18 ILE F CA 1
ATOM 7363 C C . ILE F 1 17 ? 14.941 8.989 42.263 1.00 20.33 18 ILE F C 1
ATOM 7364 O O . ILE F 1 17 ? 15.389 8.174 43.076 1.00 19.59 18 ILE F O 1
ATOM 7369 N N . GLN F 1 18 ? 15.030 8.831 40.926 1.00 15.26 19 GLN F N 1
ATOM 7370 C CA . GLN F 1 18 ? 15.700 7.689 40.317 1.00 14.90 19 GLN F CA 1
ATOM 7371 C C . GLN F 1 18 ? 17.171 7.697 40.637 1.00 17.37 19 GLN F C 1
ATOM 7372 O O . GLN F 1 18 ? 17.714 6.639 40.920 1.00 15.52 19 GLN F O 1
ATOM 7378 N N . ALA F 1 19 ? 17.802 8.886 40.623 1.00 14.79 20 ALA F N 1
ATOM 7379 C CA . ALA F 1 19 ? 19.234 9.042 40.918 1.00 15.49 20 ALA F CA 1
ATOM 7380 C C . ALA F 1 19 ? 19.502 8.626 42.374 1.00 19.30 20 ALA F C 1
ATOM 7381 O O . ALA F 1 19 ? 20.418 7.851 42.613 1.00 18.25 20 ALA F O 1
ATOM 7383 N N . VAL F 1 20 ? 18.643 9.074 43.321 1.00 17.56 21 VAL F N 1
ATOM 7384 C CA . VAL F 1 20 ? 18.732 8.725 44.745 1.00 16.63 21 VAL F CA 1
ATOM 7385 C C . VAL F 1 20 ? 18.574 7.198 44.933 1.00 20.53 21 VAL F C 1
ATOM 7386 O O . VAL F 1 20 ? 19.370 6.589 45.657 1.00 20.23 21 VAL F O 1
ATOM 7390 N N . ASP F 1 21 ? 17.597 6.579 44.232 1.00 17.01 22 ASP F N 1
ATOM 7391 C CA . ASP F 1 21 ? 17.366 5.126 44.286 1.00 16.69 22 ASP F CA 1
ATOM 7392 C C . ASP F 1 21 ? 18.605 4.362 43.807 1.00 19.57 22 ASP F C 1
ATOM 7393 O O . ASP F 1 21 ? 18.969 3.368 44.417 1.00 18.44 22 ASP F O 1
ATOM 7398 N N . ILE F 1 22 ? 19.232 4.816 42.706 1.00 16.64 23 ILE F N 1
ATOM 7399 C CA . ILE F 1 22 ? 20.455 4.211 42.155 1.00 15.96 23 ILE F CA 1
ATOM 7400 C C . ILE F 1 22 ? 21.590 4.295 43.188 1.00 17.68 23 ILE F C 1
ATOM 7401 O O . ILE F 1 22 ? 22.249 3.289 43.429 1.00 17.01 23 ILE F O 1
ATOM 7406 N N . LEU F 1 23 ? 21.800 5.481 43.796 1.00 14.12 24 LEU F N 1
ATOM 7407 C CA . LEU F 1 23 ? 22.832 5.683 44.830 1.00 13.75 24 LEU F CA 1
ATOM 7408 C C . LEU F 1 23 ? 22.621 4.742 46.021 1.00 16.94 24 LEU F C 1
ATOM 7409 O O . LEU F 1 23 ? 23.580 4.143 46.496 1.00 16.96 24 LEU F O 1
ATOM 7414 N N . ASN F 1 24 ? 21.364 4.583 46.468 1.00 14.88 25 ASN F N 1
ATOM 7415 C CA . ASN F 1 24 ? 21.004 3.668 47.551 1.00 15.91 25 ASN F CA 1
ATOM 7416 C C . ASN F 1 24 ? 21.363 2.235 47.163 1.00 20.40 25 ASN F C 1
ATOM 7417 O O . ASN F 1 24 ? 21.951 1.522 47.974 1.00 20.44 25 ASN F O 1
ATOM 7422 N N . ASN F 1 25 ? 21.074 1.839 45.898 1.00 18.17 26 ASN F N 1
ATOM 7423 C CA . ASN F 1 25 ? 21.396 0.499 45.383 1.00 17.36 26 ASN F CA 1
ATOM 7424 C C . ASN F 1 25 ? 22.931 0.286 45.299 1.00 18.57 26 ASN F C 1
ATOM 7425 O O . ASN F 1 25 ? 23.405 -0.815 45.562 1.00 16.29 26 ASN F O 1
ATOM 7427 N N . PHE F 1 26 ? 23.700 1.361 45.025 1.00 14.14 27 PHE F N 1
ATOM 7428 C CA . PHE F 1 26 ? 25.171 1.303 44.973 1.00 15.24 27 PHE F CA 1
ATOM 7429 C C . PHE F 1 26 ? 25.763 0.868 46.324 1.00 20.70 27 PHE F C 1
ATOM 7430 O O . PHE F 1 26 ? 26.788 0.192 46.351 1.00 19.96 27 PHE F O 1
ATOM 7438 N N . LEU F 1 27 ? 25.088 1.220 47.440 1.00 18.93 28 LEU F N 1
ATOM 7439 C CA . LEU F 1 27 ? 25.502 0.855 48.791 1.00 18.98 28 LEU F CA 1
ATOM 7440 C C . LEU F 1 27 ? 25.424 -0.651 49.052 1.00 22.72 28 LEU F C 1
ATOM 7441 O O . LEU F 1 27 ? 26.051 -1.141 49.985 1.00 22.75 28 LEU F O 1
ATOM 7446 N N . GLN F 1 28 ? 24.691 -1.396 48.212 1.00 19.92 29 GLN F N 1
ATOM 7447 C CA . GLN F 1 28 ? 24.551 -2.845 48.312 1.00 19.14 29 GLN F CA 1
ATOM 7448 C C . GLN F 1 28 ? 25.605 -3.579 47.474 1.00 23.32 29 GLN F C 1
ATOM 7449 O O . GLN F 1 28 ? 25.648 -4.811 47.495 1.00 24.10 29 GLN F O 1
ATOM 7455 N N . GLU F 1 29 ? 26.463 -2.825 46.750 1.00 17.51 30 GLU F N 1
ATOM 7456 C CA . GLU F 1 29 ? 27.506 -3.405 45.924 1.00 15.91 30 GLU F CA 1
ATOM 7457 C C . GLU F 1 29 ? 28.887 -3.046 46.506 1.00 18.23 30 GLU F C 1
ATOM 7458 O O . GLU F 1 29 ? 29.232 -1.859 46.616 1.00 16.44 30 GLU F O 1
ATOM 7464 N N . ASN F 1 30 ? 29.650 -4.071 46.932 1.00 15.60 31 ASN F N 1
ATOM 7465 C CA . ASN F 1 30 ? 30.954 -3.883 47.565 1.00 15.61 31 ASN F CA 1
ATOM 7466 C C . ASN F 1 30 ? 32.087 -3.583 46.558 1.00 20.57 31 ASN F C 1
ATOM 7467 O O . ASN F 1 30 ? 33.007 -4.383 46.356 1.00 19.10 31 ASN F O 1
ATOM 7472 N N . ARG F 1 31 ? 32.015 -2.392 45.958 1.00 18.72 32 ARG F N 1
ATOM 7473 C CA . ARG F 1 31 ? 33.014 -1.869 45.026 1.00 19.74 32 ARG F CA 1
ATOM 7474 C C . ARG F 1 31 ? 32.867 -0.368 44.993 1.00 23.17 32 ARG F C 1
ATOM 7475 O O . ARG F 1 31 ? 31.826 0.162 45.400 1.00 21.95 32 ARG F O 1
ATOM 7483 N N . LEU F 1 32 ? 33.896 0.324 44.488 1.00 20.72 33 LEU F N 1
ATOM 7484 C CA . LEU F 1 32 ? 33.848 1.770 44.372 1.00 19.87 33 LEU F CA 1
ATOM 7485 C C . LEU F 1 32 ? 32.965 2.161 43.204 1.00 20.65 33 LEU F C 1
ATOM 7486 O O . LEU F 1 32 ? 33.107 1.623 42.114 1.00 20.07 33 LEU F O 1
ATOM 7491 N N . HIS F 1 33 ? 32.042 3.087 43.446 1.00 17.41 34 HIS F N 1
ATOM 7492 C CA . HIS F 1 33 ? 31.163 3.650 42.430 1.00 15.84 34 HIS F CA 1
ATOM 7493 C C . HIS F 1 33 ? 31.527 5.123 42.300 1.00 17.73 34 HIS F C 1
ATOM 7494 O O . HIS F 1 33 ? 31.517 5.861 43.297 1.00 15.12 34 HIS F O 1
ATOM 7501 N N . ILE F 1 34 ? 31.855 5.553 41.077 1.00 15.65 35 ILE F N 1
ATOM 7502 C CA . ILE F 1 34 ? 32.188 6.951 40.813 1.00 15.72 35 ILE F CA 1
ATOM 7503 C C . ILE F 1 34 ? 30.942 7.653 40.280 1.00 15.77 35 ILE F C 1
ATOM 7504 O O . ILE F 1 34 ? 30.358 7.219 39.288 1.00 16.41 35 ILE F O 1
ATOM 7509 N N . VAL F 1 35 ? 30.547 8.727 40.952 1.00 11.09 36 VAL F N 1
ATOM 7510 C CA . VAL F 1 35 ? 29.381 9.526 40.581 1.00 11.97 36 VAL F CA 1
ATOM 7511 C C . VAL F 1 35 ? 29.850 10.933 40.190 1.00 18.61 36 VAL F C 1
ATOM 7512 O O . VAL F 1 35 ? 30.600 11.560 40.934 1.00 19.63 36 VAL F O 1
ATOM 7516 N N . ALA F 1 36 ? 29.405 11.413 39.025 1.00 15.50 37 ALA F N 1
ATOM 7517 C CA . ALA F 1 36 ? 29.663 12.759 38.547 1.00 14.76 37 ALA F CA 1
ATOM 7518 C C . ALA F 1 36 ? 28.313 13.414 38.225 1.00 15.58 37 ALA F C 1
ATOM 7519 O O . ALA F 1 36 ? 27.321 12.712 38.062 1.00 13.49 37 ALA F O 1
ATOM 7521 N N . THR F 1 37 ? 28.264 14.751 38.195 1.00 13.96 38 THR F N 1
ATOM 7522 C CA . THR F 1 37 ? 27.050 15.512 37.897 1.00 14.12 38 THR F CA 1
ATOM 7523 C C . THR F 1 37 ? 27.375 16.481 36.745 1.00 18.18 38 THR F C 1
ATOM 7524 O O . THR F 1 37 ? 27.553 17.680 36.988 1.00 18.02 38 THR F O 1
ATOM 7528 N N . PRO F 1 38 ? 27.526 15.982 35.501 1.00 13.94 39 PRO F N 1
ATOM 7529 C CA . PRO F 1 38 ? 27.915 16.889 34.404 1.00 14.67 39 PRO F CA 1
ATOM 7530 C C . PRO F 1 38 ? 26.894 17.969 34.090 1.00 18.47 39 PRO F C 1
ATOM 7531 O O . PRO F 1 38 ? 25.686 17.722 34.049 1.00 18.84 39 PRO F O 1
ATOM 7535 N N . ASN F 1 39 ? 27.407 19.179 33.903 1.00 16.35 40 ASN F N 1
ATOM 7536 C CA . ASN F 1 39 ? 26.644 20.365 33.509 1.00 16.48 40 ASN F CA 1
ATOM 7537 C C . ASN F 1 39 ? 27.233 20.869 32.191 1.00 19.69 40 ASN F C 1
ATOM 7538 O O . ASN F 1 39 ? 28.210 20.287 31.712 1.00 19.54 40 ASN F O 1
ATOM 7543 N N . ALA F 1 40 ? 26.672 21.957 31.622 1.00 16.25 41 ALA F N 1
ATOM 7544 C CA . ALA F 1 40 ? 27.147 22.556 30.361 1.00 15.93 41 ALA F CA 1
ATOM 7545 C C . ALA F 1 40 ? 28.662 22.859 30.397 1.00 20.07 41 ALA F C 1
ATOM 7546 O O . ALA F 1 40 ? 29.364 22.557 29.431 1.00 19.62 41 ALA F O 1
ATOM 7548 N N . GLU F 1 41 ? 29.151 23.427 31.512 1.00 17.27 42 GLU F N 1
ATOM 7549 C CA . GLU F 1 41 ? 30.562 23.800 31.709 1.00 16.80 42 GLU F CA 1
ATOM 7550 C C . GLU F 1 41 ? 31.468 22.572 31.614 1.00 18.93 42 GLU F C 1
ATOM 7551 O O . GLU F 1 41 ? 32.507 22.628 30.951 1.00 17.75 42 GLU F O 1
ATOM 7557 N N . ILE F 1 42 ? 31.074 21.463 32.292 1.00 14.82 43 ILE F N 1
ATOM 7558 C CA . ILE F 1 42 ? 31.819 20.197 32.270 1.00 14.43 43 ILE F CA 1
ATOM 7559 C C . ILE F 1 42 ? 31.874 19.615 30.836 1.00 18.67 43 ILE F C 1
ATOM 7560 O O . ILE F 1 42 ? 32.925 19.184 30.397 1.00 19.33 43 ILE F O 1
ATOM 7565 N N . VAL F 1 43 ? 30.759 19.649 30.111 1.00 16.14 44 VAL F N 1
ATOM 7566 C CA . VAL F 1 43 ? 30.668 19.186 28.727 1.00 17.39 44 VAL F CA 1
ATOM 7567 C C . VAL F 1 43 ? 31.713 19.959 27.886 1.00 20.02 44 VAL F C 1
ATOM 7568 O O . VAL F 1 43 ? 32.476 19.336 27.158 1.00 19.25 44 VAL F O 1
ATOM 7588 N N . ALA F 1 46 ? 35.374 18.913 28.827 1.00 17.61 47 ALA F N 1
ATOM 7589 C CA . ALA F 1 46 ? 35.655 17.556 28.335 1.00 17.31 47 ALA F CA 1
ATOM 7590 C C . ALA F 1 46 ? 36.058 17.516 26.852 1.00 20.23 47 ALA F C 1
ATOM 7591 O O . ALA F 1 46 ? 36.836 16.641 26.469 1.00 19.00 47 ALA F O 1
ATOM 7593 N N . GLN F 1 47 ? 35.573 18.484 26.040 1.00 17.89 48 GLN F N 1
ATOM 7594 C CA . GLN F 1 47 ? 35.916 18.622 24.607 1.00 18.96 48 GLN F CA 1
ATOM 7595 C C . GLN F 1 47 ? 37.426 18.869 24.394 1.00 25.57 48 GLN F C 1
ATOM 7596 O O . GLN F 1 47 ? 37.987 18.424 23.383 1.00 24.46 48 GLN F O 1
ATOM 7602 N N . LYS F 1 48 ? 38.069 19.592 25.332 1.00 23.22 49 LYS F N 1
ATOM 7603 C CA . LYS F 1 48 ? 39.492 19.941 25.222 1.00 24.69 49 LYS F CA 1
ATOM 7604 C C . LYS F 1 48 ? 40.416 19.087 26.103 1.00 29.12 49 LYS F C 1
ATOM 7605 O O . LYS F 1 48 ? 41.631 19.148 25.960 1.00 30.46 49 LYS F O 1
ATOM 7607 N N . ASP F 1 49 ? 39.839 18.308 27.020 1.00 24.46 50 ASP F N 1
ATOM 7608 C CA . ASP F 1 49 ? 40.564 17.501 27.992 1.00 22.89 50 ASP F CA 1
ATOM 7609 C C . ASP F 1 49 ? 40.238 16.010 27.797 1.00 25.41 50 ASP F C 1
ATOM 7610 O O . ASP F 1 49 ? 39.227 15.509 28.300 1.00 21.51 50 ASP F O 1
ATOM 7615 N N . LYS F 1 50 ? 41.107 15.318 27.034 1.00 24.47 51 LYS F N 1
ATOM 7616 C CA . LYS F 1 50 ? 40.994 13.892 26.688 1.00 25.56 51 LYS F CA 1
ATOM 7617 C C . LYS F 1 50 ? 40.886 12.991 27.912 1.00 27.97 51 LYS F C 1
ATOM 7618 O O . LYS F 1 50 ? 40.061 12.074 27.914 1.00 26.46 51 LYS F O 1
ATOM 7620 N N . GLU F 1 51 ? 41.685 13.278 28.963 1.00 25.59 52 GLU F N 1
ATOM 7621 C CA . GLU F 1 51 ? 41.672 12.517 30.221 1.00 25.38 52 GLU F CA 1
ATOM 7622 C C . GLU F 1 51 ? 40.326 12.692 30.936 1.00 26.89 52 GLU F C 1
ATOM 7623 O O . GLU F 1 51 ? 39.767 11.707 31.424 1.00 25.52 52 GLU F O 1
ATOM 7629 N N . TYR F 1 52 ? 39.798 13.940 30.977 1.00 20.15 53 TYR F N 1
ATOM 7630 C CA . TYR F 1 52 ? 38.501 14.221 31.599 1.00 19.15 53 TYR F CA 1
ATOM 7631 C C . TYR F 1 52 ? 37.386 13.516 30.844 1.00 19.51 53 TYR F C 1
ATOM 7632 O O . TYR F 1 52 ? 36.547 12.878 31.473 1.00 19.17 53 TYR F O 1
ATOM 7649 N N . GLU F 1 54 ? 37.633 10.760 29.079 1.00 16.63 55 GLU F N 1
ATOM 7650 C CA . GLU F 1 54 ? 37.813 9.339 29.389 1.00 17.10 55 GLU F CA 1
ATOM 7651 C C . GLU F 1 54 ? 37.201 8.989 30.757 1.00 20.01 55 GLU F C 1
ATOM 7652 O O . GLU F 1 54 ? 36.444 8.018 30.851 1.00 19.09 55 GLU F O 1
ATOM 7658 N N . ILE F 1 55 ? 37.492 9.800 31.800 1.00 17.25 56 ILE F N 1
ATOM 7659 C CA . ILE F 1 55 ? 36.932 9.615 33.150 1.00 16.76 56 ILE F CA 1
ATOM 7660 C C . ILE F 1 55 ? 35.394 9.646 33.118 1.00 19.87 56 ILE F C 1
ATOM 7661 O O . ILE F 1 55 ? 34.742 8.751 33.673 1.00 18.77 56 ILE F O 1
ATOM 7666 N N . LEU F 1 56 ? 34.827 10.658 32.442 1.00 18.73 57 LEU F N 1
ATOM 7667 C CA . LEU F 1 56 ? 33.366 10.834 32.329 1.00 17.97 57 LEU F CA 1
ATOM 7668 C C . LEU F 1 56 ? 32.680 9.685 31.582 1.00 20.80 57 LEU F C 1
ATOM 7669 O O . LEU F 1 56 ? 31.465 9.476 31.729 1.00 21.42 57 LEU F O 1
ATOM 7674 N N . ASN F 1 57 ? 33.467 8.921 30.815 1.00 17.68 58 ASN F N 1
ATOM 7675 C CA . ASN F 1 57 ? 32.982 7.740 30.094 1.00 18.45 58 ASN F CA 1
ATOM 7676 C C . ASN F 1 57 ? 33.164 6.461 30.895 1.00 22.53 58 ASN F C 1
ATOM 7677 O O . ASN F 1 57 ? 32.695 5.401 30.475 1.00 23.77 58 ASN F O 1
ATOM 7682 N N . ASN F 1 58 ? 33.766 6.566 32.087 1.00 19.66 59 ASN F N 1
ATOM 7683 C CA . ASN F 1 58 ? 34.045 5.414 32.970 1.00 19.85 59 ASN F CA 1
ATOM 7684 C C . ASN F 1 58 ? 33.454 5.547 34.376 1.00 25.96 59 ASN F C 1
ATOM 7685 O O . ASN F 1 58 ? 33.843 4.805 35.272 1.00 28.91 59 ASN F O 1
ATOM 7690 N N . THR F 1 59 ? 32.482 6.449 34.552 1.00 20.03 60 THR F N 1
ATOM 7691 C CA . THR F 1 59 ? 31.816 6.633 35.840 1.00 18.28 60 THR F CA 1
ATOM 7692 C C . THR F 1 59 ? 30.617 5.697 35.891 1.00 21.96 60 THR F C 1
ATOM 7693 O O . THR F 1 59 ? 30.114 5.269 34.844 1.00 22.27 60 THR F O 1
ATOM 7697 N N . ASP F 1 60 ? 30.121 5.418 37.110 1.00 17.35 61 ASP F N 1
ATOM 7698 C CA . ASP F 1 60 ? 28.967 4.544 37.328 1.00 16.66 61 ASP F CA 1
ATOM 7699 C C . ASP F 1 60 ? 27.635 5.255 37.158 1.00 22.01 61 ASP F C 1
ATOM 7700 O O . ASP F 1 60 ? 26.613 4.617 36.876 1.00 21.40 61 ASP F O 1
ATOM 7705 N N . LEU F 1 61 ? 27.633 6.572 37.352 1.00 19.67 62 LEU F N 1
ATOM 7706 C CA . LEU F 1 61 ? 26.428 7.384 37.263 1.00 17.95 62 LEU F CA 1
ATOM 7707 C C . LEU F 1 61 ? 26.787 8.829 36.965 1.00 20.83 62 LEU F C 1
ATOM 7708 O O . LEU F 1 61 ? 27.596 9.413 37.672 1.00 18.36 62 LEU F O 1
ATOM 7713 N N . ASN F 1 62 ? 26.190 9.383 35.890 1.00 17.34 63 ASN F N 1
ATOM 7714 C CA . ASN F 1 62 ? 26.339 10.781 35.482 1.00 16.14 63 ASN F CA 1
ATOM 7715 C C . ASN F 1 62 ? 24.967 11.413 35.553 1.00 15.85 63 ASN F C 1
ATOM 7716 O O . ASN F 1 62 ? 24.149 11.186 34.673 1.00 13.73 63 ASN F O 1
ATOM 7721 N N . VAL F 1 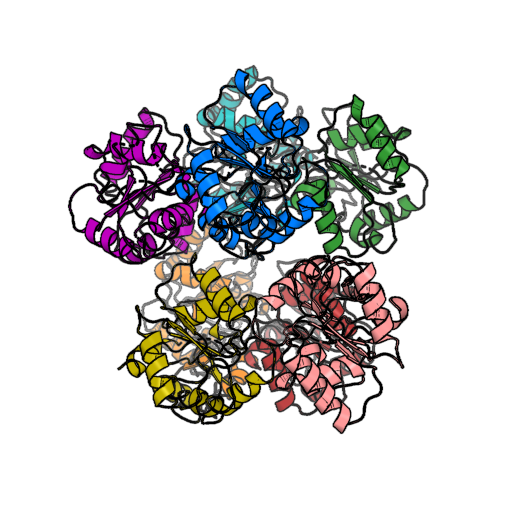63 ? 24.687 12.141 36.654 1.00 13.34 64 VAL F N 1
ATOM 7722 C CA . VAL F 1 63 ? 23.387 12.785 36.859 1.00 13.12 64 VAL F CA 1
ATOM 7723 C C . VAL F 1 63 ? 23.457 14.165 36.197 1.00 16.27 64 VAL F C 1
ATOM 7724 O O . VAL F 1 63 ? 24.409 14.888 36.459 1.00 16.63 64 VAL F O 1
ATOM 7728 N N . PRO F 1 64 ? 22.473 14.566 35.366 1.00 13.79 65 PRO F N 1
ATOM 7729 C CA . PRO F 1 64 ? 22.549 15.908 34.747 1.00 14.49 65 PRO F CA 1
ATOM 7730 C C . PRO F 1 64 ? 22.497 17.007 35.796 1.00 17.61 65 PRO F C 1
ATOM 7731 O O . PRO F 1 64 ? 21.756 16.879 36.769 1.00 18.70 65 PRO F O 1
ATOM 7735 N N . ASP F 1 65 ? 23.301 18.061 35.619 1.00 14.82 66 ASP F N 1
ATOM 7736 C CA . ASP F 1 65 ? 23.313 19.207 36.529 1.00 15.48 66 ASP F CA 1
ATOM 7737 C C . ASP F 1 65 ? 23.004 20.504 35.771 1.00 19.09 66 ASP F C 1
ATOM 7738 O O . ASP F 1 65 ? 23.597 20.747 34.733 1.00 19.48 66 ASP F O 1
ATOM 7743 N N . GLY F 1 66 ? 22.046 21.283 36.277 1.00 16.31 67 GLY F N 1
ATOM 7744 C CA . GLY F 1 66 ? 21.666 22.572 35.707 1.00 16.48 67 GLY F CA 1
ATOM 7745 C C . GLY F 1 66 ? 20.707 22.528 34.530 1.00 19.66 67 GLY F C 1
ATOM 7746 O O . GLY F 1 66 ? 20.234 21.454 34.145 1.00 19.21 67 GLY F O 1
ATOM 7747 N N . SER F 1 67 ? 20.459 23.707 33.912 1.00 15.90 68 SER F N 1
ATOM 7748 C CA . SER F 1 67 ? 19.515 23.889 32.803 1.00 15.79 68 SER F CA 1
ATOM 7749 C C . SER F 1 67 ? 20.097 23.622 31.429 1.00 17.76 68 SER F C 1
ATOM 7750 O O . SER F 1 67 ? 19.406 23.051 30.590 1.00 15.69 68 SER F O 1
ATOM 7753 N N . GLY F 1 68 ? 21.312 24.116 31.186 1.00 14.64 69 GLY F N 1
ATOM 7754 C CA . GLY F 1 68 ? 21.992 24.002 29.895 1.00 13.64 69 GLY F CA 1
ATOM 7755 C C . GLY F 1 68 ? 22.048 22.583 29.350 1.00 14.60 69 GLY F C 1
ATOM 7756 O O . GLY F 1 68 ? 21.687 22.353 28.198 1.00 13.69 69 GLY F O 1
ATOM 7757 N N . ILE F 1 69 ? 22.471 21.619 30.172 1.00 14.37 70 ILE F N 1
ATOM 7758 C CA . ILE F 1 69 ? 22.568 20.214 29.734 1.00 14.40 70 ILE F CA 1
ATOM 7759 C C . ILE F 1 69 ? 21.176 19.617 29.385 1.00 17.21 70 ILE F C 1
ATOM 7760 O O . ILE F 1 69 ? 21.071 18.825 28.445 1.00 15.09 70 ILE F O 1
ATOM 7765 N N . VAL F 1 70 ? 20.125 20.013 30.119 1.00 14.46 71 VAL F N 1
ATOM 7766 C CA . VAL F 1 70 ? 18.753 19.568 29.839 1.00 14.35 71 VAL F CA 1
ATOM 7767 C C . VAL F 1 70 ? 18.319 20.147 28.468 1.00 19.17 71 VAL F C 1
ATOM 7768 O O . VAL F 1 70 ? 17.793 19.407 27.638 1.00 19.46 71 VAL F O 1
ATOM 7772 N N . PHE F 1 71 ? 18.600 21.451 28.224 1.00 14.71 72 PHE F N 1
ATOM 7773 C CA . PHE F 1 71 ? 18.287 22.113 26.962 1.00 14.97 72 PHE F CA 1
ATOM 7774 C C . PHE F 1 71 ? 18.960 21.365 25.802 1.00 17.02 72 PHE F C 1
ATOM 7775 O O . PHE F 1 71 ? 18.288 21.111 24.815 1.00 16.67 72 PHE F O 1
ATOM 7783 N N . ALA F 1 72 ? 20.266 20.989 25.938 1.00 13.02 73 ALA F N 1
ATOM 7784 C CA . ALA F 1 72 ? 21.009 20.230 24.920 1.00 13.56 73 ALA F CA 1
ATOM 7785 C C . ALA F 1 72 ? 20.332 18.913 24.575 1.00 15.45 73 ALA F C 1
ATOM 7786 O O . ALA F 1 72 ? 20.334 18.552 23.410 1.00 15.21 73 ALA F O 1
ATOM 7788 N N . SER F 1 73 ? 19.722 18.226 25.568 1.00 12.13 74 SER F N 1
ATOM 7789 C CA . SER F 1 73 ? 19.031 16.936 25.398 1.00 12.74 74 SER F CA 1
ATOM 7790 C C . SER F 1 73 ? 17.713 17.038 24.642 1.00 16.55 74 SER F C 1
ATOM 7791 O O . SER F 1 73 ? 17.211 16.008 24.232 1.00 16.12 74 SER F O 1
ATOM 7794 N N . LYS F 1 74 ? 17.167 18.257 24.426 1.00 15.84 75 LYS F N 1
ATOM 7795 C CA . LYS F 1 74 ? 15.899 18.476 23.706 1.00 16.76 75 LYS F CA 1
ATOM 7796 C C . LYS F 1 74 ? 15.972 18.023 22.229 1.00 20.20 75 LYS F C 1
ATOM 7797 O O . LYS F 1 74 ? 14.934 17.824 21.615 1.00 20.18 75 LYS F O 1
ATOM 7803 N N . VAL F 1 75 ? 17.189 17.811 21.684 1.00 15.49 76 VAL F N 1
ATOM 7804 C CA . VAL F 1 75 ? 17.376 17.320 20.300 1.00 15.64 76 VAL F CA 1
ATOM 7805 C C . VAL F 1 75 ? 16.942 15.842 20.170 1.00 19.07 76 VAL F C 1
ATOM 7806 O O . VAL F 1 75 ? 16.724 15.359 19.058 1.00 19.00 76 VAL F O 1
ATOM 7810 N N . PHE F 1 76 ? 16.850 15.128 21.311 1.00 15.15 77 PHE F N 1
ATOM 7811 C CA . PHE F 1 76 ? 16.497 13.710 21.360 1.00 15.80 77 PHE F CA 1
ATOM 7812 C C . PHE F 1 76 ? 15.004 13.489 21.455 1.00 20.59 77 PHE F C 1
ATOM 7813 O O . PHE F 1 76 ? 14.320 14.302 22.066 1.00 19.39 77 PHE F O 1
ATOM 7821 N N . LYS F 1 77 ? 14.505 12.347 20.905 1.00 17.94 78 LYS F N 1
ATOM 7822 C CA . LYS F 1 77 ? 13.082 11.944 21.012 1.00 17.09 78 LYS F CA 1
ATOM 7823 C C . LYS F 1 77 ? 12.735 11.791 22.509 1.00 20.85 78 LYS F C 1
ATOM 7824 O O . LYS F 1 77 ? 11.618 12.126 22.920 1.00 20.03 78 LYS F O 1
ATOM 7830 N N . LYS F 1 78 ? 13.718 11.319 23.315 1.00 16.05 79 LYS F N 1
ATOM 7831 C CA . LYS F 1 78 ? 13.593 11.140 24.758 1.00 15.48 79 LYS F CA 1
ATOM 7832 C C . LYS F 1 78 ? 14.597 12.048 25.468 1.00 19.98 79 LYS F C 1
ATOM 7833 O O . LYS F 1 78 ? 15.717 11.620 25.734 1.00 20.09 79 LYS F O 1
ATOM 7835 N N . PRO F 1 79 ? 14.253 13.324 25.750 1.00 18.23 80 PRO F N 1
ATOM 7836 C CA . PRO F 1 79 ? 15.218 14.212 26.431 1.00 17.65 80 PRO F CA 1
ATOM 7837 C C . PRO F 1 79 ? 15.404 13.834 27.916 1.00 21.45 80 PRO F C 1
ATOM 7838 O O . PRO F 1 79 ? 14.783 12.884 28.409 1.00 19.21 80 PRO F O 1
ATOM 7842 N N . LEU F 1 80 ? 16.280 14.561 28.619 1.00 16.98 81 LEU F N 1
ATOM 7843 C CA . LEU F 1 80 ? 16.486 14.357 30.055 1.00 15.55 81 LEU F CA 1
ATOM 7844 C C . LEU F 1 80 ? 15.179 14.717 30.755 1.00 20.55 81 LEU F C 1
ATOM 7845 O O . LEU F 1 80 ? 14.591 15.726 30.375 1.00 21.16 81 LEU F O 1
ATOM 7850 N N . PRO F 1 81 ? 14.621 13.833 31.636 1.00 17.33 82 PRO F N 1
ATOM 7851 C CA . PRO F 1 81 ? 13.280 14.095 32.202 1.00 17.52 82 PRO F CA 1
ATOM 7852 C C . PRO F 1 81 ? 13.150 15.352 33.061 1.00 22.47 82 PRO F C 1
ATOM 7853 O O . PRO F 1 81 ? 12.070 15.934 33.085 1.00 21.58 82 PRO F O 1
ATOM 7857 N N . GLU F 1 82 ? 14.222 15.780 33.758 1.00 19.51 83 GLU F N 1
ATOM 7858 C CA . GLU F 1 82 ? 14.123 16.984 34.605 1.00 20.19 83 GLU F CA 1
ATOM 7859 C C . GLU F 1 82 ? 15.440 17.660 34.939 1.00 21.04 83 GLU F C 1
ATOM 7860 O O . GLU F 1 82 ? 16.507 17.031 34.907 1.00 16.94 83 GLU F O 1
ATOM 7866 N N . ARG F 1 83 ? 15.339 18.943 35.309 1.00 19.04 84 ARG F N 1
ATOM 7867 C CA . ARG F 1 83 ? 16.471 19.742 35.746 1.00 19.83 84 ARG F CA 1
ATOM 7868 C C . ARG F 1 83 ? 16.782 19.312 37.174 1.00 24.40 84 ARG F C 1
ATOM 7869 O O . ARG F 1 83 ? 15.912 19.325 38.047 1.00 25.14 84 ARG F O 1
ATOM 7871 N N . VAL F 1 84 ? 18.002 18.854 37.376 1.00 20.11 85 VAL F N 1
ATOM 7872 C CA . VAL F 1 84 ? 18.508 18.380 38.661 1.00 19.91 85 VAL F CA 1
ATOM 7873 C C . VAL F 1 84 ? 19.739 19.241 39.000 1.00 22.35 85 VAL F C 1
ATOM 7874 O O . VAL F 1 84 ? 20.512 19.565 38.103 1.00 20.99 85 VAL F O 1
ATOM 7878 N N . ALA F 1 85 ? 19.880 19.646 40.276 1.00 17.70 86 ALA F N 1
ATOM 7879 C CA . ALA F 1 85 ? 21.064 20.366 40.755 1.00 16.73 86 ALA F CA 1
ATOM 7880 C C . ALA F 1 85 ? 21.875 19.351 41.555 1.00 19.81 86 ALA F C 1
ATOM 7881 O O . ALA F 1 85 ? 21.293 18.643 42.389 1.00 18.70 86 ALA F O 1
ATOM 7883 N N . GLY F 1 86 ? 23.196 19.288 41.308 1.00 16.00 87 GLY F N 1
ATOM 7884 C CA . GLY F 1 86 ? 24.079 18.365 42.018 1.00 14.62 87 GLY F CA 1
ATOM 7885 C C . GLY F 1 86 ? 24.028 18.558 43.524 1.00 16.05 87 GLY F C 1
ATOM 7886 O O . GLY F 1 86 ? 24.087 17.592 44.289 1.00 14.97 87 GLY F O 1
ATOM 7887 N N . PHE F 1 87 ? 23.865 19.817 43.953 1.00 13.54 88 PHE F N 1
ATOM 7888 C CA . PHE F 1 87 ? 23.757 20.179 45.364 1.00 12.71 88 PHE F CA 1
ATOM 7889 C C . PHE F 1 87 ? 22.534 19.510 46.030 1.00 15.86 88 PHE F C 1
ATOM 7890 O O . PHE F 1 87 ? 22.655 18.971 47.139 1.00 14.07 88 PHE F O 1
ATOM 7898 N N . ASP F 1 88 ? 21.367 19.557 45.355 1.00 13.81 89 ASP F N 1
ATOM 7899 C CA . ASP F 1 88 ? 20.135 18.958 45.863 1.00 14.83 89 ASP F CA 1
ATOM 7900 C C . ASP F 1 88 ? 20.244 17.435 45.905 1.00 20.08 89 ASP F C 1
ATOM 7901 O O . ASP F 1 88 ? 19.736 16.819 46.844 1.00 19.07 89 ASP F O 1
ATOM 7906 N N . LEU F 1 89 ? 20.925 16.836 44.895 1.00 16.17 90 LEU F N 1
ATOM 7907 C CA . LEU F 1 89 ? 21.146 15.393 44.863 1.00 15.41 90 LEU F CA 1
ATOM 7908 C C . LEU F 1 89 ? 21.946 14.955 46.097 1.00 16.23 90 LEU F C 1
ATOM 7909 O O . LEU F 1 89 ? 21.586 13.972 46.738 1.00 15.16 90 LEU F O 1
ATOM 7922 N N . LEU F 1 91 ? 22.294 16.565 49.133 1.00 13.70 92 LEU F N 1
ATOM 7923 C CA . LEU F 1 91 ? 21.431 16.679 50.316 1.00 15.58 92 LEU F CA 1
ATOM 7924 C C . LEU F 1 91 ? 20.347 15.612 50.388 1.00 18.58 92 LEU F C 1
ATOM 7925 O O . LEU F 1 91 ? 20.137 15.079 51.479 1.00 17.55 92 LEU F O 1
ATOM 7930 N N . GLU F 1 92 ? 19.668 15.291 49.250 1.00 14.69 93 GLU F N 1
ATOM 7931 C CA . GLU F 1 92 ? 18.616 14.264 49.216 1.00 16.17 93 GLU F CA 1
ATOM 7932 C C . GLU F 1 92 ? 19.207 12.877 49.540 1.00 19.33 93 GLU F C 1
ATOM 7933 O O . GLU F 1 92 ? 18.642 12.142 50.344 1.00 18.67 93 GLU F O 1
ATOM 7939 N N . PHE F 1 93 ? 20.377 12.562 48.978 1.00 15.38 94 PHE F N 1
ATOM 7940 C CA . PHE F 1 93 ? 21.033 11.297 49.279 1.00 15.85 94 PHE F CA 1
ATOM 7941 C C . PHE F 1 93 ? 21.448 11.216 50.783 1.00 18.46 94 PHE F C 1
ATOM 7942 O O . PHE F 1 93 ? 21.164 10.202 51.422 1.00 16.43 94 PHE F O 1
ATOM 7950 N N . ILE F 1 94 ? 22.037 12.313 51.338 1.00 15.97 95 ILE F N 1
ATOM 7951 C CA . ILE F 1 94 ? 22.445 12.415 52.757 1.00 15.52 95 ILE F CA 1
ATOM 7952 C C . ILE F 1 94 ? 21.219 12.222 53.655 1.00 17.82 95 ILE F C 1
ATOM 7953 O O . ILE F 1 94 ? 21.279 11.426 54.608 1.00 15.04 95 ILE F O 1
ATOM 7958 N N . LYS F 1 95 ? 20.112 12.938 53.335 1.00 15.57 96 LYS F N 1
ATOM 7959 C CA . LYS F 1 95 ? 18.854 12.856 54.064 1.00 16.63 96 LYS F CA 1
ATOM 7960 C C . LYS F 1 95 ? 18.441 11.386 54.286 1.00 20.98 96 LYS F C 1
ATOM 7961 O O . LYS F 1 95 ? 18.196 10.992 55.421 1.00 20.99 96 LYS F O 1
ATOM 7967 N N . GLY F 1 96 ? 18.404 10.595 53.210 1.00 18.97 97 GLY F N 1
ATOM 7968 C CA . GLY F 1 96 ? 18.022 9.190 53.283 1.00 19.35 97 GLY F CA 1
ATOM 7969 C C . GLY F 1 96 ? 18.977 8.309 54.073 1.00 24.60 97 GLY F C 1
ATOM 7970 O O . GLY F 1 96 ? 18.532 7.407 54.787 1.00 27.00 97 GLY F O 1
ATOM 7971 N N . ILE F 1 97 ? 20.302 8.536 53.945 1.00 18.97 98 ILE F N 1
ATOM 7972 C CA . ILE F 1 97 ? 21.267 7.673 54.639 1.00 18.04 98 ILE F CA 1
ATOM 7973 C C . ILE F 1 97 ? 21.594 8.125 56.080 1.00 20.12 98 ILE F C 1
ATOM 7974 O O . ILE F 1 97 ? 22.242 7.378 56.814 1.00 18.81 98 ILE F O 1
ATOM 7979 N N . SER F 1 98 ? 21.167 9.339 56.466 1.00 17.18 99 SER F N 1
ATOM 7980 C CA . SER F 1 98 ? 21.422 9.925 57.780 1.00 17.31 99 SER F CA 1
ATOM 7981 C C . SER F 1 98 ? 20.873 9.093 58.936 1.00 23.20 99 SER F C 1
ATOM 7982 O O . SER F 1 98 ? 21.431 9.156 60.023 1.00 25.06 99 SER F O 1
ATOM 7985 N N . SER F 1 99 ? 19.800 8.323 58.708 1.00 19.83 100 SER F N 1
ATOM 7986 C CA . SER F 1 99 ? 19.173 7.479 59.731 1.00 21.57 100 SER F CA 1
ATOM 7987 C C . SER F 1 99 ? 19.585 6.004 59.593 1.00 27.30 100 SER F C 1
ATOM 7988 O O . SER F 1 99 ? 19.103 5.161 60.359 1.00 28.08 100 SER F O 1
ATOM 7991 N N . LYS F 1 100 ? 20.484 5.695 58.629 1.00 23.67 101 LYS F N 1
ATOM 7992 C CA . LYS F 1 100 ? 20.912 4.319 58.337 1.00 23.00 101 LYS F CA 1
ATOM 7993 C C . LYS F 1 100 ? 22.320 3.958 58.820 1.00 26.53 101 LYS F C 1
ATOM 7994 O O . LYS F 1 100 ? 22.753 2.816 58.638 1.00 28.63 101 LYS F O 1
ATOM 7996 N N . GLY F 1 101 ? 23.006 4.902 59.455 1.00 20.14 102 GLY F N 1
ATOM 7997 C CA . GLY F 1 101 ? 24.351 4.684 59.979 1.00 19.51 102 GLY F CA 1
ATOM 7998 C C . GLY F 1 101 ? 25.434 4.604 58.921 1.00 22.05 102 GLY F C 1
ATOM 7999 O O . GLY F 1 101 ? 26.537 4.147 59.214 1.00 22.37 102 GLY F O 1
ATOM 8000 N N . VAL F 1 102 ? 25.138 5.057 57.678 1.00 18.47 103 VAL F N 1
ATOM 8001 C CA . VAL F 1 102 ? 26.094 5.037 56.557 1.00 16.78 103 VAL F CA 1
ATOM 8002 C C . VAL F 1 102 ? 27.212 6.035 56.868 1.00 19.68 103 VAL F C 1
ATOM 8003 O O . VAL F 1 102 ? 26.947 7.242 57.038 1.00 21.99 103 VAL F O 1
ATOM 8007 N N . LYS F 1 103 ? 28.449 5.529 56.979 1.00 13.96 104 LYS F N 1
ATOM 8008 C CA . LYS F 1 103 ? 29.616 6.332 57.316 1.00 13.25 104 LYS F CA 1
ATOM 8009 C C . LYS F 1 103 ? 29.999 7.250 56.154 1.00 16.76 104 LYS F C 1
ATOM 8010 O O . LYS F 1 103 ? 30.217 6.784 55.046 1.00 16.84 104 LYS F O 1
ATOM 8016 N N . ILE F 1 104 ? 30.044 8.552 56.424 1.00 13.47 105 ILE F N 1
ATOM 8017 C CA . ILE F 1 104 ? 30.327 9.602 55.453 1.00 12.59 105 ILE F CA 1
ATOM 8018 C C . ILE F 1 104 ? 31.636 10.280 55.787 1.00 17.76 105 ILE F C 1
ATOM 8019 O O . ILE F 1 104 ? 31.905 10.592 56.958 1.00 17.70 105 ILE F O 1
ATOM 8024 N N . TYR F 1 105 ? 32.427 10.552 54.758 1.00 16.40 106 TYR F N 1
ATOM 8025 C CA . TYR F 1 105 ? 33.655 11.333 54.895 1.00 16.39 106 TYR F CA 1
ATOM 8026 C C . TYR F 1 105 ? 33.561 12.568 53.993 1.00 16.99 106 TYR F C 1
ATOM 8027 O O . TYR F 1 105 ? 33.181 12.450 52.824 1.00 14.48 106 TYR F O 1
ATOM 8036 N N . LEU F 1 106 ? 33.931 13.748 54.533 1.00 13.30 107 LEU F N 1
ATOM 8037 C CA . LEU F 1 106 ? 33.917 15.019 53.792 1.00 11.58 107 LEU F CA 1
ATOM 8038 C C . LEU F 1 106 ? 35.344 15.471 53.470 1.00 15.54 107 LEU F C 1
ATOM 8039 O O . LEU F 1 106 ? 36.089 15.818 54.372 1.00 12.14 107 LEU F O 1
ATOM 8044 N N . LEU F 1 107 ? 35.709 15.486 52.190 1.00 14.80 108 LEU F N 1
ATOM 8045 C CA . LEU F 1 107 ? 37.032 15.927 51.769 1.00 16.05 108 LEU F CA 1
ATOM 8046 C C . LEU F 1 107 ? 36.928 17.115 50.806 1.00 19.19 108 LEU F C 1
ATOM 8047 O O . LEU F 1 107 ? 36.348 16.992 49.735 1.00 17.99 108 LEU F O 1
ATOM 8052 N N . GLY F 1 108 ? 37.522 18.242 51.187 1.00 18.49 109 GLY F N 1
ATOM 8053 C CA . GLY F 1 108 ? 37.528 19.431 50.340 1.00 17.20 109 GLY F CA 1
ATOM 8054 C C . GLY F 1 108 ? 37.314 20.740 51.059 1.00 20.16 109 GLY F C 1
ATOM 8055 O O . GLY F 1 108 ? 37.035 20.766 52.263 1.00 19.02 109 GLY F O 1
ATOM 8056 N N . ALA F 1 109 ? 37.438 21.839 50.297 1.00 18.54 110 ALA F N 1
ATOM 8057 C CA . ALA F 1 109 ? 37.281 23.248 50.714 1.00 19.26 110 ALA F CA 1
ATOM 8058 C C . ALA F 1 109 ? 38.395 23.736 51.670 1.00 25.18 110 ALA F C 1
ATOM 8059 O O . ALA F 1 109 ? 39.242 22.944 52.084 1.00 22.80 110 ALA F O 1
ATOM 8061 N N . ALA F 1 110 ? 38.429 25.048 51.969 1.00 27.34 111 ALA F N 1
ATOM 8062 C CA . ALA F 1 110 ? 39.475 25.635 52.819 1.00 29.85 111 ALA F CA 1
ATOM 8063 C C . ALA F 1 110 ? 39.373 25.242 54.286 1.00 36.13 111 ALA F C 1
ATOM 8064 O O . ALA F 1 110 ? 38.369 24.663 54.707 1.00 35.95 111 ALA F O 1
ATOM 8066 N N . ALA F 1 111 ? 40.439 25.531 55.052 1.00 34.77 112 ALA F N 1
ATOM 8067 C CA . ALA F 1 111 ? 40.555 25.268 56.489 1.00 35.13 112 ALA F CA 1
ATOM 8068 C C . ALA F 1 111 ? 39.276 25.621 57.270 1.00 39.21 112 ALA F C 1
ATOM 8069 O O . ALA F 1 111 ? 38.812 26.770 57.232 1.00 40.96 112 ALA F O 1
ATOM 8071 N N . GLN F 1 112 ? 38.703 24.605 57.943 1.00 32.62 113 GLN F N 1
ATOM 8072 C CA . GLN F 1 112 ? 37.506 24.595 58.806 1.00 30.85 113 GLN F CA 1
ATOM 8073 C C . GLN F 1 112 ? 36.152 24.558 58.074 1.00 29.10 113 GLN F C 1
ATOM 8074 O O . GLN F 1 112 ? 35.137 24.375 58.748 1.00 27.56 113 GLN F O 1
ATOM 8080 N N . VAL F 1 113 ? 36.123 24.683 56.725 1.00 23.59 114 VAL F N 1
ATOM 8081 C CA . VAL F 1 113 ? 34.859 24.644 55.958 1.00 21.53 114 VAL F CA 1
ATOM 8082 C C . VAL F 1 113 ? 34.215 23.242 55.997 1.00 20.47 114 VAL F C 1
ATOM 8083 O O . VAL F 1 113 ? 33.003 23.152 56.228 1.00 17.31 114 VAL F O 1
ATOM 8087 N N . ALA F 1 114 ? 35.013 22.171 55.805 1.00 17.36 115 ALA F N 1
ATOM 8088 C CA . ALA F 1 114 ? 34.476 20.794 55.873 1.00 18.44 115 ALA F CA 1
ATOM 8089 C C . ALA F 1 114 ? 33.931 20.499 57.274 1.00 22.83 115 ALA F C 1
ATOM 8090 O O . ALA F 1 114 ? 32.848 19.924 57.399 1.00 23.09 115 ALA F O 1
ATOM 8092 N N . GLU F 1 115 ? 34.637 20.980 58.310 1.00 21.02 116 GLU F N 1
ATOM 8093 C CA . GLU F 1 115 ? 34.255 20.844 59.722 1.00 21.47 116 GLU F CA 1
ATOM 8094 C C . GLU F 1 115 ? 32.918 21.549 60.010 1.00 24.86 116 GLU F C 1
ATOM 8095 O O . GLU F 1 115 ? 32.048 20.967 60.660 1.00 24.08 116 GLU F O 1
ATOM 8097 N N . GLN F 1 116 ? 32.752 22.777 59.484 1.00 22.62 117 GLN F N 1
ATOM 8098 C CA . GLN F 1 116 ? 31.527 23.569 59.638 1.00 22.97 117 GLN F CA 1
ATOM 8099 C C . GLN F 1 116 ? 30.379 22.912 58.886 1.00 25.99 117 GLN F C 1
ATOM 8100 O O . GLN F 1 116 ? 29.272 22.854 59.423 1.00 25.56 117 GLN F O 1
ATOM 8102 N N . ALA F 1 117 ? 30.650 22.368 57.666 1.00 22.04 118 ALA F N 1
ATOM 8103 C CA . ALA F 1 117 ? 29.655 21.653 56.857 1.00 21.04 118 ALA F CA 1
ATOM 8104 C C . ALA F 1 117 ? 29.154 20.424 57.616 1.00 22.95 118 ALA F C 1
ATOM 8105 O O . ALA F 1 117 ? 27.945 20.190 57.638 1.00 22.26 118 ALA F O 1
ATOM 8107 N N . ARG F 1 118 ? 30.081 19.670 58.262 1.00 17.51 119 ARG F N 1
ATOM 8108 C CA . ARG F 1 118 ? 29.786 18.506 59.108 1.00 17.53 119 ARG F CA 1
ATOM 8109 C C . ARG F 1 118 ? 28.836 18.901 60.233 1.00 22.19 119 ARG F C 1
ATOM 8110 O O . ARG F 1 118 ? 27.792 18.265 60.394 1.00 21.88 119 ARG F O 1
ATOM 8118 N N . ALA F 1 119 ? 29.184 19.968 60.976 1.00 19.60 120 ALA F N 1
ATOM 8119 C CA . ALA F 1 119 ? 28.383 20.489 62.096 1.00 20.20 120 ALA F CA 1
ATOM 8120 C C . ALA F 1 119 ? 26.969 20.845 61.655 1.00 21.40 120 ALA F C 1
ATOM 8121 O O . ALA F 1 119 ? 26.032 20.431 62.317 1.00 20.74 120 ALA F O 1
ATOM 8123 N N . ASN F 1 120 ? 26.800 21.522 60.504 1.00 17.67 121 ASN F N 1
ATOM 8124 C CA . ASN F 1 120 ? 25.481 21.911 60.006 1.00 16.53 121 ASN F CA 1
ATOM 8125 C C . ASN F 1 120 ? 24.680 20.756 59.460 1.00 19.63 121 ASN F C 1
ATOM 8126 O O . ASN F 1 120 ? 23.455 20.755 59.611 1.00 19.01 121 ASN F O 1
ATOM 8131 N N . LEU F 1 121 ? 25.346 19.770 58.823 1.00 17.57 122 LEU F N 1
ATOM 8132 C CA . LEU F 1 121 ? 24.657 18.561 58.353 1.00 17.16 122 LEU F CA 1
ATOM 8133 C C . LEU F 1 121 ? 24.133 17.752 59.539 1.00 21.91 122 LEU F C 1
ATOM 8134 O O . LEU F 1 121 ? 23.048 17.186 59.451 1.00 21.77 122 LEU F O 1
ATOM 8139 N N . GLU F 1 122 ? 24.874 17.743 60.658 1.00 19.05 123 GLU F N 1
ATOM 8140 C CA . GLU F 1 122 ? 24.453 17.077 61.903 1.00 19.27 123 GLU F CA 1
ATOM 8141 C C . GLU F 1 122 ? 23.209 17.728 62.499 1.00 22.85 123 GLU F C 1
ATOM 8142 O O . GLU F 1 122 ? 22.375 17.020 63.057 1.00 22.72 123 GLU F O 1
ATOM 8148 N N . LYS F 1 123 ? 23.065 19.064 62.354 1.00 20.63 124 LYS F N 1
ATOM 8149 C CA . LYS F 1 123 ? 21.877 19.800 62.814 1.00 21.37 124 LYS F CA 1
ATOM 8150 C C . LYS F 1 123 ? 20.703 19.558 61.858 1.00 26.49 124 LYS F C 1
ATOM 8151 O O . LYS F 1 123 ? 19.577 19.350 62.318 1.00 27.65 124 LYS F O 1
ATOM 8153 N N . LEU F 1 124 ? 20.961 19.608 60.532 1.00 22.51 125 LEU F N 1
ATOM 8154 C CA . LEU F 1 124 ? 19.942 19.419 59.494 1.00 23.23 125 LEU F CA 1
ATOM 8155 C C . LEU F 1 124 ? 19.397 17.991 59.436 1.00 23.18 125 LEU F C 1
ATOM 8156 O O . LEU F 1 124 ? 18.201 17.797 59.213 1.00 20.56 125 LEU F O 1
ATOM 8161 N N . TYR F 1 125 ? 20.289 16.992 59.586 1.00 18.36 126 TYR F N 1
ATOM 8162 C CA . TYR F 1 125 ? 19.918 15.580 59.504 1.00 17.48 126 TYR F CA 1
ATOM 8163 C C . TYR F 1 125 ? 20.358 14.862 60.780 1.00 20.09 126 TYR F C 1
ATOM 8164 O O . TYR F 1 125 ? 21.418 14.241 60.784 1.00 18.85 126 TYR F O 1
ATOM 8173 N N . PRO F 1 126 ? 19.587 14.980 61.890 1.00 16.83 127 PRO F N 1
ATOM 8174 C CA . PRO F 1 126 ? 19.996 14.314 63.149 1.00 17.56 127 PRO F CA 1
ATOM 8175 C C . PRO F 1 126 ? 20.252 12.830 62.979 1.00 22.09 127 PRO F C 1
ATOM 8176 O O . PRO F 1 126 ? 19.449 12.141 62.365 1.00 19.99 127 PRO F O 1
ATOM 8180 N N . GLY F 1 127 ? 21.412 12.384 63.456 1.00 20.89 128 GLY F N 1
ATOM 8181 C CA . GLY F 1 127 ? 21.819 10.984 63.375 1.00 20.23 128 GLY F CA 1
ATOM 8182 C C . GLY F 1 127 ? 22.848 10.691 62.308 1.00 21.66 128 GLY F C 1
ATOM 8183 O O . GLY F 1 127 ? 23.472 9.639 62.358 1.00 20.67 128 GLY F O 1
ATOM 8184 N N . VAL F 1 128 ? 23.015 11.597 61.313 1.00 18.14 129 VAL F N 1
ATOM 8185 C CA . VAL F 1 128 ? 23.981 11.458 60.215 1.00 15.43 129 VAL F CA 1
ATOM 8186 C C . VAL F 1 128 ? 25.388 11.082 60.782 1.00 18.81 129 VAL F C 1
ATOM 8187 O O . VAL F 1 128 ? 25.816 11.613 61.809 1.00 19.44 129 VAL F O 1
ATOM 8191 N N . LYS F 1 129 ? 26.023 10.070 60.186 1.00 16.32 130 LYS F N 1
ATOM 8192 C CA . LYS F 1 129 ? 27.311 9.578 60.669 1.00 16.08 130 LYS F CA 1
ATOM 8193 C C . LYS F 1 129 ? 28.450 10.039 59.782 1.00 21.33 130 LYS F C 1
ATOM 8194 O O . LYS F 1 129 ? 28.802 9.372 58.802 1.00 20.66 130 LYS F O 1
ATOM 8196 N N . ILE F 1 130 ? 29.011 11.219 60.121 1.00 17.55 131 ILE F N 1
ATOM 8197 C CA . ILE F 1 130 ? 30.150 11.796 59.416 1.00 17.03 131 ILE F CA 1
ATOM 8198 C C . ILE F 1 130 ? 31.363 11.439 60.261 1.00 23.73 131 ILE F C 1
ATOM 8199 O O . ILE F 1 130 ? 31.547 11.990 61.344 1.00 25.15 131 ILE F O 1
ATOM 8204 N N . VAL F 1 131 ? 32.124 10.440 59.807 1.00 21.37 132 VAL F N 1
ATOM 8205 C CA . VAL F 1 131 ? 33.267 9.857 60.523 1.00 21.43 132 VAL F CA 1
ATOM 8206 C C . VAL F 1 131 ? 34.544 10.708 60.449 1.00 24.53 132 VAL F C 1
ATOM 8207 O O . VAL F 1 131 ? 35.442 10.535 61.264 1.00 23.58 132 VAL F O 1
ATOM 8211 N N . GLY F 1 132 ? 34.622 11.594 59.476 1.00 22.33 133 GLY F N 1
ATOM 8212 C CA . GLY F 1 132 ? 35.807 12.425 59.331 1.00 23.15 133 GLY F CA 1
ATOM 8213 C C . GLY F 1 132 ? 35.693 13.483 58.268 1.00 25.06 133 GLY F C 1
ATOM 8214 O O . GLY F 1 132 ? 34.817 13.418 57.396 1.00 23.15 133 GLY F O 1
ATOM 8215 N N . THR F 1 133 ? 36.569 14.476 58.380 1.00 20.34 134 THR F N 1
ATOM 8216 C CA . THR F 1 133 ? 36.666 15.613 57.470 1.00 19.53 134 THR F CA 1
ATOM 8217 C C . THR F 1 133 ? 38.138 15.953 57.226 1.00 23.43 134 THR F C 1
ATOM 8218 O O . THR F 1 133 ? 38.989 15.678 58.076 1.00 22.36 134 THR F O 1
ATOM 8222 N N . HIS F 1 134 ? 38.433 16.558 56.065 1.00 20.20 135 HIS F N 1
ATOM 8223 C CA . HIS F 1 134 ? 39.766 17.039 55.711 1.00 19.64 135 HIS F CA 1
ATOM 8224 C C . HIS F 1 134 ? 39.639 18.115 54.641 1.00 22.04 135 HIS F C 1
ATOM 8225 O O . HIS F 1 134 ? 38.787 18.002 53.750 1.00 19.93 135 HIS F O 1
ATOM 8232 N N . HIS F 1 135 ? 40.470 19.170 54.740 1.00 19.14 136 HIS F N 1
ATOM 8233 C CA . HIS F 1 135 ? 40.450 20.280 53.792 1.00 19.11 136 HIS F CA 1
ATOM 8234 C C . HIS F 1 135 ? 40.906 19.795 52.396 1.00 23.93 136 HIS F C 1
ATOM 8235 O O . HIS F 1 135 ? 41.551 18.751 52.288 1.00 24.28 136 HIS F O 1
ATOM 8242 N N . GLY F 1 136 ? 40.595 20.564 51.359 1.00 22.37 137 GLY F N 1
ATOM 8243 C CA . GLY F 1 136 ? 40.940 20.210 49.985 1.00 23.17 137 GLY F CA 1
ATOM 8244 C C . GLY F 1 136 ? 42.122 20.920 49.351 1.00 30.81 137 GLY F C 1
ATOM 8245 O O . GLY F 1 136 ? 42.261 20.918 48.122 1.00 31.36 137 GLY F O 1
ATOM 8246 N N . TYR F 1 137 ? 42.984 21.523 50.149 1.00 29.81 138 TYR F N 1
ATOM 8247 C CA . TYR F 1 137 ? 44.145 22.203 49.554 1.00 30.99 138 TYR F CA 1
ATOM 8248 C C . TYR F 1 137 ? 45.414 21.461 49.929 1.00 31.28 138 TYR F C 1
ATOM 8249 O O . TYR F 1 137 ? 46.405 22.061 50.360 1.00 31.79 138 TYR F O 1
ATOM 8258 N N . PHE F 1 138 ? 45.344 20.113 49.783 1.00 24.86 139 PHE F N 1
ATOM 8259 C CA . PHE F 1 138 ? 46.425 19.183 50.111 1.00 24.31 139 PHE F CA 1
ATOM 8260 C C . PHE F 1 138 ? 47.378 18.990 48.941 1.00 26.70 139 PHE F C 1
ATOM 8261 O O . PHE F 1 138 ? 46.975 19.082 47.775 1.00 24.49 139 PHE F O 1
ATOM 8269 N N . THR F 1 139 ? 48.640 18.696 49.264 1.00 24.21 140 THR F N 1
ATOM 8270 C CA . THR F 1 139 ? 49.681 18.468 48.272 1.00 24.51 140 THR F CA 1
ATOM 8271 C C . THR F 1 139 ? 49.544 17.018 47.767 1.00 29.01 140 THR F C 1
ATOM 8272 O O . THR F 1 139 ? 48.917 16.177 48.434 1.00 25.34 140 THR F O 1
ATOM 8276 N N . GLU F 1 140 ? 50.097 16.740 46.577 1.00 29.56 141 GLU F N 1
ATOM 8277 C CA . GLU F 1 140 ? 50.011 15.409 45.948 1.00 30.89 141 GLU F CA 1
ATOM 8278 C C . GLU F 1 140 ? 50.520 14.265 46.844 1.00 35.18 141 GLU F C 1
ATOM 8279 O O . GLU F 1 140 ? 49.960 13.180 46.798 1.00 34.56 141 GLU F O 1
ATOM 8285 N N . GLU F 1 141 ? 51.561 14.531 47.657 1.00 32.95 142 GLU F N 1
ATOM 8286 C CA . GLU F 1 141 ? 52.222 13.622 48.602 1.00 33.56 142 GLU F CA 1
ATOM 8287 C C . GLU F 1 141 ? 51.463 13.439 49.919 1.00 36.28 142 GLU F C 1
ATOM 8288 O O . GLU F 1 141 ? 51.817 12.545 50.677 1.00 35.84 142 GLU F O 1
ATOM 8294 N N . GLU F 1 142 ? 50.482 14.309 50.226 1.00 31.72 143 GLU F N 1
ATOM 8295 C CA . GLU F 1 142 ? 49.663 14.207 51.455 1.00 30.61 143 GLU F CA 1
ATOM 8296 C C . GLU F 1 142 ? 48.490 13.275 51.246 1.00 32.30 143 GLU F C 1
ATOM 8297 O O . GLU F 1 142 ? 47.881 12.790 52.195 1.00 30.36 143 GLU F O 1
ATOM 8303 N N . GLU F 1 143 ? 48.185 13.047 49.986 1.00 29.86 144 GLU F N 1
ATOM 8304 C CA . GLU F 1 143 ? 47.105 12.247 49.443 1.00 29.11 144 GLU F CA 1
ATOM 8305 C C . GLU F 1 143 ? 47.037 10.818 50.023 1.00 30.83 144 GLU F C 1
ATOM 8306 O O . GLU F 1 143 ? 45.971 10.412 50.483 1.00 28.14 144 GLU F O 1
ATOM 8312 N N . ASN F 1 144 ? 48.164 10.081 50.038 1.00 29.14 145 ASN F N 1
ATOM 8313 C CA . ASN F 1 144 ? 48.213 8.715 50.570 1.00 28.37 145 ASN F CA 1
ATOM 8314 C C . ASN F 1 144 ? 47.793 8.624 52.037 1.00 30.41 145 ASN F C 1
ATOM 8315 O O . ASN F 1 144 ? 47.018 7.732 52.360 1.00 29.47 145 ASN F O 1
ATOM 8320 N N . LYS F 1 145 ? 48.237 9.561 52.908 1.00 26.21 146 LYS F N 1
ATOM 8321 C CA . LYS F 1 145 ? 47.821 9.586 54.325 1.00 25.07 146 LYS F CA 1
ATOM 8322 C C . LYS F 1 145 ? 46.337 9.970 54.473 1.00 25.85 146 LYS F C 1
ATOM 8323 O O . LYS F 1 145 ? 45.690 9.515 55.426 1.00 24.06 146 LYS F O 1
ATOM 8325 N N . ILE F 1 146 ? 45.808 10.805 53.538 1.00 20.88 147 ILE F N 1
ATOM 8326 C CA . ILE F 1 146 ? 44.387 11.220 53.528 1.00 20.38 147 ILE F CA 1
ATOM 8327 C C . ILE F 1 146 ? 43.540 9.979 53.226 1.00 21.89 147 ILE F C 1
ATOM 8328 O O . ILE F 1 146 ? 42.634 9.661 53.995 1.00 20.24 147 ILE F O 1
ATOM 8333 N N . ILE F 1 147 ? 43.855 9.287 52.103 1.00 19.59 148 ILE F N 1
ATOM 8334 C CA . ILE F 1 147 ? 43.186 8.064 51.664 1.00 19.71 148 ILE F CA 1
ATOM 8335 C C . ILE F 1 147 ? 43.241 7.009 52.784 1.00 24.26 148 ILE F C 1
ATOM 8336 O O . ILE F 1 147 ? 42.226 6.359 53.036 1.00 22.44 148 ILE F O 1
ATOM 8341 N N . GLU F 1 148 ? 44.406 6.877 53.482 1.00 23.86 149 GLU F N 1
ATOM 8342 C CA . GLU F 1 148 ? 44.548 5.955 54.615 1.00 24.31 149 GLU F CA 1
ATOM 8343 C C . GLU F 1 148 ? 43.565 6.291 55.739 1.00 25.04 149 GLU F C 1
ATOM 8344 O O . GLU F 1 148 ? 42.967 5.368 56.281 1.00 24.48 149 GLU F O 1
ATOM 8350 N N . GLU F 1 149 ? 43.366 7.589 56.059 1.00 19.67 150 GLU F N 1
ATOM 8351 C CA . GLU F 1 149 ? 42.411 8.024 57.100 1.00 20.23 150 GLU F CA 1
ATOM 8352 C C . GLU F 1 149 ? 40.976 7.706 56.694 1.00 20.80 150 GLU F C 1
ATOM 8353 O O . GLU F 1 149 ? 40.203 7.261 57.533 1.00 20.95 150 GLU F O 1
ATOM 8359 N N . ILE F 1 150 ? 40.635 7.931 55.412 1.00 15.77 151 ILE F N 1
ATOM 8360 C CA . ILE F 1 150 ? 39.318 7.662 54.845 1.00 15.54 151 ILE F CA 1
ATOM 8361 C C . ILE F 1 150 ? 39.018 6.158 54.994 1.00 21.55 151 ILE F C 1
ATOM 8362 O O . ILE F 1 150 ? 37.939 5.785 55.483 1.00 21.46 151 ILE F O 1
ATOM 8367 N N . ASN F 1 151 ? 39.987 5.310 54.612 1.00 17.69 152 ASN F N 1
ATOM 8368 C CA . ASN F 1 151 ? 39.867 3.853 54.696 1.00 17.97 152 ASN F CA 1
ATOM 8369 C C . ASN F 1 151 ? 39.856 3.344 56.146 1.00 23.09 152 ASN F C 1
ATOM 8370 O O . ASN F 1 151 ? 39.040 2.478 56.485 1.00 23.99 152 ASN F O 1
ATOM 8375 N N . ASN F 1 152 ? 40.717 3.912 57.008 1.00 18.22 153 ASN F N 1
ATOM 8376 C CA . ASN F 1 152 ? 40.796 3.527 58.419 1.00 18.91 153 ASN F CA 1
ATOM 8377 C C . ASN F 1 152 ? 39.504 3.817 59.168 1.00 21.74 153 ASN F C 1
ATOM 8378 O O . ASN F 1 152 ? 39.123 3.027 60.037 1.00 21.80 153 ASN F O 1
ATOM 8383 N N . LYS F 1 153 ? 38.834 4.925 58.820 1.00 15.57 154 LYS F N 1
ATOM 8384 C CA . LYS F 1 153 ? 37.555 5.339 59.422 1.00 15.20 154 LYS F CA 1
ATOM 8385 C C . LYS F 1 153 ? 36.358 4.555 58.876 1.00 17.66 154 LYS F C 1
ATOM 8386 O O . LYS F 1 153 ? 35.232 4.712 59.361 1.00 16.09 154 LYS F O 1
ATOM 8392 N N . GLY F 1 154 ? 36.623 3.673 57.909 1.00 15.37 155 GLY F N 1
ATOM 8393 C CA . GLY F 1 154 ? 35.617 2.822 57.279 1.00 14.31 155 GLY F CA 1
ATOM 8394 C C . GLY F 1 154 ? 34.539 3.579 56.534 1.00 16.52 155 GLY F C 1
ATOM 8395 O O . GLY F 1 154 ? 33.392 3.135 56.478 1.00 15.03 155 GLY F O 1
ATOM 8396 N N . ALA F 1 155 ? 34.881 4.747 55.976 1.00 15.90 156 ALA F N 1
ATOM 8397 C CA . ALA F 1 155 ? 33.908 5.544 55.229 1.00 15.68 156 ALA F CA 1
ATOM 8398 C C . ALA F 1 155 ? 33.291 4.738 54.059 1.00 19.13 156 ALA F C 1
ATOM 8399 O O . ALA F 1 155 ? 34.024 4.034 53.349 1.00 17.52 156 ALA F O 1
ATOM 8401 N N . GLU F 1 156 ? 31.947 4.811 53.914 1.00 15.01 157 GLU F N 1
ATOM 8402 C CA . GLU F 1 156 ? 31.213 4.153 52.827 1.00 15.08 157 GLU F CA 1
ATOM 8403 C C . GLU F 1 156 ? 30.940 5.148 51.688 1.00 16.94 157 GLU F C 1
ATOM 8404 O O . GLU F 1 156 ? 30.884 4.755 50.526 1.00 15.21 157 GLU F O 1
ATOM 8410 N N . VAL F 1 157 ? 30.724 6.426 52.043 1.00 14.56 158 VAL F N 1
ATOM 8411 C CA . VAL F 1 157 ? 30.399 7.513 51.117 1.00 13.51 158 VAL F CA 1
ATOM 8412 C C . VAL F 1 157 ? 31.431 8.627 51.306 1.00 19.13 158 VAL F C 1
ATOM 8413 O O . VAL F 1 157 ? 31.667 9.093 52.423 1.00 17.87 158 VAL F O 1
ATOM 8417 N N . LEU F 1 158 ? 32.036 9.047 50.209 1.00 16.08 159 LEU F N 1
ATOM 8418 C CA . LEU F 1 158 ? 33.017 10.109 50.248 1.00 15.17 159 LEU F CA 1
ATOM 8419 C C . LEU F 1 158 ? 32.560 11.248 49.320 1.00 16.71 159 LEU F C 1
ATOM 8420 O O . LEU F 1 158 ? 32.347 11.030 48.125 1.00 15.42 159 LEU F O 1
ATOM 8425 N N . PHE F 1 159 ? 32.379 12.440 49.881 1.00 11.55 160 PHE F N 1
ATOM 8426 C CA . PHE F 1 159 ? 32.021 13.624 49.093 1.00 11.39 160 PHE F CA 1
ATOM 8427 C C . PHE F 1 159 ? 33.306 14.412 48.887 1.00 16.87 160 PHE F C 1
ATOM 8428 O O . PHE F 1 159 ? 34.040 14.687 49.852 1.00 16.71 160 PHE F O 1
ATOM 8436 N N . VAL F 1 160 ? 33.606 14.696 47.610 1.00 14.21 161 VAL F N 1
ATOM 8437 C CA . VAL F 1 160 ? 34.847 15.339 47.182 1.00 13.36 161 VAL F CA 1
ATOM 8438 C C . VAL F 1 160 ? 34.553 16.752 46.660 1.00 16.17 161 VAL F C 1
ATOM 8439 O O . VAL F 1 160 ? 34.117 16.920 45.515 1.00 14.24 161 VAL F O 1
ATOM 8443 N N . ALA F 1 161 ? 34.763 17.760 47.527 1.00 14.17 162 ALA F N 1
ATOM 8444 C CA . ALA F 1 161 ? 34.490 19.170 47.219 1.00 13.82 162 ALA F CA 1
ATOM 8445 C C . ALA F 1 161 ? 35.750 19.885 46.754 1.00 17.69 162 ALA F C 1
ATOM 8446 O O . ALA F 1 161 ? 36.255 20.782 47.442 1.00 18.19 162 ALA F O 1
ATOM 8448 N N . LEU F 1 162 ? 36.257 19.484 45.573 1.00 15.23 163 LEU F N 1
ATOM 8449 C CA . LEU F 1 162 ? 37.492 20.027 45.005 1.00 16.70 163 LEU F CA 1
ATOM 8450 C C . LEU F 1 162 ? 37.255 20.853 43.735 1.00 21.25 163 LEU F C 1
ATOM 8451 O O . LEU F 1 162 ? 38.169 21.546 43.289 1.00 20.58 163 LEU F O 1
ATOM 8456 N N . GLY F 1 163 ? 36.061 20.735 43.152 1.00 18.12 164 GLY F N 1
ATOM 8457 C CA . GLY F 1 163 ? 35.696 21.435 41.928 1.00 17.07 164 GLY F CA 1
ATOM 8458 C C . GLY F 1 163 ? 36.032 20.622 40.700 1.00 20.47 164 GLY F C 1
ATOM 8459 O O . GLY F 1 163 ? 36.983 19.832 40.709 1.00 19.23 164 GLY F O 1
ATOM 8460 N N . ALA F 1 164 ? 35.263 20.809 39.629 1.00 18.01 165 ALA F N 1
ATOM 8461 C CA . ALA F 1 164 ? 35.490 20.089 38.367 1.00 18.32 165 ALA F CA 1
ATOM 8462 C C . ALA F 1 164 ? 36.578 20.804 37.536 1.00 22.34 165 ALA F C 1
ATOM 8463 O O . ALA F 1 164 ? 36.592 22.040 37.518 1.00 20.32 165 ALA F O 1
ATOM 8465 N N . PRO F 1 165 ? 37.507 20.083 36.866 1.00 20.27 166 PRO F N 1
ATOM 8466 C CA . PRO F 1 165 ? 37.658 18.615 36.781 1.00 20.66 166 PRO F CA 1
ATOM 8467 C C . PRO F 1 165 ? 38.502 17.947 37.895 1.00 22.53 166 PRO F C 1
ATOM 8468 O O . PRO F 1 165 ? 38.571 16.720 37.906 1.00 20.38 166 PRO F O 1
ATOM 8472 N N . LYS F 1 166 ? 39.168 18.736 38.789 1.00 18.76 167 LYS F N 1
ATOM 8473 C CA . LYS F 1 166 ? 40.034 18.264 39.900 1.00 19.35 167 LYS F CA 1
ATOM 8474 C C . LYS F 1 166 ? 39.401 17.133 40.755 1.00 17.80 167 LYS F C 1
ATOM 8475 O O . LYS F 1 166 ? 40.077 16.153 41.066 1.00 14.33 167 LYS F O 1
ATOM 8478 N N . GLN F 1 167 ? 38.099 17.258 41.093 1.00 14.05 168 GLN F N 1
ATOM 8479 C CA . GLN F 1 167 ? 37.397 16.254 41.893 1.00 12.05 168 GLN F CA 1
ATOM 8480 C C . GLN F 1 167 ? 37.271 14.893 41.175 1.00 14.93 168 GLN F C 1
ATOM 8481 O O . GLN F 1 167 ? 37.562 13.905 41.804 1.00 12.77 168 GLN F O 1
ATOM 8487 N N . GLU F 1 168 ? 36.844 14.842 39.878 1.00 14.32 169 GLU F N 1
ATOM 8488 C CA . GLU F 1 168 ? 36.708 13.583 39.117 1.00 13.86 169 GLU F CA 1
ATOM 8489 C C . GLU F 1 168 ? 38.090 12.960 38.874 1.00 19.14 169 GLU F C 1
ATOM 8490 O O . GLU F 1 168 ? 38.231 11.740 38.928 1.00 19.48 169 GLU F O 1
ATOM 8496 N N . LYS F 1 169 ? 39.085 13.799 38.559 1.00 17.18 170 LYS F N 1
ATOM 8497 C CA . LYS F 1 169 ? 40.454 13.359 38.294 1.00 17.68 170 LYS F CA 1
ATOM 8498 C C . LYS F 1 169 ? 41.096 12.761 39.539 1.00 20.76 170 LYS F C 1
ATOM 8499 O O . LYS F 1 169 ? 41.727 11.718 39.442 1.00 19.61 170 LYS F O 1
ATOM 8505 N N . TRP F 1 170 ? 40.885 13.393 40.716 1.00 18.11 171 TRP F N 1
ATOM 8506 C CA . TRP F 1 170 ? 41.412 12.892 41.983 1.00 17.87 171 TRP F CA 1
ATOM 8507 C C . TRP F 1 170 ? 40.789 11.525 42.334 1.00 19.27 171 TRP F C 1
ATOM 8508 O O . TRP F 1 170 ? 41.514 10.596 42.666 1.00 19.11 171 TRP F O 1
ATOM 8519 N N . ILE F 1 171 ? 39.457 11.406 42.232 1.00 13.79 172 ILE F N 1
ATOM 8520 C CA . ILE F 1 171 ? 38.737 10.167 42.499 1.00 12.81 172 ILE F CA 1
ATOM 8521 C C . ILE F 1 171 ? 39.229 9.042 41.569 1.00 19.39 172 ILE F C 1
ATOM 8522 O O . ILE F 1 171 ? 39.598 7.972 42.061 1.00 19.47 172 ILE F O 1
ATOM 8527 N N . TYR F 1 172 ? 39.238 9.299 40.240 1.00 17.51 173 TYR F N 1
ATOM 8528 C CA . TYR F 1 172 ? 39.667 8.333 39.227 1.00 18.44 173 TYR F CA 1
ATOM 8529 C C . TYR F 1 172 ? 41.109 7.876 39.401 1.00 23.31 173 TYR F C 1
ATOM 8530 O O . TYR F 1 172 ? 41.374 6.673 39.319 1.00 23.98 173 TYR F O 1
ATOM 8539 N N . LYS F 1 173 ? 42.035 8.816 39.672 1.00 19.53 174 LYS F N 1
ATOM 8540 C CA . LYS F 1 173 ? 43.449 8.472 39.907 1.00 20.16 174 LYS F CA 1
ATOM 8541 C C . LYS F 1 173 ? 43.579 7.522 41.119 1.00 25.22 174 LYS F C 1
ATOM 8542 O O . LYS F 1 173 ? 44.448 6.645 41.133 1.00 25.60 174 LYS F O 1
ATOM 8548 N N . ASN F 1 174 ? 42.695 7.699 42.115 1.00 22.43 175 ASN F N 1
ATOM 8549 C CA . ASN F 1 174 ? 42.716 6.932 43.360 1.00 23.18 175 ASN F CA 1
ATOM 8550 C C . ASN F 1 174 ? 41.627 5.858 43.457 1.00 25.81 175 ASN F C 1
ATOM 8551 O O . ASN F 1 174 ? 41.353 5.364 44.547 1.00 24.94 175 ASN F O 1
ATOM 8556 N N . LYS F 1 175 ? 41.055 5.459 42.310 1.00 23.12 176 LYS F N 1
ATOM 8557 C CA . LYS F 1 175 ? 39.964 4.487 42.246 1.00 23.04 176 LYS F CA 1
ATOM 8558 C C . LYS F 1 175 ? 40.303 3.107 42.834 1.00 28.64 176 LYS F C 1
ATOM 8559 O O . LYS F 1 175 ? 39.402 2.434 43.334 1.00 29.29 176 LYS F O 1
ATOM 8565 N N . ASP F 1 176 ? 41.588 2.702 42.797 1.00 26.24 177 ASP F N 1
ATOM 8566 C CA . ASP F 1 176 ? 42.006 1.408 43.340 1.00 26.69 177 ASP F CA 1
ATOM 8567 C C . ASP F 1 176 ? 42.509 1.502 44.791 1.00 29.49 177 ASP F C 1
ATOM 8568 O O . ASP F 1 176 ? 42.704 0.469 45.427 1.00 31.07 177 ASP F O 1
ATOM 8573 N N . LYS F 1 177 ? 42.680 2.732 45.314 1.00 23.57 178 LYS F N 1
ATOM 8574 C CA . LYS F 1 177 ? 43.175 3.012 46.675 1.00 22.71 178 LYS F CA 1
ATOM 8575 C C . LYS F 1 177 ? 42.026 3.263 47.659 1.00 25.28 178 LYS F C 1
ATOM 8576 O O . LYS F 1 177 ? 42.103 2.850 48.820 1.00 23.76 178 LYS F O 1
ATOM 8582 N N . LEU F 1 178 ? 40.976 3.955 47.199 1.00 21.27 179 LEU F N 1
ATOM 8583 C CA . LEU F 1 178 ? 39.794 4.289 48.002 1.00 20.70 179 LEU F CA 1
ATOM 8584 C C . LEU F 1 178 ? 38.918 3.069 48.248 1.00 23.68 179 LEU F C 1
ATOM 8585 O O . LEU F 1 178 ? 38.493 2.411 47.296 1.00 23.44 179 LEU F O 1
ATOM 8590 N N . LYS F 1 179 ? 38.663 2.751 49.525 1.00 20.68 180 LYS F N 1
ATOM 8591 C CA . LYS F 1 179 ? 37.825 1.601 49.877 1.00 20.38 180 LYS F CA 1
ATOM 8592 C C . LYS F 1 179 ? 36.402 2.033 50.259 1.00 24.56 180 LYS F C 1
ATOM 8593 O O . LYS F 1 179 ? 35.807 1.501 51.192 1.00 25.62 180 LYS F O 1
ATOM 8599 N N . VAL F 1 180 ? 35.859 3.003 49.519 1.00 18.80 181 VAL F N 1
ATOM 8600 C CA . VAL F 1 180 ? 34.492 3.505 49.757 1.00 15.87 181 VAL F CA 1
ATOM 8601 C C . VAL F 1 180 ? 33.577 2.908 48.700 1.00 16.58 181 VAL F C 1
ATOM 8602 O O . VAL F 1 180 ? 34.055 2.430 47.663 1.00 14.80 181 VAL F O 1
ATOM 8606 N N . LYS F 1 181 ? 32.264 2.904 48.958 1.00 13.42 182 LYS F N 1
ATOM 8607 C CA . LYS F 1 181 ? 31.313 2.397 47.974 1.00 13.75 182 LYS F CA 1
ATOM 8608 C C . LYS F 1 181 ? 30.930 3.509 47.008 1.00 16.14 182 LYS F C 1
ATOM 8609 O O . LYS F 1 181 ? 30.630 3.223 45.863 1.00 14.25 182 LYS F O 1
ATOM 8615 N N . ILE F 1 182 ? 30.929 4.773 47.466 1.00 11.79 183 ILE F N 1
ATOM 8616 C CA . ILE F 1 182 ? 30.573 5.904 46.602 1.00 12.55 183 ILE F CA 1
ATOM 8617 C C . ILE F 1 182 ? 31.547 7.058 46.809 1.00 16.18 183 ILE F C 1
ATOM 8618 O O . ILE F 1 182 ? 31.786 7.468 47.939 1.00 14.60 183 ILE F O 1
ATOM 8623 N N . ALA F 1 183 ? 32.082 7.581 45.713 1.00 15.02 184 ALA F N 1
ATOM 8624 C CA . ALA F 1 183 ? 32.933 8.757 45.684 1.00 15.90 184 ALA F CA 1
ATOM 8625 C C . ALA F 1 183 ? 32.265 9.702 44.694 1.00 19.51 184 ALA F C 1
ATOM 8626 O O . ALA F 1 183 ? 32.034 9.347 43.533 1.00 19.89 184 ALA F O 1
ATOM 8636 N N . GLY F 1 185 ? 32.003 13.880 43.402 1.00 16.70 186 GLY F N 1
ATOM 8637 C CA . GLY F 1 185 ? 32.472 15.261 43.321 1.00 16.90 186 GLY F CA 1
ATOM 8638 C C . GLY F 1 185 ? 31.314 16.204 43.608 1.00 17.34 186 GLY F C 1
ATOM 8639 O O . GLY F 1 185 ? 30.234 16.033 43.036 1.00 15.17 186 GLY F O 1
ATOM 8640 N N . VAL F 1 186 ? 31.499 17.166 44.539 1.00 13.76 187 VAL F N 1
ATOM 8641 C CA . VAL F 1 186 ? 30.393 18.058 44.941 1.00 13.89 187 VAL F CA 1
ATOM 8642 C C . VAL F 1 186 ? 30.719 19.575 44.811 1.00 17.26 187 VAL F C 1
ATOM 8643 O O . VAL F 1 186 ? 29.918 20.382 45.251 1.00 15.07 187 VAL F O 1
ATOM 8647 N N . GLY F 1 187 ? 31.858 19.930 44.208 1.00 16.32 188 GLY F N 1
ATOM 8648 C CA . GLY F 1 187 ? 32.251 21.323 43.952 1.00 15.48 188 GLY F CA 1
ATOM 8649 C C . GLY F 1 187 ? 32.244 22.232 45.163 1.00 18.86 188 GLY F C 1
ATOM 8650 O O . GLY F 1 187 ? 32.889 21.935 46.157 1.00 17.66 188 GLY F O 1
ATOM 8651 N N . GLY F 1 188 ? 31.491 23.323 45.091 1.00 17.47 189 GLY F N 1
ATOM 8652 C CA . GLY F 1 188 ? 31.393 24.283 46.186 1.00 18.11 189 GLY F CA 1
ATOM 8653 C C . GLY F 1 188 ? 30.339 23.980 47.237 1.00 20.82 189 GLY F C 1
ATOM 8654 O O . GLY F 1 188 ? 30.053 24.847 48.071 1.00 19.16 189 GLY F O 1
ATOM 8655 N N . SER F 1 189 ? 29.765 22.741 47.227 1.00 17.87 190 SER F N 1
ATOM 8656 C CA . SER F 1 189 ? 28.683 22.324 48.141 1.00 17.67 190 SER F CA 1
ATOM 8657 C C . SER F 1 189 ? 28.990 22.467 49.632 1.00 19.78 190 SER F C 1
ATOM 8658 O O . SER F 1 189 ? 28.060 22.738 50.387 1.00 18.81 190 SER F O 1
ATOM 8661 N N . PHE F 1 190 ? 30.254 22.263 50.077 1.00 14.30 191 PHE F N 1
ATOM 8662 C CA . PHE F 1 190 ? 30.571 22.409 51.511 1.00 13.95 191 PHE F CA 1
ATOM 8663 C C . PHE F 1 190 ? 30.506 23.873 51.932 1.00 18.15 191 PHE F C 1
ATOM 8664 O O . PHE F 1 190 ? 29.998 24.174 53.019 1.00 18.31 191 PHE F O 1
ATOM 8672 N N . ASP F 1 191 ? 31.034 24.789 51.078 1.00 16.03 192 ASP F N 1
ATOM 8673 C CA . ASP F 1 191 ? 31.062 26.233 51.366 1.00 17.25 192 ASP F CA 1
ATOM 8674 C C . ASP F 1 191 ? 29.675 26.801 51.667 1.00 21.84 192 ASP F C 1
ATOM 8675 O O . ASP F 1 191 ? 29.502 27.508 52.666 1.00 24.75 192 ASP F O 1
ATOM 8680 N N . VAL F 1 192 ? 28.685 26.427 50.861 1.00 17.85 193 VAL F N 1
ATOM 8681 C CA . VAL F 1 192 ? 27.303 26.903 50.996 1.00 17.76 193 VAL F CA 1
ATOM 8682 C C . VAL F 1 192 ? 26.531 26.242 52.151 1.00 24.10 193 VAL F C 1
ATOM 8683 O O . VAL F 1 192 ? 25.496 26.777 52.558 1.00 23.27 193 VAL F O 1
ATOM 8687 N N . ILE F 1 193 ? 27.012 25.094 52.673 1.00 23.48 194 ILE F N 1
ATOM 8688 C CA . ILE F 1 193 ? 26.375 24.446 53.821 1.00 24.21 194 ILE F CA 1
ATOM 8689 C C . ILE F 1 193 ? 27.052 24.889 55.115 1.00 27.93 194 ILE F C 1
ATOM 8690 O O . ILE F 1 193 ? 26.449 24.775 56.173 1.00 27.93 194 ILE F O 1
ATOM 8695 N N . ALA F 1 194 ? 28.282 25.423 55.021 1.00 24.28 195 ALA F N 1
ATOM 8696 C CA . ALA F 1 194 ? 29.112 25.872 56.143 1.00 25.09 195 ALA F CA 1
ATOM 8697 C C . ALA F 1 194 ? 28.693 27.219 56.786 1.00 31.38 195 ALA F C 1
ATOM 8698 O O . ALA F 1 194 ? 29.335 27.655 57.743 1.00 31.37 195 ALA F O 1
ATOM 8700 N N . GLY F 1 195 ? 27.655 27.860 56.251 1.00 29.14 196 GLY F N 1
ATOM 8701 C CA . GLY F 1 195 ? 27.144 29.138 56.738 1.00 57.46 196 GLY F CA 1
ATOM 8702 C C . GLY F 1 195 ? 26.215 29.011 57.926 1.00 92.19 196 GLY F C 1
ATOM 8703 O O . GLY F 1 195 ? 26.527 28.315 58.893 1.00 57.65 196 GLY F O 1
ATOM 8704 N N . GLU G 1 2 ? -18.035 8.462 10.564 1.00 33.22 3 GLU G N 1
ATOM 8705 C CA . GLU G 1 2 ? -17.204 8.091 9.421 1.00 31.34 3 GLU G CA 1
ATOM 8706 C C . GLU G 1 2 ? -16.207 6.996 9.745 1.00 30.46 3 GLU G C 1
ATOM 8707 O O . GLU G 1 2 ? -15.767 6.288 8.835 1.00 27.27 3 GLU G O 1
ATOM 8713 N N . ARG G 1 3 ? -15.838 6.861 11.024 1.00 26.09 4 ARG G N 1
ATOM 8714 C CA . ARG G 1 3 ? -14.873 5.850 11.473 1.00 25.05 4 ARG G CA 1
ATOM 8715 C C . ARG G 1 3 ? -15.329 5.204 12.757 1.00 26.83 4 ARG G C 1
ATOM 8716 O O . ARG G 1 3 ? -16.050 5.814 13.550 1.00 24.90 4 ARG G O 1
ATOM 8724 N N . LEU G 1 4 ? -14.856 3.979 12.974 1.00 22.81 5 LEU G N 1
ATOM 8725 C CA . LEU G 1 4 ? -15.014 3.238 14.209 1.00 22.64 5 LEU G CA 1
ATOM 8726 C C . LEU G 1 4 ? -13.636 2.741 14.664 1.00 25.24 5 LEU G C 1
ATOM 8727 O O . LEU G 1 4 ? -12.698 2.633 13.860 1.00 23.55 5 LEU G O 1
ATOM 8732 N N . ASP G 1 5 ? -13.525 2.466 15.946 1.00 21.50 6 ASP G N 1
ATOM 8733 C CA . ASP G 1 5 ? -12.286 2.039 16.558 1.00 21.27 6 ASP G CA 1
ATOM 8734 C C . ASP G 1 5 ? -12.329 0.564 16.867 1.00 25.81 6 ASP G C 1
ATOM 8735 O O . ASP G 1 5 ? -13.214 0.116 17.597 1.00 28.51 6 ASP G O 1
ATOM 8740 N N . ILE G 1 6 ? -11.381 -0.191 16.326 1.00 21.38 7 ILE G N 1
ATOM 8741 C CA . ILE G 1 6 ? -11.262 -1.633 16.578 1.00 21.99 7 ILE G CA 1
ATOM 8742 C C . ILE G 1 6 ? -9.939 -1.800 17.321 1.00 24.91 7 ILE G C 1
ATOM 8743 O O . ILE G 1 6 ? -8.869 -1.809 16.696 1.00 21.53 7 ILE G O 1
ATOM 8748 N N . PHE G 1 7 ? -10.026 -1.864 18.671 1.00 21.84 8 PHE G N 1
ATOM 8749 C CA . PHE G 1 7 ? -8.902 -2.041 19.586 1.00 21.99 8 PHE G CA 1
ATOM 8750 C C . PHE G 1 7 ? -7.748 -1.052 19.312 1.00 24.23 8 PHE G C 1
ATOM 8751 O O . PHE G 1 7 ? -6.587 -1.447 19.248 1.00 22.52 8 PHE G O 1
ATOM 8759 N N . GLY G 1 8 ? -8.097 0.228 19.165 1.00 20.21 9 GLY G N 1
ATOM 8760 C CA . GLY G 1 8 ? -7.135 1.297 18.913 1.00 19.87 9 GLY G CA 1
ATOM 8761 C C . GLY G 1 8 ? -6.892 1.596 17.446 1.00 23.19 9 GLY G C 1
ATOM 8762 O O . GLY G 1 8 ? -6.314 2.641 17.110 1.00 24.54 9 GLY G O 1
ATOM 8763 N N . VAL G 1 9 ? -7.298 0.678 16.561 1.00 16.48 10 VAL G N 1
ATOM 8764 C CA . VAL G 1 9 ? -7.116 0.877 15.122 1.00 15.19 10 VAL G CA 1
ATOM 8765 C C . VAL G 1 9 ? -8.357 1.553 14.531 1.00 21.42 10 VAL G C 1
ATOM 8766 O O . VAL G 1 9 ? -9.450 0.989 14.621 1.00 20.67 10 VAL G O 1
ATOM 8770 N N . PRO G 1 10 ? -8.216 2.742 13.888 1.00 20.08 11 PRO G N 1
ATOM 8771 C CA . PRO G 1 10 ? -9.398 3.365 13.266 1.00 19.82 11 PRO G CA 1
ATOM 8772 C C . PRO G 1 10 ? -9.684 2.719 11.909 1.00 22.96 11 PRO G C 1
ATOM 8773 O O . PRO G 1 10 ? -8.772 2.406 11.149 1.00 22.34 11 PRO G O 1
ATOM 8777 N N . ILE G 1 11 ? -10.947 2.472 11.624 1.00 19.99 12 ILE G N 1
ATOM 8778 C CA . ILE G 1 11 ? -11.347 1.847 10.361 1.00 19.13 12 ILE G CA 1
ATOM 8779 C C . ILE G 1 11 ? -12.456 2.696 9.768 1.00 19.60 12 ILE G C 1
ATOM 8780 O O . ILE G 1 11 ? -13.426 2.992 10.456 1.00 17.68 12 ILE G O 1
ATOM 8785 N N . ASP G 1 12 ? -12.301 3.079 8.496 1.00 15.18 13 ASP G N 1
ATOM 8786 C CA . ASP G 1 12 ? -13.281 3.896 7.811 1.00 14.77 13 ASP G CA 1
ATOM 8787 C C . ASP G 1 12 ? -14.530 3.083 7.512 1.00 19.26 13 ASP G C 1
ATOM 8788 O O . ASP G 1 12 ? -14.458 1.905 7.113 1.00 16.07 13 ASP G O 1
ATOM 8793 N N . ARG G 1 13 ? -15.679 3.670 7.846 1.00 18.28 14 ARG G N 1
ATOM 8794 C CA . ARG G 1 13 ? -16.955 2.987 7.676 1.00 18.75 14 ARG G CA 1
ATOM 8795 C C . ARG G 1 13 ? -17.369 3.179 6.211 1.00 22.44 14 ARG G C 1
ATOM 8796 O O . ARG G 1 13 ? -18.175 4.051 5.888 1.00 23.41 14 ARG G O 1
ATOM 8804 N N . VAL G 1 14 ? -16.746 2.388 5.322 1.00 17.19 15 VAL G N 1
ATOM 8805 C CA . VAL G 1 14 ? -16.919 2.504 3.870 1.00 16.84 15 VAL G CA 1
ATOM 8806 C C . VAL G 1 14 ? -17.185 1.168 3.187 1.00 21.82 15 VAL G C 1
ATOM 8807 O O . VAL G 1 14 ? -16.664 0.128 3.593 1.00 20.66 15 VAL G O 1
ATOM 8811 N N . THR G 1 15 ? -17.974 1.212 2.125 1.00 19.66 16 THR G N 1
ATOM 8812 C CA . THR G 1 15 ? -18.219 0.064 1.264 1.00 19.77 16 THR G CA 1
ATOM 8813 C C . THR G 1 15 ? -17.058 0.093 0.254 1.00 23.05 16 THR G C 1
ATOM 8814 O O . THR G 1 15 ? -16.294 1.074 0.204 1.00 20.47 16 THR G O 1
ATOM 8826 N N . ILE G 1 17 ? -17.274 0.484 -3.068 1.00 19.22 18 ILE G N 1
ATOM 8827 C CA . ILE G 1 17 ? -17.550 1.576 -4.003 1.00 18.99 18 ILE G CA 1
ATOM 8828 C C . ILE G 1 17 ? -17.182 2.932 -3.414 1.00 21.65 18 ILE G C 1
ATOM 8829 O O . ILE G 1 17 ? -16.584 3.758 -4.117 1.00 21.72 18 ILE G O 1
ATOM 8831 N N . GLN G 1 18 ? -17.510 3.151 -2.122 1.00 16.67 19 GLN G N 1
ATOM 8832 C CA . GLN G 1 18 ? -17.183 4.401 -1.437 1.00 16.27 19 GLN G CA 1
ATOM 8833 C C . GLN G 1 18 ? -15.682 4.556 -1.315 1.00 18.12 19 GLN G C 1
ATOM 8834 O O . GLN G 1 18 ? -15.179 5.667 -1.492 1.00 18.83 19 GLN G O 1
ATOM 8840 N N . ALA G 1 19 ? -14.973 3.452 -1.023 1.00 13.94 20 ALA G N 1
ATOM 8841 C CA . ALA G 1 19 ? -13.510 3.449 -0.892 1.00 14.43 20 ALA G CA 1
ATOM 8842 C C . ALA G 1 19 ? -12.872 3.810 -2.239 1.00 18.95 20 ALA G C 1
ATOM 8843 O O . ALA G 1 19 ? -11.969 4.644 -2.273 1.00 18.06 20 ALA G O 1
ATOM 8845 N N . VAL G 1 20 ? -13.389 3.239 -3.356 1.00 17.03 21 VAL G N 1
ATOM 8846 C CA . VAL G 1 20 ? -12.920 3.536 -4.719 1.00 17.15 21 VAL G CA 1
ATOM 8847 C C . VAL G 1 20 ? -13.133 5.025 -5.045 1.00 21.00 21 VAL G C 1
ATOM 8848 O O . VAL G 1 20 ? -12.216 5.667 -5.556 1.00 20.18 21 VAL G O 1
ATOM 8852 N N . ASP G 1 21 ? -14.326 5.573 -4.704 1.00 19.06 22 ASP G N 1
ATOM 8853 C CA . ASP G 1 21 ? -14.648 6.985 -4.898 1.00 19.24 22 ASP G CA 1
ATOM 8854 C C . ASP G 1 21 ? -13.673 7.887 -4.127 1.00 22.24 22 ASP G C 1
ATOM 8855 O O . ASP G 1 21 ? -13.220 8.891 -4.671 1.00 20.79 22 ASP G O 1
ATOM 8857 N N . ILE G 1 22 ? -13.315 7.499 -2.878 1.00 17.76 23 ILE G N 1
ATOM 8858 C CA . ILE G 1 22 ? -12.370 8.272 -2.057 1.00 17.12 23 ILE G CA 1
ATOM 8859 C C . ILE G 1 22 ? -10.986 8.284 -2.711 1.00 20.07 23 ILE G C 1
ATOM 8860 O O . ILE G 1 22 ? -10.373 9.347 -2.821 1.00 19.76 23 ILE G O 1
ATOM 8865 N N . LEU G 1 23 ? -10.515 7.105 -3.174 1.00 16.26 24 LEU G N 1
ATOM 8866 C CA . LEU G 1 23 ? -9.230 6.976 -3.865 1.00 15.16 24 LEU G CA 1
ATOM 8867 C C . LEU G 1 23 ? -9.195 7.855 -5.128 1.00 19.65 24 LEU G C 1
ATOM 8868 O O . LEU G 1 23 ? -8.187 8.525 -5.369 1.00 17.92 24 LEU G O 1
ATOM 8873 N N . ASN G 1 24 ? -10.299 7.870 -5.914 1.00 16.09 25 ASN G N 1
ATOM 8874 C CA . ASN G 1 24 ? -10.404 8.697 -7.117 1.00 16.59 25 ASN G CA 1
ATOM 8875 C C . ASN G 1 24 ? -10.266 10.184 -6.723 1.00 20.51 25 ASN G C 1
ATOM 8876 O O . ASN G 1 24 ? -9.510 10.914 -7.374 1.00 19.04 25 ASN G O 1
ATOM 8881 N N . ASN G 1 25 ? -10.932 10.596 -5.610 1.00 16.30 26 ASN G N 1
ATOM 8882 C CA . ASN G 1 25 ? -10.863 11.968 -5.093 1.00 17.93 26 ASN G CA 1
ATOM 8883 C C . ASN G 1 25 ? -9.440 12.346 -4.633 1.00 20.39 26 ASN G C 1
ATOM 8884 O O . ASN G 1 25 ? -9.014 13.483 -4.853 1.00 20.79 26 ASN G O 1
ATOM 8889 N N . PHE G 1 26 ? -8.709 11.385 -4.036 1.00 15.75 27 PHE G N 1
ATOM 8890 C CA . PHE G 1 26 ? -7.314 11.556 -3.585 1.00 15.46 27 PHE G CA 1
ATOM 8891 C C . PHE G 1 26 ? -6.398 11.986 -4.748 1.00 20.09 27 PHE G C 1
ATOM 8892 O O . PHE G 1 26 ? -5.465 12.759 -4.529 1.00 19.89 27 PHE G O 1
ATOM 8900 N N . LEU G 1 27 ? -6.683 11.497 -5.982 1.00 16.59 28 LEU G N 1
ATOM 8901 C CA . LEU G 1 27 ? -5.926 11.847 -7.197 1.00 17.51 28 LEU G CA 1
ATOM 8902 C C . LEU G 1 27 ? -6.032 13.343 -7.555 1.00 22.06 28 LEU G C 1
ATOM 8903 O O . LEU G 1 27 ? -5.198 13.847 -8.295 1.00 20.01 28 LEU G O 1
ATOM 8908 N N . GLN G 1 28 ? -7.032 14.050 -7.007 1.00 20.12 29 GLN G N 1
ATOM 8909 C CA . GLN G 1 28 ? -7.194 15.488 -7.256 1.00 20.52 29 GLN G CA 1
ATOM 8910 C C . GLN G 1 28 ? -6.427 16.341 -6.227 1.00 24.16 29 GLN G C 1
ATOM 8911 O O . GLN G 1 28 ? -6.390 17.564 -6.362 1.00 24.61 29 GLN G O 1
ATOM 8917 N N . GLU G 1 29 ? -5.800 15.702 -5.219 1.00 19.45 30 GLU G N 1
ATOM 8918 C CA . GLU G 1 29 ? -5.034 16.407 -4.181 1.00 19.34 30 GLU G CA 1
ATOM 8919 C C . GLU G 1 29 ? -3.561 16.093 -4.358 1.00 21.55 30 GLU G C 1
ATOM 8920 O O . GLU G 1 29 ? -3.174 14.932 -4.228 1.00 21.42 30 GLU G O 1
ATOM 8926 N N . ASN G 1 30 ? -2.741 17.118 -4.680 1.00 18.56 31 ASN G N 1
ATOM 8927 C CA . ASN G 1 30 ? -1.313 16.963 -4.930 1.00 17.54 31 ASN G CA 1
ATOM 8928 C C . ASN G 1 30 ? -0.471 16.777 -3.653 1.00 20.04 31 ASN G C 1
ATOM 8929 O O . ASN G 1 30 ? 0.390 17.594 -3.312 1.00 18.84 31 ASN G O 1
ATOM 8934 N N . ARG G 1 31 ? -0.684 15.649 -2.988 1.00 18.13 32 ARG G N 1
ATOM 8935 C CA . ARG G 1 31 ? 0.070 15.247 -1.799 1.00 18.94 32 ARG G CA 1
ATOM 8936 C C . ARG G 1 31 ? -0.003 13.728 -1.689 1.00 22.42 32 ARG G C 1
ATOM 8937 O O . ARG G 1 31 ? -0.870 13.113 -2.314 1.00 19.29 32 ARG G O 1
ATOM 8945 N N . LEU G 1 32 ? 0.883 13.131 -0.888 1.00 20.39 33 LEU G N 1
ATOM 8946 C CA . LEU G 1 32 ? 0.849 11.693 -0.688 1.00 19.70 33 LEU G CA 1
ATOM 8947 C C . LEU G 1 32 ? -0.303 11.308 0.231 1.00 22.49 33 LEU G C 1
ATOM 8948 O O . LEU G 1 32 ? -0.489 11.931 1.273 1.00 23.50 33 LEU G O 1
ATOM 8953 N N . HIS G 1 33 ? -1.063 10.275 -0.157 1.00 17.67 34 HIS G N 1
ATOM 8954 C CA . HIS G 1 33 ? -2.147 9.706 0.635 1.00 16.74 34 HIS G CA 1
ATOM 8955 C C . HIS G 1 33 ? -1.775 8.262 0.948 1.00 20.35 34 HIS G C 1
ATOM 8956 O O . HIS G 1 33 ? -1.514 7.472 0.026 1.00 18.93 34 HIS G O 1
ATOM 8963 N N . ILE G 1 34 ? -1.742 7.911 2.247 1.00 16.88 35 ILE G N 1
ATOM 8964 C CA . ILE G 1 34 ? -1.426 6.553 2.680 1.00 15.75 35 ILE G CA 1
ATOM 8965 C C . ILE G 1 34 ? -2.724 5.768 2.889 1.00 20.43 35 ILE G C 1
ATOM 8966 O O . ILE G 1 34 ? -3.577 6.181 3.667 1.00 20.34 35 ILE G O 1
ATOM 8971 N N . VAL G 1 35 ? -2.841 4.627 2.207 1.00 17.63 36 VAL G N 1
ATOM 8972 C CA . VAL G 1 35 ? -4.008 3.752 2.296 1.00 17.10 36 VAL G CA 1
ATOM 8973 C C . VAL G 1 35 ? -3.576 2.415 2.873 1.00 20.90 36 VAL G C 1
ATOM 8974 O O . VAL G 1 35 ? -2.608 1.816 2.403 1.00 20.11 36 VAL G O 1
ATOM 8978 N N . ALA G 1 36 ? -4.288 1.953 3.920 1.00 16.71 37 ALA G N 1
ATOM 8979 C CA . ALA G 1 36 ? -4.073 0.623 4.507 1.00 15.82 37 ALA G CA 1
ATOM 8980 C C . ALA G 1 36 ? -5.409 -0.114 4.486 1.00 18.11 37 ALA G C 1
ATOM 8981 O O . ALA G 1 36 ? -6.459 0.523 4.335 1.00 14.81 37 ALA G O 1
ATOM 8983 N N . THR G 1 37 ? -5.378 -1.447 4.575 1.00 16.10 38 THR G N 1
ATOM 8984 C CA . THR G 1 37 ? -6.583 -2.278 4.572 1.00 16.01 38 THR G CA 1
ATOM 8985 C C . THR G 1 37 ? -6.530 -3.190 5.815 1.00 17.66 38 THR G C 1
ATOM 8986 O O . THR G 1 37 ? -6.203 -4.368 5.699 1.00 15.32 38 THR G O 1
ATOM 8990 N N . PRO G 1 38 ? -6.775 -2.652 7.029 1.00 15.79 39 PRO G N 1
ATOM 8991 C CA . PRO G 1 38 ? -6.674 -3.499 8.231 1.00 15.81 39 PRO G CA 1
ATOM 8992 C C . PRO G 1 38 ? -7.696 -4.643 8.300 1.00 16.36 39 PRO G C 1
ATOM 8993 O O . PRO G 1 38 ? -8.884 -4.479 7.987 1.00 15.33 39 PRO G O 1
ATOM 8997 N N . ASN G 1 39 ? -7.198 -5.808 8.675 1.00 11.76 40 ASN G N 1
ATOM 8998 C CA . ASN G 1 39 ? -7.971 -7.038 8.875 1.00 11.79 40 ASN G CA 1
ATOM 8999 C C . ASN G 1 39 ? -7.747 -7.496 10.322 1.00 13.64 40 ASN G C 1
ATOM 9000 O O . ASN G 1 39 ? -6.989 -6.855 11.050 1.00 10.66 40 ASN G O 1
ATOM 9005 N N . ALA G 1 40 ? -8.364 -8.629 10.728 1.00 12.30 41 ALA G N 1
ATOM 9006 C CA . ALA G 1 40 ? -8.231 -9.179 12.090 1.00 11.57 41 ALA G CA 1
ATOM 9007 C C . ALA G 1 40 ? -6.760 -9.380 12.502 1.00 17.21 41 ALA G C 1
ATOM 9008 O O . ALA G 1 40 ? -6.371 -8.987 13.606 1.00 17.97 41 ALA G O 1
ATOM 9010 N N . GLU G 1 41 ? -5.947 -9.932 11.596 1.00 15.06 42 GLU G N 1
ATOM 9011 C CA . GLU G 1 41 ? -4.516 -10.186 11.791 1.00 16.00 42 GLU G CA 1
ATOM 9012 C C . GLU G 1 41 ? -3.742 -8.892 12.065 1.00 18.66 42 GLU G C 1
ATOM 9013 O O . GLU G 1 41 ? -2.905 -8.863 12.964 1.00 16.84 42 GLU G O 1
ATOM 9019 N N . ILE G 1 42 ? -4.017 -7.830 11.292 1.00 16.96 43 ILE G N 1
ATOM 9020 C CA . ILE G 1 42 ? -3.360 -6.524 11.457 1.00 15.69 43 ILE G CA 1
ATOM 9021 C C . ILE G 1 42 ? -3.739 -5.897 12.815 1.00 17.62 43 ILE G C 1
ATOM 9022 O O . ILE G 1 42 ? -2.867 -5.378 13.505 1.00 15.02 43 ILE G O 1
ATOM 9027 N N . VAL G 1 43 ? -5.025 -5.981 13.206 1.00 15.56 44 VAL G N 1
ATOM 9028 C CA . VAL G 1 43 ? -5.486 -5.465 14.499 1.00 16.06 44 VAL G CA 1
ATOM 9029 C C . VAL G 1 43 ? -4.730 -6.178 15.639 1.00 19.42 44 VAL G C 1
ATOM 9030 O O . VAL G 1 43 ? -4.302 -5.516 16.581 1.00 18.87 44 VAL G O 1
ATOM 9050 N N . ALA G 1 46 ? -0.965 -4.901 15.615 1.00 17.46 47 ALA G N 1
ATOM 9051 C CA . ALA G 1 46 ? -0.846 -3.534 16.153 1.00 17.44 47 ALA G CA 1
ATOM 9052 C C . ALA G 1 46 ? -0.908 -3.441 17.714 1.00 21.84 47 ALA G C 1
ATOM 9053 O O . ALA G 1 46 ? -0.392 -2.480 18.299 1.00 20.20 47 ALA G O 1
ATOM 9055 N N . GLN G 1 47 ? -1.504 -4.448 18.374 1.00 20.99 48 GLN G N 1
ATOM 9056 C CA . GLN G 1 47 ? -1.573 -4.520 19.847 1.00 22.25 48 GLN G CA 1
ATOM 9057 C C . GLN G 1 47 ? -0.170 -4.706 20.458 1.00 28.49 48 GLN G C 1
ATOM 9058 O O . GLN G 1 47 ? 0.075 -4.237 21.572 1.00 29.29 48 GLN G O 1
ATOM 9064 N N . LYS G 1 48 ? 0.734 -5.410 19.737 1.00 24.41 49 LYS G N 1
ATOM 9065 C CA . LYS G 1 48 ? 2.088 -5.704 20.191 1.00 25.48 49 LYS G CA 1
ATOM 9066 C C . LYS G 1 48 ? 3.171 -4.815 19.563 1.00 28.47 49 LYS G C 1
ATOM 9067 O O . LYS G 1 48 ? 4.318 -4.866 19.991 1.00 30.18 49 LYS G O 1
ATOM 9069 N N . ASP G 1 49 ? 2.809 -4.019 18.553 1.00 22.80 50 ASP G N 1
ATOM 9070 C CA . ASP G 1 49 ? 3.739 -3.181 17.800 1.00 21.46 50 ASP G CA 1
ATOM 9071 C C . ASP G 1 49 ? 3.286 -1.716 17.866 1.00 23.15 50 ASP G C 1
ATOM 9072 O O . ASP G 1 49 ? 2.444 -1.288 17.073 1.00 20.26 50 ASP G O 1
ATOM 9077 N N . LYS G 1 50 ? 3.842 -0.958 18.830 1.00 21.20 51 LYS G N 1
ATOM 9078 C CA . LYS G 1 50 ? 3.492 0.451 19.050 1.00 21.61 51 LYS G CA 1
ATOM 9079 C C . LYS G 1 50 ? 3.699 1.334 17.814 1.00 24.48 51 LYS G C 1
ATOM 9080 O O . LYS G 1 50 ? 2.854 2.183 17.553 1.00 22.78 51 LYS G O 1
ATOM 9082 N N . GLU G 1 51 ? 4.807 1.114 17.050 1.00 21.37 52 GLU G N 1
ATOM 9083 C CA . GLU G 1 51 ? 5.098 1.848 15.810 1.00 21.67 52 GLU G CA 1
ATOM 9084 C C . GLU G 1 51 ? 4.008 1.580 14.753 1.00 23.68 52 GLU G C 1
ATOM 9085 O O . GLU G 1 51 ? 3.555 2.518 14.099 1.00 23.61 52 GLU G O 1
ATOM 9091 N N . TYR G 1 52 ? 3.594 0.301 14.591 1.00 18.57 53 TYR G N 1
ATOM 9092 C CA . TYR G 1 52 ? 2.536 -0.076 13.653 1.00 16.64 53 TYR G CA 1
ATOM 9093 C C . TYR G 1 52 ? 1.202 0.565 14.061 1.00 18.62 53 TYR G C 1
ATOM 9094 O O . TYR G 1 52 ? 0.488 1.104 13.202 1.00 18.17 53 TYR G O 1
ATOM 9111 N N . GLU G 1 54 ? 0.801 3.351 15.688 1.00 15.94 55 GLU G N 1
ATOM 9112 C CA . GLU G 1 54 ? 0.974 4.777 15.385 1.00 17.56 55 GLU G CA 1
ATOM 9113 C C . GLU G 1 54 ? 0.708 5.047 13.899 1.00 19.41 55 GLU G C 1
ATOM 9114 O O . GLU G 1 54 ? -0.043 5.971 13.578 1.00 20.84 55 GLU G O 1
ATOM 9120 N N . ILE G 1 55 ? 1.303 4.236 13.008 1.00 14.22 56 ILE G N 1
ATOM 9121 C CA . ILE G 1 55 ? 1.140 4.370 11.555 1.00 14.51 56 ILE G CA 1
ATOM 9122 C C . ILE G 1 55 ? -0.336 4.235 11.160 1.00 18.35 56 ILE G C 1
ATOM 9123 O O . ILE G 1 55 ? -0.848 5.064 10.411 1.00 18.10 56 ILE G O 1
ATOM 9128 N N . LEU G 1 56 ? -1.012 3.210 11.693 1.00 15.04 57 LEU G N 1
ATOM 9129 C CA . LEU G 1 56 ? -2.427 2.944 11.387 1.00 14.39 57 LEU G CA 1
ATOM 9130 C C . LEU G 1 56 ? -3.359 4.065 11.871 1.00 16.19 57 LEU G C 1
ATOM 9131 O O . LEU G 1 56 ? -4.481 4.208 11.374 1.00 17.32 57 LEU G O 1
ATOM 9136 N N . ASN G 1 57 ? -2.886 4.863 12.825 1.00 13.61 58 ASN G N 1
ATOM 9137 C CA . ASN G 1 57 ? -3.595 6.041 13.345 1.00 14.24 58 ASN G CA 1
ATOM 9138 C C . ASN G 1 57 ? -3.251 7.314 12.584 1.00 17.80 58 ASN G C 1
ATOM 9139 O O . ASN G 1 57 ? -3.775 8.374 12.902 1.00 18.96 58 ASN G O 1
ATOM 9144 N N . ASN G 1 58 ? -2.376 7.216 11.569 1.00 17.03 59 ASN G N 1
ATOM 9145 C CA . ASN G 1 58 ? -1.940 8.374 10.782 1.00 16.49 59 ASN G CA 1
ATOM 9146 C C . ASN G 1 58 ? -2.101 8.201 9.261 1.00 24.07 59 ASN G C 1
ATOM 9147 O O . ASN G 1 58 ? -1.566 9.005 8.488 1.00 26.81 59 ASN G O 1
ATOM 9152 N N . THR G 1 59 ? -2.851 7.177 8.818 1.00 18.43 60 THR G N 1
ATOM 9153 C CA . THR G 1 59 ? -3.110 6.957 7.388 1.00 16.03 60 THR G CA 1
ATOM 9154 C C . THR G 1 59 ? -4.293 7.825 6.942 1.00 20.40 60 THR G C 1
ATOM 9155 O O . THR G 1 59 ? -5.069 8.252 7.789 1.00 21.83 60 THR G O 1
ATOM 9159 N N . ASP G 1 60 ? -4.448 8.059 5.609 1.00 15.36 61 ASP G N 1
ATOM 9160 C CA . ASP G 1 60 ? -5.547 8.850 5.041 1.00 14.65 61 ASP G CA 1
ATOM 9161 C C . ASP G 1 60 ? -6.837 8.051 4.883 1.00 17.84 61 ASP G C 1
ATOM 9162 O O . ASP G 1 60 ? -7.927 8.625 4.852 1.00 17.72 61 ASP G O 1
ATOM 9167 N N . LEU G 1 61 ? -6.717 6.733 4.766 1.00 17.27 62 LEU G N 1
ATOM 9168 C CA . LEU G 1 61 ? -7.861 5.836 4.589 1.00 16.93 62 LEU G CA 1
ATOM 9169 C C . LEU G 1 61 ? -7.522 4.420 5.041 1.00 18.48 62 LEU G C 1
ATOM 9170 O O . LEU G 1 61 ? -6.531 3.869 4.582 1.00 17.07 62 LEU G O 1
ATOM 9175 N N . ASN G 1 62 ? -8.332 3.858 5.962 1.00 14.32 63 ASN G N 1
ATOM 9176 C CA . ASN G 1 62 ? -8.226 2.469 6.431 1.00 14.39 63 ASN G CA 1
ATOM 9177 C C . ASN G 1 62 ? -9.494 1.721 6.014 1.00 20.91 63 ASN G C 1
ATOM 9178 O O . ASN G 1 62 ? -10.540 1.866 6.650 1.00 19.63 63 ASN G O 1
ATOM 9183 N N . VAL G 1 63 ? -9.406 0.960 4.921 1.00 18.06 64 VAL G N 1
ATOM 9184 C CA . VAL G 1 63 ? -10.549 0.204 4.396 1.00 16.37 64 VAL G CA 1
ATOM 9185 C C . VAL G 1 63 ? -10.586 -1.148 5.129 1.00 17.30 64 VAL G C 1
ATOM 9186 O O . VAL G 1 63 ? -9.556 -1.795 5.213 1.00 16.01 64 VAL G O 1
ATOM 9190 N N . PRO G 1 64 ? -11.736 -1.597 5.676 1.00 13.87 65 PRO G N 1
ATOM 9191 C CA . PRO G 1 64 ? -11.761 -2.926 6.325 1.00 13.84 65 PRO G CA 1
ATOM 9192 C C . PRO G 1 64 ? -11.432 -4.046 5.344 1.00 16.31 65 PRO G C 1
ATOM 9193 O O . PRO G 1 64 ? -11.861 -3.998 4.184 1.00 17.13 65 PRO G O 1
ATOM 9197 N N . ASP G 1 65 ? -10.642 -5.026 5.788 1.00 11.44 66 ASP G N 1
ATOM 9198 C CA . ASP G 1 65 ? -10.308 -6.186 4.958 1.00 11.75 66 ASP G CA 1
ATOM 9199 C C . ASP G 1 65 ? -10.732 -7.481 5.655 1.00 16.21 66 ASP G C 1
ATOM 9200 O O . ASP G 1 65 ? -10.453 -7.655 6.840 1.00 16.33 66 ASP G O 1
ATOM 9205 N N . GLY G 1 66 ? -11.429 -8.350 4.937 1.00 14.87 67 GLY G N 1
ATOM 9206 C CA . GLY G 1 66 ? -11.855 -9.650 5.465 1.00 14.93 67 GLY G CA 1
ATOM 9207 C C . GLY G 1 66 ? -13.129 -9.628 6.290 1.00 19.41 67 GLY G C 1
ATOM 9208 O O . GLY G 1 66 ? -13.746 -8.580 6.477 1.00 18.05 67 GLY G O 1
ATOM 9209 N N . SER G 1 67 ? -13.508 -10.801 6.813 1.00 17.16 68 SER G N 1
ATOM 9210 C CA . SER G 1 67 ? -14.748 -11.005 7.564 1.00 18.01 68 SER G CA 1
ATOM 9211 C C . SER G 1 67 ? -14.642 -10.724 9.061 1.00 19.86 68 SER G C 1
ATOM 9212 O O . SER G 1 67 ? -15.571 -10.148 9.630 1.00 17.30 68 SER G O 1
ATOM 9215 N N . GLY G 1 68 ? -13.539 -11.153 9.671 1.00 15.48 69 GLY G N 1
ATOM 9216 C CA . GLY G 1 68 ? -13.276 -10.966 11.096 1.00 16.08 69 GLY G CA 1
ATOM 9217 C C . GLY G 1 68 ? -13.455 -9.540 11.596 1.00 18.38 69 GLY G C 1
ATOM 9218 O O . GLY G 1 68 ? -14.178 -9.329 12.564 1.00 17.69 69 GLY G O 1
ATOM 9219 N N . ILE G 1 69 ? -12.859 -8.549 10.904 1.00 14.88 70 ILE G N 1
ATOM 9220 C CA . ILE G 1 69 ? -12.971 -7.136 11.304 1.00 14.19 70 ILE G CA 1
ATOM 9221 C C . ILE G 1 69 ? -14.434 -6.632 11.219 1.00 18.72 70 ILE G C 1
ATOM 9222 O O . ILE G 1 69 ? -14.846 -5.840 12.066 1.00 19.77 70 ILE G O 1
ATOM 9227 N N . VAL G 1 70 ? -15.213 -7.114 10.232 1.00 13.76 71 VAL G N 1
ATOM 9228 C CA . VAL G 1 70 ? -16.629 -6.763 10.092 1.00 13.40 71 VAL G CA 1
ATOM 9229 C C . VAL G 1 70 ? -17.405 -7.334 11.284 1.00 18.07 71 VAL G C 1
ATOM 9230 O O . VAL G 1 70 ? -18.211 -6.613 11.882 1.00 18.02 71 VAL G O 1
ATOM 9234 N N . PHE G 1 71 ? -17.133 -8.617 11.647 1.00 14.28 72 PHE G N 1
ATOM 9235 C CA . PHE G 1 71 ? -17.751 -9.270 12.795 1.00 14.47 72 PHE G CA 1
ATOM 9236 C C . PHE G 1 71 ? -17.494 -8.459 14.072 1.00 17.91 72 PHE G C 1
ATOM 9237 O O . PHE G 1 71 ? -18.445 -8.210 14.793 1.00 17.00 72 PHE G O 1
ATOM 9245 N N . ALA G 1 72 ? -16.237 -7.989 14.302 1.00 13.88 73 ALA G N 1
ATOM 9246 C CA . ALA G 1 72 ? -15.871 -7.166 15.460 1.00 14.25 73 ALA G CA 1
ATOM 9247 C C . ALA G 1 72 ? -16.689 -5.877 15.525 1.00 18.57 73 ALA G C 1
ATOM 9248 O O . ALA G 1 72 ? -17.045 -5.457 16.620 1.00 17.73 73 ALA G O 1
ATOM 9250 N N . SER G 1 73 ? -17.005 -5.265 14.360 1.00 15.30 74 SER G N 1
ATOM 9251 C CA . SER G 1 73 ? -17.764 -4.017 14.277 1.00 14.62 74 SER G CA 1
ATOM 9252 C C . SER G 1 73 ? -19.246 -4.175 14.627 1.00 18.80 74 SER G C 1
ATOM 9253 O O . SER G 1 73 ? -19.901 -3.166 14.853 1.00 19.47 74 SER G O 1
ATOM 9256 N N . LYS G 1 74 ? -19.774 -5.420 14.696 1.00 16.53 75 LYS G N 1
ATOM 9257 C CA . LYS G 1 74 ? -21.189 -5.679 15.039 1.00 16.82 75 LYS G CA 1
ATOM 9258 C C . LYS G 1 74 ? -21.580 -5.181 16.451 1.00 19.79 75 LYS G C 1
ATOM 9259 O O . LYS G 1 74 ? -22.766 -5.002 16.720 1.00 19.02 75 LYS G O 1
ATOM 9261 N N . VAL G 1 75 ? -20.585 -4.940 17.331 1.00 17.37 76 VAL G N 1
ATOM 9262 C CA . VAL G 1 75 ? -20.815 -4.400 18.696 1.00 17.91 76 VAL G CA 1
ATOM 9263 C C . VAL G 1 75 ? -21.283 -2.921 18.653 1.00 19.96 76 VAL G C 1
ATOM 9264 O O . VAL G 1 75 ? -21.813 -2.419 19.636 1.00 18.89 76 VAL G O 1
ATOM 9268 N N . PHE G 1 76 ? -21.052 -2.231 17.525 1.00 15.14 77 PHE G N 1
ATOM 9269 C CA . PHE G 1 76 ? -21.407 -0.824 17.354 1.00 15.81 77 PHE G CA 1
ATOM 9270 C C . PHE G 1 76 ? -22.825 -0.641 16.849 1.00 18.85 77 PHE G C 1
ATOM 9271 O O . PHE G 1 76 ? -23.328 -1.497 16.122 1.00 18.51 77 PHE G O 1
ATOM 9279 N N . LYS G 1 77 ? -23.457 0.495 17.210 1.00 16.88 78 LYS G N 1
ATOM 9280 C CA . LYS G 1 77 ? -24.784 0.904 16.727 1.00 17.02 78 LYS G CA 1
ATOM 9281 C C . LYS G 1 77 ? -24.712 1.037 15.191 1.00 20.81 78 LYS G C 1
ATOM 9282 O O . LYS G 1 77 ? -25.673 0.711 14.508 1.00 19.95 78 LYS G O 1
ATOM 9288 N N . LYS G 1 78 ? -23.546 1.467 14.658 1.00 17.44 79 LYS G N 1
ATOM 9289 C CA . LYS G 1 78 ? -23.298 1.586 13.223 1.00 17.99 79 LYS G CA 1
ATOM 9290 C C . LYS G 1 78 ? -22.123 0.670 12.833 1.00 23.14 79 LYS G C 1
ATOM 9291 O O . LYS G 1 78 ? -20.972 1.099 12.856 1.00 22.46 79 LYS G O 1
ATOM 9293 N N . PRO G 1 79 ? -22.380 -0.611 12.501 1.00 21.89 80 PRO G N 1
ATOM 9294 C CA . PRO G 1 79 ? -21.262 -1.502 12.134 1.00 21.26 80 PRO G CA 1
ATOM 9295 C C . PRO G 1 79 ? -20.701 -1.184 10.746 1.00 25.58 80 PRO G C 1
ATOM 9296 O O . PRO G 1 79 ? -21.243 -0.316 10.046 1.00 25.72 80 PRO G O 1
ATOM 9300 N N . LEU G 1 80 ? -19.611 -1.879 10.350 1.00 18.84 81 LEU G N 1
ATOM 9301 C CA . LEU G 1 80 ? -19.031 -1.713 9.018 1.00 18.63 81 LEU G CA 1
ATOM 9302 C C . LEU G 1 80 ? -20.078 -2.175 7.998 1.00 23.35 81 LEU G C 1
ATOM 9303 O O . LEU G 1 80 ? -20.727 -3.189 8.243 1.00 23.87 81 LEU G O 1
ATOM 9308 N N . PRO G 1 81 ? -20.353 -1.390 6.928 1.00 21.24 82 PRO G N 1
ATOM 9309 C CA . PRO G 1 81 ? -21.450 -1.753 6.006 1.00 21.17 82 PRO G CA 1
ATOM 9310 C C . PRO G 1 81 ? -21.289 -3.051 5.220 1.00 24.64 82 PRO G C 1
ATOM 9311 O O . PRO G 1 81 ? -22.299 -3.653 4.872 1.00 24.93 82 PRO G O 1
ATOM 9315 N N . GLU G 1 82 ? -20.048 -3.462 4.896 1.00 19.96 83 GLU G N 1
ATOM 9316 C CA . GLU G 1 82 ? -19.840 -4.695 4.128 1.00 19.12 83 GLU G CA 1
ATOM 9317 C C . GLU G 1 82 ? -18.434 -5.278 4.237 1.00 17.36 83 GLU G C 1
ATOM 9318 O O . GLU G 1 82 ? -17.466 -4.571 4.553 1.00 15.37 83 GLU G O 1
ATOM 9324 N N . ARG G 1 83 ? -18.334 -6.571 3.895 1.00 14.37 84 ARG G N 1
ATOM 9325 C CA . ARG G 1 83 ? -17.081 -7.299 3.847 1.00 15.49 84 ARG G CA 1
ATOM 9326 C C . ARG G 1 83 ? -16.387 -6.894 2.547 1.00 19.40 84 ARG G C 1
ATOM 9327 O O . ARG G 1 83 ? -16.982 -6.976 1.469 1.00 16.95 84 ARG G O 1
ATOM 9335 N N . VAL G 1 84 ? -15.180 -6.344 2.679 1.00 15.82 85 VAL G N 1
ATOM 9336 C CA . VAL G 1 84 ? -14.369 -5.868 1.573 1.00 15.59 85 VAL G CA 1
ATOM 9337 C C . VAL G 1 84 ? -13.059 -6.632 1.603 1.00 18.16 85 VAL G C 1
ATOM 9338 O O . VAL G 1 84 ? -12.531 -6.872 2.688 1.00 16.36 85 VAL G O 1
ATOM 9342 N N . ALA G 1 85 ? -12.530 -7.011 0.417 1.00 14.11 86 ALA G N 1
ATOM 9343 C CA . ALA G 1 85 ? -11.206 -7.624 0.324 1.00 14.54 86 ALA G CA 1
ATOM 9344 C C . ALA G 1 85 ? -10.296 -6.555 -0.265 1.00 18.62 86 ALA G C 1
ATOM 9345 O O . ALA G 1 85 ? -10.673 -5.891 -1.251 1.00 16.65 86 ALA G O 1
ATOM 9347 N N . GLY G 1 86 ? -9.109 -6.396 0.323 1.00 18.65 87 GLY G N 1
ATOM 9348 C CA . GLY G 1 86 ? -8.115 -5.423 -0.142 1.00 17.64 87 GLY G CA 1
ATOM 9349 C C . GLY G 1 86 ? -7.731 -5.684 -1.593 1.00 18.77 87 GLY G C 1
ATOM 9350 O O . GLY G 1 86 ? -7.515 -4.745 -2.366 1.00 16.82 87 GLY G O 1
ATOM 9351 N N . PHE G 1 87 ? -7.710 -6.981 -1.985 1.00 13.43 88 PHE G N 1
ATOM 9352 C CA . PHE G 1 87 ? -7.393 -7.402 -3.346 1.00 13.70 88 PHE G CA 1
ATOM 9353 C C . PHE G 1 87 ? -8.409 -6.843 -4.358 1.00 16.33 88 PHE G C 1
ATOM 9354 O O . PHE G 1 87 ? -8.021 -6.330 -5.407 1.00 15.72 88 PHE G O 1
ATOM 9362 N N . ASP G 1 88 ? -9.707 -6.957 -4.036 1.00 13.45 89 ASP G N 1
ATOM 9363 C CA . ASP G 1 88 ? -10.787 -6.476 -4.892 1.00 13.89 89 ASP G CA 1
ATOM 9364 C C . ASP G 1 88 ? -10.770 -4.966 -5.014 1.00 20.50 89 ASP G C 1
ATOM 9365 O O . ASP G 1 88 ? -11.007 -4.444 -6.109 1.00 20.59 89 ASP G O 1
ATOM 9370 N N . LEU G 1 89 ? -10.461 -4.264 -3.900 1.00 17.23 90 LEU G N 1
ATOM 9371 C CA . LEU G 1 89 ? -10.338 -2.810 -3.874 1.00 17.87 90 LEU G CA 1
ATOM 9372 C C . LEU G 1 89 ? -9.241 -2.359 -4.873 1.00 19.64 90 LEU G C 1
ATOM 9373 O O . LEU G 1 89 ? -9.453 -1.429 -5.654 1.00 18.18 90 LEU G O 1
ATOM 9386 N N . LEU G 1 91 ? -8.046 -4.042 -7.576 1.00 15.61 92 LEU G N 1
ATOM 9387 C CA . LEU G 1 91 ? -8.475 -4.291 -8.959 1.00 16.92 92 LEU G CA 1
ATOM 9388 C C . LEU G 1 91 ? -9.527 -3.305 -9.432 1.00 20.12 92 LEU G C 1
ATOM 9389 O O . LEU G 1 91 ? -9.450 -2.824 -10.566 1.00 18.98 92 LEU G O 1
ATOM 9394 N N . GLU G 1 92 ? -10.506 -3.001 -8.554 1.00 16.41 93 GLU G N 1
ATOM 9395 C CA . GLU G 1 92 ? -11.586 -2.079 -8.883 1.00 16.11 93 GLU G CA 1
ATOM 9396 C C . GLU G 1 92 ? -11.014 -0.666 -9.103 1.00 19.29 93 GLU G C 1
ATOM 9397 O O . GLU G 1 92 ? -11.398 0.003 -10.059 1.00 19.98 93 GLU G O 1
ATOM 9403 N N . PHE G 1 93 ? -10.081 -0.241 -8.253 1.00 14.02 94 PHE G N 1
ATOM 9404 C CA . PHE G 1 93 ? -9.427 1.062 -8.404 1.00 14.94 94 PHE G CA 1
ATOM 9405 C C . PHE G 1 93 ? -8.638 1.145 -9.737 1.00 19.89 94 PHE G C 1
ATOM 9406 O O . PHE G 1 93 ? -8.791 2.141 -10.477 1.00 19.05 94 PHE G O 1
ATOM 9414 N N . ILE G 1 94 ? -7.840 0.090 -10.050 1.00 16.46 95 ILE G N 1
ATOM 9415 C CA . ILE G 1 94 ? -7.054 -0.014 -11.294 1.00 17.15 95 ILE G CA 1
ATOM 9416 C C . ILE G 1 94 ? -7.984 0.059 -12.514 1.00 19.90 95 ILE G C 1
ATOM 9417 O O . ILE G 1 94 ? -7.720 0.822 -13.445 1.00 18.29 95 ILE G O 1
ATOM 9422 N N . LYS G 1 95 ? -9.080 -0.725 -12.486 1.00 18.26 96 LYS G N 1
ATOM 9423 C CA . LYS G 1 95 ? -10.093 -0.763 -13.544 1.00 17.64 96 LYS G CA 1
ATOM 9424 C C . LYS G 1 95 ? -10.532 0.666 -13.929 1.00 21.75 96 LYS G C 1
ATOM 9425 O O . LYS G 1 95 ? -10.481 1.019 -15.096 1.00 21.68 96 LYS G O 1
ATOM 9431 N N . GLY G 1 96 ? -10.923 1.470 -12.943 1.00 20.06 97 GLY G N 1
ATOM 9432 C CA . GLY G 1 96 ? -11.370 2.843 -13.169 1.00 20.45 97 GLY G CA 1
ATOM 9433 C C . GLY G 1 96 ? -10.302 3.786 -13.695 1.00 24.70 97 GLY G C 1
ATOM 9434 O O . GLY G 1 96 ? -10.593 4.616 -14.554 1.00 26.69 97 GLY G O 1
ATOM 9435 N N . ILE G 1 97 ? -9.057 3.663 -13.216 1.00 19.14 98 ILE G N 1
ATOM 9436 C CA . ILE G 1 97 ? -7.997 4.579 -13.650 1.00 18.97 98 ILE G CA 1
ATOM 9437 C C . ILE G 1 97 ? -7.267 4.125 -14.928 1.00 20.95 98 ILE G C 1
ATOM 9438 O O . ILE G 1 97 ? -6.494 4.911 -15.483 1.00 19.43 98 ILE G O 1
ATOM 9443 N N . SER G 1 98 ? -7.523 2.873 -15.397 1.00 18.64 99 SER G N 1
ATOM 9444 C CA . SER G 1 98 ? -6.872 2.283 -16.571 1.00 18.71 99 SER G CA 1
ATOM 9445 C C . SER G 1 98 ? -7.161 3.022 -17.875 1.00 23.42 99 SER G C 1
ATOM 9446 O O . SER G 1 98 ? -6.382 2.897 -18.808 1.00 22.90 99 SER G O 1
ATOM 9449 N N . SER G 1 99 ? -8.269 3.773 -17.939 1.00 20.90 100 SER G N 1
ATOM 9450 C CA . SER G 1 99 ? -8.668 4.547 -19.117 1.00 22.26 100 SER G CA 1
ATOM 9451 C C . SER G 1 99 ? -8.409 6.057 -18.916 1.00 27.96 100 SER G C 1
ATOM 9452 O O . SER G 1 99 ? -8.775 6.867 -19.777 1.00 28.26 100 SER G O 1
ATOM 9455 N N . LYS G 1 100 ? -7.784 6.431 -17.783 1.00 24.91 101 LYS G N 1
ATOM 9456 C CA . LYS G 1 100 ? -7.543 7.833 -17.426 1.00 25.23 101 LYS G CA 1
ATOM 9457 C C . LYS G 1 100 ? -6.078 8.292 -17.514 1.00 29.39 101 LYS G C 1
ATOM 9458 O O . LYS G 1 100 ? -5.789 9.452 -17.216 1.00 30.29 101 LYS G O 1
ATOM 9460 N N . GLY G 1 101 ? -5.180 7.396 -17.908 1.00 24.60 102 GLY G N 1
ATOM 9461 C CA . GLY G 1 101 ? -3.756 7.698 -18.037 1.00 23.78 102 GLY G CA 1
ATOM 9462 C C . GLY G 1 101 ? -3.001 7.866 -16.735 1.00 24.97 102 GLY G C 1
ATOM 9463 O O . GLY G 1 101 ? -1.888 8.411 -16.733 1.00 24.41 102 GLY G O 1
ATOM 9464 N N . VAL G 1 102 ? -3.584 7.376 -15.614 1.00 18.98 103 VAL G N 1
ATOM 9465 C CA . VAL G 1 102 ? -2.976 7.475 -14.277 1.00 17.24 103 VAL G CA 1
ATOM 9466 C C . VAL G 1 102 ? -1.756 6.544 -14.212 1.00 19.53 103 VAL G C 1
ATOM 9467 O O . VAL G 1 102 ? -1.904 5.325 -14.388 1.00 19.56 103 VAL G O 1
ATOM 9471 N N . LYS G 1 103 ? -0.556 7.125 -14.006 1.00 12.99 104 LYS G N 1
ATOM 9472 C CA . LYS G 1 103 ? 0.692 6.377 -13.944 1.00 13.11 104 LYS G CA 1
ATOM 9473 C C . LYS G 1 103 ? 0.779 5.533 -12.673 1.00 17.78 104 LYS G C 1
ATOM 9474 O O . LYS G 1 103 ? 0.660 6.052 -11.570 1.00 17.03 104 LYS G O 1
ATOM 9480 N N . ILE G 1 104 ? 0.965 4.224 -12.850 1.00 14.37 105 ILE G N 1
ATOM 9481 C CA . ILE G 1 104 ? 1.024 3.238 -11.765 1.00 13.68 105 ILE G CA 1
ATOM 9482 C C . ILE G 1 104 ? 2.431 2.636 -11.667 1.00 19.09 105 ILE G C 1
ATOM 9483 O O . ILE G 1 104 ? 3.044 2.310 -12.684 1.00 19.97 105 ILE G O 1
ATOM 9488 N N . TYR G 1 105 ? 2.910 2.452 -10.438 1.00 15.49 106 TYR G N 1
ATOM 9489 C CA . TYR G 1 105 ? 4.143 1.746 -10.178 1.00 14.64 106 TYR G CA 1
ATOM 9490 C C . TYR G 1 105 ? 3.864 0.518 -9.301 1.00 15.27 106 TYR G C 1
ATOM 9491 O O . TYR G 1 105 ? 3.152 0.613 -8.303 1.00 14.27 106 TYR G O 1
ATOM 9500 N N . LEU G 1 106 ? 4.445 -0.648 -9.676 1.00 12.45 107 LEU G N 1
ATOM 9501 C CA . LEU G 1 106 ? 4.305 -1.869 -8.884 1.00 12.13 107 LEU G CA 1
ATOM 9502 C C . LEU G 1 106 ? 5.590 -2.159 -8.119 1.00 18.08 107 LEU G C 1
ATOM 9503 O O . LEU G 1 106 ? 6.620 -2.379 -8.738 1.00 18.46 107 LEU G O 1
ATOM 9508 N N . LEU G 1 107 ? 5.541 -2.158 -6.776 1.00 14.12 108 LEU G N 1
ATOM 9509 C CA . LEU G 1 107 ? 6.719 -2.483 -5.969 1.00 14.10 108 LEU G CA 1
ATOM 9510 C C . LEU G 1 107 ? 6.442 -3.665 -5.037 1.00 18.32 108 LEU G C 1
ATOM 9511 O O . LEU G 1 107 ? 5.597 -3.568 -4.137 1.00 17.12 108 LEU G O 1
ATOM 9516 N N . GLY G 1 108 ? 7.188 -4.747 -5.212 1.00 15.67 109 GLY G N 1
ATOM 9517 C CA . GLY G 1 108 ? 7.046 -5.892 -4.315 1.00 15.88 109 GLY G CA 1
ATOM 9518 C C . GLY G 1 108 ? 7.156 -7.230 -4.986 1.00 19.56 109 GLY G C 1
ATOM 9519 O O . GLY G 1 108 ? 7.259 -7.298 -6.214 1.00 19.66 109 GLY G O 1
ATOM 9520 N N . ALA G 1 109 ? 7.121 -8.292 -4.160 1.00 17.67 110 ALA G N 1
ATOM 9521 C CA . ALA G 1 109 ? 7.179 -9.718 -4.507 1.00 18.11 110 ALA G CA 1
ATOM 9522 C C . ALA G 1 109 ? 8.541 -10.159 -5.070 1.00 23.56 110 ALA G C 1
ATOM 9523 O O . ALA G 1 109 ? 9.424 -9.323 -5.269 1.00 22.89 110 ALA G O 1
ATOM 9525 N N . ALA G 1 110 ? 8.753 -11.481 -5.238 1.00 21.90 111 ALA G N 1
ATOM 9526 C CA . ALA G 1 110 ? 10.043 -12.016 -5.711 1.00 23.25 111 ALA G CA 1
ATOM 9527 C C . ALA G 1 110 ? 10.341 -11.662 -7.177 1.00 28.11 111 ALA G C 1
ATOM 9528 O O . ALA G 1 110 ? 9.459 -11.180 -7.898 1.00 25.48 111 ALA G O 1
ATOM 9530 N N . ALA G 1 111 ? 11.598 -11.880 -7.596 1.00 27.54 112 ALA G N 1
ATOM 9531 C CA . ALA G 1 111 ? 12.097 -11.612 -8.951 1.00 28.40 112 ALA G CA 1
ATOM 9532 C C . ALA G 1 111 ? 11.108 -12.002 -10.072 1.00 31.27 112 ALA G C 1
ATOM 9533 O O . ALA G 1 111 ? 10.669 -13.153 -10.149 1.00 32.27 112 ALA G O 1
ATOM 9535 N N . GLN G 1 112 ? 10.724 -11.000 -10.887 1.00 26.06 113 GLN G N 1
ATOM 9536 C CA . GLN G 1 112 ? 9.826 -11.037 -12.059 1.00 25.50 113 GLN G CA 1
ATOM 9537 C C . GLN G 1 112 ? 8.315 -11.137 -11.752 1.00 24.98 113 GLN G C 1
ATOM 9538 O O . GLN G 1 112 ? 7.523 -11.080 -12.701 1.00 22.87 113 GLN G O 1
ATOM 9540 N N . VAL G 1 113 ? 7.907 -11.260 -10.465 1.00 20.18 114 VAL G N 1
ATOM 9541 C CA . VAL G 1 113 ? 6.471 -11.376 -10.109 1.00 18.64 114 VAL G CA 1
ATOM 9542 C C . VAL G 1 113 ? 5.731 -10.059 -10.418 1.00 20.50 114 VAL G C 1
ATOM 9543 O O . VAL G 1 113 ? 4.650 -10.116 -11.000 1.00 18.72 114 VAL G O 1
ATOM 9547 N N . ALA G 1 114 ? 6.307 -8.883 -10.047 1.00 17.99 115 ALA G N 1
ATOM 9548 C CA . ALA G 1 114 ? 5.699 -7.578 -10.345 1.00 18.56 115 ALA G CA 1
ATOM 9549 C C . ALA G 1 114 ? 5.606 -7.358 -11.879 1.00 21.87 115 ALA G C 1
ATOM 9550 O O . ALA G 1 114 ? 4.607 -6.809 -12.359 1.00 20.65 115 ALA G O 1
ATOM 9552 N N . GLU G 1 115 ? 6.625 -7.831 -12.626 1.00 18.97 116 GLU G N 1
ATOM 9553 C CA . GLU G 1 115 ? 6.679 -7.754 -14.099 1.00 20.52 116 GLU G CA 1
ATOM 9554 C C . GLU G 1 115 ? 5.577 -8.579 -14.735 1.00 24.72 116 GLU G C 1
ATOM 9555 O O . GLU G 1 115 ? 4.921 -8.089 -15.664 1.00 24.62 116 GLU G O 1
ATOM 9557 N N . GLN G 1 116 ? 5.357 -9.819 -14.227 1.00 20.09 117 GLN G N 1
ATOM 9558 C CA . GLN G 1 116 ? 4.318 -10.734 -14.707 1.00 19.07 117 GLN G CA 1
ATOM 9559 C C . GLN G 1 116 ? 2.946 -10.147 -14.361 1.00 22.53 117 GLN G C 1
ATOM 9560 O O . GLN G 1 116 ? 2.055 -10.212 -15.194 1.00 24.51 117 GLN G O 1
ATOM 9566 N N . ALA G 1 117 ? 2.769 -9.587 -13.133 1.00 16.10 118 ALA G N 1
ATOM 9567 C CA . ALA G 1 117 ? 1.529 -8.936 -12.700 1.00 15.87 118 ALA G CA 1
ATOM 9568 C C . ALA G 1 117 ? 1.217 -7.719 -13.623 1.00 18.89 118 ALA G C 1
ATOM 9569 O O . ALA G 1 117 ? 0.061 -7.539 -14.008 1.00 17.73 118 ALA G O 1
ATOM 9571 N N . ARG G 1 118 ? 2.253 -6.926 -14.000 1.00 15.91 119 ARG G N 1
ATOM 9572 C CA . ARG G 1 118 ? 2.121 -5.787 -14.934 1.00 16.44 119 ARG G CA 1
ATOM 9573 C C . ARG G 1 118 ? 1.589 -6.281 -16.276 1.00 21.08 119 ARG G C 1
ATOM 9574 O O . ARG G 1 118 ? 0.598 -5.741 -16.770 1.00 21.13 119 ARG G O 1
ATOM 9582 N N . ALA G 1 119 ? 2.228 -7.337 -16.841 1.00 18.48 120 ALA G N 1
ATOM 9583 C CA . ALA G 1 119 ? 1.827 -7.953 -18.112 1.00 18.07 120 ALA G CA 1
ATOM 9584 C C . ALA G 1 119 ? 0.374 -8.403 -18.062 1.00 20.68 120 ALA G C 1
ATOM 9585 O O . ALA G 1 119 ? -0.381 -8.108 -18.982 1.00 20.11 120 ALA G O 1
ATOM 9587 N N . ASN G 1 120 ? -0.037 -9.049 -16.958 1.00 17.26 121 ASN G N 1
ATOM 9588 C CA . ASN G 1 120 ? -1.405 -9.549 -16.803 1.00 16.02 121 ASN G CA 1
ATOM 9589 C C . ASN G 1 120 ? -2.439 -8.433 -16.631 1.00 19.42 121 ASN G C 1
ATOM 9590 O O . ASN G 1 120 ? -3.538 -8.537 -17.180 1.00 19.03 121 ASN G O 1
ATOM 9595 N N . LEU G 1 121 ? -2.081 -7.358 -15.911 1.00 15.98 122 LEU G N 1
ATOM 9596 C CA . LEU G 1 121 ? -2.968 -6.195 -15.735 1.00 16.44 122 LEU G CA 1
ATOM 9597 C C . LEU G 1 121 ? -3.164 -5.443 -17.063 1.00 20.52 122 LEU G C 1
ATOM 9598 O O . LEU G 1 121 ? -4.252 -4.933 -17.327 1.00 19.99 122 LEU G O 1
ATOM 9603 N N . GLU G 1 122 ? -2.135 -5.432 -17.917 1.00 18.19 123 GLU G N 1
ATOM 9604 C CA . GLU G 1 122 ? -2.205 -4.785 -19.239 1.00 18.47 123 GLU G CA 1
ATOM 9605 C C . GLU G 1 122 ? -3.167 -5.544 -20.161 1.00 24.88 123 GLU G C 1
ATOM 9606 O O . GLU G 1 122 ? -3.833 -4.912 -20.986 1.00 25.49 123 GLU G O 1
ATOM 9612 N N . LYS G 1 123 ? -3.266 -6.889 -20.002 1.00 20.99 124 LYS G N 1
ATOM 9613 C CA . LYS G 1 123 ? -4.205 -7.725 -20.751 1.00 20.78 124 LYS G CA 1
ATOM 9614 C C . LYS G 1 123 ? -5.634 -7.542 -20.197 1.00 23.55 124 LYS G C 1
ATOM 9615 O O . LYS G 1 123 ? -6.574 -7.407 -20.974 1.00 22.62 124 LYS G O 1
ATOM 9617 N N . LEU G 1 124 ? -5.786 -7.537 -18.858 1.00 21.07 125 LEU G N 1
ATOM 9618 C CA . LEU G 1 124 ? -7.074 -7.394 -18.160 1.00 21.62 125 LEU G CA 1
ATOM 9619 C C . LEU G 1 124 ? -7.694 -6.008 -18.312 1.00 21.06 125 LEU G C 1
ATOM 9620 O O . LEU G 1 124 ? -8.914 -5.898 -18.431 1.00 18.85 125 LEU G O 1
ATOM 9625 N N . TYR G 1 125 ? -6.862 -4.954 -18.244 1.00 17.16 126 TYR G N 1
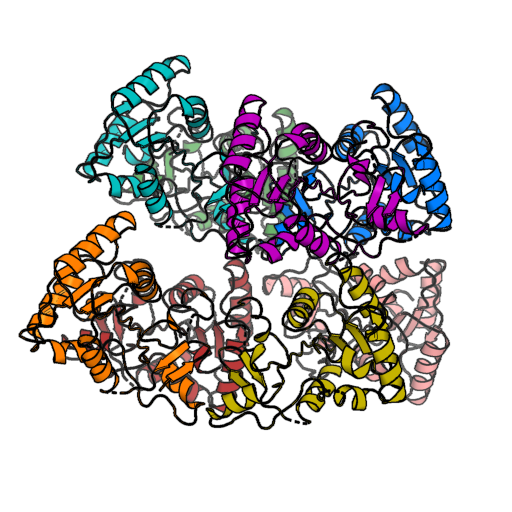ATOM 9626 C CA . TYR G 1 125 ? -7.321 -3.575 -18.330 1.00 16.40 126 TYR G CA 1
ATOM 9627 C C . TYR G 1 125 ? -6.591 -2.850 -19.456 1.00 21.31 126 TYR G C 1
ATOM 9628 O O . TYR G 1 125 ? -5.616 -2.153 -19.183 1.00 21.32 126 TYR G O 1
ATOM 9637 N N . PRO G 1 126 ? -6.995 -3.049 -20.740 1.00 20.32 127 PRO G N 1
ATOM 9638 C CA . PRO G 1 126 ? -6.282 -2.380 -21.845 1.00 20.36 127 PRO G CA 1
ATOM 9639 C C . PRO G 1 126 ? -6.210 -0.867 -21.676 1.00 22.01 127 PRO G C 1
ATOM 9640 O O . PRO G 1 126 ? -7.202 -0.232 -21.344 1.00 20.67 127 PRO G O 1
ATOM 9644 N N . GLY G 1 127 ? -5.009 -0.329 -21.831 1.00 17.60 128 GLY G N 1
ATOM 9645 C CA . GLY G 1 127 ? -4.757 1.099 -21.701 1.00 18.17 128 GLY G CA 1
ATOM 9646 C C . GLY G 1 127 ? -4.118 1.482 -20.383 1.00 21.95 128 GLY G C 1
ATOM 9647 O O . GLY G 1 127 ? -3.655 2.626 -20.242 1.00 20.26 128 GLY G O 1
ATOM 9648 N N . VAL G 1 128 ? -4.104 0.530 -19.386 1.00 16.74 129 VAL G N 1
ATOM 9649 C CA . VAL G 1 128 ? -3.506 0.763 -18.066 1.00 15.18 129 VAL G CA 1
ATOM 9650 C C . VAL G 1 128 ? -2.052 1.231 -18.231 1.00 20.42 129 VAL G C 1
ATOM 9651 O O . VAL G 1 128 ? -1.304 0.669 -19.041 1.00 21.12 129 VAL G O 1
ATOM 9655 N N . LYS G 1 129 ? -1.688 2.314 -17.530 1.00 16.42 130 LYS G N 1
ATOM 9656 C CA . LYS G 1 129 ? -0.351 2.897 -17.634 1.00 16.47 130 LYS G CA 1
ATOM 9657 C C . LYS G 1 129 ? 0.507 2.528 -16.421 1.00 21.09 130 LYS G C 1
ATOM 9658 O O . LYS G 1 129 ? 0.510 3.244 -15.415 1.00 20.84 130 LYS G O 1
ATOM 9661 N N . ILE G 1 130 ? 1.202 1.384 -16.507 1.00 18.32 131 ILE G N 1
ATOM 9662 C CA . ILE G 1 130 ? 2.126 0.911 -15.476 1.00 18.32 131 ILE G CA 1
ATOM 9663 C C . ILE G 1 130 ? 3.512 1.320 -15.957 1.00 20.91 131 ILE G C 1
ATOM 9664 O O . ILE G 1 130 ? 4.040 0.724 -16.895 1.00 21.38 131 ILE G O 1
ATOM 9669 N N . VAL G 1 131 ? 4.050 2.390 -15.361 1.00 16.37 132 VAL G N 1
ATOM 9670 C CA . VAL G 1 131 ? 5.325 3.012 -15.753 1.00 16.17 132 VAL G CA 1
ATOM 9671 C C . VAL G 1 131 ? 6.581 2.265 -15.249 1.00 18.46 132 VAL G C 1
ATOM 9672 O O . VAL G 1 131 ? 7.679 2.487 -15.759 1.00 16.62 132 VAL G O 1
ATOM 9676 N N . GLY G 1 132 ? 6.423 1.403 -14.254 1.00 16.19 133 GLY G N 1
ATOM 9677 C CA . GLY G 1 132 ? 7.571 0.678 -13.733 1.00 17.18 133 GLY G CA 1
ATOM 9678 C C . GLY G 1 132 ? 7.214 -0.354 -12.695 1.00 20.73 133 GLY G C 1
ATOM 9679 O O . GLY G 1 132 ? 6.120 -0.324 -12.119 1.00 20.65 133 GLY G O 1
ATOM 9680 N N . THR G 1 133 ? 8.138 -1.280 -12.480 1.00 16.58 134 THR G N 1
ATOM 9681 C CA . THR G 1 133 ? 8.016 -2.366 -11.509 1.00 16.65 134 THR G CA 1
ATOM 9682 C C . THR G 1 133 ? 9.375 -2.608 -10.849 1.00 23.03 134 THR G C 1
ATOM 9683 O O . THR G 1 133 ? 10.423 -2.323 -11.448 1.00 23.32 134 THR G O 1
ATOM 9687 N N . HIS G 1 134 ? 9.359 -3.142 -9.616 1.00 18.59 135 HIS G N 1
ATOM 9688 C CA . HIS G 1 134 ? 10.573 -3.531 -8.898 1.00 18.57 135 HIS G CA 1
ATOM 9689 C C . HIS G 1 134 ? 10.233 -4.584 -7.854 1.00 20.62 135 HIS G C 1
ATOM 9690 O O . HIS G 1 134 ? 9.159 -4.501 -7.247 1.00 17.47 135 HIS G O 1
ATOM 9697 N N . HIS G 1 135 ? 11.125 -5.579 -7.661 1.00 18.89 136 HIS G N 1
ATOM 9698 C CA . HIS G 1 135 ? 10.926 -6.649 -6.680 1.00 18.48 136 HIS G CA 1
ATOM 9699 C C . HIS G 1 135 ? 10.919 -6.093 -5.246 1.00 20.50 136 HIS G C 1
ATOM 9700 O O . HIS G 1 135 ? 11.439 -5.007 -5.014 1.00 19.17 136 HIS G O 1
ATOM 9707 N N . GLY G 1 136 ? 10.365 -6.855 -4.309 1.00 19.37 137 GLY G N 1
ATOM 9708 C CA . GLY G 1 136 ? 10.239 -6.434 -2.920 1.00 20.72 137 GLY G CA 1
ATOM 9709 C C . GLY G 1 136 ? 11.185 -7.027 -1.902 1.00 30.85 137 GLY G C 1
ATOM 9710 O O . GLY G 1 136 ? 10.917 -6.953 -0.698 1.00 33.51 137 GLY G O 1
ATOM 9711 N N . TYR G 1 137 ? 12.294 -7.599 -2.340 1.00 28.38 138 TYR G N 1
ATOM 9712 C CA . TYR G 1 137 ? 13.209 -8.151 -1.336 1.00 28.28 138 TYR G CA 1
ATOM 9713 C C . TYR G 1 137 ? 14.503 -7.339 -1.329 1.00 30.07 138 TYR G C 1
ATOM 9714 O O . TYR G 1 137 ? 15.608 -7.881 -1.355 1.00 31.15 138 TYR G O 1
ATOM 9723 N N . PHE G 1 138 ? 14.321 -6.004 -1.295 1.00 22.41 139 PHE G N 1
ATOM 9724 C CA . PHE G 1 138 ? 15.402 -5.023 -1.313 1.00 20.23 139 PHE G CA 1
ATOM 9725 C C . PHE G 1 138 ? 15.883 -4.653 0.092 1.00 23.03 139 PHE G C 1
ATOM 9726 O O . PHE G 1 138 ? 15.110 -4.712 1.058 1.00 21.48 139 PHE G O 1
ATOM 9734 N N . THR G 1 139 ? 17.151 -4.244 0.193 1.00 20.34 140 THR G N 1
ATOM 9735 C CA . THR G 1 139 ? 17.767 -3.786 1.435 1.00 19.29 140 THR G CA 1
ATOM 9736 C C . THR G 1 139 ? 17.491 -2.281 1.597 1.00 23.12 140 THR G C 1
ATOM 9737 O O . THR G 1 139 ? 17.079 -1.613 0.642 1.00 23.88 140 THR G O 1
ATOM 9741 N N . GLU G 1 140 ? 17.791 -1.741 2.781 1.00 19.82 141 GLU G N 1
ATOM 9742 C CA . GLU G 1 140 ? 17.660 -0.316 3.082 1.00 20.17 141 GLU G CA 1
ATOM 9743 C C . GLU G 1 140 ? 18.602 0.571 2.207 1.00 24.88 141 GLU G C 1
ATOM 9744 O O . GLU G 1 140 ? 18.293 1.733 1.997 1.00 23.53 141 GLU G O 1
ATOM 9750 N N . GLU G 1 141 ? 19.719 0.028 1.683 1.00 24.08 142 GLU G N 1
ATOM 9751 C CA . GLU G 1 141 ? 20.634 0.824 0.842 1.00 25.09 142 GLU G CA 1
ATOM 9752 C C . GLU G 1 141 ? 20.287 0.710 -0.655 1.00 29.28 142 GLU G C 1
ATOM 9753 O O . GLU G 1 141 ? 21.008 1.229 -1.504 1.00 32.10 142 GLU G O 1
ATOM 9759 N N . GLU G 1 142 ? 19.162 0.071 -0.967 1.00 24.46 143 GLU G N 1
ATOM 9760 C CA . GLU G 1 142 ? 18.655 -0.016 -2.337 1.00 23.50 143 GLU G CA 1
ATOM 9761 C C . GLU G 1 142 ? 17.379 0.827 -2.483 1.00 24.98 143 GLU G C 1
ATOM 9762 O O . GLU G 1 142 ? 16.998 1.171 -3.612 1.00 23.38 143 GLU G O 1
ATOM 9768 N N . GLU G 1 143 ? 16.707 1.139 -1.344 1.00 20.83 144 GLU G N 1
ATOM 9769 C CA . GLU G 1 143 ? 15.405 1.820 -1.387 1.00 21.41 144 GLU G CA 1
ATOM 9770 C C . GLU G 1 143 ? 15.486 3.247 -1.914 1.00 23.36 144 GLU G C 1
ATOM 9771 O O . GLU G 1 143 ? 14.535 3.677 -2.550 1.00 22.83 144 GLU G O 1
ATOM 9777 N N . ASN G 1 144 ? 16.611 3.960 -1.708 1.00 19.07 145 ASN G N 1
ATOM 9778 C CA . ASN G 1 144 ? 16.726 5.317 -2.218 1.00 19.85 145 ASN G CA 1
ATOM 9779 C C . ASN G 1 144 ? 16.704 5.345 -3.761 1.00 23.17 145 ASN G C 1
ATOM 9780 O O . ASN G 1 144 ? 15.974 6.158 -4.312 1.00 21.87 145 ASN G O 1
ATOM 9785 N N . LYS G 1 145 ? 17.367 4.380 -4.433 1.00 19.42 146 LYS G N 1
ATOM 9786 C CA . LYS G 1 145 ? 17.374 4.231 -5.895 1.00 20.24 146 LYS G CA 1
ATOM 9787 C C . LYS G 1 145 ? 15.976 3.761 -6.411 1.00 23.05 146 LYS G C 1
ATOM 9788 O O . LYS G 1 145 ? 15.565 4.130 -7.509 1.00 21.07 146 LYS G O 1
ATOM 9790 N N . ILE G 1 146 ? 15.239 3.000 -5.584 1.00 19.52 147 ILE G N 1
ATOM 9791 C CA . ILE G 1 146 ? 13.876 2.559 -5.892 1.00 19.10 147 ILE G CA 1
ATOM 9792 C C . ILE G 1 146 ? 12.952 3.766 -5.879 1.00 20.47 147 ILE G C 1
ATOM 9793 O O . ILE G 1 146 ? 12.250 3.981 -6.864 1.00 18.86 147 ILE G O 1
ATOM 9798 N N . ILE G 1 147 ? 12.989 4.567 -4.783 1.00 16.94 148 ILE G N 1
ATOM 9799 C CA . ILE G 1 147 ? 12.179 5.779 -4.611 1.00 16.71 148 ILE G CA 1
ATOM 9800 C C . ILE G 1 147 ? 12.483 6.782 -5.738 1.00 18.18 148 ILE G C 1
ATOM 9801 O O . ILE G 1 147 ? 11.544 7.376 -6.275 1.00 15.84 148 ILE G O 1
ATOM 9806 N N . GLU G 1 148 ? 13.775 6.929 -6.119 1.00 15.11 149 GLU G N 1
ATOM 9807 C CA . GLU G 1 148 ? 14.180 7.827 -7.208 1.00 16.18 149 GLU G CA 1
ATOM 9808 C C . GLU G 1 148 ? 13.540 7.443 -8.545 1.00 21.23 149 GLU G C 1
ATOM 9809 O O . GLU G 1 148 ? 13.086 8.319 -9.275 1.00 20.92 149 GLU G O 1
ATOM 9815 N N . GLU G 1 149 ? 13.470 6.141 -8.843 1.00 18.18 150 GLU G N 1
ATOM 9816 C CA . GLU G 1 149 ? 12.864 5.624 -10.069 1.00 17.34 150 GLU G CA 1
ATOM 9817 C C . GLU G 1 149 ? 11.355 5.870 -10.060 1.00 19.53 150 GLU G C 1
ATOM 9818 O O . GLU G 1 149 ? 10.792 6.235 -11.094 1.00 17.29 150 GLU G O 1
ATOM 9824 N N . ILE G 1 150 ? 10.703 5.636 -8.906 1.00 17.10 151 ILE G N 1
ATOM 9825 C CA . ILE G 1 150 ? 9.261 5.860 -8.710 1.00 15.96 151 ILE G CA 1
ATOM 9826 C C . ILE G 1 150 ? 8.957 7.338 -9.018 1.00 21.40 151 ILE G C 1
ATOM 9827 O O . ILE G 1 150 ? 8.070 7.631 -9.823 1.00 20.97 151 ILE G O 1
ATOM 9832 N N . ASN G 1 151 ? 9.751 8.254 -8.428 1.00 18.20 152 ASN G N 1
ATOM 9833 C CA . ASN G 1 151 ? 9.593 9.695 -8.607 1.00 18.67 152 ASN G CA 1
ATOM 9834 C C . ASN G 1 151 ? 9.927 10.157 -10.018 1.00 23.82 152 ASN G C 1
ATOM 9835 O O . ASN G 1 151 ? 9.156 10.935 -10.589 1.00 24.92 152 ASN G O 1
ATOM 9840 N N . ASN G 1 152 ? 11.033 9.654 -10.593 1.00 19.79 153 ASN G N 1
ATOM 9841 C CA . ASN G 1 152 ? 11.468 10.003 -11.951 1.00 20.09 153 ASN G CA 1
ATOM 9842 C C . ASN G 1 152 ? 10.462 9.606 -13.017 1.00 20.96 153 ASN G C 1
ATOM 9843 O O . ASN G 1 152 ? 10.251 10.375 -13.951 1.00 19.57 153 ASN G O 1
ATOM 9848 N N . LYS G 1 153 ? 9.804 8.441 -12.839 1.00 18.11 154 LYS G N 1
ATOM 9849 C CA . LYS G 1 153 ? 8.782 7.934 -13.750 1.00 18.01 154 LYS G CA 1
ATOM 9850 C C . LYS G 1 153 ? 7.438 8.666 -13.604 1.00 22.07 154 LYS G C 1
ATOM 9851 O O . LYS G 1 153 ? 6.509 8.388 -14.367 1.00 21.81 154 LYS G O 1
ATOM 9857 N N . GLY G 1 154 ? 7.364 9.605 -12.647 1.00 19.86 155 GLY G N 1
ATOM 9858 C CA . GLY G 1 154 ? 6.178 10.406 -12.335 1.00 19.21 155 GLY G CA 1
ATOM 9859 C C . GLY G 1 154 ? 4.978 9.570 -11.944 1.00 22.47 155 GLY G C 1
ATOM 9860 O O . GLY G 1 154 ? 3.841 9.917 -12.286 1.00 22.53 155 GLY G O 1
ATOM 9861 N N . ALA G 1 155 ? 5.213 8.458 -11.224 1.00 18.14 156 ALA G N 1
ATOM 9862 C CA . ALA G 1 155 ? 4.124 7.588 -10.769 1.00 17.24 156 ALA G CA 1
ATOM 9863 C C . ALA G 1 155 ? 3.147 8.367 -9.877 1.00 19.48 156 ALA G C 1
ATOM 9864 O O . ALA G 1 155 ? 3.585 9.135 -9.014 1.00 19.54 156 ALA G O 1
ATOM 9866 N N . GLU G 1 156 ? 1.835 8.196 -10.113 1.00 15.46 157 GLU G N 1
ATOM 9867 C CA . GLU G 1 156 ? 0.779 8.815 -9.311 1.00 16.34 157 GLU G CA 1
ATOM 9868 C C . GLU G 1 156 ? 0.274 7.844 -8.256 1.00 18.44 157 GLU G C 1
ATOM 9869 O O . GLU G 1 156 ? -0.160 8.266 -7.186 1.00 17.22 157 GLU G O 1
ATOM 9875 N N . VAL G 1 157 ? 0.291 6.549 -8.572 1.00 16.34 158 VAL G N 1
ATOM 9876 C CA . VAL G 1 157 ? -0.210 5.464 -7.711 1.00 17.63 158 VAL G CA 1
ATOM 9877 C C . VAL G 1 157 ? 0.838 4.403 -7.539 1.00 18.88 158 VAL G C 1
ATOM 9878 O O . VAL G 1 157 ? 1.384 3.903 -8.517 1.00 17.60 158 VAL G O 1
ATOM 9882 N N . LEU G 1 158 ? 1.117 4.055 -6.298 1.00 16.67 159 LEU G N 1
ATOM 9883 C CA . LEU G 1 158 ? 2.129 3.050 -5.989 1.00 16.38 159 LEU G CA 1
ATOM 9884 C C . LEU G 1 158 ? 1.507 1.921 -5.152 1.00 18.58 159 LEU G C 1
ATOM 9885 O O . LEU G 1 158 ? 0.992 2.172 -4.063 1.00 15.81 159 LEU G O 1
ATOM 9890 N N . PHE G 1 159 ? 1.545 0.701 -5.674 1.00 17.48 160 PHE G N 1
ATOM 9891 C CA . PHE G 1 159 ? 1.051 -0.496 -4.957 1.00 16.30 160 PHE G CA 1
ATOM 9892 C C . PHE G 1 159 ? 2.271 -1.188 -4.362 1.00 19.59 160 PHE G C 1
ATOM 9893 O O . PHE G 1 159 ? 3.258 -1.443 -5.074 1.00 20.97 160 PHE G O 1
ATOM 9901 N N . VAL G 1 160 ? 2.233 -1.395 -3.048 1.00 14.67 161 VAL G N 1
ATOM 9902 C CA . VAL G 1 160 ? 3.341 -1.941 -2.259 1.00 14.09 161 VAL G CA 1
ATOM 9903 C C . VAL G 1 160 ? 3.000 -3.358 -1.749 1.00 17.46 161 VAL G C 1
ATOM 9904 O O . VAL G 1 160 ? 2.282 -3.524 -0.767 1.00 16.39 161 VAL G O 1
ATOM 9908 N N . ALA G 1 161 ? 3.504 -4.379 -2.455 1.00 16.38 162 ALA G N 1
ATOM 9909 C CA . ALA G 1 161 ? 3.256 -5.796 -2.155 1.00 15.94 162 ALA G CA 1
ATOM 9910 C C . ALA G 1 161 ? 4.372 -6.401 -1.322 1.00 18.90 162 ALA G C 1
ATOM 9911 O O . ALA G 1 161 ? 5.121 -7.254 -1.799 1.00 18.98 162 ALA G O 1
ATOM 9913 N N . LEU G 1 162 ? 4.490 -5.941 -0.069 1.00 16.48 163 LEU G N 1
ATOM 9914 C CA . LEU G 1 162 ? 5.542 -6.372 0.866 1.00 15.88 163 LEU G CA 1
ATOM 9915 C C . LEU G 1 162 ? 5.021 -7.205 2.044 1.00 18.16 163 LEU G C 1
ATOM 9916 O O . LEU G 1 162 ? 5.815 -7.796 2.776 1.00 15.94 163 LEU G O 1
ATOM 9921 N N . GLY G 1 163 ? 3.705 -7.209 2.239 1.00 15.13 164 GLY G N 1
ATOM 9922 C CA . GLY G 1 163 ? 3.093 -7.895 3.372 1.00 15.59 164 GLY G CA 1
ATOM 9923 C C . GLY G 1 163 ? 3.059 -7.009 4.608 1.00 17.93 164 GLY G C 1
ATOM 9924 O O . GLY G 1 163 ? 3.967 -6.201 4.831 1.00 16.93 164 GLY G O 1
ATOM 9925 N N . ALA G 1 164 ? 2.003 -7.138 5.409 1.00 14.73 165 ALA G N 1
ATOM 9926 C CA . ALA G 1 164 ? 1.841 -6.349 6.622 1.00 14.60 165 ALA G CA 1
ATOM 9927 C C . ALA G 1 164 ? 2.707 -6.932 7.744 1.00 20.21 165 ALA G C 1
ATOM 9928 O O . ALA G 1 164 ? 2.819 -8.160 7.832 1.00 21.00 165 ALA G O 1
ATOM 9930 N N . PRO G 1 165 ? 3.363 -6.113 8.605 1.00 18.63 166 PRO G N 1
ATOM 9931 C CA . PRO G 1 165 ? 3.365 -4.637 8.656 1.00 18.29 166 PRO G CA 1
ATOM 9932 C C . PRO G 1 165 ? 4.429 -3.947 7.785 1.00 19.71 166 PRO G C 1
ATOM 9933 O O . PRO G 1 165 ? 4.427 -2.716 7.707 1.00 17.52 166 PRO G O 1
ATOM 9937 N N . LYS G 1 166 ? 5.338 -4.718 7.140 1.00 17.33 167 LYS G N 1
ATOM 9938 C CA . LYS G 1 166 ? 6.445 -4.156 6.335 1.00 17.91 167 LYS G CA 1
ATOM 9939 C C . LYS G 1 166 ? 5.980 -3.108 5.301 1.00 19.24 167 LYS G C 1
ATOM 9940 O O . LYS G 1 166 ? 6.587 -2.045 5.214 1.00 17.33 167 LYS G O 1
ATOM 9943 N N . GLN G 1 167 ? 4.871 -3.383 4.566 1.00 15.00 168 GLN G N 1
ATOM 9944 C CA . GLN G 1 167 ? 4.370 -2.454 3.552 1.00 14.19 168 GLN G CA 1
ATOM 9945 C C . GLN G 1 167 ? 3.951 -1.067 4.129 1.00 19.04 168 GLN G C 1
ATOM 9946 O O . GLN G 1 167 ? 4.313 -0.042 3.544 1.00 18.99 168 GLN G O 1
ATOM 9952 N N . GLU G 1 168 ? 3.203 -1.036 5.250 1.00 14.48 169 GLU G N 1
ATOM 9953 C CA . GLU G 1 168 ? 2.767 0.224 5.877 1.00 13.67 169 GLU G CA 1
ATOM 9954 C C . GLU G 1 168 ? 3.963 0.971 6.437 1.00 16.22 169 GLU G C 1
ATOM 9955 O O . GLU G 1 168 ? 4.062 2.186 6.243 1.00 15.18 169 GLU G O 1
ATOM 9961 N N . LYS G 1 169 ? 4.881 0.234 7.100 1.00 14.77 170 LYS G N 1
ATOM 9962 C CA . LYS G 1 169 ? 6.100 0.792 7.713 1.00 16.43 170 LYS G CA 1
ATOM 9963 C C . LYS G 1 169 ? 7.006 1.430 6.666 1.00 18.48 170 LYS G C 1
ATOM 9964 O O . LYS G 1 169 ? 7.509 2.530 6.882 1.00 18.11 170 LYS G O 1
ATOM 9969 N N . TRP G 1 170 ? 7.178 0.753 5.524 1.00 14.62 171 TRP G N 1
ATOM 9970 C CA . TRP G 1 170 ? 8.001 1.243 4.429 1.00 14.02 171 TRP G CA 1
ATOM 9971 C C . TRP G 1 170 ? 7.419 2.543 3.842 1.00 15.48 171 TRP G C 1
ATOM 9972 O O . TRP G 1 170 ? 8.149 3.513 3.666 1.00 14.56 171 TRP G O 1
ATOM 9983 N N . ILE G 1 171 ? 6.104 2.557 3.552 1.00 12.62 172 ILE G N 1
ATOM 9984 C CA . ILE G 1 171 ? 5.414 3.744 3.020 1.00 12.47 172 ILE G CA 1
ATOM 9985 C C . ILE G 1 171 ? 5.553 4.938 3.997 1.00 17.50 172 ILE G C 1
ATOM 9986 O O . ILE G 1 171 ? 6.002 6.022 3.594 1.00 15.59 172 ILE G O 1
ATOM 9991 N N . TYR G 1 172 ? 5.195 4.714 5.283 1.00 17.18 173 TYR G N 1
ATOM 9992 C CA . TYR G 1 172 ? 5.246 5.737 6.324 1.00 18.65 173 TYR G CA 1
ATOM 9993 C C . TYR G 1 172 ? 6.642 6.316 6.536 1.00 22.61 173 TYR G C 1
ATOM 9994 O O . TYR G 1 172 ? 6.775 7.543 6.616 1.00 23.61 173 TYR G O 1
ATOM 10003 N N . LYS G 1 173 ? 7.676 5.451 6.597 1.00 17.85 174 LYS G N 1
ATOM 10004 C CA . LYS G 1 173 ? 9.061 5.907 6.759 1.00 17.31 174 LYS G CA 1
ATOM 10005 C C . LYS G 1 173 ? 9.483 6.804 5.587 1.00 22.39 174 LYS G C 1
ATOM 10006 O O . LYS G 1 173 ? 10.286 7.721 5.765 1.00 20.77 174 LYS G O 1
ATOM 10008 N N . ASN G 1 174 ? 8.933 6.537 4.388 1.00 20.30 175 ASN G N 1
ATOM 10009 C CA . ASN G 1 174 ? 9.266 7.246 3.156 1.00 19.18 175 ASN G CA 1
ATOM 10010 C C . ASN G 1 174 ? 8.190 8.240 2.710 1.00 22.85 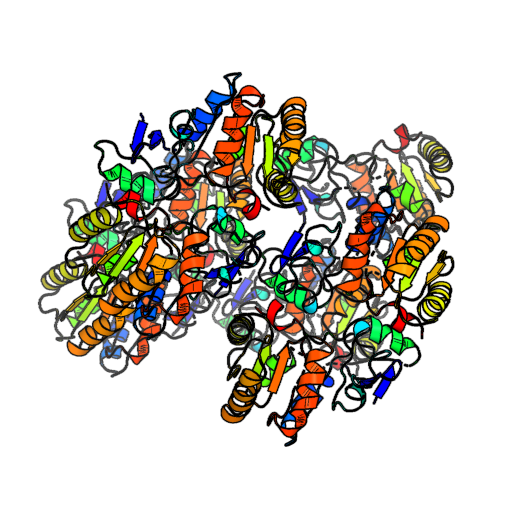175 ASN G C 1
ATOM 10011 O O . ASN G 1 174 ? 8.204 8.674 1.562 1.00 20.19 175 ASN G O 1
ATOM 10016 N N . LYS G 1 175 ? 7.288 8.639 3.632 1.00 19.97 176 LYS G N 1
ATOM 10017 C CA . LYS G 1 175 ? 6.168 9.542 3.338 1.00 19.86 176 LYS G CA 1
ATOM 10018 C C . LYS G 1 175 ? 6.582 10.926 2.799 1.00 24.77 176 LYS G C 1
ATOM 10019 O O . LYS G 1 175 ? 5.820 11.533 2.045 1.00 23.25 176 LYS G O 1
ATOM 10025 N N . ASP G 1 176 ? 7.789 11.398 3.153 1.00 24.13 177 ASP G N 1
ATOM 10026 C CA . ASP G 1 176 ? 8.306 12.689 2.692 1.00 24.71 177 ASP G CA 1
ATOM 10027 C C . ASP G 1 176 ? 9.205 12.558 1.454 1.00 24.40 177 ASP G C 1
ATOM 10028 O O . ASP G 1 176 ? 9.563 13.569 0.857 1.00 22.48 177 ASP G O 1
ATOM 10033 N N . LYS G 1 177 ? 9.554 11.316 1.070 1.00 20.93 178 LYS G N 1
ATOM 10034 C CA . LYS G 1 177 ? 10.422 11.026 -0.084 1.00 20.82 178 LYS G CA 1
ATOM 10035 C C . LYS G 1 177 ? 9.617 10.668 -1.332 1.00 22.95 178 LYS G C 1
ATOM 10036 O O . LYS G 1 177 ? 10.021 11.008 -2.438 1.00 22.20 178 LYS G O 1
ATOM 10042 N N . LEU G 1 178 ? 8.510 9.935 -1.152 1.00 19.06 179 LEU G N 1
ATOM 10043 C CA . LEU G 1 178 ? 7.650 9.481 -2.243 1.00 18.53 179 LEU G CA 1
ATOM 10044 C C . LEU G 1 178 ? 6.811 10.633 -2.797 1.00 23.03 179 LEU G C 1
ATOM 10045 O O . LEU G 1 178 ? 6.096 11.285 -2.045 1.00 23.57 179 LEU G O 1
ATOM 10050 N N . LYS G 1 179 ? 6.913 10.888 -4.101 1.00 17.89 180 LYS G N 1
ATOM 10051 C CA . LYS G 1 179 ? 6.158 11.954 -4.747 1.00 18.35 180 LYS G CA 1
ATOM 10052 C C . LYS G 1 179 ? 4.945 11.397 -5.511 1.00 23.04 180 LYS G C 1
ATOM 10053 O O . LYS G 1 179 ? 4.624 11.864 -6.598 1.00 27.22 180 LYS G O 1
ATOM 10059 N N . VAL G 1 180 ? 4.287 10.394 -4.935 1.00 16.59 181 VAL G N 1
ATOM 10060 C CA . VAL G 1 180 ? 3.084 9.783 -5.500 1.00 15.83 181 VAL G CA 1
ATOM 10061 C C . VAL G 1 180 ? 1.853 10.395 -4.815 1.00 18.58 181 VAL G C 1
ATOM 10062 O O . VAL G 1 180 ? 1.998 10.982 -3.752 1.00 18.31 181 VAL G O 1
ATOM 10066 N N . LYS G 1 181 ? 0.661 10.267 -5.402 1.00 15.68 182 LYS G N 1
ATOM 10067 C CA . LYS G 1 181 ? -0.569 10.742 -4.759 1.00 15.21 182 LYS G CA 1
ATOM 10068 C C . LYS G 1 181 ? -1.151 9.653 -3.871 1.00 18.27 182 LYS G C 1
ATOM 10069 O O . LYS G 1 181 ? -1.748 9.969 -2.858 1.00 15.59 182 LYS G O 1
ATOM 10075 N N . ILE G 1 182 ? -0.956 8.368 -4.228 1.00 14.97 183 ILE G N 1
ATOM 10076 C CA . ILE G 1 182 ? -1.458 7.258 -3.425 1.00 14.55 183 ILE G CA 1
ATOM 10077 C C . ILE G 1 182 ? -0.400 6.175 -3.288 1.00 18.70 183 ILE G C 1
ATOM 10078 O O . ILE G 1 182 ? 0.160 5.729 -4.288 1.00 19.08 183 ILE G O 1
ATOM 10083 N N . ALA G 1 183 ? -0.176 5.726 -2.059 1.00 16.01 184 ALA G N 1
ATOM 10084 C CA . ALA G 1 183 ? 0.681 4.590 -1.741 1.00 16.87 184 ALA G CA 1
ATOM 10085 C C . ALA G 1 183 ? -0.181 3.646 -0.921 1.00 16.84 184 ALA G C 1
ATOM 10086 O O . ALA G 1 183 ? -0.716 4.050 0.105 1.00 15.15 184 ALA G O 1
ATOM 10096 N N . GLY G 1 185 ? -0.536 -0.560 0.496 1.00 13.58 186 GLY G N 1
ATOM 10097 C CA . GLY G 1 185 ? -0.016 -1.898 0.772 1.00 13.15 186 GLY G CA 1
ATOM 10098 C C . GLY G 1 185 ? -0.982 -2.943 0.246 1.00 17.74 186 GLY G C 1
ATOM 10099 O O . GLY G 1 185 ? -2.182 -2.824 0.490 1.00 17.82 186 GLY G O 1
ATOM 10100 N N . VAL G 1 186 ? -0.486 -3.948 -0.520 1.00 14.16 187 VAL G N 1
ATOM 10101 C CA . VAL G 1 186 ? -1.377 -4.927 -1.173 1.00 13.59 187 VAL G CA 1
ATOM 10102 C C . VAL G 1 186 ? -1.006 -6.419 -0.883 1.00 17.11 187 VAL G C 1
ATOM 10103 O O . VAL G 1 186 ? -1.569 -7.308 -1.509 1.00 16.65 187 VAL G O 1
ATOM 10107 N N . GLY G 1 187 ? -0.076 -6.665 0.035 1.00 13.13 188 GLY G N 1
ATOM 10108 C CA . GLY G 1 187 ? 0.315 -8.009 0.456 1.00 13.61 188 GLY G CA 1
ATOM 10109 C C . GLY G 1 187 ? 0.706 -8.964 -0.653 1.00 17.48 188 GLY G C 1
ATOM 10110 O O . GLY G 1 187 ? 1.614 -8.673 -1.430 1.00 15.02 188 GLY G O 1
ATOM 10111 N N . GLY G 1 188 ? 0.005 -10.107 -0.724 1.00 13.68 189 GLY G N 1
ATOM 10112 C CA . GLY G 1 188 ? 0.253 -11.143 -1.726 1.00 12.65 189 GLY G CA 1
ATOM 10113 C C . GLY G 1 188 ? -0.443 -10.958 -3.064 1.00 17.33 189 GLY G C 1
ATOM 10114 O O . GLY G 1 188 ? -0.395 -11.866 -3.905 1.00 16.83 189 GLY G O 1
ATOM 10115 N N . SER G 1 189 ? -1.055 -9.759 -3.292 1.00 14.66 190 SER G N 1
ATOM 10116 C CA . SER G 1 189 ? -1.820 -9.423 -4.500 1.00 14.05 190 SER G CA 1
ATOM 10117 C C . SER G 1 189 ? -1.072 -9.581 -5.823 1.00 17.76 190 SER G C 1
ATOM 10118 O O . SER G 1 189 ? -1.716 -9.937 -6.793 1.00 16.14 190 SER G O 1
ATOM 10121 N N . PHE G 1 190 ? 0.254 -9.314 -5.887 1.00 15.17 191 PHE G N 1
ATOM 10122 C CA . PHE G 1 190 ? 0.984 -9.467 -7.151 1.00 15.15 191 PHE G CA 1
ATOM 10123 C C . PHE G 1 190 ? 1.156 -10.931 -7.508 1.00 19.91 191 PHE G C 1
ATOM 10124 O O . PHE G 1 190 ? 1.038 -11.282 -8.682 1.00 20.09 191 PHE G O 1
ATOM 10132 N N . ASP G 1 191 ? 1.427 -11.792 -6.498 1.00 17.36 192 ASP G N 1
ATOM 10133 C CA . ASP G 1 191 ? 1.645 -13.225 -6.711 1.00 16.67 192 ASP G CA 1
ATOM 10134 C C . ASP G 1 191 ? 0.457 -13.901 -7.405 1.00 21.49 192 ASP G C 1
ATOM 10135 O O . ASP G 1 191 ? 0.651 -14.635 -8.376 1.00 19.28 192 ASP G O 1
ATOM 10140 N N . VAL G 1 192 ? -0.765 -13.580 -6.952 1.00 20.16 193 VAL G N 1
ATOM 10141 C CA . VAL G 1 192 ? -2.020 -14.133 -7.468 1.00 20.01 193 VAL G CA 1
ATOM 10142 C C . VAL G 1 192 ? -2.454 -13.517 -8.815 1.00 25.33 193 VAL G C 1
ATOM 10143 O O . VAL G 1 192 ? -3.288 -14.116 -9.494 1.00 27.37 193 VAL G O 1
ATOM 10147 N N . ILE G 1 193 ? -1.924 -12.328 -9.189 1.00 18.98 194 ILE G N 1
ATOM 10148 C CA . ILE G 1 193 ? -2.219 -11.701 -10.488 1.00 19.20 194 ILE G CA 1
ATOM 10149 C C . ILE G 1 193 ? -1.174 -12.169 -11.495 1.00 23.72 194 ILE G C 1
ATOM 10150 O O . ILE G 1 193 ? -1.431 -12.080 -12.685 1.00 22.51 194 ILE G O 1
ATOM 10155 N N . ALA G 1 194 ? 0.009 -12.641 -11.021 1.00 22.91 195 ALA G N 1
ATOM 10156 C CA . ALA G 1 194 ? 1.142 -13.063 -11.862 1.00 24.70 195 ALA G CA 1
ATOM 10157 C C . ALA G 1 194 ? 0.999 -14.430 -12.540 1.00 28.98 195 ALA G C 1
ATOM 10158 O O . ALA G 1 194 ? 1.877 -14.816 -13.310 1.00 30.46 195 ALA G O 1
ATOM 10160 N N . GLY G 1 195 ? -0.087 -15.137 -12.268 1.00 26.25 196 GLY G N 1
ATOM 10161 C CA . GLY G 1 195 ? -0.331 -16.455 -12.832 1.00 47.87 196 GLY G CA 1
ATOM 10162 C C . GLY G 1 195 ? -0.902 -16.446 -14.232 1.00 77.62 196 GLY G C 1
ATOM 10163 O O . GLY G 1 195 ? -0.500 -15.657 -15.085 1.00 49.90 196 GLY G O 1
ATOM 10164 N N . GLU H 1 2 ? 10.444 20.758 4.556 1.00 39.60 3 GLU H N 1
ATOM 10165 C CA . GLU H 1 2 ? 9.355 21.154 5.448 1.00 39.40 3 GLU H CA 1
ATOM 10166 C C . GLU H 1 2 ? 8.568 22.368 4.907 1.00 41.86 3 GLU H C 1
ATOM 10167 O O . GLU H 1 2 ? 9.101 23.153 4.104 1.00 40.63 3 GLU H O 1
ATOM 10169 N N . ARG H 1 3 ? 7.294 22.507 5.346 1.00 37.04 4 ARG H N 1
ATOM 10170 C CA . ARG H 1 3 ? 6.403 23.598 4.939 1.00 35.33 4 ARG H CA 1
ATOM 10171 C C . ARG H 1 3 ? 5.785 24.396 6.093 1.00 38.84 4 ARG H C 1
ATOM 10172 O O . ARG H 1 3 ? 5.131 23.828 6.978 1.00 38.40 4 ARG H O 1
ATOM 10180 N N . LEU H 1 4 ? 5.933 25.734 6.014 1.00 34.35 5 LEU H N 1
ATOM 10181 C CA . LEU H 1 4 ? 5.382 26.702 6.952 1.00 33.90 5 LEU H CA 1
ATOM 10182 C C . LEU H 1 4 ? 3.990 27.155 6.482 1.00 33.84 5 LEU H C 1
ATOM 10183 O O . LEU H 1 4 ? 3.815 27.490 5.309 1.00 31.22 5 LEU H O 1
ATOM 10188 N N . ASP H 1 5 ? 3.013 27.223 7.396 1.00 28.58 6 ASP H N 1
ATOM 10189 C CA . ASP H 1 5 ? 1.707 27.712 6.987 1.00 27.51 6 ASP H CA 1
ATOM 10190 C C . ASP H 1 5 ? 1.598 29.204 7.301 1.00 28.16 6 ASP H C 1
ATOM 10191 O O . ASP H 1 5 ? 1.698 29.598 8.464 1.00 28.27 6 ASP H O 1
ATOM 10196 N N . ILE H 1 6 ? 1.396 30.024 6.255 1.00 20.86 7 ILE H N 1
ATOM 10197 C CA . ILE H 1 6 ? 1.218 31.466 6.390 1.00 20.06 7 ILE H CA 1
ATOM 10198 C C . ILE H 1 6 ? -0.225 31.746 5.994 1.00 22.59 7 ILE H C 1
ATOM 10199 O O . ILE H 1 6 ? -0.534 31.832 4.802 1.00 20.93 7 ILE H O 1
ATOM 10204 N N . PHE H 1 7 ? -1.109 31.830 7.001 1.00 20.14 8 PHE H N 1
ATOM 10205 C CA . PHE H 1 7 ? -2.552 32.081 6.876 1.00 20.53 8 PHE H CA 1
ATOM 10206 C C . PHE H 1 7 ? -3.214 31.192 5.811 1.00 22.62 8 PHE H C 1
ATOM 10207 O O . PHE H 1 7 ? -3.911 31.686 4.927 1.00 22.88 8 PHE H O 1
ATOM 10215 N N . GLY H 1 8 ? -2.954 29.892 5.894 1.00 18.51 9 GLY H N 1
ATOM 10216 C CA . GLY H 1 8 ? -3.505 28.908 4.973 1.00 18.95 9 GLY H CA 1
ATOM 10217 C C . GLY H 1 8 ? -2.643 28.594 3.762 1.00 24.60 9 GLY H C 1
ATOM 10218 O O . GLY H 1 8 ? -2.872 27.580 3.099 1.00 24.94 9 GLY H O 1
ATOM 10219 N N . VAL H 1 9 ? -1.640 29.446 3.466 1.00 21.33 10 VAL H N 1
ATOM 10220 C CA . VAL H 1 9 ? -0.753 29.287 2.310 1.00 21.21 10 VAL H CA 1
ATOM 10221 C C . VAL H 1 9 ? 0.507 28.530 2.716 1.00 24.65 10 VAL H C 1
ATOM 10222 O O . VAL H 1 9 ? 1.260 29.044 3.554 1.00 23.48 10 VAL H O 1
ATOM 10226 N N . PRO H 1 10 ? 0.758 27.311 2.169 1.00 20.91 11 PRO H N 1
ATOM 10227 C CA . PRO H 1 10 ? 1.989 26.588 2.550 1.00 19.83 11 PRO H CA 1
ATOM 10228 C C . PRO H 1 10 ? 3.212 27.173 1.868 1.00 21.06 11 PRO H C 1
ATOM 10229 O O . PRO H 1 10 ? 3.158 27.556 0.702 1.00 20.72 11 PRO H O 1
ATOM 10233 N N . ILE H 1 11 ? 4.297 27.308 2.613 1.00 19.04 12 ILE H N 1
ATOM 10234 C CA . ILE H 1 11 ? 5.545 27.919 2.119 1.00 19.01 12 ILE H CA 1
ATOM 10235 C C . ILE H 1 11 ? 6.695 26.993 2.414 1.00 20.16 12 ILE H C 1
ATOM 10236 O O . ILE H 1 11 ? 6.939 26.667 3.578 1.00 21.16 12 ILE H O 1
ATOM 10241 N N . ASP H 1 12 ? 7.420 26.601 1.364 1.00 15.10 13 ASP H N 1
ATOM 10242 C CA . ASP H 1 12 ? 8.586 25.742 1.481 1.00 15.93 13 ASP H CA 1
ATOM 10243 C C . ASP H 1 12 ? 9.740 26.513 2.111 1.00 20.92 13 ASP H C 1
ATOM 10244 O O . ASP H 1 12 ? 10.060 27.605 1.668 1.00 21.35 13 ASP H O 1
ATOM 10249 N N . ARG H 1 13 ? 10.330 25.966 3.170 1.00 18.81 14 ARG H N 1
ATOM 10250 C CA . ARG H 1 13 ? 11.403 26.606 3.927 1.00 19.00 14 ARG H CA 1
ATOM 10251 C C . ARG H 1 13 ? 12.715 26.432 3.189 1.00 22.89 14 ARG H C 1
ATOM 10252 O O . ARG H 1 13 ? 13.532 25.576 3.545 1.00 24.39 14 ARG H O 1
ATOM 10260 N N . VAL H 1 14 ? 12.899 27.224 2.119 1.00 17.56 15 VAL H N 1
ATOM 10261 C CA . VAL H 1 14 ? 14.067 27.068 1.255 1.00 16.33 15 VAL H CA 1
ATOM 10262 C C . VAL H 1 14 ? 14.763 28.372 0.968 1.00 20.47 15 VAL H C 1
ATOM 10263 O O . VAL H 1 14 ? 14.106 29.413 0.825 1.00 19.47 15 VAL H O 1
ATOM 10267 N N . THR H 1 15 ? 16.104 28.299 0.836 1.00 17.13 16 THR H N 1
ATOM 10268 C CA . THR H 1 15 ? 16.936 29.427 0.412 1.00 17.79 16 THR H CA 1
ATOM 10269 C C . THR H 1 15 ? 16.736 29.464 -1.108 1.00 22.28 16 THR H C 1
ATOM 10270 O O . THR H 1 15 ? 16.202 28.490 -1.675 1.00 21.56 16 THR H O 1
ATOM 10282 N N . ILE H 1 17 ? 18.988 29.229 -3.515 1.00 20.46 18 ILE H N 1
ATOM 10283 C CA . ILE H 1 17 ? 19.847 28.179 -4.102 1.00 20.30 18 ILE H CA 1
ATOM 10284 C C . ILE H 1 17 ? 19.157 26.803 -3.974 1.00 21.43 18 ILE H C 1
ATOM 10285 O O . ILE H 1 17 ? 19.101 26.058 -4.951 1.00 19.27 18 ILE H O 1
ATOM 10290 N N . GLN H 1 18 ? 18.640 26.482 -2.775 1.00 18.17 19 GLN H N 1
ATOM 10291 C CA . GLN H 1 18 ? 17.922 25.233 -2.506 1.00 18.18 19 GLN H CA 1
ATOM 10292 C C . GLN H 1 18 ? 16.710 25.083 -3.421 1.00 19.78 19 GLN H C 1
ATOM 10293 O O . GLN H 1 18 ? 16.465 23.995 -3.920 1.00 18.99 19 GLN H O 1
ATOM 10299 N N . ALA H 1 19 ? 15.980 26.190 -3.656 1.00 15.21 20 ALA H N 1
ATOM 10300 C CA . ALA H 1 19 ? 14.806 26.248 -4.514 1.00 15.16 20 ALA H CA 1
ATOM 10301 C C . ALA H 1 19 ? 15.263 25.974 -5.967 1.00 19.53 20 ALA H C 1
ATOM 10302 O O . ALA H 1 19 ? 14.669 25.119 -6.618 1.00 17.98 20 ALA H O 1
ATOM 10304 N N . VAL H 1 20 ? 16.396 26.598 -6.426 1.00 18.42 21 VAL H N 1
ATOM 10305 C CA . VAL H 1 20 ? 16.943 26.335 -7.780 1.00 18.97 21 VAL H CA 1
ATOM 10306 C C . VAL H 1 20 ? 17.273 24.821 -7.924 1.00 22.86 21 VAL H C 1
ATOM 10307 O O . VAL H 1 20 ? 16.935 24.207 -8.946 1.00 23.29 21 VAL H O 1
ATOM 10311 N N . ASP H 1 21 ? 17.888 24.234 -6.870 1.00 18.14 22 ASP H N 1
ATOM 10312 C CA . ASP H 1 21 ? 18.262 22.825 -6.786 1.00 17.57 22 ASP H CA 1
ATOM 10313 C C . ASP H 1 21 ? 17.037 21.909 -6.877 1.00 21.43 22 ASP H C 1
ATOM 10314 O O . ASP H 1 21 ? 17.092 20.923 -7.616 1.00 21.58 22 ASP H O 1
ATOM 10319 N N . ILE H 1 22 ? 15.923 22.265 -6.191 1.00 16.55 23 ILE H N 1
ATOM 10320 C CA . ILE H 1 22 ? 14.639 21.531 -6.265 1.00 15.64 23 ILE H CA 1
ATOM 10321 C C . ILE H 1 22 ? 14.115 21.596 -7.712 1.00 18.64 23 ILE H C 1
ATOM 10322 O O . ILE H 1 22 ? 13.694 20.580 -8.265 1.00 18.26 23 ILE H O 1
ATOM 10327 N N . LEU H 1 23 ? 14.149 22.793 -8.326 1.00 14.95 24 LEU H N 1
ATOM 10328 C CA . LEU H 1 23 ? 13.724 22.971 -9.718 1.00 15.63 24 LEU H CA 1
ATOM 10329 C C . LEU H 1 23 ? 14.530 22.079 -10.670 1.00 20.07 24 LEU H C 1
ATOM 10330 O O . LEU H 1 23 ? 13.946 21.465 -11.553 1.00 19.00 24 LEU H O 1
ATOM 10335 N N . ASN H 1 24 ? 15.860 21.974 -10.455 1.00 18.18 25 ASN H N 1
ATOM 10336 C CA . ASN H 1 24 ? 16.742 21.113 -11.258 1.00 18.16 25 ASN H CA 1
ATOM 10337 C C . ASN H 1 24 ? 16.314 19.657 -11.092 1.00 21.17 25 ASN H C 1
ATOM 10338 O O . ASN H 1 24 ? 16.216 18.948 -12.091 1.00 20.81 25 ASN H O 1
ATOM 10343 N N . ASN H 1 25 ? 15.979 19.236 -9.845 1.00 17.76 26 ASN H N 1
ATOM 10344 C CA . ASN H 1 25 ? 15.509 17.873 -9.557 1.00 17.90 26 ASN H CA 1
ATOM 10345 C C . ASN H 1 25 ? 14.167 17.571 -10.238 1.00 19.73 26 ASN H C 1
ATOM 10346 O O . ASN H 1 25 ? 13.979 16.447 -10.724 1.00 17.83 26 ASN H O 1
ATOM 10351 N N . PHE H 1 26 ? 13.274 18.591 -10.326 1.00 16.70 27 PHE H N 1
ATOM 10352 C CA . PHE H 1 26 ? 11.966 18.495 -10.988 1.00 16.47 27 PHE H CA 1
ATOM 10353 C C . PHE H 1 26 ? 12.109 18.093 -12.460 1.00 18.92 27 PHE H C 1
ATOM 10354 O O . PHE H 1 26 ? 11.255 17.379 -12.991 1.00 17.95 27 PHE H O 1
ATOM 10362 N N . LEU H 1 27 ? 13.211 18.532 -13.114 1.00 17.78 28 LEU H N 1
ATOM 10363 C CA . LEU H 1 27 ? 13.494 18.201 -14.514 1.00 17.86 28 LEU H CA 1
ATOM 10364 C C . LEU H 1 27 ? 13.742 16.705 -14.736 1.00 22.26 28 LEU H C 1
ATOM 10365 O O . LEU H 1 27 ? 13.643 16.240 -15.867 1.00 21.72 28 LEU H O 1
ATOM 10370 N N . GLN H 1 28 ? 14.051 15.948 -13.658 1.00 20.28 29 GLN H N 1
ATOM 10371 C CA . GLN H 1 28 ? 14.283 14.509 -13.735 1.00 19.96 29 GLN H CA 1
ATOM 10372 C C . GLN H 1 28 ? 12.995 13.710 -13.519 1.00 24.51 29 GLN H C 1
ATOM 10373 O O . GLN H 1 28 ? 13.020 12.485 -13.666 1.00 26.44 29 GLN H O 1
ATOM 10379 N N . GLU H 1 29 ? 11.881 14.386 -13.208 1.00 17.89 30 GLU H N 1
ATOM 10380 C CA . GLU H 1 29 ? 10.598 13.722 -12.949 1.00 17.10 30 GLU H CA 1
ATOM 10381 C C . GLU H 1 29 ? 9.601 13.981 -14.074 1.00 20.97 30 GLU H C 1
ATOM 10382 O O . GLU H 1 29 ? 9.239 15.126 -14.332 1.00 19.80 30 GLU H O 1
ATOM 10388 N N . ASN H 1 30 ? 9.157 12.894 -14.722 1.00 19.82 31 ASN H N 1
ATOM 10389 C CA . ASN H 1 30 ? 8.231 12.884 -15.849 1.00 20.30 31 ASN H CA 1
ATOM 10390 C C . ASN H 1 30 ? 6.772 13.231 -15.470 1.00 23.50 31 ASN H C 1
ATOM 10391 O O . ASN H 1 30 ? 5.858 12.425 -15.621 1.00 21.01 31 ASN H O 1
ATOM 10396 N N . ARG H 1 31 ? 6.575 14.443 -14.950 1.00 21.14 32 ARG H N 1
ATOM 10397 C CA . ARG H 1 31 ? 5.251 14.957 -14.588 1.00 20.18 32 ARG H CA 1
ATOM 10398 C C . ARG H 1 31 ? 5.296 16.483 -14.601 1.00 21.06 32 ARG H C 1
ATOM 10399 O O . ARG H 1 31 ? 6.379 17.060 -14.501 1.00 18.92 32 ARG H O 1
ATOM 10407 N N . LEU H 1 32 ? 4.136 17.137 -14.707 1.00 18.15 33 LEU H N 1
ATOM 10408 C CA . LEU H 1 32 ? 4.083 18.604 -14.647 1.00 18.01 33 LEU H CA 1
ATOM 10409 C C . LEU H 1 32 ? 4.245 19.049 -13.169 1.00 18.75 33 LEU H C 1
ATOM 10410 O O . LEU H 1 32 ? 3.574 18.508 -12.300 1.00 18.54 33 LEU H O 1
ATOM 10415 N N . HIS H 1 33 ? 5.149 20.010 -12.909 1.00 13.69 34 HIS H N 1
ATOM 10416 C CA . HIS H 1 33 ? 5.400 20.595 -11.591 1.00 12.19 34 HIS H CA 1
ATOM 10417 C C . HIS H 1 33 ? 4.977 22.058 -11.644 1.00 19.93 34 HIS H C 1
ATOM 10418 O O . HIS H 1 33 ? 5.424 22.813 -12.514 1.00 18.63 34 HIS H O 1
ATOM 10425 N N . ILE H 1 34 ? 4.087 22.452 -10.734 1.00 19.12 35 ILE H N 1
ATOM 10426 C CA . ILE H 1 34 ? 3.625 23.841 -10.648 1.00 17.57 35 ILE H CA 1
ATOM 10427 C C . ILE H 1 34 ? 4.423 24.543 -9.553 1.00 17.33 35 ILE H C 1
ATOM 10428 O O . ILE H 1 34 ? 4.446 24.099 -8.397 1.00 13.91 35 ILE H O 1
ATOM 10433 N N . VAL H 1 35 ? 5.059 25.643 -9.924 1.00 13.20 36 VAL H N 1
ATOM 10434 C CA . VAL H 1 35 ? 5.837 26.452 -9.012 1.00 13.67 36 VAL H CA 1
ATOM 10435 C C . VAL H 1 35 ? 5.181 27.848 -8.861 1.00 16.80 36 VAL H C 1
ATOM 10436 O O . VAL H 1 35 ? 4.849 28.478 -9.857 1.00 17.95 36 VAL H O 1
ATOM 10440 N N . ALA H 1 36 ? 5.000 28.305 -7.622 1.00 12.13 37 ALA H N 1
ATOM 10441 C CA . ALA H 1 36 ? 4.503 29.644 -7.310 1.00 12.04 37 ALA H CA 1
ATOM 10442 C C . ALA H 1 36 ? 5.495 30.294 -6.354 1.00 17.98 37 ALA H C 1
ATOM 10443 O O . ALA H 1 36 ? 6.295 29.588 -5.744 1.00 18.92 37 ALA H O 1
ATOM 10445 N N . THR H 1 37 ? 5.491 31.638 -6.256 1.00 15.02 38 THR H N 1
ATOM 10446 C CA . THR H 1 37 ? 6.400 32.369 -5.368 1.00 14.63 38 THR H CA 1
ATOM 10447 C C . THR H 1 37 ? 5.535 33.303 -4.504 1.00 18.47 38 THR H C 1
ATOM 10448 O O . THR H 1 37 ? 5.475 34.511 -4.774 1.00 17.12 38 THR H O 1
ATOM 10452 N N . PRO H 1 38 ? 4.801 32.760 -3.506 1.00 14.56 39 PRO H N 1
ATOM 10453 C CA . PRO H 1 38 ? 3.922 33.625 -2.701 1.00 14.10 39 PRO H CA 1
ATOM 10454 C C . PRO H 1 38 ? 4.658 34.702 -1.894 1.00 16.69 39 PRO H C 1
ATOM 10455 O O . PRO H 1 38 ? 5.713 34.473 -1.294 1.00 15.82 39 PRO H O 1
ATOM 10459 N N . ASN H 1 39 ? 4.091 35.883 -1.935 1.00 14.10 40 ASN H N 1
ATOM 10460 C CA . ASN H 1 39 ? 4.529 37.070 -1.205 1.00 15.27 40 ASN H CA 1
ATOM 10461 C C . ASN H 1 39 ? 3.361 37.521 -0.337 1.00 20.13 40 ASN H C 1
ATOM 10462 O O . ASN H 1 39 ? 2.290 36.900 -0.396 1.00 20.56 40 ASN H O 1
ATOM 10467 N N . ALA H 1 40 ? 3.541 38.609 0.438 1.00 15.94 41 ALA H N 1
ATOM 10468 C CA . ALA H 1 40 ? 2.494 39.160 1.305 1.00 15.06 41 ALA H CA 1
ATOM 10469 C C . ALA H 1 40 ? 1.178 39.455 0.541 1.00 19.66 41 ALA H C 1
ATOM 10470 O O . ALA H 1 40 ? 0.101 39.135 1.032 1.00 17.25 41 ALA H O 1
ATOM 10472 N N . GLU H 1 41 ? 1.281 40.034 -0.664 1.00 19.57 42 GLU H N 1
ATOM 10473 C CA . GLU H 1 41 ? 0.134 40.372 -1.525 1.00 19.78 42 GLU H CA 1
ATOM 10474 C C . GLU H 1 41 ? -0.661 39.113 -1.904 1.00 20.48 42 GLU H C 1
ATOM 10475 O O . GLU H 1 41 ? -1.897 39.131 -1.873 1.00 18.44 42 GLU H O 1
ATOM 10481 N N . ILE H 1 42 ? 0.043 38.031 -2.275 1.00 18.13 43 ILE H N 1
ATOM 10482 C CA . ILE H 1 42 ? -0.591 36.760 -2.676 1.00 17.38 43 ILE H CA 1
ATOM 10483 C C . ILE H 1 42 ? -1.317 36.126 -1.471 1.00 19.07 43 ILE H C 1
ATOM 10484 O O . ILE H 1 42 ? -2.453 35.653 -1.612 1.00 16.14 43 ILE H O 1
ATOM 10489 N N . VAL H 1 43 ? -0.694 36.175 -0.281 1.00 14.84 44 VAL H N 1
ATOM 10490 C CA . VAL H 1 43 ? -1.324 35.645 0.941 1.00 15.58 44 VAL H CA 1
ATOM 10491 C C . VAL H 1 43 ? -2.637 36.398 1.191 1.00 16.34 44 VAL H C 1
ATOM 10492 O O . VAL H 1 43 ? -3.662 35.750 1.371 1.00 13.75 44 VAL H O 1
ATOM 10512 N N . ALA H 1 46 ? -5.266 35.314 -1.449 1.00 18.07 47 ALA H N 1
ATOM 10513 C CA . ALA H 1 46 ? -5.728 33.948 -1.122 1.00 17.97 47 ALA H CA 1
ATOM 10514 C C . ALA H 1 46 ? -6.846 33.897 -0.069 1.00 20.84 47 ALA H C 1
ATOM 10515 O O . ALA H 1 46 ? -7.674 32.988 -0.121 1.00 19.29 47 ALA H O 1
ATOM 10517 N N . GLN H 1 47 ? -6.870 34.866 0.878 1.00 18.76 48 GLN H N 1
ATOM 10518 C CA . GLN H 1 47 ? -7.863 34.949 1.960 1.00 20.05 48 GLN H CA 1
ATOM 10519 C C . GLN H 1 47 ? -9.265 35.190 1.412 1.00 27.20 48 GLN H C 1
ATOM 10520 O O . GLN H 1 47 ? -10.227 34.722 2.006 1.00 29.81 48 GLN H O 1
ATOM 10526 N N . LYS H 1 48 ? -9.381 35.926 0.288 1.00 22.72 49 LYS H N 1
ATOM 10527 C CA . LYS H 1 48 ? -10.663 36.272 -0.321 1.00 23.56 49 LYS H CA 1
ATOM 10528 C C . LYS H 1 48 ? -11.016 35.436 -1.560 1.00 27.42 49 LYS H C 1
ATOM 10529 O O . LYS H 1 48 ? -12.143 35.518 -2.049 1.00 29.85 49 LYS H O 1
ATOM 10531 N N . ASP H 1 49 ? -10.063 34.640 -2.063 1.00 20.80 50 ASP H N 1
ATOM 10532 C CA . ASP H 1 49 ? -10.226 33.834 -3.260 1.00 18.89 50 ASP H CA 1
ATOM 10533 C C . ASP H 1 49 ? -10.002 32.352 -2.933 1.00 20.84 50 ASP H C 1
ATOM 10534 O O . ASP H 1 49 ? -8.858 31.874 -2.934 1.00 17.49 50 ASP H O 1
ATOM 10539 N N . LYS H 1 50 ? -11.109 31.632 -2.681 1.00 17.49 51 LYS H N 1
ATOM 10540 C CA . LYS H 1 50 ? -11.135 30.207 -2.332 1.00 17.86 51 LYS H CA 1
ATOM 10541 C C . LYS H 1 50 ? -10.418 29.316 -3.349 1.00 23.13 51 LYS H C 1
ATOM 10542 O O . LYS H 1 50 ? -9.655 28.425 -2.946 1.00 21.36 51 LYS H O 1
ATOM 10544 N N . GLU H 1 51 ? -10.641 29.579 -4.665 1.00 21.29 52 GLU H N 1
ATOM 10545 C CA . GLU H 1 51 ? -10.035 28.822 -5.756 1.00 21.62 52 GLU H CA 1
ATOM 10546 C C . GLU H 1 51 ? -8.517 29.022 -5.758 1.00 23.24 52 GLU H C 1
ATOM 10547 O O . GLU H 1 51 ? -7.782 28.041 -5.897 1.00 21.02 52 GLU H O 1
ATOM 10549 N N . TYR H 1 52 ? -8.055 30.279 -5.573 1.00 17.83 53 TYR H N 1
ATOM 10550 C CA . TYR H 1 52 ? -6.622 30.608 -5.490 1.00 15.52 53 TYR H CA 1
ATOM 10551 C C . TYR H 1 52 ? -5.996 29.926 -4.279 1.00 16.94 53 TYR H C 1
ATOM 10552 O O . TYR H 1 52 ? -4.925 29.361 -4.414 1.00 17.01 53 TYR H O 1
ATOM 10569 N N . GLU H 1 54 ? -6.960 27.152 -2.839 1.00 19.87 55 GLU H N 1
ATOM 10570 C CA . GLU H 1 54 ? -6.908 25.732 -3.217 1.00 19.85 55 GLU H CA 1
ATOM 10571 C C . GLU H 1 54 ? -5.701 25.449 -4.139 1.00 20.02 55 GLU H C 1
ATOM 10572 O O . GLU H 1 54 ? -4.949 24.479 -3.901 1.00 19.46 55 GLU H O 1
ATOM 10574 N N . ILE H 1 55 ? -5.498 26.318 -5.174 1.00 13.92 56 ILE H N 1
ATOM 10575 C CA . ILE H 1 55 ? -4.366 26.177 -6.100 1.00 13.55 56 ILE H CA 1
ATOM 10576 C C . ILE H 1 55 ? -3.024 26.236 -5.355 1.00 18.00 56 ILE H C 1
ATOM 10577 O O . ILE H 1 55 ? -2.165 25.387 -5.572 1.00 16.22 56 ILE H O 1
ATOM 10582 N N . LEU H 1 56 ? -2.868 27.223 -4.463 1.00 17.00 57 LEU H N 1
ATOM 10583 C CA . LEU H 1 56 ? -1.644 27.423 -3.684 1.00 16.51 57 LEU H CA 1
ATOM 10584 C C . LEU H 1 56 ? -1.366 26.269 -2.716 1.00 15.54 57 LEU H C 1
ATOM 10585 O O . LEU H 1 56 ? -0.224 26.078 -2.301 1.00 14.51 57 LEU H O 1
ATOM 10590 N N . ASN H 1 57 ? -2.393 25.463 -2.425 1.00 12.01 58 ASN H N 1
ATOM 10591 C CA . ASN H 1 57 ? -2.261 24.283 -1.566 1.00 12.64 58 ASN H CA 1
ATOM 10592 C C . ASN H 1 57 ? -2.013 23.009 -2.380 1.00 15.84 58 ASN H C 1
ATOM 10593 O O . ASN H 1 57 ? -1.852 21.927 -1.802 1.00 15.87 58 ASN H O 1
ATOM 10598 N N . ASN H 1 58 ? -1.952 23.142 -3.725 1.00 13.95 59 ASN H N 1
ATOM 10599 C CA . ASN H 1 58 ? -1.734 22.007 -4.634 1.00 14.80 59 ASN H CA 1
ATOM 10600 C C . ASN H 1 58 ? -0.549 22.178 -5.585 1.00 19.78 59 ASN H C 1
ATOM 10601 O O . ASN H 1 58 ? -0.392 21.387 -6.516 1.00 19.26 59 ASN H O 1
ATOM 10606 N N . THR H 1 59 ? 0.291 23.184 -5.337 1.00 18.28 60 THR H N 1
ATOM 10607 C CA . THR H 1 59 ? 1.507 23.426 -6.135 1.00 18.33 60 THR H CA 1
ATOM 10608 C C . THR H 1 59 ? 2.605 22.527 -5.603 1.00 20.27 60 THR H C 1
ATOM 10609 O O . THR H 1 59 ? 2.527 22.093 -4.453 1.00 18.68 60 THR H O 1
ATOM 10613 N N . ASP H 1 60 ? 3.631 22.255 -6.432 1.00 16.94 61 ASP H N 1
ATOM 10614 C CA . ASP H 1 60 ? 4.761 21.392 -6.072 1.00 17.06 61 ASP H CA 1
ATOM 10615 C C . ASP H 1 60 ? 5.807 22.116 -5.238 1.00 20.15 61 ASP H C 1
ATOM 10616 O O . ASP H 1 60 ? 6.519 21.481 -4.462 1.00 19.40 61 ASP H O 1
ATOM 10621 N N . LEU H 1 61 ? 5.881 23.448 -5.388 1.00 16.15 62 LEU H N 1
ATOM 10622 C CA . LEU H 1 61 ? 6.842 24.268 -4.679 1.00 15.85 62 LEU H CA 1
ATOM 10623 C C . LEU H 1 61 ? 6.347 25.703 -4.590 1.00 18.00 62 LEU H C 1
ATOM 10624 O O . LEU H 1 61 ? 6.019 26.299 -5.612 1.00 19.25 62 LEU H O 1
ATOM 10629 N N . ASN H 1 62 ? 6.331 26.266 -3.380 1.00 12.71 63 ASN H N 1
ATOM 10630 C CA . ASN H 1 62 ? 5.953 27.662 -3.135 1.00 11.93 63 ASN H CA 1
ATOM 10631 C C . ASN H 1 62 ? 7.136 28.297 -2.467 1.00 16.71 63 ASN H C 1
ATOM 10632 O O . ASN H 1 62 ? 7.321 28.109 -1.267 1.00 18.92 63 ASN H O 1
ATOM 10637 N N . VAL H 1 63 ? 7.958 29.015 -3.232 1.00 12.76 64 VAL H N 1
ATOM 10638 C CA . VAL H 1 63 ? 9.169 29.686 -2.745 1.00 14.90 64 VAL H CA 1
ATOM 10639 C C . VAL H 1 63 ? 8.758 31.052 -2.160 1.00 19.94 64 VAL H C 1
ATOM 10640 O O . VAL H 1 63 ? 8.024 31.777 -2.825 1.00 20.83 64 VAL H O 1
ATOM 10644 N N . PRO H 1 64 ? 9.192 31.426 -0.934 1.00 16.51 65 PRO H N 1
ATOM 10645 C CA . PRO H 1 64 ? 8.808 32.751 -0.397 1.00 16.16 65 PRO H CA 1
ATOM 10646 C C . PRO H 1 64 ? 9.329 33.888 -1.279 1.00 17.72 65 PRO H C 1
ATOM 10647 O O . PRO H 1 64 ? 10.458 33.813 -1.752 1.00 15.53 65 PRO H O 1
ATOM 10651 N N . ASP H 1 65 ? 8.513 34.917 -1.498 1.00 14.55 66 ASP H N 1
ATOM 10652 C CA . ASP H 1 65 ? 8.931 36.085 -2.276 1.00 14.77 66 ASP H CA 1
ATOM 10653 C C . ASP H 1 65 ? 8.791 37.373 -1.441 1.00 17.48 66 ASP H C 1
ATOM 10654 O O . ASP H 1 65 ? 7.763 37.576 -0.819 1.00 18.47 66 ASP H O 1
ATOM 10659 N N . GLY H 1 66 ? 9.833 38.197 -1.415 1.00 13.54 67 GLY H N 1
ATOM 10660 C CA . GLY H 1 66 ? 9.832 39.476 -0.708 1.00 14.24 67 GLY H CA 1
ATOM 10661 C C . GLY H 1 66 ? 10.112 39.413 0.780 1.00 20.01 67 GLY H C 1
ATOM 10662 O O . GLY H 1 66 ? 10.348 38.336 1.327 1.00 20.46 67 GLY H O 1
ATOM 10663 N N . SER H 1 67 ? 10.075 40.580 1.446 1.00 17.59 68 SER H N 1
ATOM 10664 C CA . SER H 1 67 ? 10.345 40.740 2.877 1.00 17.35 68 SER H CA 1
ATOM 10665 C C . SER H 1 67 ? 9.159 40.460 3.800 1.00 18.97 68 SER H C 1
ATOM 10666 O O . SER H 1 67 ? 9.344 39.882 4.868 1.00 18.32 68 SER H O 1
ATOM 10669 N N . GLY H 1 68 ? 7.968 40.897 3.414 1.00 15.36 69 GLY H N 1
ATOM 10670 C CA . GLY H 1 68 ? 6.761 40.726 4.226 1.00 15.06 69 GLY H CA 1
ATOM 10671 C C . GLY H 1 68 ? 6.509 39.303 4.682 1.00 16.04 69 GLY H C 1
ATOM 10672 O O . GLY H 1 68 ? 6.322 39.065 5.877 1.00 14.79 69 GLY H O 1
ATOM 10673 N N . ILE H 1 69 ? 6.568 38.335 3.747 1.00 13.61 70 ILE H N 1
ATOM 10674 C CA . ILE H 1 69 ? 6.337 36.920 4.078 1.00 14.97 70 ILE H CA 1
ATOM 10675 C C . ILE H 1 69 ? 7.425 36.350 5.055 1.00 17.54 70 ILE H C 1
ATOM 10676 O O . ILE H 1 69 ? 7.118 35.501 5.906 1.00 17.09 70 ILE H O 1
ATOM 10681 N N . VAL H 1 70 ? 8.665 36.830 4.941 1.00 13.96 71 VAL H N 1
ATOM 10682 C CA . VAL H 1 70 ? 9.753 36.448 5.846 1.00 15.94 71 VAL H CA 1
ATOM 10683 C C . VAL H 1 70 ? 9.446 37.023 7.253 1.00 18.04 71 VAL H C 1
ATOM 10684 O O . VAL H 1 70 ? 9.589 36.326 8.244 1.00 15.68 71 VAL H O 1
ATOM 10688 N N . PHE H 1 71 ? 8.984 38.282 7.321 1.00 15.53 72 PHE H N 1
ATOM 10689 C CA . PHE H 1 71 ? 8.600 38.897 8.602 1.00 16.51 72 PHE H CA 1
ATOM 10690 C C . PHE H 1 71 ? 7.468 38.073 9.278 1.00 20.21 72 PHE H C 1
ATOM 10691 O O . PHE H 1 71 ? 7.547 37.814 10.480 1.00 19.04 72 PHE H O 1
ATOM 10699 N N . ALA H 1 72 ? 6.438 37.620 8.495 1.00 16.18 73 ALA H N 1
ATOM 10700 C CA . ALA H 1 72 ? 5.354 36.781 9.021 1.00 16.55 73 ALA H CA 1
ATOM 10701 C C . ALA H 1 72 ? 5.914 35.451 9.589 1.00 20.22 73 ALA H C 1
ATOM 10702 O O . ALA H 1 72 ? 5.471 34.986 10.645 1.00 20.46 73 ALA H O 1
ATOM 10704 N N . SER H 1 73 ? 6.928 34.879 8.899 1.00 16.28 74 SER H N 1
ATOM 10705 C CA . SER H 1 73 ? 7.570 33.635 9.337 1.00 15.95 74 SER H CA 1
ATOM 10706 C C . SER H 1 73 ? 8.257 33.816 10.694 1.00 21.17 74 SER H C 1
ATOM 10707 O O . SER H 1 73 ? 8.223 32.912 11.527 1.00 21.16 74 SER H O 1
ATOM 10710 N N . LYS H 1 74 ? 8.788 35.021 10.942 1.00 19.81 75 LYS H N 1
ATOM 10711 C CA . LYS H 1 74 ? 9.443 35.383 12.203 1.00 21.02 75 LYS H CA 1
ATOM 10712 C C . LYS H 1 74 ? 8.425 35.470 13.324 1.00 26.94 75 LYS H C 1
ATOM 10713 O O . LYS H 1 74 ? 8.643 34.911 14.404 1.00 27.03 75 LYS H O 1
ATOM 10719 N N . VAL H 1 75 ? 7.305 36.159 13.043 1.00 25.20 76 VAL H N 1
ATOM 10720 C CA . VAL H 1 75 ? 6.162 36.384 13.942 1.00 25.97 76 VAL H CA 1
ATOM 10721 C C . VAL H 1 75 ? 5.461 35.057 14.303 1.00 27.80 76 VAL H C 1
ATOM 10722 O O . VAL H 1 75 ? 5.073 34.872 15.454 1.00 27.51 76 VAL H O 1
ATOM 10726 N N . PHE H 1 76 ? 5.361 34.124 13.347 1.00 24.74 77 PHE H N 1
ATOM 10727 C CA . PHE H 1 76 ? 4.772 32.792 13.574 1.00 25.71 77 PHE H CA 1
ATOM 10728 C C . PHE H 1 76 ? 5.728 31.857 14.368 1.00 34.06 77 PHE H C 1
ATOM 10729 O O . PHE H 1 76 ? 5.329 30.740 14.726 1.00 35.62 77 PHE H O 1
ATOM 10731 N N . LYS H 1 77 ? 6.989 32.323 14.636 1.00 30.63 78 LYS H N 1
ATOM 10732 C CA . LYS H 1 77 ? 8.068 31.654 15.386 1.00 31.14 78 LYS H CA 1
ATOM 10733 C C . LYS H 1 77 ? 8.713 30.455 14.629 1.00 34.78 78 LYS H C 1
ATOM 10734 O O . LYS H 1 77 ? 9.301 29.548 15.232 1.00 33.97 78 LYS H O 1
ATOM 10740 N N . LYS H 1 78 ? 8.655 30.495 13.308 1.00 31.25 79 LYS H N 1
ATOM 10741 C CA . LYS H 1 78 ? 9.276 29.475 12.473 1.00 31.40 79 LYS H CA 1
ATOM 10742 C C . LYS H 1 78 ? 9.875 30.245 11.292 1.00 34.18 79 LYS H C 1
ATOM 10743 O O . LYS H 1 78 ? 9.232 30.392 10.257 1.00 33.82 79 LYS H O 1
ATOM 10745 N N . PRO H 1 79 ? 11.042 30.902 11.500 1.00 29.33 80 PRO H N 1
ATOM 10746 C CA . PRO H 1 79 ? 11.562 31.793 10.464 1.00 27.58 80 PRO H CA 1
ATOM 10747 C C . PRO H 1 79 ? 12.137 31.118 9.234 1.00 29.03 80 PRO H C 1
ATOM 10748 O O . PRO H 1 79 ? 12.838 30.100 9.329 1.00 26.94 80 PRO H O 1
ATOM 10752 N N . LEU H 1 80 ? 11.897 31.755 8.077 1.00 24.28 81 LEU H N 1
ATOM 10753 C CA . LEU H 1 80 ? 12.437 31.320 6.805 1.00 24.09 81 LEU H CA 1
ATOM 10754 C C . LEU H 1 80 ? 13.943 31.634 6.795 1.00 28.70 81 LEU H C 1
ATOM 10755 O O . LEU H 1 80 ? 14.374 32.583 7.468 1.00 27.93 81 LEU H O 1
ATOM 10760 N N . PRO H 1 81 ? 14.784 30.829 6.111 1.00 25.59 82 PRO H N 1
ATOM 10761 C CA . PRO H 1 81 ? 16.230 31.107 6.164 1.00 26.03 82 PRO H CA 1
ATOM 10762 C C . PRO H 1 81 ? 16.667 32.442 5.544 1.00 31.18 82 PRO H C 1
ATOM 10763 O O . PRO H 1 81 ? 17.664 32.997 5.998 1.00 32.18 82 PRO H O 1
ATOM 10767 N N . GLU H 1 82 ? 15.948 32.952 4.507 1.00 25.82 83 GLU H N 1
ATOM 10768 C CA . GLU H 1 82 ? 16.345 34.187 3.823 1.00 24.72 83 GLU H CA 1
ATOM 10769 C C . GLU H 1 82 ? 15.267 34.834 2.973 1.00 23.48 83 GLU H C 1
ATOM 10770 O O . GLU H 1 82 ? 14.308 34.190 2.556 1.00 21.99 83 GLU H O 1
ATOM 10776 N N . ARG H 1 83 ? 15.469 36.118 2.675 1.00 21.44 84 ARG H N 1
ATOM 10777 C CA . ARG H 1 83 ? 14.592 36.887 1.796 1.00 21.30 84 ARG H CA 1
ATOM 10778 C C . ARG H 1 83 ? 14.963 36.492 0.365 1.00 24.48 84 ARG H C 1
ATOM 10779 O O . ARG H 1 83 ? 16.137 36.557 -0.020 1.00 23.27 84 ARG H O 1
ATOM 10781 N N . VAL H 1 84 ? 13.984 35.957 -0.365 1.00 19.28 85 VAL H N 1
ATOM 10782 C CA . VAL H 1 84 ? 14.159 35.493 -1.742 1.00 18.65 85 VAL H CA 1
ATOM 10783 C C . VAL H 1 84 ? 13.256 36.323 -2.633 1.00 19.68 85 VAL H C 1
ATOM 10784 O O . VAL H 1 84 ? 12.145 36.635 -2.232 1.00 18.28 85 VAL H O 1
ATOM 10788 N N . ALA H 1 85 ? 13.729 36.676 -3.833 1.00 17.06 86 ALA H N 1
ATOM 10789 C CA . ALA H 1 85 ? 12.930 37.376 -4.826 1.00 16.49 86 ALA H CA 1
ATOM 10790 C C . ALA H 1 85 ? 12.637 36.348 -5.917 1.00 20.45 86 ALA H C 1
ATOM 10791 O O . ALA H 1 85 ? 13.547 35.645 -6.348 1.00 17.95 86 ALA H O 1
ATOM 10793 N N . GLY H 1 86 ? 11.369 36.240 -6.326 1.00 20.32 87 GLY H N 1
ATOM 10794 C CA . GLY H 1 86 ? 10.942 35.322 -7.382 1.00 19.73 87 GLY H CA 1
ATOM 10795 C C . GLY H 1 86 ? 11.698 35.557 -8.672 1.00 21.56 87 GLY H C 1
ATOM 10796 O O . GLY H 1 86 ? 12.056 34.602 -9.372 1.00 20.57 87 GLY H O 1
ATOM 10797 N N . PHE H 1 87 ? 11.992 36.832 -8.961 1.00 15.40 88 PHE H N 1
ATOM 10798 C CA . PHE H 1 87 ? 12.735 37.218 -10.153 1.00 14.01 88 PHE H CA 1
ATOM 10799 C C . PHE H 1 87 ? 14.161 36.611 -10.149 1.00 16.22 88 PHE H C 1
ATOM 10800 O O . PHE H 1 87 ? 14.632 36.134 -11.194 1.00 13.63 88 PHE H O 1
ATOM 10808 N N . ASP H 1 88 ? 14.855 36.658 -8.990 1.00 14.38 89 ASP H N 1
ATOM 10809 C CA . ASP H 1 88 ? 16.219 36.121 -8.874 1.00 15.55 89 ASP H CA 1
ATOM 10810 C C . ASP H 1 88 ? 16.200 34.604 -8.979 1.00 19.04 89 ASP H C 1
ATOM 10811 O O . ASP H 1 88 ? 17.120 34.021 -9.564 1.00 15.73 89 ASP H O 1
ATOM 10816 N N . LEU H 1 89 ? 15.128 33.967 -8.464 1.00 17.42 90 LEU H N 1
ATOM 10817 C CA . LEU H 1 89 ? 14.966 32.514 -8.566 1.00 17.67 90 LEU H CA 1
ATOM 10818 C C . LEU H 1 89 ? 14.858 32.119 -10.068 1.00 20.52 90 LEU H C 1
ATOM 10819 O O . LEU H 1 89 ? 15.550 31.209 -10.503 1.00 21.13 90 LEU H O 1
ATOM 10832 N N . LEU H 1 91 ? 15.894 33.897 -12.815 1.00 17.35 92 LEU H N 1
ATOM 10833 C CA . LEU H 1 91 ? 17.178 34.152 -13.481 1.00 18.71 92 LEU H CA 1
ATOM 10834 C C . LEU H 1 91 ? 18.255 33.103 -13.184 1.00 21.70 92 LEU H C 1
ATOM 10835 O O . LEU H 1 91 ? 18.938 32.655 -14.118 1.00 20.49 92 LEU H O 1
ATOM 10840 N N . GLU H 1 92 ? 18.423 32.737 -11.893 1.00 17.07 93 GLU H N 1
ATOM 10841 C CA . GLU H 1 92 ? 19.408 31.752 -11.456 1.00 17.46 93 GLU H CA 1
ATOM 10842 C C . GLU H 1 92 ? 19.046 30.403 -11.994 1.00 17.95 93 GLU H C 1
ATOM 10843 O O . GLU H 1 92 ? 19.942 29.677 -12.373 1.00 17.39 93 GLU H O 1
ATOM 10845 N N . PHE H 1 93 ? 17.737 30.057 -12.044 1.00 14.80 94 PHE H N 1
ATOM 10846 C CA . PHE H 1 93 ? 17.322 28.788 -12.622 1.00 15.59 94 PHE H CA 1
ATOM 10847 C C . PHE H 1 93 ? 17.692 28.749 -14.125 1.00 18.55 94 PHE H C 1
ATOM 10848 O O . PHE H 1 93 ? 18.274 27.764 -14.557 1.00 18.66 94 PHE H O 1
ATOM 10856 N N . ILE H 1 94 ? 17.409 29.839 -14.887 1.00 15.43 95 ILE H N 1
ATOM 10857 C CA . ILE H 1 94 ? 17.747 29.959 -16.324 1.00 14.82 95 ILE H CA 1
ATOM 10858 C C . ILE H 1 94 ? 19.261 29.837 -16.523 1.00 18.68 95 ILE H C 1
ATOM 10859 O O . ILE H 1 94 ? 19.717 29.082 -17.401 1.00 17.20 95 ILE H O 1
ATOM 10864 N N . LYS H 1 95 ? 20.032 30.574 -15.697 1.00 15.51 96 LYS H N 1
ATOM 10865 C CA . LYS H 1 95 ? 21.506 30.560 -15.719 1.00 15.27 96 LYS H CA 1
ATOM 10866 C C . LYS H 1 95 ? 22.031 29.129 -15.716 1.00 22.52 96 LYS H C 1
ATOM 10867 O O . LYS H 1 95 ? 22.790 28.763 -16.617 1.00 23.79 96 LYS H O 1
ATOM 10873 N N . GLY H 1 96 ? 21.580 28.323 -14.748 1.00 20.05 97 GLY H N 1
ATOM 10874 C CA . GLY H 1 96 ? 22.001 26.932 -14.622 1.00 20.59 97 GLY H CA 1
ATOM 10875 C C . GLY H 1 96 ? 21.605 26.040 -15.781 1.00 24.21 97 GLY H C 1
ATOM 10876 O O . GLY H 1 96 ? 22.403 25.202 -16.197 1.00 23.73 97 GLY H O 1
ATOM 10877 N N . ILE H 1 97 ? 20.370 26.192 -16.309 1.00 19.05 98 ILE H N 1
ATOM 10878 C CA . ILE H 1 97 ? 19.907 25.303 -17.384 1.00 19.05 98 ILE H CA 1
ATOM 10879 C C . ILE H 1 97 ? 20.322 25.767 -18.790 1.00 21.63 98 ILE H C 1
ATOM 10880 O O . ILE H 1 97 ? 20.178 24.995 -19.747 1.00 21.38 98 ILE H O 1
ATOM 10885 N N . SER H 1 98 ? 20.872 26.991 -18.912 1.00 20.15 99 SER H N 1
ATOM 10886 C CA . SER H 1 98 ? 21.295 27.562 -20.210 1.00 22.12 99 SER H CA 1
ATOM 10887 C C . SER H 1 98 ? 22.380 26.748 -20.951 1.00 30.97 99 SER H C 1
ATOM 10888 O O . SER H 1 98 ? 22.434 26.772 -22.182 1.00 30.52 99 SER H O 1
ATOM 10891 N N . SER H 1 99 ? 23.218 26.019 -20.199 1.00 30.52 100 SER H N 1
ATOM 10892 C CA . SER H 1 99 ? 24.295 25.187 -20.749 1.00 31.70 100 SER H CA 1
ATOM 10893 C C . SER H 1 99 ? 23.898 23.701 -20.807 1.00 35.66 100 SER H C 1
ATOM 10894 O O . SER H 1 99 ? 24.724 22.867 -21.188 1.00 37.14 100 SER H O 1
ATOM 10897 N N . LYS H 1 100 ? 22.641 23.376 -20.442 1.00 30.35 101 LYS H N 1
ATOM 10898 C CA . LYS H 1 100 ? 22.144 21.992 -20.379 1.00 29.71 101 LYS H CA 1
ATOM 10899 C C . LYS H 1 100 ? 21.160 21.603 -21.499 1.00 32.20 101 LYS H C 1
ATOM 10900 O O . LYS H 1 100 ? 20.711 20.452 -21.535 1.00 31.41 101 LYS H O 1
ATOM 10906 N N . GLY H 1 101 ? 20.850 22.549 -22.395 1.00 28.37 102 GLY H N 1
ATOM 10907 C CA . GLY H 1 101 ? 19.926 22.341 -23.509 1.00 27.57 102 GLY H CA 1
ATOM 10908 C C . GLY H 1 101 ? 18.460 22.215 -23.114 1.00 27.44 102 GLY H C 1
ATOM 10909 O O . GLY H 1 101 ? 17.655 21.694 -23.891 1.00 27.89 102 GLY H O 1
ATOM 10910 N N . VAL H 1 102 ? 18.100 22.666 -21.907 1.00 19.85 103 VAL H N 1
ATOM 10911 C CA . VAL H 1 102 ? 16.712 22.597 -21.410 1.00 18.41 103 VAL H CA 1
ATOM 10912 C C . VAL H 1 102 ? 15.834 23.596 -22.202 1.00 22.35 103 VAL H C 1
ATOM 10913 O O . VAL H 1 102 ? 16.092 24.803 -22.197 1.00 21.71 103 VAL H O 1
ATOM 10917 N N . LYS H 1 103 ? 14.832 23.073 -22.903 1.00 19.63 104 LYS H N 1
ATOM 10918 C CA . LYS H 1 103 ? 13.928 23.878 -23.735 1.00 20.72 104 LYS H CA 1
ATOM 10919 C C . LYS H 1 103 ? 12.991 24.750 -22.893 1.00 22.08 104 LYS H C 1
ATOM 10920 O O . LYS H 1 103 ? 12.280 24.253 -22.021 1.00 21.38 104 LYS H O 1
ATOM 10926 N N . ILE H 1 104 ? 13.033 26.060 -23.140 1.00 17.13 105 ILE H N 1
ATOM 10927 C CA . ILE H 1 104 ? 12.256 27.072 -22.408 1.00 15.30 105 ILE H CA 1
ATOM 10928 C C . ILE H 1 104 ? 11.224 27.748 -23.330 1.00 19.00 105 ILE H C 1
ATOM 10929 O O . ILE H 1 104 ? 11.524 28.061 -24.486 1.00 16.83 105 ILE H O 1
ATOM 10934 N N . TYR H 1 105 ? 10.016 27.967 -22.806 1.00 16.08 106 TYR H N 1
ATOM 10935 C CA . TYR H 1 105 ? 8.965 28.708 -23.501 1.00 15.18 106 TYR H CA 1
ATOM 10936 C C . TYR H 1 105 ? 8.588 29.916 -22.647 1.00 19.94 106 TYR H C 1
ATOM 10937 O O . TYR H 1 105 ? 8.415 29.781 -21.436 1.00 20.63 106 TYR H O 1
ATOM 10946 N N . LEU H 1 106 ? 8.461 31.097 -23.279 1.00 15.99 107 LEU H N 1
ATOM 10947 C CA . LEU H 1 106 ? 8.089 32.331 -22.580 1.00 15.86 107 LEU H CA 1
ATOM 10948 C C . LEU H 1 106 ? 6.668 32.752 -22.968 1.00 19.03 107 LEU H C 1
ATOM 10949 O O . LEU H 1 106 ? 6.438 33.148 -24.106 1.00 18.32 107 LEU H O 1
ATOM 10954 N N . LEU H 1 107 ? 5.723 32.692 -22.032 1.00 15.92 108 LEU H N 1
ATOM 10955 C CA . LEU H 1 107 ? 4.345 33.110 -22.303 1.00 16.75 108 LEU H CA 1
ATOM 10956 C C . LEU H 1 107 ? 3.913 34.266 -21.405 1.00 20.77 108 LEU H C 1
ATOM 10957 O O . LEU H 1 107 ? 3.910 34.117 -20.185 1.00 21.77 108 LEU H O 1
ATOM 10962 N N . GLY H 1 108 ? 3.508 35.381 -22.012 1.00 17.28 109 GLY H N 1
ATOM 10963 C CA . GLY H 1 108 ? 3.049 36.539 -21.262 1.00 17.70 109 GLY H CA 1
ATOM 10964 C C . GLY H 1 108 ? 3.524 37.894 -21.755 1.00 20.49 109 GLY H C 1
ATOM 10965 O O . GLY H 1 108 ? 4.229 37.994 -22.765 1.00 18.84 109 GLY H O 1
ATOM 10966 N N . ALA H 1 109 ? 3.115 38.949 -21.017 1.00 16.28 110 ALA H N 1
ATOM 10967 C CA . ALA H 1 109 ? 3.405 40.367 -21.227 1.00 16.08 110 ALA H CA 1
ATOM 10968 C C . ALA H 1 109 ? 2.829 40.918 -22.553 1.00 23.73 110 ALA H C 1
ATOM 10969 O O . ALA H 1 109 ? 2.267 40.164 -23.356 1.00 25.30 110 ALA H O 1
ATOM 10971 N N . ALA H 1 110 ? 2.903 42.243 -22.746 1.00 22.19 111 ALA H N 1
ATOM 10972 C CA . ALA H 1 110 ? 2.337 42.888 -23.924 1.00 23.52 111 ALA H CA 1
ATOM 10973 C C . ALA H 1 110 ? 3.170 42.666 -25.179 1.00 27.10 111 ALA H C 1
ATOM 10974 O O . ALA H 1 110 ? 4.292 42.198 -25.088 1.00 26.99 111 ALA H O 1
ATOM 10976 N N . ALA H 1 111 ? 2.601 43.008 -26.347 1.00 24.15 112 ALA H N 1
ATOM 10977 C CA . ALA H 1 111 ? 3.192 42.986 -27.685 1.00 25.09 112 ALA H CA 1
ATOM 10978 C C . ALA H 1 111 ? 4.470 42.110 -27.864 1.00 29.24 112 ALA H C 1
ATOM 10979 O O . ALA H 1 111 ? 4.381 40.891 -27.860 1.00 29.87 112 ALA H O 1
ATOM 10981 N N . GLN H 1 112 ? 5.627 42.724 -28.016 1.00 25.31 113 GLN H N 1
ATOM 10982 C CA . GLN H 1 112 ? 6.888 42.033 -28.294 1.00 24.57 113 GLN H CA 1
ATOM 10983 C C . GLN H 1 112 ? 7.779 41.913 -27.056 1.00 25.02 113 GLN H C 1
ATOM 10984 O O . GLN H 1 112 ? 8.981 41.695 -27.192 1.00 24.01 113 GLN H O 1
ATOM 10990 N N . VAL H 1 113 ? 7.201 42.058 -25.849 1.00 18.98 114 VAL H N 1
ATOM 10991 C CA . VAL H 1 113 ? 7.964 42.006 -24.600 1.00 18.43 114 VAL H CA 1
ATOM 10992 C C . VAL H 1 113 ? 8.595 40.610 -24.362 1.00 23.07 114 VAL H C 1
ATOM 10993 O O . VAL H 1 113 ? 9.790 40.551 -24.045 1.00 22.95 114 VAL H O 1
ATOM 10997 N N . ALA H 1 114 ? 7.831 39.501 -24.554 1.00 19.30 115 ALA H N 1
ATOM 10998 C CA . ALA H 1 114 ? 8.403 38.156 -24.406 1.00 18.86 115 ALA H CA 1
ATOM 10999 C C . ALA H 1 114 ? 9.520 37.899 -25.437 1.00 22.32 115 ALA H C 1
ATOM 11000 O O . ALA H 1 114 ? 10.532 37.299 -25.089 1.00 20.14 115 ALA H O 1
ATOM 11002 N N . GLU H 1 115 ? 9.361 38.409 -26.680 1.00 21.19 116 GLU H N 1
ATOM 11003 C CA . GLU H 1 115 ? 10.357 38.295 -27.758 1.00 21.50 116 GLU H CA 1
ATOM 11004 C C . GLU H 1 115 ? 11.642 39.030 -27.391 1.00 24.45 116 GLU H C 1
ATOM 11005 O O . GLU H 1 115 ? 12.738 38.493 -27.574 1.00 23.51 116 GLU H O 1
ATOM 11007 N N . GLN H 1 116 ? 11.501 40.239 -26.816 1.00 23.37 117 GLN H N 1
ATOM 11008 C CA . GLN H 1 116 ? 12.623 41.069 -26.371 1.00 23.93 117 GLN H CA 1
ATOM 11009 C C . GLN H 1 116 ? 13.323 40.408 -25.192 1.00 25.30 117 GLN H C 1
ATOM 11010 O O . GLN H 1 116 ? 14.550 40.417 -25.156 1.00 23.92 117 GLN H O 1
ATOM 11016 N N . ALA H 1 117 ? 12.547 39.806 -24.262 1.00 22.41 118 ALA H N 1
ATOM 11017 C CA . ALA H 1 117 ? 13.073 39.077 -23.096 1.00 21.09 118 ALA H CA 1
ATOM 11018 C C . ALA H 1 117 ? 13.922 37.904 -23.593 1.00 23.43 118 ALA H C 1
ATOM 11019 O O . ALA H 1 117 ? 15.030 37.712 -23.090 1.00 21.38 118 ALA H O 1
ATOM 11021 N N . ARG H 1 118 ? 13.429 37.165 -24.616 1.00 20.03 119 ARG H N 1
ATOM 11022 C CA . ARG H 1 118 ? 14.142 36.031 -25.245 1.00 19.99 119 ARG H CA 1
ATOM 11023 C C . ARG H 1 118 ? 15.490 36.491 -25.799 1.00 23.83 119 ARG H C 1
ATOM 11024 O O . ARG H 1 118 ? 16.523 35.901 -25.459 1.00 21.38 119 ARG H O 1
ATOM 11032 N N . ALA H 1 119 ? 15.475 37.571 -26.623 1.00 20.94 120 ALA H N 1
ATOM 11033 C CA . ALA H 1 119 ? 16.671 38.151 -27.221 1.00 21.00 120 ALA H CA 1
ATOM 11034 C C . ALA H 1 119 ? 17.689 38.519 -26.159 1.00 23.29 120 ALA H C 1
ATOM 11035 O O . ALA H 1 119 ? 18.857 38.173 -26.311 1.00 23.56 120 ALA H O 1
ATOM 11037 N N . ASN H 1 120 ? 17.241 39.165 -25.063 1.00 20.27 121 ASN H N 1
ATOM 11038 C CA . ASN H 1 120 ? 18.115 39.600 -23.967 1.00 21.18 121 ASN H CA 1
ATOM 11039 C C . ASN H 1 120 ? 18.682 38.435 -23.154 1.00 23.68 121 ASN H C 1
ATOM 11040 O O . ASN H 1 120 ? 19.861 38.468 -22.803 1.00 24.19 121 ASN H O 1
ATOM 11045 N N . LEU H 1 121 ? 17.873 37.387 -22.917 1.00 19.30 122 LEU H N 1
ATOM 11046 C CA . LEU H 1 121 ? 18.318 36.181 -22.209 1.00 18.00 122 LEU H CA 1
ATOM 11047 C C . LEU H 1 121 ? 19.353 35.402 -23.027 1.00 23.85 122 LEU H C 1
ATOM 11048 O O . LEU H 1 121 ? 20.265 34.825 -22.452 1.00 22.57 122 LEU H O 1
ATOM 11053 N N . GLU H 1 122 ? 19.233 35.431 -24.371 1.00 23.87 123 GLU H N 1
ATOM 11054 C CA . GLU H 1 122 ? 20.189 34.780 -25.276 1.00 25.24 123 GLU H CA 1
ATOM 11055 C C . GLU H 1 122 ? 21.553 35.469 -25.237 1.00 27.92 123 GLU H C 1
ATOM 11056 O O . GLU H 1 122 ? 22.571 34.795 -25.383 1.00 26.12 123 GLU H O 1
ATOM 11062 N N . LYS H 1 123 ? 21.571 36.803 -25.001 1.00 25.23 124 LYS H N 1
ATOM 11063 C CA . LYS H 1 123 ? 22.811 37.568 -24.865 1.00 26.11 124 LYS H CA 1
ATOM 11064 C C . LYS H 1 123 ? 23.414 37.334 -23.472 1.00 30.93 124 LYS H C 1
ATOM 11065 O O . LYS H 1 123 ? 24.627 37.150 -23.356 1.00 31.77 124 LYS H O 1
ATOM 11067 N N . LEU H 1 124 ? 22.567 37.345 -22.418 1.00 26.46 125 LEU H N 1
ATOM 11068 C CA . LEU H 1 124 ? 22.984 37.156 -21.027 1.00 26.55 125 LEU H CA 1
ATOM 11069 C C . LEU H 1 124 ? 23.477 35.753 -20.726 1.00 30.54 125 LEU H C 1
ATOM 11070 O O . LEU H 1 124 ? 24.431 35.595 -19.968 1.00 28.99 125 LEU H O 1
ATOM 11075 N N . TYR H 1 125 ? 22.794 34.732 -21.275 1.00 28.25 126 TYR H N 1
ATOM 11076 C CA . TYR H 1 125 ? 23.123 33.329 -21.039 1.00 28.20 126 TYR H CA 1
ATOM 11077 C C . TYR H 1 125 ? 23.359 32.626 -22.380 1.00 32.81 126 TYR H C 1
ATOM 11078 O O . TYR H 1 125 ? 22.451 31.978 -22.898 1.00 31.87 126 TYR H O 1
ATOM 11087 N N . PRO H 1 126 ? 24.556 32.780 -22.989 1.00 30.02 127 PRO H N 1
ATOM 11088 C CA . PRO H 1 126 ? 24.801 32.131 -24.289 1.00 30.39 127 PRO H CA 1
ATOM 11089 C C . PRO H 1 126 ? 24.568 30.626 -24.254 1.00 32.47 127 PRO H C 1
ATOM 11090 O O . PRO H 1 126 ? 24.983 29.949 -23.321 1.00 31.34 127 PRO H O 1
ATOM 11094 N N . GLY H 1 127 ? 23.830 30.141 -25.240 1.00 29.81 128 GLY H N 1
ATOM 11095 C CA . GLY H 1 127 ? 23.491 28.730 -25.368 1.00 29.69 128 GLY H CA 1
ATOM 11096 C C . GLY H 1 127 ? 22.093 28.394 -24.888 1.00 32.11 128 GLY H C 1
ATOM 11097 O O . GLY H 1 127 ? 21.620 27.283 -25.135 1.00 30.83 128 GLY H O 1
ATOM 11098 N N . VAL H 1 128 ? 21.424 29.345 -24.174 1.00 27.85 129 VAL H N 1
ATOM 11099 C CA . VAL H 1 128 ? 20.059 29.163 -23.663 1.00 25.98 129 VAL H CA 1
ATOM 11100 C C . VAL H 1 128 ? 19.123 28.763 -24.810 1.00 29.75 129 VAL H C 1
ATOM 11101 O O . VAL H 1 128 ? 19.191 29.343 -25.900 1.00 29.58 129 VAL H O 1
ATOM 11105 N N . LYS H 1 129 ? 18.302 27.727 -24.575 1.00 24.78 130 LYS H N 1
ATOM 11106 C CA . LYS H 1 129 ? 17.395 27.219 -25.586 1.00 24.65 130 LYS H CA 1
ATOM 11107 C C . LYS H 1 129 ? 15.952 27.662 -25.332 1.00 26.17 130 LYS H C 1
ATOM 11108 O O . LYS H 1 129 ? 15.196 26.971 -24.643 1.00 25.33 130 LYS H O 1
ATOM 11110 N N . ILE H 1 130 ? 15.583 28.833 -25.887 1.00 20.57 131 ILE H N 1
ATOM 11111 C CA . ILE H 1 130 ? 14.224 29.371 -25.777 1.00 19.68 131 ILE H CA 1
ATOM 11112 C C . ILE H 1 130 ? 13.565 29.025 -27.096 1.00 23.75 131 ILE H C 1
ATOM 11113 O O . ILE H 1 130 ? 13.897 29.606 -28.133 1.00 21.74 131 ILE H O 1
ATOM 11118 N N . VAL H 1 131 ? 12.706 28.006 -27.063 1.00 21.22 132 VAL H N 1
ATOM 11119 C CA . VAL H 1 131 ? 12.092 27.426 -28.247 1.00 22.51 132 VAL H CA 1
ATOM 11120 C C . VAL H 1 131 ? 10.901 28.228 -28.786 1.00 25.23 132 VAL H C 1
ATOM 11121 O O . VAL H 1 131 ? 10.542 28.058 -29.947 1.00 25.04 132 VAL H O 1
ATOM 11125 N N . GLY H 1 132 ? 10.312 29.081 -27.967 1.00 20.06 133 GLY H N 1
ATOM 11126 C CA . GLY H 1 132 ? 9.173 29.869 -28.402 1.00 19.32 133 GLY H CA 1
ATOM 11127 C C . GLY H 1 132 ? 8.716 30.898 -27.396 1.00 22.14 133 GLY H C 1
ATOM 11128 O O . GLY H 1 132 ? 9.063 30.837 -26.214 1.00 20.99 133 GLY H O 1
ATOM 11129 N N . THR H 1 133 ? 7.968 31.880 -27.890 1.00 19.68 134 THR H N 1
ATOM 11130 C CA . THR H 1 133 ? 7.424 32.972 -27.099 1.00 19.53 134 THR H CA 1
ATOM 11131 C C . THR H 1 133 ? 6.031 33.298 -27.586 1.00 23.18 134 THR H C 1
ATOM 11132 O O . THR H 1 133 ? 5.725 33.067 -28.755 1.00 22.96 134 THR H O 1
ATOM 11136 N N . HIS H 1 134 ? 5.205 33.867 -26.702 1.00 20.08 135 HIS H N 1
ATOM 11137 C CA . HIS H 1 134 ? 3.873 34.368 -27.016 1.00 20.87 135 HIS H CA 1
ATOM 11138 C C . HIS H 1 134 ? 3.463 35.444 -26.016 1.00 23.15 135 HIS H C 1
ATOM 11139 O O . HIS H 1 134 ? 3.793 35.322 -24.842 1.00 21.43 135 HIS H O 1
ATOM 11146 N N . HIS H 1 135 ? 2.778 36.504 -26.475 1.00 21.88 136 HIS H N 1
ATOM 11147 C CA . HIS H 1 135 ? 2.297 37.585 -25.601 1.00 22.89 136 HIS H CA 1
ATOM 11148 C C . HIS H 1 135 ? 1.165 37.054 -24.694 1.00 25.84 136 HIS H C 1
ATOM 11149 O O . HIS H 1 135 ? 0.601 35.991 -24.963 1.00 23.84 136 HIS H O 1
ATOM 11156 N N . GLY H 1 136 ? 0.829 37.835 -23.667 1.00 25.15 137 GLY H N 1
ATOM 11157 C CA . GLY H 1 136 ? -0.154 37.502 -22.646 1.00 25.79 137 GLY H CA 1
ATOM 11158 C C . GLY H 1 136 ? -1.577 37.986 -22.770 1.00 33.49 137 GLY H C 1
ATOM 11159 O O . GLY H 1 136 ? -2.291 37.959 -21.767 1.00 34.63 137 GLY H O 1
ATOM 11160 N N . TYR H 1 137 ? -2.033 38.379 -23.968 1.00 32.71 138 TYR H N 1
ATOM 11161 C CA . TYR H 1 137 ? -3.438 38.831 -24.127 1.00 34.88 138 TYR H CA 1
ATOM 11162 C C . TYR H 1 137 ? -4.187 38.062 -25.263 1.00 41.12 138 TYR H C 1
ATOM 11163 O O . TYR H 1 137 ? -4.784 38.671 -26.149 1.00 44.97 138 TYR H O 1
ATOM 11165 N N . PHE H 1 138 ? -4.202 36.721 -25.167 1.00 35.24 139 PHE H N 1
ATOM 11166 C CA . PHE H 1 138 ? -4.720 35.750 -26.140 1.00 34.51 139 PHE H CA 1
ATOM 11167 C C . PHE H 1 138 ? -6.199 35.315 -26.031 1.00 40.39 139 PHE H C 1
ATOM 11168 O O . PHE H 1 138 ? -6.790 35.284 -24.951 1.00 40.03 139 PHE H O 1
ATOM 11176 N N . THR H 1 139 ? -6.750 34.902 -27.180 1.00 39.26 140 THR H N 1
ATOM 11177 C CA . THR H 1 139 ? -8.117 34.395 -27.351 1.00 40.22 140 THR H CA 1
ATOM 11178 C C . THR H 1 139 ? -8.173 32.883 -27.044 1.00 43.80 140 THR H C 1
ATOM 11179 O O . THR H 1 139 ? -7.120 32.252 -26.913 1.00 41.92 140 THR H O 1
ATOM 11181 N N . GLU H 1 140 ? -9.399 32.310 -26.936 1.00 41.47 141 GLU H N 1
ATOM 11182 C CA . GLU H 1 140 ? -9.631 30.890 -26.652 1.00 41.62 141 GLU H CA 1
ATOM 11183 C C . GLU H 1 140 ? -8.990 29.986 -27.716 1.00 45.81 141 GLU H C 1
ATOM 11184 O O . GLU H 1 140 ? -8.339 28.995 -27.368 1.00 44.40 141 GLU H O 1
ATOM 11186 N N . GLU H 1 141 ? -9.159 30.350 -29.011 1.00 42.96 142 GLU H N 1
ATOM 11187 C CA . GLU H 1 141 ? -8.604 29.628 -30.160 1.00 42.44 142 GLU H CA 1
ATOM 11188 C C . GLU H 1 141 ? -7.078 29.756 -30.190 1.00 43.91 142 GLU H C 1
ATOM 11189 O O . GLU H 1 141 ? -6.380 28.801 -30.548 1.00 44.29 142 GLU H O 1
ATOM 11191 N N . GLU H 1 142 ? -6.567 30.944 -29.795 1.00 37.02 143 GLU H N 1
ATOM 11192 C CA . GLU H 1 142 ? -5.136 31.205 -29.736 1.00 34.89 143 GLU H CA 1
ATOM 11193 C C . GLU H 1 142 ? -4.491 30.368 -28.624 1.00 36.35 143 GLU H C 1
ATOM 11194 O O . GLU H 1 142 ? -3.396 29.856 -28.844 1.00 36.09 143 GLU H O 1
ATOM 11196 N N . GLU H 1 143 ? -5.198 30.177 -27.474 1.00 30.75 144 GLU H N 1
ATOM 11197 C CA . GLU H 1 143 ? -4.768 29.380 -26.311 1.00 29.41 144 GLU H CA 1
ATOM 11198 C C . GLU H 1 143 ? -4.484 27.928 -26.708 1.00 31.19 144 GLU H C 1
ATOM 11199 O O . GLU H 1 143 ? -3.487 27.348 -26.262 1.00 28.52 144 GLU H O 1
ATOM 11205 N N . ASN H 1 144 ? -5.374 27.337 -27.515 1.00 29.46 145 ASN H N 1
ATOM 11206 C CA . ASN H 1 144 ? -5.193 25.965 -27.975 1.00 30.47 145 ASN H CA 1
ATOM 11207 C C . ASN H 1 144 ? -3.933 25.889 -28.823 1.00 34.40 145 ASN H C 1
ATOM 11208 O O . ASN H 1 144 ? -3.117 24.981 -28.616 1.00 33.65 145 ASN H O 1
ATOM 11213 N N . LYS H 1 145 ? -3.725 26.909 -29.701 1.00 29.37 146 LYS H N 1
ATOM 11214 C CA . LYS H 1 145 ? -2.564 26.986 -30.571 1.00 28.56 146 LYS H CA 1
ATOM 11215 C C . LYS H 1 145 ? -1.292 27.204 -29.765 1.00 29.28 146 LYS H C 1
ATOM 11216 O O . LYS H 1 145 ? -0.283 26.593 -30.082 1.00 29.45 146 LYS H O 1
ATOM 11218 N N . ILE H 1 146 ? -1.336 28.030 -28.711 1.00 24.93 147 ILE H N 1
ATOM 11219 C CA . ILE H 1 146 ? -0.196 28.280 -27.816 1.00 22.78 147 ILE H CA 1
ATOM 11220 C C . ILE H 1 146 ? 0.142 26.979 -27.065 1.00 25.96 147 ILE H C 1
ATOM 11221 O O . ILE H 1 146 ? 1.306 26.555 -27.082 1.00 26.53 147 ILE H O 1
ATOM 11226 N N . ILE H 1 147 ? -0.864 26.320 -26.464 1.00 21.29 148 ILE H N 1
ATOM 11227 C CA . ILE H 1 147 ? -0.602 25.058 -25.744 1.00 22.30 148 ILE H CA 1
ATOM 11228 C C . ILE H 1 147 ? 0.011 24.044 -26.701 1.00 28.32 148 ILE H C 1
ATOM 11229 O O . ILE H 1 147 ? 1.020 23.425 -26.356 1.00 28.53 148 ILE H O 1
ATOM 11234 N N . GLU H 1 148 ? -0.540 23.941 -27.931 1.00 26.84 149 GLU H N 1
ATOM 11235 C CA . GLU H 1 148 ? -0.032 23.026 -28.959 1.00 27.21 149 GLU H CA 1
ATOM 11236 C C . GLU H 1 148 ? 1.391 23.358 -29.373 1.00 31.39 149 GLU H C 1
ATOM 11237 O O . GLU H 1 148 ? 2.190 22.453 -29.541 1.00 31.87 149 GLU H O 1
ATOM 11243 N N . GLU H 1 149 ? 1.720 24.652 -29.487 1.00 26.83 150 GLU H N 1
ATOM 11244 C CA . GLU H 1 149 ? 3.054 25.120 -29.834 1.00 26.73 150 GLU H CA 1
ATOM 11245 C C . GLU H 1 149 ? 4.041 24.788 -28.707 1.00 29.54 150 GLU H C 1
ATOM 11246 O O . GLU H 1 149 ? 5.153 24.361 -28.993 1.00 29.30 150 GLU H O 1
ATOM 11248 N N . ILE H 1 150 ? 3.639 24.996 -27.430 1.00 25.36 151 ILE H N 1
ATOM 11249 C CA . ILE H 1 150 ? 4.453 24.666 -26.244 1.00 23.22 151 ILE H CA 1
ATOM 11250 C C . ILE H 1 150 ? 4.827 23.184 -26.299 1.00 26.20 151 ILE H C 1
ATOM 11251 O O . ILE H 1 150 ? 6.001 22.820 -26.174 1.00 23.29 151 ILE H O 1
ATOM 11256 N N . ASN H 1 151 ? 3.811 22.342 -26.500 1.00 25.76 152 ASN H N 1
ATOM 11257 C CA . ASN H 1 151 ? 3.960 20.897 -26.560 1.00 26.36 152 ASN H CA 1
ATOM 11258 C C . ASN H 1 151 ? 4.769 20.434 -27.766 1.00 30.04 152 ASN H C 1
ATOM 11259 O O . ASN H 1 151 ? 5.703 19.660 -27.580 1.00 29.36 152 ASN H O 1
ATOM 11264 N N . ASN H 1 152 ? 4.447 20.946 -28.978 1.00 27.31 153 ASN H N 1
ATOM 11265 C CA . ASN H 1 152 ? 5.132 20.592 -30.228 1.00 28.13 153 ASN H CA 1
ATOM 11266 C C . ASN H 1 152 ? 6.610 20.954 -30.214 1.00 30.65 153 ASN H C 1
ATOM 11267 O O . ASN H 1 152 ? 7.426 20.193 -30.739 1.00 31.23 153 ASN H O 1
ATOM 11272 N N . LYS H 1 153 ? 6.961 22.101 -29.600 1.00 25.67 154 LYS H N 1
ATOM 11273 C CA . LYS H 1 153 ? 8.353 22.548 -29.538 1.00 24.55 154 LYS H CA 1
ATOM 11274 C C . LYS H 1 153 ? 9.148 21.796 -28.467 1.00 27.89 154 LYS H C 1
ATOM 11275 O O . LYS H 1 153 ? 10.340 22.059 -28.308 1.00 28.36 154 LYS H O 1
ATOM 11281 N N . GLY H 1 154 ? 8.491 20.867 -27.762 1.00 23.87 155 GLY H N 1
ATOM 11282 C CA . GLY H 1 154 ? 9.090 20.044 -26.720 1.00 23.61 155 GLY H CA 1
ATOM 11283 C C . GLY H 1 154 ? 9.616 20.843 -25.540 1.00 26.78 155 GLY H C 1
ATOM 11284 O O . GLY H 1 154 ? 10.628 20.472 -24.952 1.00 26.74 155 GLY H O 1
ATOM 11285 N N . ALA H 1 155 ? 8.942 21.951 -25.191 1.00 22.96 156 ALA H N 1
ATOM 11286 C CA . ALA H 1 155 ? 9.336 22.825 -24.069 1.00 21.17 156 ALA H CA 1
ATOM 11287 C C . ALA H 1 155 ? 9.272 22.068 -22.732 1.00 22.68 156 ALA H C 1
ATOM 11288 O O . ALA H 1 155 ? 8.293 21.380 -22.461 1.00 19.67 156 ALA H O 1
ATOM 11290 N N . GLU H 1 156 ? 10.351 22.143 -21.945 1.00 20.46 157 GLU H N 1
ATOM 11291 C CA . GLU H 1 156 ? 10.444 21.491 -20.630 1.00 20.20 157 GLU H CA 1
ATOM 11292 C C . GLU H 1 156 ? 10.065 22.473 -19.512 1.00 21.04 157 GLU H C 1
ATOM 11293 O O . GLU H 1 156 ? 9.530 22.059 -18.477 1.00 21.89 157 GLU H O 1
ATOM 11299 N N . VAL H 1 157 ? 10.404 23.759 -19.699 1.00 15.32 158 VAL H N 1
ATOM 11300 C CA . VAL H 1 157 ? 10.174 24.834 -18.721 1.00 15.24 158 VAL H CA 1
ATOM 11301 C C . VAL H 1 157 ? 9.316 25.922 -19.354 1.00 19.00 158 VAL H C 1
ATOM 11302 O O . VAL H 1 157 ? 9.644 26.441 -20.424 1.00 20.50 158 VAL H O 1
ATOM 11306 N N . LEU H 1 158 ? 8.245 26.270 -18.677 1.00 12.27 159 LEU H N 1
ATOM 11307 C CA . LEU H 1 158 ? 7.321 27.286 -19.099 1.00 11.72 159 LEU H CA 1
ATOM 11308 C C . LEU H 1 158 ? 7.243 28.433 -18.059 1.00 16.74 159 LEU H C 1
ATOM 11309 O O . LEU H 1 158 ? 6.861 28.214 -16.895 1.00 13.76 159 LEU H O 1
ATOM 11314 N N . PHE H 1 159 ? 7.625 29.659 -18.491 1.00 13.56 160 PHE H N 1
ATOM 11315 C CA . PHE H 1 159 ? 7.508 30.815 -17.607 1.00 13.40 160 PHE H CA 1
ATOM 11316 C C . PHE H 1 159 ? 6.259 31.564 -18.030 1.00 17.29 160 PHE H C 1
ATOM 11317 O O . PHE H 1 159 ? 6.072 31.858 -19.219 1.00 16.20 160 PHE H O 1
ATOM 11325 N N . VAL H 1 160 ? 5.359 31.784 -17.062 1.00 14.66 161 VAL H N 1
ATOM 11326 C CA . VAL H 1 160 ? 4.042 32.385 -17.297 1.00 14.16 161 VAL H CA 1
ATOM 11327 C C . VAL H 1 160 ? 3.991 33.795 -16.651 1.00 18.39 161 VAL H C 1
ATOM 11328 O O . VAL H 1 160 ? 3.799 33.930 -15.438 1.00 16.32 161 VAL H O 1
ATOM 11332 N N . ALA H 1 161 ? 4.191 34.829 -17.482 1.00 15.54 162 ALA H N 1
ATOM 11333 C CA . ALA H 1 161 ? 4.229 36.219 -17.035 1.00 17.00 162 ALA H CA 1
ATOM 11334 C C . ALA H 1 161 ? 2.867 36.887 -17.237 1.00 21.35 162 ALA H C 1
ATOM 11335 O O . ALA H 1 161 ? 2.727 37.785 -18.073 1.00 20.33 162 ALA H O 1
ATOM 11337 N N . LEU H 1 162 ? 1.863 36.432 -16.462 1.00 17.64 163 LEU H N 1
ATOM 11338 C CA . LEU H 1 162 ? 0.492 36.938 -16.534 1.00 17.70 163 LEU H CA 1
ATOM 11339 C C . LEU H 1 162 ? 0.066 37.719 -15.285 1.00 21.48 163 LEU H C 1
ATOM 11340 O O . LEU H 1 162 ? -0.979 38.367 -15.301 1.00 21.76 163 LEU H O 1
ATOM 11345 N N . GLY H 1 163 ? 0.842 37.618 -14.214 1.00 19.06 164 GLY H N 1
ATOM 11346 C CA . GLY H 1 163 ? 0.538 38.281 -12.948 1.00 18.96 164 GLY H CA 1
ATOM 11347 C C . GLY H 1 163 ? -0.331 37.404 -12.060 1.00 22.00 164 GLY H C 1
ATOM 11348 O O . GLY H 1 163 ? -1.150 36.624 -12.562 1.00 19.32 164 GLY H O 1
ATOM 11349 N N . ALA H 1 164 ? -0.150 37.517 -10.732 1.00 18.11 165 ALA H N 1
ATOM 11350 C CA . ALA H 1 164 ? -0.935 36.750 -9.765 1.00 18.10 165 ALA H CA 1
ATOM 11351 C C . ALA H 1 164 ? -2.330 37.401 -9.557 1.00 21.36 165 ALA H C 1
ATOM 11352 O O . ALA H 1 164 ? -2.416 38.635 -9.506 1.00 21.05 165 ALA H O 1
ATOM 11354 N N . PRO H 1 165 ? -3.433 36.630 -9.454 1.00 18.01 166 PRO H N 1
ATOM 11355 C CA . PRO H 1 165 ? -3.537 35.157 -9.487 1.00 17.64 166 PRO H CA 1
ATOM 11356 C C . PRO H 1 165 ? -3.717 34.520 -10.876 1.00 18.69 166 PRO H C 1
ATOM 11357 O O . PRO H 1 165 ? -3.739 33.292 -10.975 1.00 17.59 166 PRO H O 1
ATOM 11361 N N . LYS H 1 166 ? -3.859 35.333 -11.939 1.00 15.09 167 LYS H N 1
ATOM 11362 C CA . LYS H 1 166 ? -4.096 34.842 -13.312 1.00 14.59 167 LYS H CA 1
ATOM 11363 C C . LYS H 1 166 ? -3.090 33.764 -13.773 1.00 15.47 167 LYS H C 1
ATOM 11364 O O . LYS H 1 166 ? -3.490 32.753 -14.330 1.00 15.69 167 LYS H O 1
ATOM 11370 N N . GLN H 1 167 ? -1.797 33.971 -13.508 1.00 11.17 168 GLN H N 1
ATOM 11371 C CA . GLN H 1 167 ? -0.763 33.020 -13.901 1.00 9.81 168 GLN H CA 1
ATOM 11372 C C . GLN H 1 167 ? -0.940 31.636 -13.254 1.00 15.56 168 GLN H C 1
ATOM 11373 O O . GLN H 1 167 ? -0.875 30.639 -13.972 1.00 15.79 168 GLN H O 1
ATOM 11379 N N . GLU H 1 168 ? -1.190 31.561 -11.923 1.00 12.51 169 GLU H N 1
ATOM 11380 C CA . GLU H 1 168 ? -1.391 30.266 -11.233 1.00 11.93 169 GLU H CA 1
ATOM 11381 C C . GLU H 1 168 ? -2.674 29.593 -11.718 1.00 17.50 169 GLU H C 1
ATOM 11382 O O . GLU H 1 168 ? -2.681 28.374 -11.962 1.00 18.16 169 GLU H O 1
ATOM 11388 N N . LYS H 1 169 ? -3.750 30.391 -11.872 1.00 14.35 170 LYS H N 1
ATOM 11389 C CA . LYS H 1 169 ? -5.059 29.902 -12.332 1.00 15.63 170 LYS H CA 1
ATOM 11390 C C . LYS H 1 169 ? -4.988 29.345 -13.749 1.00 20.03 170 LYS H C 1
ATOM 11391 O O . LYS H 1 169 ? -5.518 28.275 -13.982 1.00 19.74 170 LYS H O 1
ATOM 11397 N N . TRP H 1 170 ? -4.297 30.046 -14.677 1.00 18.79 171 TRP H N 1
ATOM 11398 C CA . TRP H 1 170 ? -4.122 29.574 -16.057 1.00 19.00 171 TRP H CA 1
ATOM 11399 C C . TRP H 1 170 ? -3.338 28.242 -16.091 1.00 20.46 171 TRP H C 1
ATOM 11400 O O . TRP H 1 170 ? -3.762 27.313 -16.777 1.00 21.00 171 TRP H O 1
ATOM 11411 N N . ILE H 1 171 ? -2.208 28.155 -15.353 1.00 16.55 172 ILE H N 1
ATOM 11412 C CA . ILE H 1 171 ? -1.390 26.939 -15.275 1.00 15.75 172 ILE H CA 1
ATOM 11413 C C . ILE H 1 171 ? -2.220 25.770 -14.735 1.00 20.18 172 ILE H C 1
ATOM 11414 O O . ILE H 1 171 ? -2.258 24.712 -15.371 1.00 20.90 172 ILE H O 1
ATOM 11419 N N . TYR H 1 172 ? -2.866 25.969 -13.553 1.00 19.58 173 TYR H N 1
ATOM 11420 C CA . TYR H 1 172 ? -3.689 24.943 -12.885 1.00 20.34 173 TYR H CA 1
ATOM 11421 C C . TYR H 1 172 ? -4.829 24.443 -13.749 1.00 25.99 173 TYR H C 1
ATOM 11422 O O . TYR H 1 172 ? -5.018 23.229 -13.839 1.00 24.41 173 TYR H O 1
ATOM 11431 N N . LYS H 1 173 ? -5.561 25.365 -14.421 1.00 23.63 174 LYS H N 1
ATOM 11432 C CA . LYS H 1 173 ? -6.664 24.995 -15.318 1.00 24.55 174 LYS H CA 1
ATOM 11433 C C . LYS H 1 173 ? -6.148 24.107 -16.471 1.00 28.56 174 LYS H C 1
ATOM 11434 O O . LYS H 1 173 ? -6.861 23.205 -16.920 1.00 29.00 174 LYS H O 1
ATOM 11440 N N . ASN H 1 174 ? -4.902 24.355 -16.922 1.00 23.36 175 ASN H N 1
ATOM 11441 C CA . ASN H 1 174 ? -4.298 23.643 -18.047 1.00 23.73 175 ASN H CA 1
ATOM 11442 C C . ASN H 1 174 ? -3.247 22.598 -17.647 1.00 27.05 175 ASN H C 1
ATOM 11443 O O . ASN H 1 174 ? -2.488 22.132 -18.509 1.00 26.47 175 ASN H O 1
ATOM 11448 N N . LYS H 1 175 ? -3.250 22.183 -16.366 1.00 22.26 176 LYS H N 1
ATOM 11449 C CA . LYS H 1 175 ? -2.284 21.230 -15.814 1.00 21.30 176 LYS H CA 1
ATOM 11450 C C . LYS H 1 175 ? -2.261 19.857 -16.544 1.00 27.45 176 LYS H C 1
ATOM 11451 O O . LYS H 1 175 ? -1.212 19.218 -16.575 1.00 27.03 176 LYS H O 1
ATOM 11457 N N . ASP H 1 176 ? -3.390 19.426 -17.138 1.00 24.98 177 ASP H N 1
ATOM 11458 C CA . ASP H 1 176 ? -3.454 18.148 -17.845 1.00 25.28 177 ASP H CA 1
ATOM 11459 C C . ASP H 1 176 ? -3.251 18.287 -19.366 1.00 27.98 177 ASP H C 1
ATOM 11460 O O . ASP H 1 176 ? -3.145 17.274 -20.073 1.00 27.36 177 ASP H O 1
ATOM 11465 N N . LYS H 1 177 ? -3.166 19.535 -19.860 1.00 22.91 178 LYS H N 1
ATOM 11466 C CA . LYS H 1 177 ? -2.974 19.844 -21.289 1.00 23.65 178 LYS H CA 1
ATOM 11467 C C . LYS H 1 177 ? -1.501 20.139 -21.608 1.00 28.70 178 LYS H C 1
ATOM 11468 O O . LYS H 1 177 ? -1.021 19.795 -22.692 1.00 28.95 178 LYS H O 1
ATOM 11474 N N . LEU H 1 178 ? -0.808 20.823 -20.672 1.00 25.45 179 LEU H N 1
ATOM 11475 C CA . LEU H 1 178 ? 0.599 21.210 -20.815 1.00 24.89 179 LEU H CA 1
ATOM 11476 C C . LEU H 1 178 ? 1.525 20.003 -20.630 1.00 29.54 179 LEU H C 1
ATOM 11477 O O . LEU H 1 178 ? 1.429 19.286 -19.633 1.00 28.95 179 LEU H O 1
ATOM 11482 N N . LYS H 1 179 ? 2.425 19.776 -21.584 1.00 26.45 180 LYS H N 1
ATOM 11483 C CA . LYS H 1 179 ? 3.349 18.647 -21.485 1.00 26.00 180 LYS H CA 1
ATOM 11484 C C . LYS H 1 179 ? 4.772 19.095 -21.068 1.00 30.56 180 LYS H C 1
ATOM 11485 O O . LYS H 1 179 ? 5.766 18.454 -21.428 1.00 32.69 180 LYS H O 1
ATOM 11491 N N . VAL H 1 180 ? 4.855 20.179 -20.261 1.00 22.72 181 VAL H N 1
ATOM 11492 C CA . VAL H 1 180 ? 6.109 20.706 -19.687 1.00 20.08 181 VAL H CA 1
ATOM 11493 C C . VAL H 1 180 ? 6.382 20.046 -18.304 1.00 20.57 181 VAL H C 1
ATOM 11494 O O . VAL H 1 180 ? 5.454 19.565 -17.652 1.00 16.67 181 VAL H O 1
ATOM 11498 N N . LYS H 1 181 ? 7.648 20.071 -17.857 1.00 18.43 182 LYS H N 1
ATOM 11499 C CA . LYS H 1 181 ? 8.054 19.558 -16.547 1.00 17.90 182 LYS H CA 1
ATOM 11500 C C . LYS H 1 181 ? 7.857 20.619 -15.451 1.00 22.42 182 LYS H C 1
ATOM 11501 O O . LYS H 1 181 ? 7.556 20.267 -14.325 1.00 23.69 182 LYS H O 1
ATOM 11507 N N . ILE H 1 182 ? 8.064 21.902 -15.776 1.00 16.61 183 ILE H N 1
ATOM 11508 C CA . ILE H 1 182 ? 7.883 23.046 -14.886 1.00 15.31 183 ILE H CA 1
ATOM 11509 C C . ILE H 1 182 ? 7.040 24.136 -15.596 1.00 20.96 183 ILE H C 1
ATOM 11510 O O . ILE H 1 182 ? 7.324 24.520 -16.743 1.00 20.69 183 ILE H O 1
ATOM 11515 N N . ALA H 1 183 ? 6.025 24.635 -14.886 1.00 16.42 184 ALA H N 1
ATOM 11516 C CA . ALA H 1 183 ? 5.164 25.747 -15.263 1.00 16.20 184 ALA H CA 1
ATOM 11517 C C . ALA H 1 183 ? 5.196 26.713 -14.043 1.00 18.30 184 ALA H C 1
ATOM 11518 O O . ALA H 1 183 ? 4.780 26.342 -12.934 1.00 17.78 184 ALA H O 1
ATOM 11528 N N . GLY H 1 185 ? 4.736 30.841 -12.644 1.00 17.70 186 GLY H N 1
ATOM 11529 C CA . GLY H 1 185 ? 4.236 32.212 -12.768 1.00 17.22 186 GLY H CA 1
ATOM 11530 C C . GLY H 1 185 ? 5.337 33.194 -12.425 1.00 17.77 186 GLY H C 1
ATOM 11531 O O . GLY H 1 185 ? 5.995 33.023 -11.400 1.00 16.41 186 GLY H O 1
ATOM 11532 N N . VAL H 1 186 ? 5.593 34.193 -13.294 1.00 14.31 187 VAL H N 1
ATOM 11533 C CA . VAL H 1 186 ? 6.723 35.113 -13.082 1.00 14.25 187 VAL H CA 1
ATOM 11534 C C . VAL H 1 186 ? 6.333 36.629 -13.087 1.00 18.46 187 VAL H C 1
ATOM 11535 O O . VAL H 1 186 ? 7.222 37.468 -13.049 1.00 15.81 187 VAL H O 1
ATOM 11539 N N . GLY H 1 187 ? 5.037 36.954 -13.107 1.00 15.01 188 GLY H N 1
ATOM 11540 C CA . GLY H 1 187 ? 4.562 38.337 -13.049 1.00 14.45 188 GLY H CA 1
ATOM 11541 C C . GLY H 1 187 ? 5.116 39.279 -14.098 1.00 17.87 188 GLY H C 1
ATOM 11542 O O . GLY H 1 187 ? 5.039 39.000 -15.296 1.00 18.38 188 GLY H O 1
ATOM 11543 N N . GLY H 1 188 ? 5.705 40.382 -13.645 1.00 12.85 189 GLY H N 1
ATOM 11544 C CA . GLY H 1 188 ? 6.336 41.368 -14.521 1.00 12.50 189 GLY H CA 1
ATOM 11545 C C . GLY H 1 188 ? 7.801 41.103 -14.869 1.00 16.42 189 GLY H C 1
ATOM 11546 O O . GLY H 1 188 ? 8.467 41.981 -15.414 1.00 14.58 189 GLY H O 1
ATOM 11547 N N . SER H 1 189 ? 8.317 39.877 -14.599 1.00 14.72 190 SER H N 1
ATOM 11548 C CA . SER H 1 189 ? 9.708 39.471 -14.890 1.00 13.23 190 SER H CA 1
ATOM 11549 C C . SER H 1 189 ? 10.166 39.635 -16.347 1.00 16.88 190 SER H C 1
ATOM 11550 O O . SER H 1 189 ? 11.345 39.930 -16.565 1.00 14.64 190 SER H O 1
ATOM 11553 N N . PHE H 1 190 ? 9.271 39.450 -17.348 1.00 15.61 191 PHE H N 1
ATOM 11554 C CA . PHE H 1 190 ? 9.679 39.637 -18.762 1.00 16.12 191 PHE H CA 1
ATOM 11555 C C . PHE H 1 190 ? 9.907 41.119 -19.070 1.00 18.80 191 PHE H C 1
ATOM 11556 O O . PHE H 1 190 ? 10.856 41.451 -19.779 1.00 18.23 191 PHE H O 1
ATOM 11564 N N . ASP H 1 191 ? 9.033 42.010 -18.545 1.00 14.33 192 ASP H N 1
ATOM 11565 C CA . ASP H 1 191 ? 9.133 43.454 -18.770 1.00 15.43 192 ASP H CA 1
ATOM 11566 C C . ASP H 1 191 ? 10.493 44.029 -18.353 1.00 20.68 192 ASP H C 1
ATOM 11567 O O . ASP H 1 191 ? 11.106 44.754 -19.125 1.00 20.67 192 ASP H O 1
ATOM 11572 N N . VAL H 1 192 ? 10.990 43.624 -17.186 1.00 17.13 193 VAL H N 1
ATOM 11573 C CA . VAL H 1 192 ? 12.253 44.109 -16.614 1.00 17.24 193 VAL H CA 1
ATOM 11574 C C . VAL H 1 192 ? 13.501 43.474 -17.269 1.00 21.89 193 VAL H C 1
ATOM 11575 O O . VAL H 1 192 ? 14.595 44.018 -17.117 1.00 21.60 193 VAL H O 1
ATOM 11579 N N . ILE H 1 193 ? 13.348 42.313 -17.958 1.00 19.38 194 ILE H N 1
ATOM 11580 C CA . ILE H 1 193 ? 14.432 41.661 -18.720 1.00 20.10 194 ILE H CA 1
ATOM 11581 C C . ILE H 1 193 ? 14.434 42.251 -20.155 1.00 25.22 194 ILE H C 1
ATOM 11582 O O . ILE H 1 193 ? 15.460 42.257 -20.814 1.00 27.95 194 ILE H O 1
ATOM 11587 N N . ALA H 1 194 ? 13.289 42.794 -20.590 1.00 20.31 195 ALA H N 1
ATOM 11588 C CA . ALA H 1 194 ? 13.080 43.428 -21.890 1.00 27.01 195 ALA H CA 1
ATOM 11589 C C . ALA H 1 194 ? 13.349 44.928 -21.784 1.00 81.89 195 ALA H C 1
ATOM 11590 O O . ALA H 1 194 ? 14.465 45.385 -22.013 1.00 49.67 195 ALA H O 1
#

InterPro domains:
  IPR004629 Glycosyl transferase WecG/TagA/CpsF [PF03808] (60-226)
  IPR004629 Glycosyl transferase WecG/TagA/CpsF [PTHR34136] (2-241)
  IPR004629 Glycosyl transferase WecG/TagA/CpsF [TIGR00696] (54-231)
  IPR004629 Glycosyl transferase WecG/TagA/CpsF [cd06533] (56-225)
  IPR034714 N-acetylglucosaminyldiphosphoundecaprenol N-acetyl-beta-D-mannosaminyltransferase [MF_02070] (2-240)

B-factor: mean 24.96, std 10.48, range [8.66, 95.96]

Sequence (1497 aa):
ERLDIFGVPIDRVTIQAVDILNNFLQENRLHIVATPNAEIVAQKDKEYEILNNTDLNVPDGSGIVFASKVFKKPLPERVAGFDLLEFIKGISSKGVKIYLLGAAAQVAEQARANLEKLYPGVKIVGTHHGYFTEEEENKIIEEINNKGAEVLFVALGAPKQEKWIYKNKDKLKVKIAGVGGSFDVIAGERLDIFGVPIDRVTIQAVDILNNFLQENRLHIVATPNAEIVAQKDKEYEILNNTDLNVPDGSGIVFASKVFKKPLPERVAGFDLLEFIKGISSKGVKIYLLGAAAQVAEQARANLEKLYPGVKIVGTHHGYFTEEEENKIIEEINNKGAEVLFVALGAPKQEKWIYKNKDKLKVKIAGVGGSFDVIAERLDIFGVPIDRVTIQAVDILNNFLQENRLHIVATPNAEIVAQKDKEYEILNNTDLNVPDGSGIVFASKVFKKPLPERVAGFDLLEFIKGISSKGVKIYLLGAAAQVAEQARANLEKLYPGVKIVGTHHGYFTEEEENKIIEEINNKGAEVLFVALGAPKQEKWIYKNKDKLKVKIAGVGGSFDVIAERLDIFGVPIDRVTIQAVDILNNFLQENRLHIVATPNAEIVAQKDKEYEILNNTDLNVPDGSGIVFASKVFKKPLPERVAGFDLLEFIKGISSKGVKIYLLGAAAQVAEQARANLEKLYPGVKIVGTHHGYFTEEEENKIIEEINNKGAEVLFVALGAPKQEKWIYKNKDKLKVKIAGVGGSFDVIAERLDIFGVPIDRVTIQAVDILNNFLQENRLHIVATPNAEIVAQKDKEYEILNNTDLNVPDGSGIVFASKVFPLPERVAGFDLLEFIKGISSKGVKIYLLGAAAQVAEQARANLEKLYPGVKIVGTHHGYFTEEEENKIIEEINNKGAEVLFVALGAPKQEKWIYKNKDKLKVKIAGVGGSFDVIAERLDIFGVPIDRVTIQAVDILNNFLQENRLHIVATPNAEIVAQKDKEYEILNNTDLNVPDGSGIVFASKVFKKPLPERVAGFDLLEFIKGISSKGVKIYLLGAAAQVAEQARANLEKLYPGVKIVGTHHGYFTEEEENKIIEEINNKGAEVLFVALGAPKQEKWIYKNKDKLKVKIAGVGGSFDVIAGERLDIFGVPIDRVTIQAVDILNNFLQENRLHIVATPNAEIVAQKDKEYEILNNTDLNVPDGSGIVFASKVFKKPLPERVAGFDLLEFIKGISSKGVKIYLLGAAAQVAEQARANLEKLYPGVKIVGTHHGYFTEEEENKIIEEINNKGAEVLFVALGAPKQEKWIYKNKDKLKVKIAGVGGSFDVIAGERLDIFGVPIDRVTIQAVDILNNFLQENRLHIVATPNAEIVAQKDKEYEILNNTDLNVPDGSGIVFASKVFKKPLPERVAGFDLLEFIKGISSKGVKIYLLGAAAQVAEQARANLEKLYPGVKIVGTHHGYFTEEEENKIIEEINNKGAEVLFVALGAPKQEKWIYKNKDKLKVKIAGVGGSFDVIA

Solvent-accessible surface area: 59125 Å² total

Secondary structure (DSSP, 8-state):
-EEEETTEEEE----HHHHHHHHHTTSSS-B-EE---TTT---S-S---GGGS-SEE---SSHHHHHHTTBSS--SS---TTT--HHHHHHTTTT-EEEEEESSTTHHHHHHHHHHHHSTT-EEEEEE-S---TTTHHHHHHHHHHTT-SEEEEES-TTHHHHHHHHTTTT---SB---TTHHHHH--/-EEEETTEEEE----HHHHHHHHHTTSSS-B-EE---TTT---S-S---GGGS-SEE---SSHHHHHHTTBSS--SS---TTT--HHHHHHTTTT-EEEEEESSTTHHHHHHHHHHHHSTT-EEEEEE-S---GGGHHHHHHHHHHTT-SEEEEES-TTHHHHHHHHTTTT---SB---TTTTGGG-/-EEEETTEEEE----HHHHHHHHHTTSSS-B-EE---TTT---S-S---GGGS-SEE---SHHHHHHGGGSSS--SS---TTT--HHHHHHTTTT-EEEEEESSTTHHHHHHHHHHHHSTT-EEEEEE-S---TTTHHHHHHHHHHTT-SEEEEES-TTHHHHHHHHTTTT---SB---TTHHHHH-/-EEEETTEEEE----HHHHHHHHHTTSSS-B-EE---TTT---S-S---GGGS-SEE---SSHHHHHGGGSSS--SS---TTT--HHHHHHTTTT-EEEEEESSTTHHHHHHHHHHHHSTT-EEEEEE-S---TTTHHHHHHHHHHTT-SEEEEES-TTHHHHHHHHTTTT---SB---TTHHHHH-/-EEEETTEEEE----HHHHHHHHHTTSSS-B-EE---TTT---S-S---GGGS-SEE---SSHHHHHHTT---SS---TTT--HHHHHHTTTT-EEEEEESSTTHHHHHHHHHHHHSTT-EEEEEE-S---HHHHHHHHHHHHHTT-SEEEEES-TTHHHHHHHHTTTT---SB---TTHHHHH-/-EEEETTEEEE----HHHHHHHHHTTSSS-B-EE---TTT---S-S---GGGS-SEE---SSHHHHHHTTBSS--SS---TTT--HHHHHHTTTT-EEEEEESSTTHHHHHHHHHHHHSTT-EEEEEE-S---TTTHHHHHHHHHHTT-SEEEEES-TTHHHHHHHHTTTT---SB---TTHHHHH--/-EEEETTEEEE----HHHHHHHHHTTSSS-B-EE---TTT---S-S---GGGS-SEE---SSHHHHHHTTBSS--SS---TTT--HHHHHHTTTT-EEEEEESSTTHHHHHHHHHHHHSTT-EEEEEE-S---TTTHHHHHHHHHHTT-SEEEEES-TTHHHHHHHHTTTT---SB---TTHHHHH--/-EEEETTEEEE----HHHHHHHHHTTSSS-B-EE---TTT---S-S---GGGS-SEE---SSHHHHHHHHTT---SS---TTT--HHHHHHTTTT-EEEEEESSTTHHHHHHHHHHHHSTT-EEEEEE-S---HHHHHHHHHHHHHTT-SEEEEES-TTHHHHHHHHTTTT---SB---TTHHHHH-

Radius of gyration: 35.24 Å; Cα contacts (8 Å, |Δi|>4): 3100; chains: 8; bounding box: 85×82×94 Å

Foldseek 3Di:
DWDADLNQIAPLDDVRLLVVVVVLLVDQAEAEEAADEPVLSCPVPVLNVLSVVGNHHHHAADRQQVSQVVDPRTRPDHDHLLVNLVNQQVCQQVQQEEEEEEDDPCLLVLLVVLSCVVRPNGHHQYYYYHPDDPVCLLVVLVSQVVSVHQEYEHANAPPVQSSSCVVCRVSHSYSYGYRHCSSVVSSD/DWDAQLNQIAPLDDVRLLVVVVVLLVDQAEAEEEADEPVLSCPVDVVNVLSVVGNHHHHEADRQQVSQVVDPRTRPDHDHLLVNLVNQQVCQQVQQEEEEEEDDPCLQVLLVVLSCVVRPNGHHQYYYYHPDDPVCLLVVLVSCVVSVHQEYEHQHAPPVQSVSCVVCRVSHSHSYGYRHCSSVVSD/DWDQQLNQTADLDDVRLLVVVVVLLVDQAEAEEEADEPVLSCNPPVVNVLSVVGNHHHHAADRQQVSQVVDPRTRPDHDHLLVNLVNQQVCLQVQQEEEEEEDDDCLFVLLVVLSCVVRPNRHHQYYYYHPDDPVCVLVVLVSCVVSQHQEYEHQHAPPVQSVSCVVCRVSHRHSYYYRHCSSVVSD/DWDQQLNQTADLDDVRLLVVVVVLLVDQAEAEEEADEPVLSCPPDVVNVLSVVGNHHHHAADRQQVSQVVDPRTRPDHDHLLVNLVNQLVCLQVQAEEEEEEDDDCLFVLLVVLSCVVRPNRHHQYYYYHPDDPVCLLVVQVSCVVSVHQEYEHQHDPPVQSVSCVVCRVSHRHSYGYRHCSSNVSD/DWDQQLNQTADLDDVRLLVVVVVLLVDQAEAEEEADEPVLSCPPDVVLVLSVVGNHHHHEADRQQVSCPVPGRPDHDHLLVNLVNQQVCLQVQQEEEEEEDDDCLFVLLVVLSCVVRPNRHHQYYYYHPDDPVVVVVSLCSQVVSPHAEYEHAHAPPVQSVVCVVCRVSHSHSYYYDHCSSVVSD/DWDAQLNQTADLDDVRLLVVVVVLLVDQAEAEEAADEPVLSCPVDVVNVLSVPGNHHHHAADRQQVSQVVDPRTRPDHDHLLVNLVNQQVCQQVQQEEEEEEDDDCLQVLLVVLSCVVRPNGHHQYYYYHPDDPVCLLVVLVSCVVSVHQEYEHQHAPPVQSVSCVVCRVSHSHSYGYRHCSSVVSSD/DWDADLNAIADLDDVRLLVVVVVLLVDQAEAEEAADEPVLSCPPPVVNVLSVPGNHHHHAADRQQVSQVVDPRTRPDHDHLLVNLVNQQVCLQVQQEEEEEEDDPCLSVLLVVLSCVVRPNRHHQYYYYHPDDPVCVLVVQVSQVVSVHQEYEHAHAPPVQSVVCVVCRVSHSHSYYYRHCSSVVSSD/DWDQQLNATADLDDVRLLVVVVVLLVDQAEAEEAADEPVLSCPPDVVNCLSVPGNHHHHAADRVQVSCVVVVNGRPDHDHLLVNLVSQQVCQQVQQEEEEEEDDDCLQVLLVVLSCVVRPNRHHQYYYYHPDDPVVVLVSQVSQVVSVHQEYEHQNAPPVQSVVCVVCRVSHSHSYGYRHCSSVVSD

Organism: Thermoanaerobacter italicus (strain DSM 9252 / Ab9) (NCBI:txid580331)